Protein AF-A0AAN5YSC1-F1 (afdb_monomer_lite)

InterPro domains:
  IPR004294 Carotenoid oxygenase [PF03055] (20-547)
  IPR011701 Major facilitator superfamily [PF07690] (746-1149)
  IPR036259 MFS transporter superfamily [G3DSA:1.20.1250.20] (690-1189)
  IPR036259 MFS transporter superfamily [SSF103473] (680-1195)
  IPR052599 SLC43A Amino Acid Transporter [PTHR20772] (684-1201)

Foldseek 3Di:
DDDDPPPDQFALNQADVLQQQQPDFFQDKDWFDWDFFAFLLLAFKKKFKAARYQDQPQAPAGFWFRRQHFMKIKMWGWDDDPVRGTTIIIGMDGFAVPLSVVCNVVVDGQAFGADGADPPPCDPVNLVVSLQDDHDPQWDRNHDRFIAEKDFPQFLDDPQLFADDPPVPPDPTRWMWGHAQFQKIWIADPRSRHGRHIDGCCSQPVVLPAGGWARPWDADPPFRKTWIWRWHQDVWIKIFTWIQGPVPSHMDGLAIDTDPLHFAADAHDWADAPFKTKDKAAQFGQPPSVVVSSRRSHNLVRTFHDQVRWIKIWITTDPPSLGTQAMATEGHWDFNDWEAKAWDDPVPQFIKIKTKGKTFRTCVLSVCRTCLCQRSSHPCVVVCQPDNRNFIKIWIWIDPGGGDPDGDDDDPDPVPHHHIDTPDIAGDQQDDDLKYFQPVQHNHDGQKIKHFGCNSSRSHTFWIWIAGRVVRDIDIDGDHSKGKARWYWRASLPDPDRQHTWTWIWIQRSVVQWIKTFIARSPRRHTSMIGTDPHHHHRGNDMDTDHDDDDDDDDDDDDDDDPDDDDDDDDDDDDDDDDDDDDDDDDDDDDDDDDDDDDDDDDDDDDDDDDDDDDDDDPQQQLDRLADFPDDDDDDDDDDDDDDDDDAFDDDDDDDDDDDDDDDDDDDDDDPDDQDFDDADALLVDDPVLLVVLLVLLLVLLLLAQQQLLLLLLQVVQCLVVCPPVVQADPVVVVVPDSDHPRRLLVSLVLSLLLLLLLLQLLQVLLVCCRRFNLLVLLLQLLVLLLQLLVLQLCCVVDPDRSPSVSSNSSSNSNSSSLVRSLLSLQSFVLQSLLSLLSSLLSNQLSSVLSNVQSVCCVVVVNPSHSNNSSVVSNVSSVSSNCCSVPRDDRHGHDHLVRLVVLLVVLVVCLVPQDQDSVNNDDVVSVVVSVVSNVVSVVSNVSSCVRNDPVPPVQPPDPVVVVDDDDDDPDDDDPPPDDDFDDDDDDLAQAFPQAESGRNNVVCPDPLQVLLLLLLLLLLLVLSLCSSCVLLLCVVQEPPVLSVVLSVVLSVLRSVLSVVLSVVLSCCLSHDHLLVLLVCLLVLLLLLLVLSQHGHDSVSSVVSSNSSSNNSSSVVSSSLSSLCRHNNDSCSSVSVSVSSSSSSVSNVCSSVLVCCCVPVVVSHNNVVSVVSSVSSNVSSVVSSVVSVVSSVVRVVVVVVVSVVDDDDDDDPPDDDDPDDDDDDDDDDDDDDDDDDDDDDDDDDDDDDDDDDDDDDDDDDDDDDDDDDDDDDDDDDDDDD

Secondary structure (DSSP, 8-state):
-------PPPGGG---GGGGB----EEEEEEEPEEE--BGGG-EEEEEEEEEESB-TTSS-B-SBGGGSEEEEEEEEEEE-TTSBEEEEEEEEES-HHHHHHHHHHSS--S-BSS----TTS-HHHHHHHHTSPP--TT-GGG----SEEEES-TT--GGGS---S-TTT-S-S-EEEE-SBSEEEEE-TTT--EEEEEEGGGT-TT---SB--S-PEEPTTT--EEEEEEEESSSEEEEEEEE-TTT--EEEEEEEESSS---B-----EE-SSEEEEEE-SEEEGGGGHHHHHHSBSTTTEEE-TTSPEEEEEEESSS--EEEEEEEE---B-S-EEEEEEEE-SSSEEEEEEEEEEBSSTHHHHH-BHHHHSTT-TTHHHHTT-GGG--EEEEEEEEEEESSPPPPPPSSGGGPPBPEEEEEE-STT--EEEE--GGGTTS---EEEEEE--SSSSS--EEEEEETTT--EEEE--TTEEE---EEEE-SS--STT-EEEEEEEEETTTTEEEEEEEETTT--EEEEEE-SS-------EEEEEPP-------S-----S----------------------------------------------------------SPPPTTPPPPP-PPP-------------------------------PPPPPPP-PPPPPBPGGGS-HHHHHHHHHHHHHHIIIIISGGGGHHHHHHHHHHTTTTGGGS-HHHHHTT-SS-HHHHHHHHHHHHHHHHHHHHTHHHHHHHHHHHHHHHHHHHHHHHHHHHHHHHHSTTTSSS--HHHHHHHHHHHHHHHHHHHGGGGGGSGGGHHHHHHHHHHHHHHTTHHHHHHHHHHHHTTT-S-HHHHHHHHTHHHHHHHHHHHHTS-SSPBPPHHHHHHHHHHHHHHHHT----TTS--HHHHHHHHHHHHHHHHHHHHHHHHHH-GGGTTTSTTHHHHTS-----SSS-SSS----------S--SSTTTTTTS-HHHHHTSHHHHHHHHHHHHHHHHHHHHHHHHHHHHHHHS-HHHHHHHHHHHHHHHHHHHHHHHHHHHHHHHHS-HHHHHHHHHHHHHHHHHHTT-TT-HHHHHHHHHHHHHHHHHHHHHHHHHHHHHH-GGGHHHHHHHHHHHHHHHTTHHHHHHHHHHHTSTT--HHHHHHHHHHHHHHHHHHHHHHHHHHHHHHHHHHHHHTT----------SS----------------------------------------------------------------

Organism: Aspergillus lentulus (NCBI:txid293939)

Sequence (1280 aa):
MAADHDHRSPFMDWPNDAGFEATAECREAVELPVTGSIPWQVAGTLYRVGPGTYKVAGSKYQLSHWFDGFTHLHRFQLVAQPTGTCRVRYSSRRQVDRLVEEARKSGTLEGITFGQKRDPCASIFQKVKSFFRPSFNTKDPGLVNAGVTVHANIPGVPPHLKSSDPLAGVRQFHSLTTMTDANILKHVDPETLEPIGVTRQDVLHPELRGPLSCAHAALDPTTGDLFNYNLDLGRYATYRIFRTSAATGQTDILATISGPTVKPAYLHSFFLSADYVILCIWPCIFAAAGVKILWERNMVDAMRFDSNIQTRWYVVDRKHNRGVVAAFLSPAFFSFHTINAWQTDNGDGTVDIMCDIIQYPTDEMIRRGYYESMVSTGSDVEKYFGSEASRPSLVRYRLPSVPKDSRVELPTNDANIPQADVLLKIEGEGVGDLPTINPCFASKKTRYVYNVVNQGKSSFFDGIAKVDLETQKVLIWSHDRHTPGEAVFVPDGANAAEDAGYLLSIVLNGDTGTSYLLCLNARDMTEVGRADCAAAVGFGFHGTHYPLQFFSSESIDMSLNRVSYLESWGQTRPVSHQQPHQGQEDGDSDSVDGRNVDLPEGSIASSFQSTYTYRLNFNPYAGPGWTQPPDEVAPEDLASGPQSPTIKTQPKLPDESDRGGYDPQGSSLKLPDEDYPLETTGAFKVSSTRRICQVITAVIYCFLAAGVVFGFAALKPVLIREGVYRNRCSRDELSRNREVCYGQELRLNLMFTIAAVATNVSALPVGTILDKYGPRVCGIIGSICLTFGALLLSFAASLPFDAYIPGYFFLSLGGPFIFISSFQLSNTFPTRSGLILSMLTGAFDASSALFLVFRLANERSNGSFTTHRFFMVYLIVPAFILAAQLLIMPATSYKTAGELVQQAEAYIVDEANDRVDERISNRSEGERQRNDRRVHRQDVVSKIQDLLGESSINDVPGLDEFSRTTLPPPDEAQDRIVGKTPPRNTTAGGVWGALHGRSALQQIATPWFVLIMLFTVLQMLRINYFVASIRAQYDYLLSPALSKQLNSAFDVLLPLGGLLSVPFIGTILDNLKTQQVLLILASTATLIGILGCIPHSLPAGYANIALFVIYRPFYYTAVSDYAAKVFGFQTFGKVYGLIICLAGLGNFLQAGLDAVTFKLFARDPVPVNLVLTASTGMIGATLVGFVWWQAKRMDVARAQRIAGKSVVVDADADAGRAERTMVQSEQVSRTRPDSNAMDYAGVAARDWEREREREPLLSRGPQRMGAHGEASSYGISSGP

pLDDT: mean 74.35, std 25.03, range [18.5, 98.5]

Radius of gyration: 40.58 Å; chains: 1; bounding box: 103×129×114 Å

Structure (mmCIF, N/CA/C/O backbone):
data_AF-A0AAN5YSC1-F1
#
_entry.id   AF-A0AAN5YSC1-F1
#
loop_
_atom_site.group_PDB
_atom_site.id
_atom_site.type_symbol
_atom_site.label_atom_id
_atom_site.label_alt_id
_atom_site.label_comp_id
_atom_site.label_asym_id
_atom_site.label_entity_id
_atom_site.label_seq_id
_atom_site.pdbx_PDB_ins_code
_atom_site.Cartn_x
_atom_site.Cartn_y
_atom_site.Cartn_z
_atom_site.occupancy
_atom_site.B_iso_or_equiv
_atom_site.auth_seq_id
_atom_site.auth_comp_id
_atom_site.auth_asym_id
_atom_site.auth_atom_id
_atom_site.pdbx_PDB_model_num
ATOM 1 N N . MET A 1 1 ? -12.042 -47.230 2.365 1.00 30.88 1 MET A N 1
ATOM 2 C CA . MET A 1 1 ? -12.453 -45.830 2.129 1.00 30.88 1 MET A CA 1
ATOM 3 C C . MET A 1 1 ? -11.220 -44.990 2.418 1.00 30.88 1 MET A C 1
ATOM 5 O O . MET A 1 1 ? -10.857 -44.857 3.575 1.00 30.88 1 MET A O 1
ATOM 9 N N . ALA A 1 2 ? -10.345 -44.839 1.426 1.00 29.30 2 ALA A N 1
ATOM 10 C CA . ALA A 1 2 ? -10.466 -43.867 0.331 1.00 29.30 2 ALA A CA 1
ATOM 11 C C . ALA A 1 2 ? -10.023 -42.483 0.827 1.00 29.30 2 ALA A C 1
ATOM 13 O O . ALA A 1 2 ? -10.778 -41.783 1.493 1.00 29.30 2 ALA A O 1
ATOM 14 N N . ALA A 1 3 ? -8.758 -42.160 0.556 1.00 32.03 3 ALA A N 1
ATOM 15 C CA . ALA A 1 3 ? -8.222 -40.816 0.675 1.00 32.03 3 ALA A CA 1
ATOM 16 C C . ALA A 1 3 ? -8.215 -40.226 -0.738 1.00 32.03 3 ALA A C 1
ATOM 18 O O . ALA A 1 3 ? -7.365 -40.599 -1.546 1.00 32.03 3 ALA A O 1
ATOM 19 N N . ASP A 1 4 ? -9.187 -39.366 -1.038 1.00 33.59 4 ASP A N 1
ATOM 20 C CA . ASP A 1 4 ? -9.257 -38.673 -2.323 1.00 33.59 4 ASP A CA 1
ATOM 21 C C . ASP A 1 4 ? -8.124 -37.646 -2.421 1.00 33.59 4 ASP A C 1
ATOM 23 O O . ASP A 1 4 ? -8.206 -36.537 -1.890 1.00 33.59 4 ASP A O 1
ATOM 27 N N . HIS A 1 5 ? -7.064 -38.017 -3.137 1.00 36.81 5 HIS A N 1
ATOM 28 C CA . HIS A 1 5 ? -6.296 -37.046 -3.902 1.00 36.81 5 HIS A CA 1
ATOM 29 C C . HIS A 1 5 ? -6.951 -36.939 -5.282 1.00 36.81 5 HIS A C 1
ATOM 31 O O . HIS A 1 5 ? -6.793 -37.823 -6.121 1.00 36.81 5 HIS A O 1
ATOM 37 N N . ASP A 1 6 ? -7.715 -35.860 -5.463 1.00 39.44 6 ASP A N 1
ATOM 38 C CA . ASP A 1 6 ? -8.452 -35.487 -6.677 1.00 39.44 6 ASP A CA 1
ATOM 39 C C . ASP A 1 6 ? -7.475 -35.210 -7.840 1.00 39.44 6 ASP A C 1
ATOM 41 O O . ASP A 1 6 ? -7.135 -34.064 -8.138 1.00 39.44 6 ASP A O 1
ATOM 45 N N . HIS A 1 7 ? -6.955 -36.274 -8.464 1.00 50.09 7 HIS A N 1
ATOM 46 C CA . HIS A 1 7 ? -6.139 -36.206 -9.678 1.00 50.09 7 HIS A CA 1
ATOM 47 C C . HIS A 1 7 ? -7.027 -35.872 -10.880 1.00 50.09 7 HIS A C 1
ATOM 49 O O . HIS A 1 7 ? -7.391 -36.736 -11.676 1.00 50.09 7 HIS A O 1
ATOM 55 N N . ARG A 1 8 ? -7.369 -34.590 -11.006 1.00 65.31 8 ARG A N 1
ATOM 56 C CA . ARG A 1 8 ? -7.991 -34.039 -12.211 1.00 65.31 8 ARG A CA 1
ATOM 57 C C . ARG A 1 8 ? -7.047 -34.215 -13.394 1.00 65.31 8 ARG A C 1
ATOM 59 O O . ARG A 1 8 ? -5.855 -33.929 -13.273 1.00 65.31 8 ARG A O 1
ATOM 66 N N . SER A 1 9 ? -7.581 -34.656 -14.530 1.00 74.94 9 SER A N 1
ATOM 67 C CA . SER A 1 9 ? -6.833 -34.663 -15.787 1.00 74.94 9 SER A CA 1
ATOM 68 C C . SER A 1 9 ? -6.362 -33.241 -16.127 1.00 74.94 9 SER A C 1
ATOM 70 O O . SER A 1 9 ? -7.142 -32.302 -15.942 1.00 74.94 9 SER A O 1
ATOM 72 N N . PRO A 1 10 ? -5.127 -33.059 -16.629 1.00 82.94 10 PRO A N 1
ATOM 73 C CA . PRO A 1 10 ? -4.666 -31.776 -17.148 1.00 82.94 10 PRO A CA 1
ATOM 74 C C . PRO A 1 10 ? -5.621 -31.221 -18.208 1.00 82.94 10 PRO A C 1
ATOM 76 O O . PRO A 1 10 ? -6.073 -31.948 -19.093 1.00 82.94 10 PRO A O 1
ATOM 79 N N . PHE A 1 11 ? -5.919 -29.926 -18.135 1.00 86.69 11 PHE A N 1
ATOM 80 C CA . PHE A 1 11 ? -6.778 -29.253 -19.101 1.00 86.69 11 PHE A CA 1
ATOM 81 C C . PHE A 1 11 ? -6.256 -29.437 -20.538 1.00 86.69 11 PHE A C 1
ATOM 83 O O . PHE A 1 11 ? -5.099 -29.125 -20.822 1.00 86.69 11 PHE A O 1
ATOM 90 N N . MET A 1 12 ? -7.123 -29.939 -21.428 1.00 85.88 12 MET A N 1
ATOM 91 C CA . MET A 1 12 ? -6.814 -30.279 -22.830 1.00 85.88 12 MET A CA 1
ATOM 92 C C . MET A 1 12 ? -5.587 -31.197 -23.004 1.00 85.88 12 MET A C 1
ATOM 94 O O . MET A 1 12 ? -4.866 -31.083 -23.991 1.00 85.88 12 MET A O 1
ATOM 98 N N . ASP A 1 13 ? -5.334 -32.088 -22.037 1.00 90.94 13 ASP A N 1
ATOM 99 C CA . ASP A 1 13 ? -4.153 -32.961 -21.993 1.00 90.94 13 ASP A CA 1
ATOM 100 C C . ASP A 1 13 ? -2.820 -32.190 -22.128 1.00 90.94 13 ASP A C 1
ATOM 102 O O . ASP A 1 13 ? -1.845 -32.722 -22.650 1.00 90.94 13 ASP A O 1
ATOM 106 N N . TRP A 1 14 ? -2.750 -30.940 -21.642 1.00 94.88 14 TRP A N 1
ATOM 107 C CA . TRP A 1 14 ? -1.570 -30.067 -21.735 1.00 94.88 14 TRP A CA 1
ATOM 108 C C . TRP A 1 14 ? -0.991 -29.740 -20.341 1.00 94.88 14 TRP A C 1
ATOM 110 O O . TRP A 1 14 ? -1.311 -28.694 -19.762 1.00 94.88 14 TRP A O 1
ATOM 120 N N . PRO A 1 15 ? -0.133 -30.607 -19.759 1.00 94.88 15 PRO A N 1
ATOM 121 C CA . PRO A 1 15 ? 0.394 -30.408 -18.412 1.00 94.88 15 PRO A CA 1
ATOM 122 C C . PRO A 1 15 ? 1.316 -29.189 -18.338 1.00 94.88 15 PRO A C 1
ATOM 124 O O . PRO A 1 15 ? 2.226 -29.029 -19.154 1.00 94.88 15 PRO A O 1
ATOM 127 N N . ASN A 1 16 ? 1.127 -28.341 -17.326 1.00 95.56 16 ASN A N 1
ATOM 128 C CA . ASN A 1 16 ? 2.004 -27.185 -17.098 1.00 95.56 16 ASN A CA 1
ATOM 129 C C . ASN A 1 16 ? 2.406 -26.961 -15.627 1.00 95.56 16 ASN A C 1
ATOM 131 O O . ASN A 1 16 ? 3.256 -26.120 -15.341 1.00 95.56 16 ASN A O 1
ATOM 135 N N . ASP A 1 17 ? 1.866 -27.755 -14.701 1.00 94.56 17 ASP A N 1
ATOM 136 C CA . ASP A 1 17 ? 2.032 -27.631 -13.250 1.00 94.56 17 ASP A CA 1
ATOM 137 C C . ASP A 1 17 ? 3.508 -27.565 -12.814 1.00 94.56 17 ASP A C 1
ATOM 139 O O . ASP A 1 17 ? 3.863 -26.776 -11.939 1.00 94.56 17 ASP A O 1
ATOM 143 N N . ALA A 1 18 ? 4.390 -28.325 -13.475 1.00 94.88 18 ALA A N 1
ATOM 144 C CA . ALA A 1 18 ? 5.830 -28.330 -13.205 1.00 94.88 18 ALA A CA 1
ATOM 145 C C . ALA A 1 18 ? 6.508 -26.965 -13.453 1.00 94.88 18 ALA A C 1
ATOM 147 O O . ALA A 1 18 ? 7.429 -26.602 -12.724 1.00 94.88 18 ALA A O 1
ATOM 148 N N . GLY A 1 19 ? 6.033 -26.175 -14.423 1.00 94.44 19 GLY A N 1
ATOM 149 C CA . GLY A 1 19 ? 6.537 -24.820 -14.691 1.00 94.44 19 GLY A CA 1
ATOM 150 C C . GLY A 1 19 ? 6.035 -23.768 -13.696 1.00 94.44 19 GLY A C 1
ATOM 151 O O . GLY A 1 19 ? 6.614 -22.689 -13.601 1.00 94.44 19 GLY A O 1
ATOM 152 N N . PHE A 1 20 ? 5.003 -24.081 -12.909 1.00 95.62 20 PHE A N 1
ATOM 153 C CA . PHE A 1 20 ? 4.568 -23.267 -11.770 1.00 95.62 20 PHE A CA 1
ATOM 154 C C . PHE A 1 20 ? 5.120 -23.776 -10.420 1.00 95.62 20 PHE A C 1
ATOM 156 O O . PHE A 1 20 ? 4.875 -23.147 -9.391 1.00 95.62 20 PHE A O 1
ATOM 163 N N . GLU A 1 21 ? 5.872 -24.885 -10.415 1.00 93.69 21 GLU A N 1
ATOM 164 C CA . GLU A 1 21 ? 6.466 -25.533 -9.231 1.00 93.69 21 GLU A CA 1
ATOM 165 C C . GLU A 1 21 ? 7.956 -25.890 -9.417 1.00 93.69 21 GLU A C 1
ATOM 167 O O . GLU A 1 21 ? 8.485 -26.850 -8.845 1.00 93.69 21 GLU A O 1
ATOM 172 N N . ALA A 1 22 ? 8.664 -25.080 -10.201 1.00 92.31 22 ALA A N 1
ATOM 173 C CA . ALA A 1 22 ? 10.094 -25.187 -10.458 1.00 92.31 22 ALA A CA 1
ATOM 174 C C . ALA A 1 22 ? 10.916 -24.778 -9.219 1.00 92.31 22 ALA A C 1
ATOM 176 O O . ALA A 1 22 ? 11.370 -23.645 -9.068 1.00 92.31 22 ALA A O 1
ATOM 177 N N . THR A 1 23 ? 11.106 -25.729 -8.303 1.00 86.69 23 THR A N 1
ATOM 178 C CA . THR A 1 23 ? 11.815 -25.530 -7.023 1.00 86.69 23 THR A CA 1
ATOM 179 C C . THR A 1 23 ? 13.316 -25.848 -7.063 1.00 86.69 23 THR A C 1
ATOM 181 O O . THR A 1 23 ? 14.009 -25.631 -6.067 1.00 86.69 23 THR A O 1
ATOM 184 N N . ALA A 1 24 ? 13.833 -26.355 -8.186 1.00 90.25 24 ALA A N 1
ATOM 185 C CA . ALA A 1 24 ? 15.228 -26.765 -8.330 1.00 90.25 24 ALA A CA 1
ATOM 186 C C . ALA A 1 24 ? 16.180 -25.560 -8.471 1.00 90.25 24 ALA A C 1
ATOM 188 O O . ALA A 1 24 ? 16.053 -24.752 -9.390 1.00 90.25 24 ALA A O 1
ATOM 189 N N . GLU A 1 25 ? 17.176 -25.461 -7.588 1.00 90.56 25 GLU A N 1
ATOM 190 C CA . GLU A 1 25 ? 18.277 -24.495 -7.702 1.00 90.56 25 GLU A CA 1
ATOM 191 C C . GLU A 1 25 ? 19.519 -25.131 -8.336 1.00 90.56 25 GLU A C 1
ATOM 193 O O . GLU A 1 25 ? 19.805 -26.307 -8.121 1.00 90.56 25 GLU A O 1
ATOM 198 N N . CYS A 1 26 ? 20.307 -24.331 -9.058 1.00 92.94 26 CYS A N 1
ATOM 199 C CA . CYS A 1 26 ? 21.577 -24.757 -9.646 1.00 92.94 26 CYS A CA 1
ATOM 200 C C . CYS A 1 26 ? 22.643 -23.697 -9.353 1.00 92.94 26 CYS A C 1
ATOM 202 O O . CYS A 1 26 ? 22.907 -22.822 -10.176 1.00 92.94 26 CYS A O 1
ATOM 204 N N . ARG A 1 27 ? 23.189 -23.718 -8.131 1.00 90.56 27 ARG A N 1
ATOM 205 C CA . ARG A 1 27 ? 24.076 -22.653 -7.625 1.00 90.56 27 ARG A CA 1
ATOM 206 C C . ARG A 1 27 ? 25.442 -22.637 -8.319 1.00 90.56 27 ARG A C 1
ATOM 208 O O . ARG A 1 27 ? 26.000 -21.568 -8.536 1.00 90.56 27 ARG A O 1
ATOM 215 N N . GLU A 1 28 ? 25.941 -23.806 -8.711 1.00 89.62 28 GLU A N 1
ATOM 216 C CA . GLU A 1 28 ? 27.114 -23.947 -9.577 1.00 89.62 28 GLU A CA 1
ATOM 217 C C . GLU A 1 28 ? 26.687 -24.003 -11.051 1.00 89.62 28 GLU A C 1
ATOM 219 O O . GLU A 1 28 ? 25.605 -24.495 -11.377 1.00 89.62 28 GLU A O 1
ATOM 224 N N . ALA A 1 29 ? 27.530 -23.490 -11.950 1.00 90.06 29 ALA A N 1
ATOM 225 C CA . ALA A 1 29 ? 27.233 -23.457 -13.379 1.00 90.06 29 ALA A CA 1
ATOM 226 C C . ALA A 1 29 ? 27.477 -24.828 -14.034 1.00 90.06 29 ALA A C 1
ATOM 228 O O . ALA A 1 29 ? 28.625 -25.217 -14.259 1.00 90.06 29 ALA A O 1
ATOM 229 N N . VAL A 1 30 ? 26.401 -25.534 -14.384 1.00 94.81 30 VAL A N 1
ATOM 230 C CA . VAL A 1 30 ? 26.453 -26.834 -15.077 1.00 94.81 30 VAL A CA 1
ATOM 231 C C . VAL A 1 30 ? 26.417 -26.655 -16.591 1.00 94.81 30 VAL A C 1
ATOM 233 O O . VAL A 1 30 ? 25.820 -25.707 -17.094 1.00 94.81 30 VAL A O 1
ATOM 236 N N . GLU A 1 31 ? 27.045 -27.560 -17.339 1.00 96.75 31 GLU A N 1
ATOM 237 C CA . GLU A 1 31 ? 26.958 -27.580 -18.804 1.00 96.75 31 GLU A CA 1
ATOM 238 C C . GLU A 1 31 ? 25.723 -28.384 -19.238 1.00 96.75 31 GLU A C 1
ATOM 240 O O . GLU A 1 31 ? 25.514 -29.498 -18.759 1.00 96.75 31 GLU A O 1
ATOM 245 N N . LEU A 1 32 ? 24.886 -27.804 -20.102 1.00 97.38 32 LEU A N 1
ATOM 246 C CA . LEU A 1 32 ? 23.658 -28.437 -20.582 1.00 97.38 32 LEU A CA 1
ATOM 247 C C . LEU A 1 32 ? 23.921 -29.249 -21.863 1.00 97.38 32 LEU A C 1
ATOM 249 O O . LEU A 1 32 ? 24.646 -28.767 -22.740 1.00 97.38 32 LEU A O 1
ATOM 253 N N . PRO A 1 33 ? 23.316 -30.442 -22.022 1.00 97.19 33 PRO A N 1
ATOM 254 C CA . PRO A 1 33 ? 23.320 -31.157 -23.294 1.00 97.19 33 PRO A CA 1
ATOM 255 C C . PRO A 1 33 ? 22.606 -30.328 -24.370 1.00 97.19 33 PRO A C 1
ATOM 257 O O . PRO A 1 33 ? 21.529 -29.785 -24.131 1.00 97.19 33 PRO A O 1
ATOM 260 N N . VAL A 1 34 ? 23.215 -30.231 -25.554 1.00 96.94 34 VAL A N 1
ATOM 261 C CA . VAL A 1 34 ? 22.676 -29.483 -26.700 1.00 96.94 34 VAL A CA 1
ATOM 262 C C . VAL A 1 34 ? 22.213 -30.457 -27.781 1.00 96.94 34 VAL A C 1
ATOM 264 O O . VAL A 1 34 ? 22.982 -31.310 -28.224 1.00 96.94 34 VAL A O 1
ATOM 267 N N . THR A 1 35 ? 20.973 -30.283 -28.232 1.00 95.88 35 THR A N 1
ATOM 268 C CA . THR A 1 35 ? 20.380 -30.974 -29.381 1.00 95.88 35 THR A CA 1
ATOM 269 C C . THR A 1 35 ? 20.278 -29.994 -30.553 1.00 95.88 35 THR A C 1
ATOM 271 O O . THR A 1 35 ? 19.864 -28.849 -30.374 1.00 95.88 35 THR A O 1
ATOM 274 N N . GLY A 1 36 ? 20.649 -30.415 -31.765 1.00 94.38 36 GLY A N 1
ATOM 275 C CA . GLY A 1 36 ? 20.741 -29.516 -32.923 1.00 94.38 36 GLY A CA 1
ATOM 276 C C . GLY A 1 36 ? 22.002 -28.643 -32.890 1.00 94.38 36 GLY A C 1
ATOM 277 O O . GLY A 1 36 ? 23.043 -29.066 -32.392 1.00 94.38 36 GLY A O 1
ATOM 278 N N . SER A 1 37 ? 21.926 -27.433 -33.448 1.00 93.50 37 SER A N 1
ATOM 279 C CA . SER A 1 37 ? 23.069 -26.534 -33.635 1.00 93.50 37 SER A CA 1
ATOM 280 C C . SER A 1 37 ? 22.721 -25.101 -33.226 1.00 93.50 37 SER A C 1
ATOM 282 O O . SER A 1 37 ? 22.377 -24.268 -34.064 1.00 93.50 37 SER A O 1
ATOM 284 N N . ILE A 1 38 ? 22.861 -24.790 -31.933 1.00 95.94 38 ILE A N 1
ATOM 285 C CA . ILE A 1 38 ? 22.765 -23.404 -31.448 1.00 95.94 38 ILE A CA 1
ATOM 286 C C . ILE A 1 38 ? 23.933 -22.597 -32.058 1.00 95.94 38 ILE A C 1
ATOM 288 O O . ILE A 1 38 ? 25.085 -22.986 -31.849 1.00 95.94 38 ILE A O 1
ATOM 292 N N . PRO A 1 39 ? 23.677 -21.513 -32.813 1.00 94.12 39 PRO A N 1
ATOM 293 C CA . PRO A 1 39 ? 24.692 -20.795 -33.591 1.00 94.12 39 PRO A CA 1
ATOM 294 C C . PRO A 1 39 ? 25.612 -19.934 -32.715 1.00 94.12 39 PRO A C 1
ATOM 296 O O . PRO A 1 39 ? 25.188 -19.409 -31.688 1.00 94.12 39 PRO A O 1
ATOM 299 N N . TRP A 1 40 ? 26.868 -19.729 -33.124 1.00 91.69 40 TRP A N 1
ATOM 300 C CA . TRP A 1 40 ? 27.816 -18.909 -32.351 1.00 91.69 40 TRP A CA 1
ATOM 301 C C . TRP A 1 40 ? 27.384 -17.441 -32.196 1.00 91.69 40 TRP A C 1
ATOM 303 O O . TRP A 1 40 ? 27.779 -16.796 -31.227 1.00 91.69 40 TRP A O 1
ATOM 313 N N . GLN A 1 41 ? 26.547 -16.919 -33.100 1.00 91.31 41 GLN A N 1
ATOM 314 C CA . GLN A 1 41 ? 26.052 -15.538 -33.059 1.00 91.31 41 GLN A CA 1
ATOM 315 C C . GLN A 1 41 ? 25.188 -15.229 -31.823 1.00 91.31 41 GLN A C 1
ATOM 317 O O . GLN A 1 41 ? 25.100 -14.070 -31.429 1.00 91.31 41 GLN A O 1
ATOM 322 N N . VAL A 1 42 ? 24.601 -16.237 -31.157 1.00 93.75 42 VAL A N 1
ATOM 323 C CA . VAL A 1 42 ? 23.868 -16.025 -29.890 1.00 93.75 42 VAL A CA 1
ATOM 324 C C . VAL A 1 42 ? 24.761 -16.055 -28.639 1.00 93.75 42 VAL A C 1
ATOM 326 O O . VAL A 1 42 ? 24.251 -16.008 -27.516 1.00 93.75 42 VAL A O 1
ATOM 329 N N . ALA A 1 43 ? 26.089 -16.117 -28.799 1.00 93.88 43 ALA A N 1
ATOM 330 C CA . ALA A 1 43 ? 27.033 -16.135 -27.686 1.00 93.88 43 ALA A CA 1
ATOM 331 C C . ALA A 1 43 ? 26.928 -14.882 -26.798 1.00 93.88 43 ALA A C 1
ATOM 333 O O . ALA A 1 43 ? 26.875 -13.743 -27.266 1.00 93.88 43 ALA A O 1
ATOM 334 N N . GLY A 1 44 ? 26.916 -15.100 -25.485 1.00 92.31 44 GLY A N 1
ATOM 335 C CA . GLY A 1 44 ? 26.597 -14.074 -24.499 1.00 92.31 44 GLY A CA 1
ATOM 336 C C . GLY A 1 44 ? 26.011 -14.667 -23.221 1.00 92.31 44 GLY A C 1
ATOM 337 O O . GLY A 1 44 ? 26.157 -15.859 -22.947 1.00 92.31 44 GLY A O 1
ATOM 338 N N . THR A 1 45 ? 25.331 -13.836 -22.434 1.00 94.38 45 THR A N 1
ATOM 339 C CA . THR A 1 45 ? 24.618 -14.265 -21.223 1.00 94.38 45 THR A CA 1
ATOM 340 C C . THR A 1 45 ? 23.165 -13.805 -21.269 1.00 94.38 45 THR A C 1
ATOM 342 O O . THR A 1 45 ? 22.895 -12.611 -21.360 1.00 94.38 45 THR A O 1
ATOM 345 N N . LEU A 1 46 ? 22.233 -14.752 -21.172 1.00 96.12 46 LEU A N 1
ATOM 346 C CA . LEU A 1 46 ? 20.803 -14.516 -20.997 1.00 96.12 46 LEU A CA 1
ATOM 347 C C . LEU A 1 46 ? 20.443 -14.646 -19.513 1.00 96.12 46 LEU A C 1
ATOM 349 O O . LEU A 1 46 ? 20.623 -15.713 -18.921 1.00 96.12 46 LEU A O 1
ATOM 353 N N . TYR A 1 47 ? 19.895 -13.581 -18.931 1.00 96.50 47 TYR A N 1
ATOM 354 C CA . TYR A 1 47 ? 19.250 -13.621 -17.616 1.00 96.50 47 TYR A CA 1
ATOM 355 C C . TYR A 1 47 ? 17.734 -13.685 -17.792 1.00 96.50 47 TYR A C 1
ATOM 357 O O . TYR A 1 47 ? 17.186 -12.956 -18.614 1.00 96.50 47 TYR A O 1
ATOM 365 N N . ARG A 1 48 ? 17.053 -14.529 -17.013 1.00 95.88 48 ARG A N 1
ATOM 366 C CA . ARG A 1 48 ? 15.586 -14.672 -16.981 1.00 95.88 48 ARG A CA 1
ATOM 367 C C . ARG A 1 48 ? 15.111 -14.656 -15.533 1.00 95.88 48 ARG A C 1
ATOM 369 O O . ARG A 1 48 ? 15.715 -15.327 -14.694 1.00 95.88 48 ARG A O 1
ATOM 376 N N . VAL A 1 49 ? 14.054 -13.904 -15.233 1.00 95.56 49 VAL A N 1
ATOM 377 C CA . VAL A 1 49 ? 13.549 -13.720 -13.864 1.00 95.56 49 VAL A CA 1
ATOM 378 C C . VAL A 1 49 ? 12.033 -13.916 -13.780 1.00 95.56 49 VAL A C 1
ATOM 380 O O . VAL A 1 49 ? 11.302 -13.668 -14.738 1.00 95.56 49 VAL A O 1
ATOM 383 N N . GLY A 1 50 ? 11.561 -14.410 -12.638 1.00 93.62 50 GLY A N 1
ATOM 384 C CA . GLY A 1 50 ? 10.139 -14.549 -12.324 1.00 93.62 50 GLY A CA 1
ATOM 385 C C . GLY A 1 50 ? 9.883 -15.625 -11.272 1.00 93.62 50 GLY A C 1
ATOM 386 O O . GLY A 1 50 ? 10.822 -16.055 -10.604 1.00 93.62 50 GLY A O 1
ATOM 387 N N . PRO A 1 51 ? 8.630 -16.045 -11.057 1.00 94.62 51 PRO A N 1
ATOM 388 C CA . PRO A 1 51 ? 8.289 -16.989 -10.003 1.00 94.62 51 PRO A CA 1
ATOM 389 C C . PRO A 1 51 ? 8.751 -18.411 -10.344 1.00 94.62 51 PRO A C 1
ATOM 391 O O . PRO A 1 51 ? 8.432 -18.939 -11.407 1.00 94.62 51 PRO A O 1
ATOM 394 N N . GLY A 1 52 ? 9.463 -19.051 -9.412 1.00 91.94 52 GLY A N 1
ATOM 395 C CA . GLY A 1 52 ? 9.780 -20.483 -9.496 1.00 91.94 52 GLY A CA 1
ATOM 396 C C . GLY A 1 52 ? 8.659 -21.363 -8.935 1.00 91.94 52 GLY A C 1
ATOM 397 O O . GLY A 1 52 ? 8.291 -22.368 -9.530 1.00 91.94 52 GLY A O 1
ATOM 398 N N . THR A 1 53 ? 8.080 -20.965 -7.799 1.00 94.25 53 THR A N 1
ATOM 399 C CA . THR A 1 53 ? 6.995 -21.692 -7.114 1.00 94.25 53 THR A CA 1
ATOM 400 C C . THR A 1 53 ? 6.041 -20.730 -6.407 1.00 94.25 53 THR A C 1
ATOM 402 O O . THR A 1 53 ? 6.426 -19.622 -6.019 1.00 94.25 53 THR A O 1
ATOM 405 N N . TYR A 1 54 ? 4.798 -21.167 -6.204 1.00 94.06 54 TYR A N 1
ATOM 406 C CA . TYR A 1 54 ? 3.805 -20.481 -5.375 1.00 94.06 54 TYR A CA 1
ATOM 407 C C . TYR A 1 54 ? 3.467 -21.212 -4.072 1.00 94.06 54 TYR A C 1
ATOM 409 O O . TYR A 1 54 ? 2.814 -20.630 -3.202 1.00 94.06 54 TYR A O 1
ATOM 417 N N . LYS A 1 55 ? 3.923 -22.456 -3.893 1.00 93.69 55 LYS A N 1
ATOM 418 C CA . LYS A 1 55 ? 3.693 -23.258 -2.685 1.00 93.69 55 LYS A CA 1
ATOM 419 C C . LYS A 1 55 ? 4.910 -23.228 -1.765 1.00 93.69 55 LYS A C 1
ATOM 421 O O . LYS A 1 55 ? 6.059 -23.308 -2.191 1.00 93.69 55 LYS A O 1
ATOM 426 N N . VAL A 1 56 ? 4.668 -23.167 -0.457 1.00 91.94 56 VAL A N 1
ATOM 427 C CA . VAL A 1 56 ? 5.742 -23.259 0.538 1.00 91.94 56 VAL A CA 1
ATOM 428 C C . VAL A 1 56 ? 5.917 -24.710 0.968 1.00 91.94 56 VAL A C 1
ATOM 430 O O . VAL A 1 56 ? 5.152 -25.225 1.782 1.00 91.94 56 VAL A O 1
ATOM 433 N N . ALA A 1 57 ? 6.958 -25.372 0.454 1.00 86.94 57 ALA A N 1
ATOM 434 C CA . ALA A 1 57 ? 7.295 -26.743 0.836 1.00 86.94 57 ALA A CA 1
ATOM 435 C C . ALA A 1 57 ? 7.394 -26.892 2.370 1.00 86.94 57 ALA A C 1
ATOM 437 O O . ALA A 1 57 ? 8.118 -26.137 3.029 1.00 86.94 57 ALA A O 1
ATOM 438 N N . GLY A 1 58 ? 6.662 -27.861 2.930 1.00 84.56 58 GLY A N 1
ATOM 439 C CA . GLY A 1 58 ? 6.539 -28.078 4.378 1.00 84.56 58 GLY A CA 1
ATOM 440 C C . GLY A 1 58 ? 5.449 -27.251 5.080 1.00 84.56 58 GLY A C 1
ATOM 441 O O . GLY A 1 58 ? 5.346 -27.317 6.301 1.00 84.56 58 GLY A O 1
ATOM 442 N N . SER A 1 59 ? 4.631 -26.490 4.347 1.00 87.69 59 SER A N 1
ATOM 443 C CA . SER A 1 59 ? 3.492 -25.725 4.871 1.00 87.69 59 SER A CA 1
ATOM 444 C C . SER A 1 59 ? 2.245 -25.920 3.998 1.00 87.69 59 SER A C 1
ATOM 446 O O . SER A 1 59 ? 2.328 -26.392 2.867 1.00 87.69 59 SER A O 1
ATOM 448 N N . LYS A 1 60 ? 1.072 -25.542 4.522 1.00 86.38 60 LYS A N 1
ATOM 449 C CA . LYS A 1 60 ? -0.169 -25.401 3.735 1.00 86.38 60 LYS A CA 1
ATOM 450 C C . LYS A 1 60 ? -0.304 -24.019 3.083 1.00 86.38 60 LYS A C 1
ATOM 452 O O . LYS A 1 60 ? -1.283 -23.775 2.384 1.00 86.38 60 LYS A O 1
ATOM 457 N N . TYR A 1 61 ? 0.630 -23.103 3.343 1.00 88.62 61 TYR A N 1
ATOM 458 C CA . TYR A 1 61 ? 0.595 -21.771 2.752 1.00 88.62 61 TYR A CA 1
ATOM 459 C C . TYR A 1 61 ? 0.969 -21.810 1.267 1.00 88.62 61 TYR A C 1
ATOM 461 O O . TYR A 1 61 ? 2.011 -22.350 0.883 1.00 88.62 61 TYR A O 1
ATOM 469 N N . GLN A 1 62 ? 0.123 -21.187 0.450 1.00 91.81 62 GLN A N 1
ATOM 470 C CA . GLN A 1 62 ? 0.340 -20.997 -0.976 1.00 91.81 62 GLN A CA 1
ATOM 471 C C . GLN A 1 62 ? -0.077 -19.588 -1.400 1.00 91.81 62 GLN A C 1
ATOM 473 O O . GLN A 1 62 ? -0.964 -18.964 -0.802 1.00 91.81 62 GLN A O 1
ATOM 478 N N . LEU A 1 63 ? 0.572 -19.095 -2.446 1.00 93.00 63 LEU A N 1
ATOM 479 C CA . LEU A 1 63 ? 0.268 -17.815 -3.057 1.00 93.00 63 LEU A CA 1
ATOM 480 C C . LEU A 1 63 ? -0.855 -17.969 -4.090 1.00 93.00 63 LEU A C 1
ATOM 482 O O . LEU A 1 63 ? -1.008 -19.019 -4.703 1.00 93.00 63 LEU A O 1
ATOM 486 N N . SER A 1 64 ? -1.686 -16.940 -4.251 1.00 93.75 64 SER A N 1
ATOM 487 C CA . SER A 1 64 ? -2.887 -17.016 -5.099 1.00 93.75 64 SER A CA 1
ATOM 488 C C . SER A 1 64 ? -2.630 -16.602 -6.547 1.00 93.75 64 SER A C 1
ATOM 490 O O . SER A 1 64 ? -3.280 -17.119 -7.453 1.00 93.75 64 SER A O 1
ATOM 492 N N . HIS A 1 65 ? -1.709 -15.663 -6.767 1.00 94.62 65 HIS A N 1
ATOM 493 C CA . HIS A 1 65 ? -1.541 -14.955 -8.035 1.00 94.62 65 HIS A CA 1
ATOM 494 C C . HIS A 1 65 ? -0.111 -15.076 -8.568 1.00 94.62 65 HIS A C 1
ATOM 496 O O . HIS A 1 65 ? 0.840 -15.016 -7.790 1.00 94.62 65 HIS A O 1
ATOM 502 N N . TRP A 1 66 ? 0.045 -15.187 -9.888 1.00 94.75 66 TRP A N 1
ATOM 503 C CA . TRP A 1 66 ? 1.328 -15.397 -10.570 1.00 94.75 66 TRP A CA 1
ATOM 504 C C . TRP A 1 66 ? 2.397 -14.382 -10.157 1.00 94.75 66 TRP A C 1
ATOM 506 O O . TRP A 1 66 ? 3.500 -14.748 -9.761 1.00 94.75 66 TRP A O 1
ATOM 516 N N . PHE A 1 67 ? 2.024 -13.101 -10.162 1.00 93.00 67 PHE A N 1
ATOM 517 C CA . PHE A 1 67 ? 2.902 -11.974 -9.824 1.00 93.00 67 PHE A CA 1
ATOM 518 C C . PHE A 1 67 ? 3.308 -11.918 -8.338 1.00 93.00 67 PHE A C 1
ATOM 520 O O . PHE A 1 67 ? 4.196 -11.148 -7.985 1.00 93.00 67 PHE A O 1
ATOM 527 N N . ASP A 1 68 ? 2.692 -12.723 -7.463 1.00 92.81 68 ASP A N 1
ATOM 528 C CA . ASP A 1 68 ? 3.140 -12.871 -6.072 1.00 92.81 68 ASP A CA 1
ATOM 529 C C . ASP A 1 68 ? 4.180 -13.983 -5.890 1.00 92.81 68 ASP A C 1
ATOM 531 O O . ASP A 1 68 ? 4.851 -13.998 -4.856 1.00 92.81 68 ASP A O 1
ATOM 535 N N . GLY A 1 69 ? 4.302 -14.915 -6.846 1.00 93.31 69 GLY A N 1
ATOM 536 C CA . GLY A 1 69 ? 5.106 -16.133 -6.723 1.00 93.31 69 GLY A CA 1
ATOM 537 C C . GLY A 1 69 ? 6.571 -15.875 -6.352 1.00 93.31 69 GLY A C 1
ATOM 538 O O . GLY A 1 69 ? 7.142 -14.818 -6.630 1.00 93.31 69 GLY A O 1
ATOM 539 N N . PHE A 1 70 ? 7.200 -16.842 -5.685 1.00 94.88 70 PHE A N 1
ATOM 540 C CA . PHE A 1 70 ? 8.526 -16.657 -5.099 1.00 94.88 70 PHE A CA 1
ATOM 541 C C . PHE A 1 70 ? 9.605 -16.552 -6.186 1.00 94.88 70 PHE A C 1
ATOM 543 O O . PHE A 1 70 ? 9.850 -17.515 -6.916 1.00 94.88 70 PHE A O 1
ATOM 550 N N . THR A 1 71 ? 10.257 -15.386 -6.277 1.00 95.25 71 THR A N 1
ATOM 551 C CA . THR A 1 71 ? 11.213 -15.074 -7.351 1.00 95.25 71 THR A CA 1
ATOM 552 C C . THR A 1 71 ? 12.393 -16.044 -7.386 1.00 95.25 71 THR A C 1
ATOM 554 O O . THR A 1 71 ? 13.098 -16.251 -6.391 1.00 95.25 71 THR A O 1
ATOM 557 N N . HIS A 1 72 ? 12.666 -16.545 -8.584 1.00 95.38 72 HIS A N 1
ATOM 558 C CA . HIS A 1 72 ? 13.833 -17.314 -8.983 1.00 95.38 72 HIS A CA 1
ATOM 559 C C . HIS A 1 72 ? 14.533 -16.579 -10.133 1.00 95.38 72 HIS A C 1
ATOM 561 O O . HIS A 1 72 ? 13.888 -15.977 -10.993 1.00 95.38 72 HIS A O 1
ATOM 567 N N . LEU A 1 73 ? 15.864 -16.583 -10.122 1.00 96.19 73 LEU A N 1
ATOM 568 C CA . LEU A 1 73 ? 16.683 -15.971 -11.165 1.00 96.19 73 LEU A CA 1
ATOM 569 C C . LEU A 1 73 ? 17.481 -17.059 -11.880 1.00 96.19 73 LEU A C 1
ATOM 571 O O . LEU A 1 73 ? 18.087 -17.912 -11.229 1.00 96.19 73 LEU A O 1
ATOM 575 N N . HIS A 1 74 ? 17.483 -17.020 -13.209 1.00 96.56 74 HIS A N 1
ATOM 576 C CA . HIS A 1 74 ? 18.106 -18.008 -14.084 1.00 96.56 74 HIS A CA 1
ATOM 577 C C . HIS A 1 74 ? 19.127 -17.328 -15.000 1.00 96.56 74 HIS A C 1
ATOM 579 O O . HIS A 1 74 ? 18.873 -16.242 -15.522 1.00 96.56 74 HIS A O 1
ATOM 585 N N . ARG A 1 75 ? 20.274 -17.977 -15.213 1.00 96.25 75 ARG A N 1
ATOM 586 C CA . ARG A 1 75 ? 21.391 -17.488 -16.027 1.00 96.25 75 ARG A CA 1
ATOM 587 C C . ARG A 1 75 ? 21.819 -18.573 -17.008 1.00 96.25 75 ARG A C 1
ATOM 589 O O . ARG A 1 75 ? 22.271 -19.638 -16.595 1.00 96.25 75 ARG A O 1
ATOM 596 N N . PHE A 1 76 ? 21.719 -18.276 -18.299 1.00 96.69 76 PHE A N 1
ATOM 597 C CA . PHE A 1 76 ? 22.205 -19.120 -19.387 1.00 96.69 76 PHE A CA 1
ATOM 598 C C . PHE A 1 76 ? 23.385 -18.420 -20.060 1.00 96.69 76 PHE A C 1
ATOM 600 O O . PHE A 1 76 ? 23.230 -17.351 -20.646 1.00 96.69 76 PHE A O 1
ATOM 607 N N . GLN A 1 77 ? 24.573 -19.006 -19.967 1.00 95.38 77 GLN A N 1
ATOM 608 C CA . GLN A 1 77 ? 25.788 -18.505 -20.600 1.00 95.38 77 GLN A CA 1
ATOM 609 C C . GLN A 1 77 ? 26.059 -19.319 -21.868 1.00 95.38 77 GLN A C 1
ATOM 611 O O . GLN A 1 77 ? 26.400 -20.502 -21.797 1.00 95.38 77 GLN A O 1
ATOM 616 N N . LEU A 1 78 ? 25.893 -18.682 -23.024 1.00 95.00 78 LEU A N 1
ATOM 617 C CA . LEU A 1 78 ? 26.111 -19.262 -24.343 1.00 95.00 78 LEU A CA 1
ATOM 618 C C . LEU A 1 78 ? 27.554 -18.966 -24.761 1.00 95.00 78 LEU A C 1
ATOM 620 O O . LEU A 1 78 ? 27.924 -17.814 -24.982 1.00 95.00 78 LEU A O 1
ATOM 624 N N . VAL A 1 79 ? 28.389 -20.001 -24.833 1.00 92.88 79 VAL A N 1
ATOM 625 C CA . VAL A 1 79 ? 29.825 -19.875 -25.122 1.00 92.88 79 VAL A CA 1
ATOM 626 C C . VAL A 1 79 ? 30.094 -20.413 -26.521 1.00 92.88 79 VAL A C 1
ATOM 628 O O . VAL A 1 79 ? 29.911 -21.607 -26.765 1.00 92.88 79 VAL A O 1
ATOM 631 N N . ALA A 1 80 ? 30.526 -19.535 -27.428 1.00 92.25 80 ALA A N 1
ATOM 632 C CA . ALA A 1 80 ? 30.932 -19.904 -28.782 1.00 92.25 80 ALA A CA 1
ATOM 633 C C . ALA A 1 80 ? 32.071 -20.938 -28.775 1.00 92.25 80 ALA A C 1
ATOM 635 O O . ALA A 1 80 ? 32.989 -20.881 -27.953 1.00 92.25 80 ALA A O 1
ATOM 636 N N . GLN A 1 81 ? 32.008 -21.874 -29.716 1.00 90.00 81 GLN A N 1
ATOM 637 C CA . GLN A 1 81 ? 33.010 -22.899 -29.976 1.00 90.00 81 GLN A CA 1
ATOM 638 C C . GLN A 1 81 ? 33.652 -22.676 -31.358 1.00 90.00 81 GLN A C 1
ATOM 640 O O . GLN A 1 81 ? 32.991 -22.146 -32.256 1.00 90.00 81 GLN A O 1
ATOM 645 N N . PRO A 1 82 ? 34.891 -23.156 -31.595 1.00 86.00 82 PRO A N 1
ATOM 646 C CA . PRO A 1 82 ? 35.536 -23.101 -32.915 1.00 86.00 82 PRO A CA 1
ATOM 647 C C . PRO A 1 82 ? 34.755 -23.794 -34.047 1.00 86.00 82 PRO A C 1
ATOM 649 O O . PRO A 1 82 ? 35.024 -23.552 -35.217 1.00 86.00 82 PRO A O 1
ATOM 652 N N . THR A 1 83 ? 33.785 -24.648 -33.709 1.00 85.69 83 THR A N 1
ATOM 653 C CA . THR A 1 83 ? 32.862 -25.328 -34.632 1.00 85.69 83 THR A CA 1
ATOM 654 C C . THR A 1 83 ? 31.775 -24.420 -35.218 1.00 85.69 83 THR A C 1
ATOM 656 O O . THR A 1 83 ? 30.998 -24.884 -36.047 1.00 85.69 83 THR A O 1
ATOM 659 N N . GLY A 1 84 ? 31.672 -23.159 -34.781 1.00 86.56 84 GLY A N 1
ATOM 660 C CA . GLY A 1 84 ? 30.589 -22.249 -35.176 1.00 86.56 84 GLY A CA 1
ATOM 661 C C . GLY A 1 84 ? 29.283 -22.450 -34.397 1.00 86.56 84 GLY A C 1
ATOM 662 O O . GLY A 1 84 ? 28.253 -21.889 -34.767 1.00 86.56 84 GLY A O 1
ATOM 663 N N . THR A 1 85 ? 29.315 -23.220 -33.307 1.00 93.06 85 THR A N 1
ATOM 664 C CA . THR A 1 85 ? 28.160 -23.490 -32.436 1.00 93.06 85 THR A CA 1
ATOM 665 C C . THR A 1 85 ? 28.396 -22.985 -31.011 1.00 93.06 85 THR A C 1
ATOM 667 O O . THR A 1 85 ? 29.527 -22.680 -30.634 1.00 93.06 85 THR A O 1
ATOM 670 N N . CYS A 1 86 ? 27.352 -22.899 -30.188 1.00 94.12 86 CYS A N 1
ATOM 671 C CA . CYS A 1 86 ? 27.466 -22.615 -28.758 1.00 94.12 86 CYS A CA 1
ATOM 672 C C . CYS A 1 86 ? 27.342 -23.883 -27.908 1.00 94.12 86 CYS A C 1
ATOM 674 O O . CYS A 1 86 ? 26.456 -24.706 -28.125 1.00 94.12 86 CYS A O 1
ATOM 676 N N . ARG A 1 87 ? 28.171 -23.994 -26.862 1.00 95.12 87 ARG A N 1
ATOM 677 C CA . ARG A 1 87 ? 27.786 -24.750 -25.655 1.00 95.12 87 ARG A CA 1
ATOM 678 C C . ARG A 1 87 ? 27.007 -23.835 -24.714 1.00 95.12 87 ARG A C 1
ATOM 680 O O . ARG A 1 87 ? 27.236 -22.624 -24.710 1.00 95.12 87 ARG A O 1
ATOM 687 N N . VAL A 1 88 ? 26.133 -24.404 -23.891 1.00 96.81 88 VAL A N 1
ATOM 688 C CA . VAL A 1 88 ? 25.312 -23.644 -22.939 1.00 96.81 88 VAL A CA 1
ATOM 689 C C . VAL A 1 88 ? 25.647 -24.073 -21.518 1.00 96.81 88 VAL A C 1
ATOM 691 O O . VAL A 1 88 ? 25.657 -25.261 -21.207 1.00 96.81 88 VAL A O 1
ATOM 694 N N . ARG A 1 89 ? 25.912 -23.101 -20.645 1.00 96.25 89 ARG A N 1
ATOM 695 C CA . ARG A 1 89 ? 26.041 -23.308 -19.199 1.00 96.25 89 ARG A CA 1
ATOM 696 C C . ARG A 1 89 ? 24.880 -22.660 -18.466 1.00 96.25 89 ARG A C 1
ATOM 698 O O . ARG A 1 89 ? 24.470 -21.562 -18.831 1.00 96.25 89 ARG A O 1
ATOM 705 N N . TYR A 1 90 ? 24.383 -23.314 -17.427 1.00 97.06 90 TYR A N 1
ATOM 706 C CA . TYR A 1 90 ? 23.209 -22.897 -16.671 1.00 97.06 90 TYR A CA 1
ATOM 707 C C . TYR A 1 90 ? 23.517 -22.783 -15.180 1.00 97.06 90 TYR A C 1
ATOM 709 O O . TYR A 1 90 ? 24.098 -23.692 -14.591 1.00 97.06 90 TYR A O 1
ATOM 717 N N . SER A 1 91 ? 23.088 -21.682 -14.568 1.00 96.25 91 SER A N 1
ATOM 718 C CA . SER A 1 91 ? 22.965 -21.546 -13.117 1.00 96.25 91 SER A CA 1
ATOM 719 C C . SER A 1 91 ? 21.644 -20.864 -12.757 1.00 96.25 91 SER A C 1
ATOM 721 O O . SER A 1 91 ? 21.039 -20.154 -13.564 1.00 96.25 91 SER A O 1
ATOM 723 N N . SER A 1 92 ? 21.149 -21.102 -11.545 1.00 96.12 92 SER A N 1
ATOM 724 C CA . SER A 1 92 ? 19.945 -20.450 -11.031 1.00 96.12 92 SER A CA 1
ATOM 725 C C . SER A 1 92 ? 19.921 -20.388 -9.509 1.00 96.12 92 SER A C 1
ATOM 727 O O . SER A 1 92 ? 20.462 -21.268 -8.833 1.00 96.12 92 SER A O 1
ATOM 729 N N . ARG A 1 93 ? 19.264 -19.355 -8.975 1.00 95.62 93 ARG A N 1
ATOM 730 C CA . ARG A 1 93 ? 19.160 -19.113 -7.534 1.00 95.62 93 ARG A CA 1
ATOM 731 C C . ARG A 1 93 ? 17.835 -18.459 -7.159 1.00 95.62 93 ARG A C 1
ATOM 733 O O . ARG A 1 93 ? 17.439 -17.450 -7.755 1.00 95.62 93 ARG A O 1
ATOM 740 N N . ARG A 1 94 ? 17.178 -18.999 -6.133 1.00 95.44 94 ARG A N 1
ATOM 741 C CA . ARG A 1 94 ? 15.978 -18.415 -5.532 1.00 95.44 94 ARG A CA 1
ATOM 742 C C . ARG A 1 94 ? 16.357 -17.141 -4.785 1.00 95.44 94 ARG A C 1
ATOM 744 O O . ARG A 1 94 ? 17.319 -17.098 -4.026 1.00 95.44 94 ARG A O 1
ATOM 751 N N . GLN A 1 95 ? 15.583 -16.085 -4.996 1.00 95.00 95 GLN A N 1
ATOM 752 C CA . GLN A 1 95 ? 15.917 -14.743 -4.518 1.00 95.00 95 GLN A CA 1
ATOM 753 C C . GLN A 1 95 ? 15.321 -14.421 -3.139 1.00 95.00 95 GLN A C 1
ATOM 755 O O . GLN A 1 95 ? 15.620 -13.370 -2.577 1.00 95.00 95 GLN A O 1
ATOM 760 N N . VAL A 1 96 ? 14.457 -15.287 -2.603 1.00 93.12 96 VAL A N 1
ATOM 761 C CA . VAL A 1 96 ? 13.556 -14.986 -1.475 1.00 93.12 96 VAL A CA 1
ATOM 762 C C . VAL A 1 96 ? 13.518 -16.090 -0.406 1.00 93.12 96 VAL A C 1
ATOM 764 O O . VAL A 1 96 ? 12.479 -16.366 0.189 1.00 93.12 96 VAL A O 1
ATOM 767 N N . ASP A 1 97 ? 14.663 -16.734 -0.149 1.00 91.75 97 ASP A N 1
ATOM 768 C CA . ASP A 1 97 ? 14.809 -17.822 0.838 1.00 91.75 97 ASP A CA 1
ATOM 769 C C . ASP A 1 97 ? 14.212 -17.483 2.216 1.00 91.75 97 ASP A C 1
ATOM 771 O O . ASP A 1 97 ? 13.501 -18.299 2.807 1.00 91.75 97 ASP A O 1
ATOM 775 N N . ARG A 1 98 ? 14.462 -16.265 2.721 1.00 90.50 98 ARG A N 1
ATOM 776 C CA . ARG A 1 98 ? 13.971 -15.826 4.037 1.00 90.50 98 ARG A CA 1
ATOM 777 C C . ARG A 1 98 ? 12.463 -15.576 4.033 1.00 90.50 98 ARG A C 1
ATOM 779 O O . ARG A 1 98 ? 11.809 -15.921 5.009 1.00 90.50 98 ARG A O 1
ATOM 786 N N . LEU A 1 99 ? 11.902 -15.060 2.937 1.00 90.31 99 LEU A N 1
ATOM 787 C CA . LEU A 1 99 ? 10.457 -14.840 2.793 1.00 90.31 99 LEU A CA 1
ATOM 788 C C . LEU A 1 99 ? 9.677 -16.165 2.753 1.00 90.31 99 LEU A C 1
ATOM 790 O O . LEU A 1 99 ? 8.614 -16.284 3.360 1.00 90.31 99 LEU A O 1
ATOM 794 N N . VAL A 1 100 ? 10.224 -17.177 2.069 1.00 91.38 100 VAL A N 1
ATOM 795 C CA . VAL A 1 100 ? 9.669 -18.543 2.048 1.00 91.38 100 VAL A CA 1
ATOM 796 C C . VAL A 1 100 ? 9.703 -19.159 3.449 1.00 91.38 100 VAL A C 1
ATOM 798 O O . VAL A 1 100 ? 8.739 -19.797 3.867 1.00 91.38 100 VAL A O 1
ATOM 801 N N . GLU A 1 101 ? 10.788 -18.952 4.195 1.00 90.94 101 GLU A N 1
ATOM 802 C CA . GLU A 1 101 ? 10.927 -19.432 5.573 1.00 90.94 101 GLU A CA 1
ATOM 803 C C . GLU A 1 101 ? 10.016 -18.685 6.567 1.00 90.94 101 GLU A C 1
ATOM 805 O O . GLU A 1 101 ? 9.462 -19.306 7.475 1.00 90.94 101 GLU A O 1
ATOM 810 N N . GLU A 1 102 ? 9.797 -17.380 6.378 1.00 87.25 102 GLU A N 1
ATOM 811 C CA . GLU A 1 102 ? 8.797 -16.612 7.128 1.00 87.25 102 GLU A CA 1
ATOM 812 C C . GLU A 1 102 ? 7.398 -17.187 6.877 1.00 87.25 102 GLU A C 1
ATOM 814 O O . GLU A 1 102 ? 6.741 -17.614 7.825 1.00 87.25 102 GLU A O 1
ATOM 819 N N . ALA A 1 103 ? 6.992 -17.314 5.608 1.00 88.44 103 ALA A N 1
ATOM 820 C CA . ALA A 1 103 ? 5.712 -17.903 5.212 1.00 88.44 103 ALA A CA 1
ATOM 821 C C . ALA A 1 103 ? 5.518 -19.342 5.727 1.00 88.44 103 ALA A C 1
ATOM 823 O O . ALA A 1 103 ? 4.403 -19.733 6.084 1.00 88.44 103 ALA A O 1
ATOM 824 N N . ARG A 1 104 ? 6.599 -20.133 5.792 1.00 90.06 104 ARG A N 1
ATOM 825 C CA . ARG A 1 104 ? 6.599 -21.487 6.366 1.00 90.06 104 ARG A CA 1
ATOM 826 C C . ARG A 1 104 ? 6.261 -21.459 7.854 1.00 90.06 104 ARG A C 1
ATOM 828 O O . ARG A 1 104 ? 5.422 -22.243 8.288 1.00 90.06 104 ARG A O 1
ATOM 835 N N . LYS A 1 105 ? 6.899 -20.564 8.614 1.00 87.50 105 LYS A N 1
ATOM 836 C CA . LYS A 1 105 ? 6.748 -20.432 10.073 1.00 87.50 105 LYS A CA 1
ATOM 837 C C . LYS A 1 105 ? 5.424 -19.796 10.494 1.00 87.50 105 LYS A C 1
ATOM 839 O O . LYS A 1 105 ? 4.824 -20.236 11.469 1.00 87.50 105 LYS A O 1
ATOM 844 N N . SER A 1 106 ? 4.985 -18.753 9.794 1.00 81.31 106 SER A N 1
ATOM 845 C CA . SER A 1 106 ? 3.794 -17.969 10.143 1.00 81.31 106 SER A CA 1
ATOM 846 C C . SER A 1 106 ? 2.495 -18.527 9.554 1.00 81.31 106 SER A C 1
ATOM 848 O O . SER A 1 106 ? 1.416 -18.242 10.072 1.00 81.31 106 SER A O 1
ATOM 850 N N . GLY A 1 107 ? 2.577 -19.259 8.436 1.00 83.00 107 GLY A N 1
ATOM 851 C CA . GLY A 1 107 ? 1.419 -19.618 7.616 1.00 83.00 107 GLY A CA 1
ATOM 852 C C . GLY A 1 107 ? 0.768 -18.431 6.887 1.00 83.00 107 GLY A C 1
ATOM 853 O O . GLY A 1 107 ? -0.355 -18.572 6.410 1.00 83.00 107 GLY A O 1
ATOM 854 N N . THR A 1 108 ? 1.419 -17.260 6.825 1.00 81.88 108 THR A N 1
ATOM 855 C CA . THR A 1 108 ? 0.920 -16.046 6.146 1.00 81.88 108 THR A CA 1
ATOM 856 C C . THR A 1 108 ? 2.036 -15.033 5.870 1.00 81.88 108 THR A C 1
ATOM 858 O O . THR A 1 108 ? 2.893 -14.814 6.719 1.00 81.88 108 THR A O 1
ATOM 861 N N . LEU A 1 109 ? 1.998 -14.319 4.740 1.00 77.56 109 LEU A N 1
ATOM 862 C CA . LEU A 1 109 ? 2.926 -13.202 4.504 1.00 77.56 109 LEU A CA 1
ATOM 863 C C . LEU A 1 109 ? 2.424 -11.867 5.072 1.00 77.56 109 LEU A C 1
ATOM 865 O O . LEU A 1 109 ? 1.260 -11.482 4.910 1.00 77.56 109 LEU A O 1
ATOM 869 N N . GLU A 1 110 ? 3.325 -11.131 5.723 1.00 65.31 110 GLU A N 1
ATOM 870 C CA . GLU A 1 110 ? 3.039 -9.842 6.350 1.00 65.31 110 GLU A CA 1
ATOM 871 C C . GLU A 1 110 ? 3.393 -8.646 5.448 1.00 65.31 110 GLU A C 1
ATOM 873 O O . GLU A 1 110 ? 4.360 -7.931 5.675 1.00 65.31 110 GLU A O 1
ATOM 878 N N . GLY A 1 111 ? 2.549 -8.354 4.453 1.00 69.94 111 GLY A N 1
ATOM 879 C CA . GLY A 1 111 ? 2.705 -7.133 3.649 1.00 69.94 111 GLY A CA 1
ATOM 880 C C . GLY A 1 111 ? 1.528 -6.822 2.730 1.00 69.94 111 GLY A C 1
ATOM 881 O O . GLY A 1 111 ? 0.431 -7.360 2.925 1.00 69.94 111 GLY A O 1
ATOM 882 N N . ILE A 1 112 ? 1.762 -5.941 1.755 1.00 79.50 112 ILE A N 1
ATOM 883 C CA . ILE A 1 112 ? 0.902 -5.744 0.579 1.00 79.50 112 ILE A CA 1
ATOM 884 C C . ILE A 1 112 ? 1.462 -6.630 -0.534 1.00 79.50 112 ILE A C 1
ATOM 886 O O . ILE A 1 112 ? 2.671 -6.676 -0.740 1.00 79.50 112 ILE A O 1
ATOM 890 N N . THR A 1 113 ? 0.576 -7.351 -1.203 1.00 86.06 113 THR A N 1
ATOM 891 C CA . THR A 1 113 ? 0.866 -8.301 -2.289 1.00 86.06 113 THR A CA 1
ATOM 892 C C . THR A 1 113 ? 0.259 -7.794 -3.599 1.00 86.06 113 THR A C 1
ATOM 894 O O . THR A 1 113 ? -0.554 -6.871 -3.580 1.00 86.06 113 THR A O 1
ATOM 897 N N . PHE A 1 114 ? 0.581 -8.395 -4.739 1.00 88.19 114 PHE A N 1
ATOM 898 C CA . PHE A 1 114 ? -0.097 -8.080 -5.990 1.00 88.19 114 PHE A CA 1
ATOM 899 C C . PHE A 1 114 ? -1.541 -8.605 -5.983 1.00 88.19 114 PHE A C 1
ATOM 901 O O . PHE A 1 114 ? -2.474 -7.817 -6.108 1.00 88.19 114 PHE A O 1
ATOM 908 N N . GLY A 1 115 ? -1.757 -9.903 -5.748 1.00 89.44 115 GLY A N 1
ATOM 909 C CA . GLY A 1 115 ? -3.065 -10.553 -5.907 1.00 89.44 115 GLY A CA 1
ATOM 910 C C . GLY A 1 115 ? -3.483 -11.539 -4.810 1.00 89.44 115 GLY A C 1
ATOM 911 O O . GLY A 1 115 ? -4.579 -12.085 -4.914 1.00 89.44 115 GLY A O 1
ATOM 912 N N . GLN A 1 116 ? -2.674 -11.777 -3.767 1.00 90.00 116 GLN A N 1
ATOM 913 C CA . GLN A 1 116 ? -2.986 -12.740 -2.697 1.00 90.00 116 GLN A CA 1
ATOM 914 C C . GLN A 1 116 ? -4.421 -12.605 -2.167 1.00 90.00 116 GLN A C 1
ATOM 916 O O . GLN A 1 116 ? -4.781 -11.581 -1.569 1.00 90.00 116 GLN A O 1
ATOM 921 N N . LYS A 1 117 ? -5.210 -13.678 -2.319 1.00 84.19 117 LYS A N 1
ATOM 922 C CA . LYS A 1 117 ? -6.546 -13.794 -1.733 1.00 84.19 117 LYS A CA 1
ATOM 923 C C . LYS A 1 117 ? -6.409 -13.838 -0.214 1.00 84.19 117 LYS A C 1
ATOM 925 O O . LYS A 1 117 ? -5.563 -14.546 0.335 1.00 84.19 117 LYS A O 1
ATOM 930 N N . ARG A 1 118 ? -7.241 -13.065 0.478 1.00 76.19 118 ARG A N 1
ATOM 931 C CA . ARG A 1 118 ? -7.289 -12.990 1.944 1.00 76.19 118 ARG A CA 1
ATOM 932 C C . ARG A 1 118 ? -8.721 -13.209 2.384 1.00 76.19 118 ARG A C 1
ATOM 934 O O . ARG A 1 118 ? -9.638 -12.833 1.662 1.00 76.19 118 ARG A O 1
ATOM 941 N N . ASP A 1 119 ? -8.901 -13.812 3.555 1.00 54.88 119 ASP A N 1
ATOM 942 C CA . ASP A 1 119 ? -10.228 -14.168 4.054 1.00 54.88 119 ASP A CA 1
ATOM 943 C C . ASP A 1 119 ? -11.156 -12.929 4.087 1.00 54.88 119 ASP A C 1
ATOM 945 O O . ASP A 1 119 ? -10.914 -11.995 4.866 1.00 54.88 119 ASP A O 1
ATOM 949 N N . PRO A 1 120 ? -12.219 -12.877 3.257 1.00 44.28 120 PRO A N 1
ATOM 950 C CA . PRO A 1 120 ? -13.142 -11.752 3.256 1.00 44.28 120 PRO A CA 1
ATOM 951 C C . PRO A 1 120 ? -13.913 -11.659 4.580 1.00 44.28 120 PRO A C 1
ATOM 953 O O . PRO A 1 120 ? -14.267 -10.543 4.972 1.00 44.28 120 PRO A O 1
ATOM 956 N N . CYS A 1 121 ? -14.099 -12.788 5.278 1.00 37.91 121 CYS A N 1
ATOM 957 C CA . CYS A 1 121 ? -14.731 -12.914 6.589 1.00 37.91 121 CYS A CA 1
ATOM 958 C C . CYS A 1 121 ? -13.805 -12.532 7.753 1.00 37.91 121 CYS A C 1
ATOM 960 O O . CYS A 1 121 ? -14.285 -12.424 8.886 1.00 37.91 121 CYS A O 1
ATOM 962 N N . ALA A 1 122 ? -12.520 -12.244 7.497 1.00 42.22 122 ALA A N 1
ATOM 963 C CA . ALA A 1 122 ? -11.659 -11.607 8.483 1.00 42.22 122 ALA A CA 1
ATOM 964 C C . ALA A 1 122 ? -12.336 -10.320 8.973 1.00 42.22 122 ALA A C 1
ATOM 966 O O . ALA A 1 122 ? -12.662 -9.421 8.191 1.00 42.22 122 ALA A O 1
ATOM 967 N N . SER A 1 123 ? -12.569 -10.250 10.283 1.00 37.75 123 SER A N 1
ATOM 968 C CA . SER A 1 123 ? -13.321 -9.163 10.909 1.00 37.75 123 SER A CA 1
ATOM 969 C C . SER A 1 123 ? -12.757 -7.795 10.514 1.00 37.75 123 SER A C 1
ATOM 971 O O . SER A 1 123 ? -11.547 -7.639 10.330 1.00 37.75 123 SER A O 1
ATOM 973 N N . ILE A 1 124 ? -13.613 -6.766 10.466 1.00 41.50 124 ILE A N 1
ATOM 974 C CA . ILE A 1 124 ? -13.181 -5.373 10.235 1.00 41.50 124 ILE A CA 1
ATOM 975 C C . ILE A 1 124 ? -12.014 -5.009 11.172 1.00 41.50 124 ILE A C 1
ATOM 977 O O . ILE A 1 124 ? -11.064 -4.360 10.750 1.00 41.50 124 ILE A O 1
ATOM 981 N N . PHE A 1 125 ? -12.027 -5.517 12.408 1.00 31.56 125 PHE A N 1
ATOM 982 C CA . PHE A 1 125 ? -10.943 -5.370 13.377 1.00 31.56 125 PHE A CA 1
ATOM 983 C C . PHE A 1 125 ? -9.614 -6.020 12.947 1.00 31.56 125 PHE A C 1
ATOM 985 O O . PHE A 1 125 ? -8.565 -5.419 13.154 1.00 31.56 125 PHE A O 1
ATOM 992 N N . GLN A 1 126 ? -9.615 -7.206 12.329 1.00 38.00 126 GLN A N 1
ATOM 993 C CA . GLN A 1 126 ? -8.398 -7.828 11.781 1.00 38.00 126 GLN A CA 1
ATOM 994 C C . GLN A 1 126 ? -7.865 -7.066 10.563 1.00 38.00 126 GLN A C 1
ATOM 996 O O . GLN A 1 126 ? -6.656 -6.838 10.484 1.00 38.00 126 GLN A O 1
ATOM 1001 N N . LYS A 1 127 ? -8.750 -6.614 9.661 1.00 39.22 127 LYS A N 1
ATOM 1002 C CA . LYS A 1 127 ? -8.365 -5.773 8.515 1.00 39.22 127 LYS A CA 1
ATOM 1003 C C . LYS A 1 127 ? -7.727 -4.473 9.014 1.00 39.22 127 LYS A C 1
ATOM 1005 O O . LYS A 1 127 ? -6.556 -4.227 8.732 1.00 39.22 127 LYS A O 1
ATOM 1010 N N . VAL A 1 128 ? -8.408 -3.742 9.899 1.00 38.00 128 VAL A N 1
ATOM 1011 C CA . VAL A 1 128 ? -7.911 -2.523 10.570 1.00 38.00 128 VAL A CA 1
ATOM 1012 C C . VAL A 1 128 ? -6.612 -2.764 11.358 1.00 38.00 128 VAL A C 1
ATOM 1014 O O . VAL A 1 128 ? -5.669 -1.996 11.211 1.00 38.00 128 VAL A O 1
ATOM 1017 N N . LYS A 1 129 ? -6.479 -3.858 12.122 1.00 34.09 129 LYS A N 1
ATOM 1018 C CA . LYS A 1 129 ? -5.221 -4.222 12.812 1.00 34.09 129 LYS A CA 1
ATOM 1019 C C . LYS A 1 129 ? -4.045 -4.369 11.841 1.00 34.09 129 LYS A C 1
ATOM 1021 O O . LYS A 1 129 ? -2.906 -4.110 12.222 1.00 34.09 129 LYS A O 1
ATOM 1026 N N . SER A 1 130 ? -4.311 -4.773 10.599 1.00 34.22 130 SER A N 1
ATOM 1027 C CA . SER A 1 130 ? -3.282 -4.943 9.577 1.00 34.22 130 SER A CA 1
ATOM 1028 C C . SER A 1 130 ? -2.928 -3.685 8.773 1.00 34.22 130 SER A C 1
ATOM 1030 O O . SER A 1 130 ? -1.848 -3.663 8.193 1.00 34.22 130 SER A O 1
ATOM 1032 N N . PHE A 1 131 ? -3.743 -2.622 8.821 1.00 33.66 131 PHE A N 1
ATOM 1033 C CA . PHE A 1 131 ? -3.349 -1.280 8.350 1.00 33.66 131 PHE A CA 1
ATOM 1034 C C . PHE A 1 131 ? -2.201 -0.680 9.173 1.00 33.66 131 PHE A C 1
ATOM 1036 O O . PHE A 1 131 ? -1.417 0.111 8.662 1.00 33.66 131 PHE A O 1
ATOM 1043 N N . PHE A 1 132 ? -2.122 -1.018 10.463 1.00 32.19 132 PHE A N 1
ATOM 1044 C CA . PHE A 1 132 ? -1.181 -0.409 11.411 1.00 32.19 132 PHE A CA 1
ATOM 1045 C C . PHE A 1 132 ? 0.176 -1.124 11.499 1.00 32.19 132 PHE A C 1
ATOM 1047 O O . PHE A 1 132 ? 0.976 -0.820 12.387 1.00 32.19 132 PHE A O 1
ATOM 1054 N N . ARG A 1 133 ? 0.445 -2.083 10.605 1.00 33.34 133 ARG A N 1
ATOM 1055 C CA . ARG A 1 133 ? 1.743 -2.759 10.504 1.00 33.34 133 ARG A CA 1
ATOM 1056 C C . ARG A 1 133 ? 2.576 -2.121 9.385 1.00 33.34 133 ARG A C 1
ATOM 1058 O O . ARG A 1 133 ? 2.009 -1.847 8.328 1.00 33.34 133 ARG A O 1
ATOM 1065 N N . PRO A 1 134 ? 3.886 -1.879 9.589 1.00 31.72 134 PRO A N 1
ATOM 1066 C CA . PRO A 1 134 ? 4.756 -1.384 8.527 1.00 31.72 134 PRO A CA 1
ATOM 1067 C C . PRO A 1 134 ? 4.727 -2.298 7.297 1.00 31.72 134 PRO A C 1
ATOM 1069 O O . PRO A 1 134 ? 4.521 -3.506 7.421 1.00 31.72 134 PRO A O 1
ATOM 1072 N N . SER A 1 135 ? 4.978 -1.723 6.118 1.00 40.06 135 SER A N 1
ATOM 1073 C CA . SER A 1 135 ? 5.323 -2.521 4.936 1.00 40.06 135 SER A CA 1
ATOM 1074 C C . SER A 1 135 ? 6.642 -3.278 5.172 1.00 40.06 135 SER A C 1
ATOM 1076 O O . SER A 1 135 ? 7.384 -2.933 6.095 1.00 40.06 135 SER A O 1
ATOM 1078 N N . PHE A 1 136 ? 6.915 -4.303 4.356 1.00 44.44 136 PHE A N 1
ATOM 1079 C CA . PHE A 1 136 ? 8.047 -5.232 4.501 1.00 44.44 136 PHE A CA 1
ATOM 1080 C C . PHE A 1 136 ? 9.374 -4.556 4.893 1.00 44.44 136 PHE A C 1
ATOM 1082 O O . PHE A 1 136 ? 9.689 -3.459 4.431 1.00 44.44 136 PHE A O 1
ATOM 1089 N N . ASN A 1 137 ? 10.194 -5.249 5.690 1.00 51.41 137 ASN A N 1
ATOM 1090 C CA . ASN A 1 137 ? 11.541 -4.795 6.037 1.00 51.41 137 ASN A CA 1
ATOM 1091 C C . ASN A 1 137 ? 12.442 -4.755 4.787 1.00 51.41 137 ASN A C 1
ATOM 1093 O O . ASN A 1 137 ? 13.065 -5.751 4.425 1.00 51.41 137 ASN A O 1
ATOM 1097 N N . THR A 1 138 ? 12.544 -3.587 4.151 1.00 60.56 138 THR A N 1
ATOM 1098 C CA . THR A 1 138 ? 13.287 -3.391 2.896 1.00 60.56 138 THR A CA 1
ATOM 1099 C C . THR A 1 138 ? 14.810 -3.459 3.042 1.00 60.56 138 THR A C 1
ATOM 1101 O O . THR A 1 138 ? 15.504 -3.269 2.050 1.00 60.56 138 THR A O 1
ATOM 1104 N N . LYS A 1 139 ? 15.354 -3.692 4.247 1.00 69.56 139 LYS A N 1
ATOM 1105 C CA . LYS A 1 139 ? 16.807 -3.822 4.462 1.00 69.56 139 LYS A CA 1
ATOM 1106 C C . LYS A 1 139 ? 17.342 -5.224 4.158 1.00 69.56 139 LYS A C 1
ATOM 1108 O O . LYS A 1 139 ? 18.526 -5.358 3.872 1.00 69.56 139 LYS A O 1
ATOM 1113 N N . ASP A 1 140 ? 16.502 -6.257 4.232 1.00 84.38 140 ASP A N 1
ATOM 1114 C CA . ASP A 1 140 ? 16.907 -7.636 3.948 1.00 84.38 140 ASP A CA 1
ATOM 1115 C C . ASP A 1 140 ? 16.514 -8.016 2.510 1.00 84.38 140 ASP A C 1
ATOM 1117 O O . ASP A 1 140 ? 15.321 -8.169 2.224 1.00 84.38 140 ASP A O 1
ATOM 1121 N N . PRO A 1 141 ? 17.474 -8.212 1.588 1.00 88.56 141 PRO A N 1
ATOM 1122 C CA . PRO A 1 141 ? 17.139 -8.523 0.207 1.00 88.56 141 PRO A CA 1
ATOM 1123 C C . PRO A 1 141 ? 16.480 -9.907 0.069 1.00 88.56 141 PRO A C 1
ATOM 1125 O O . PRO A 1 141 ? 15.716 -10.114 -0.871 1.00 88.56 141 PRO A O 1
ATOM 1128 N N . GLY A 1 142 ? 16.684 -10.832 1.016 1.00 89.69 142 GLY A N 1
ATOM 1129 C CA . GLY A 1 142 ? 16.037 -12.148 1.054 1.00 89.69 142 GLY A CA 1
ATOM 1130 C C . GLY A 1 142 ? 14.565 -12.128 1.493 1.00 89.69 142 GLY A C 1
ATOM 1131 O O . GLY A 1 142 ? 13.890 -13.151 1.361 1.00 89.69 142 GLY A O 1
ATOM 1132 N N . LEU A 1 143 ? 14.063 -10.988 1.989 1.00 88.19 143 LEU A N 1
ATOM 1133 C CA . LEU A 1 143 ? 12.642 -10.750 2.290 1.00 88.19 143 LEU A CA 1
ATOM 1134 C C . LEU A 1 143 ? 11.906 -9.988 1.170 1.00 88.19 143 LEU A C 1
ATOM 1136 O O . LEU A 1 143 ? 10.685 -9.866 1.207 1.00 88.19 143 LEU A O 1
ATOM 1140 N N . VAL A 1 144 ? 12.622 -9.481 0.162 1.00 89.25 144 VAL A N 1
ATOM 1141 C CA . VAL A 1 144 ? 12.051 -8.640 -0.901 1.00 89.25 144 VAL A CA 1
ATOM 1142 C C . VAL A 1 144 ? 11.817 -9.450 -2.177 1.00 89.25 144 VAL A C 1
ATOM 1144 O O . VAL A 1 144 ? 12.763 -9.867 -2.851 1.00 89.25 144 VAL A O 1
ATOM 1147 N N . ASN A 1 145 ? 10.543 -9.643 -2.531 1.00 90.88 145 ASN A N 1
ATOM 1148 C CA . ASN A 1 145 ? 10.127 -10.296 -3.772 1.00 90.88 145 ASN A CA 1
ATOM 1149 C C . ASN A 1 145 ? 10.039 -9.270 -4.918 1.00 90.88 145 ASN A C 1
ATOM 1151 O O . ASN A 1 145 ? 8.989 -8.687 -5.168 1.00 90.88 145 ASN A O 1
ATOM 1155 N N . ALA A 1 146 ? 11.170 -9.024 -5.580 1.00 90.88 146 ALA A N 1
ATOM 1156 C CA . ALA A 1 146 ? 11.263 -8.235 -6.805 1.00 90.88 146 ALA A CA 1
ATOM 1157 C C . ALA A 1 146 ? 11.895 -9.119 -7.885 1.00 90.88 146 ALA A C 1
ATOM 1159 O O . ALA A 1 146 ? 12.987 -9.649 -7.676 1.00 90.88 146 ALA A O 1
ATOM 1160 N N . GLY A 1 147 ? 11.184 -9.320 -8.993 1.00 89.06 147 GLY A N 1
ATOM 1161 C CA . GLY A 1 147 ? 11.522 -10.365 -9.957 1.00 89.06 147 GLY A CA 1
ATOM 1162 C C . GLY A 1 147 ? 10.723 -10.319 -11.249 1.00 89.06 147 GLY A C 1
ATOM 1163 O O . GLY A 1 147 ? 10.444 -11.370 -11.811 1.00 89.06 147 GLY A O 1
ATOM 1164 N N . VAL A 1 148 ? 10.315 -9.132 -11.696 1.00 94.69 148 VAL A N 1
ATOM 1165 C CA . VAL A 1 148 ? 9.568 -8.962 -12.949 1.00 94.69 148 VAL A CA 1
ATOM 1166 C C . VAL A 1 148 ? 10.539 -8.771 -14.113 1.00 94.69 148 VAL A C 1
ATOM 1168 O O . VAL A 1 148 ? 10.568 -9.583 -15.032 1.00 94.69 148 VAL A O 1
ATOM 1171 N N . THR A 1 149 ? 11.405 -7.761 -14.028 1.00 95.31 149 THR A N 1
ATOM 1172 C CA . THR A 1 149 ? 12.447 -7.458 -15.024 1.00 95.31 149 THR A CA 1
ATOM 1173 C C . THR A 1 149 ? 13.847 -7.556 -14.421 1.00 95.31 149 THR A C 1
ATOM 1175 O O . THR A 1 149 ? 14.022 -7.516 -13.198 1.00 95.31 149 THR A O 1
ATOM 1178 N N . VAL A 1 150 ? 14.862 -7.702 -15.282 1.00 94.25 150 VAL A N 1
ATOM 1179 C CA . VAL A 1 150 ? 16.274 -7.801 -14.890 1.00 94.25 150 VAL A CA 1
ATOM 1180 C C . VAL A 1 150 ? 17.180 -7.027 -15.852 1.00 94.25 150 VAL A C 1
ATOM 1182 O O . VAL A 1 150 ? 17.153 -7.238 -17.065 1.00 94.25 150 VAL A O 1
ATOM 1185 N N . HIS A 1 151 ? 18.012 -6.147 -15.292 1.00 91.69 151 HIS A N 1
ATOM 1186 C CA . HIS A 1 151 ? 18.902 -5.255 -16.033 1.00 91.69 151 HIS A CA 1
ATOM 1187 C C . HIS A 1 151 ? 20.311 -5.251 -15.420 1.00 91.69 151 HIS A C 1
ATOM 1189 O O . HIS A 1 151 ? 20.482 -5.011 -14.222 1.00 91.69 151 HIS A O 1
ATOM 1195 N N . ALA A 1 152 ? 21.334 -5.495 -16.236 1.00 88.69 152 ALA A N 1
ATOM 1196 C CA . ALA A 1 152 ? 22.734 -5.331 -15.861 1.00 88.69 152 ALA A CA 1
ATOM 1197 C C . ALA A 1 152 ? 23.167 -3.859 -15.943 1.00 88.69 152 ALA A C 1
ATOM 1199 O O . ALA A 1 152 ? 22.715 -3.123 -16.818 1.00 88.69 152 ALA A O 1
ATOM 1200 N N . ASN A 1 153 ? 24.081 -3.456 -15.055 1.00 84.50 153 ASN A N 1
ATOM 1201 C CA . ASN A 1 153 ? 24.774 -2.162 -15.068 1.00 84.50 153 ASN A CA 1
ATOM 1202 C C . ASN A 1 153 ? 23.858 -0.919 -15.167 1.00 84.50 153 ASN A C 1
ATOM 1204 O O . ASN A 1 153 ? 24.234 0.063 -15.806 1.00 84.50 153 ASN A O 1
ATOM 1208 N N . ILE A 1 154 ? 22.680 -0.928 -14.525 1.00 87.31 154 ILE A N 1
ATOM 1209 C CA . ILE A 1 154 ? 21.822 0.268 -14.497 1.00 87.31 154 ILE A CA 1
ATOM 1210 C C . ILE A 1 154 ? 22.556 1.454 -13.834 1.00 87.31 154 ILE A C 1
ATOM 1212 O O . ILE A 1 154 ? 23.348 1.253 -12.904 1.00 87.31 154 ILE A O 1
ATOM 1216 N N . PRO A 1 155 ? 22.303 2.695 -14.273 1.00 87.50 155 PRO A N 1
ATOM 1217 C CA . PRO A 1 155 ? 22.919 3.869 -13.673 1.00 87.50 155 PRO A CA 1
ATOM 1218 C C . PRO A 1 155 ? 22.325 4.197 -12.293 1.00 87.50 155 PRO A C 1
ATOM 1220 O O . PRO A 1 155 ? 21.263 3.708 -11.916 1.00 87.50 155 PRO A O 1
ATOM 1223 N N . GLY A 1 156 ? 23.041 5.010 -11.510 1.00 83.12 156 GLY A N 1
ATOM 1224 C CA . GLY A 1 156 ? 22.621 5.430 -10.164 1.00 83.12 156 GLY A CA 1
ATOM 1225 C C . GLY A 1 156 ? 22.822 4.403 -9.034 1.00 83.12 156 GLY A C 1
ATOM 1226 O O . GLY A 1 156 ? 22.573 4.729 -7.877 1.00 83.12 156 GLY A O 1
ATOM 1227 N N . VAL A 1 157 ? 23.310 3.184 -9.314 1.00 80.62 157 VAL A N 1
ATOM 1228 C CA . VAL A 1 157 ? 23.559 2.160 -8.273 1.00 80.62 157 VAL A CA 1
ATOM 1229 C C . VAL A 1 157 ? 24.664 2.611 -7.297 1.00 80.62 157 VAL A C 1
ATOM 1231 O O . VAL A 1 157 ? 25.782 2.897 -7.750 1.00 80.62 157 VAL A O 1
ATOM 1234 N N . PRO A 1 158 ? 24.411 2.615 -5.968 1.00 80.25 158 PRO A N 1
ATOM 1235 C CA . PRO A 1 158 ? 25.412 2.956 -4.958 1.00 80.25 158 PRO A CA 1
ATOM 1236 C C . PRO A 1 158 ? 26.686 2.096 -5.057 1.00 80.25 158 PRO A C 1
ATOM 1238 O O . PRO A 1 158 ? 26.579 0.885 -5.248 1.00 80.25 158 PRO A O 1
ATOM 1241 N N . PRO A 1 159 ? 27.899 2.660 -4.868 1.00 78.00 159 PRO A N 1
ATOM 1242 C CA . PRO A 1 159 ? 29.152 1.920 -5.063 1.00 78.00 159 PRO A CA 1
ATOM 1243 C C . PRO A 1 159 ? 29.287 0.635 -4.235 1.00 78.00 159 PRO A C 1
ATOM 1245 O O . PRO A 1 159 ? 29.822 -0.347 -4.733 1.00 78.00 159 PRO A O 1
ATOM 1248 N N . HIS A 1 160 ? 28.759 0.617 -3.007 1.00 77.25 160 HIS A N 1
ATOM 1249 C CA . HIS A 1 160 ? 28.808 -0.539 -2.101 1.00 77.25 160 HIS A CA 1
ATOM 1250 C C . HIS A 1 160 ? 27.843 -1.683 -2.476 1.00 77.25 160 HIS A C 1
ATOM 1252 O O . HIS A 1 160 ? 27.883 -2.735 -1.849 1.00 77.25 160 HIS A O 1
ATOM 1258 N N . LEU A 1 161 ? 26.968 -1.476 -3.469 1.00 78.31 161 LEU A N 1
ATOM 1259 C CA . LEU A 1 161 ? 26.043 -2.485 -4.010 1.00 78.31 161 LEU A CA 1
ATOM 1260 C C . LEU A 1 161 ? 26.476 -2.980 -5.400 1.00 78.31 161 LEU A C 1
ATOM 1262 O O . LEU A 1 161 ? 25.754 -3.737 -6.048 1.00 78.31 161 LEU A O 1
ATOM 1266 N N . LYS A 1 162 ? 27.658 -2.553 -5.857 1.00 75.50 162 LYS A N 1
ATOM 1267 C CA . LYS A 1 162 ? 28.363 -3.130 -7.004 1.00 75.50 162 LYS A CA 1
ATOM 1268 C C . LYS A 1 162 ? 29.234 -4.283 -6.501 1.00 75.50 162 LYS A C 1
ATOM 1270 O O . LYS A 1 162 ? 29.752 -4.223 -5.389 1.00 75.50 162 LYS A O 1
ATOM 1275 N N . SER A 1 163 ? 29.384 -5.328 -7.310 1.00 63.78 163 SER A N 1
ATOM 1276 C CA . SER A 1 163 ? 30.140 -6.527 -6.932 1.00 63.78 163 SER A CA 1
ATOM 1277 C C . SER A 1 163 ? 31.613 -6.181 -6.669 1.00 63.78 163 SER A C 1
ATOM 1279 O O . SER A 1 163 ? 32.271 -5.539 -7.491 1.00 63.78 163 SER A O 1
ATOM 1281 N N . SER A 1 164 ? 32.111 -6.563 -5.492 1.00 52.97 164 SER A N 1
ATOM 1282 C CA . SER A 1 164 ? 33.380 -6.100 -4.925 1.00 52.97 164 SER A CA 1
ATOM 1283 C C . SER A 1 164 ? 34.516 -7.107 -5.141 1.00 52.97 164 SER A C 1
ATOM 1285 O O . SER A 1 164 ? 34.945 -7.776 -4.200 1.00 52.97 164 SER A O 1
ATOM 1287 N N . ASP A 1 165 ? 35.011 -7.211 -6.375 1.00 49.44 165 ASP A N 1
ATOM 1288 C CA . ASP A 1 165 ? 36.170 -8.047 -6.721 1.00 49.44 165 ASP A CA 1
ATOM 1289 C C . ASP A 1 165 ? 37.318 -7.193 -7.307 1.00 49.44 165 ASP A C 1
ATOM 1291 O O . ASP A 1 165 ? 37.116 -6.539 -8.336 1.00 49.44 165 ASP A O 1
ATOM 1295 N N . PRO A 1 166 ? 38.518 -7.168 -6.687 1.00 40.28 166 PRO A N 1
ATOM 1296 C CA . PRO A 1 166 ? 39.669 -6.404 -7.177 1.00 40.28 166 PRO A CA 1
ATOM 1297 C C . PRO A 1 166 ? 40.230 -6.846 -8.538 1.00 40.28 166 PRO A C 1
ATOM 1299 O O . PRO A 1 166 ? 41.014 -6.104 -9.131 1.00 40.28 166 PRO A O 1
ATOM 1302 N N . LEU A 1 167 ? 39.857 -8.021 -9.063 1.00 45.50 167 LEU A N 1
ATOM 1303 C CA . LEU A 1 167 ? 40.271 -8.500 -10.392 1.00 45.50 167 LEU A CA 1
ATOM 1304 C C . LEU A 1 167 ? 39.456 -7.838 -11.523 1.00 45.50 167 LEU A C 1
ATOM 1306 O O . LEU A 1 167 ? 38.797 -8.490 -12.336 1.00 45.50 167 LEU A O 1
ATOM 1310 N N . ALA A 1 168 ? 39.551 -6.508 -11.601 1.00 39.62 168 ALA A N 1
ATOM 1311 C CA . ALA A 1 168 ? 38.778 -5.616 -12.472 1.00 39.62 168 ALA A CA 1
ATOM 1312 C C . ALA A 1 168 ? 39.031 -5.755 -13.997 1.00 39.62 168 ALA A C 1
ATOM 1314 O O . ALA A 1 168 ? 38.668 -4.865 -14.760 1.00 39.62 168 ALA A O 1
ATOM 1315 N N . GLY A 1 169 ? 39.652 -6.849 -14.453 1.00 40.03 169 GLY A N 1
ATOM 1316 C CA . GLY A 1 169 ? 39.952 -7.120 -15.865 1.00 40.03 169 GLY A CA 1
ATOM 1317 C C . GLY A 1 169 ? 39.168 -8.271 -16.509 1.00 40.03 169 GLY A C 1
ATOM 1318 O O . GLY A 1 169 ? 39.350 -8.503 -17.698 1.00 40.03 169 GLY A O 1
ATOM 1319 N N . VAL A 1 170 ? 38.344 -9.021 -15.756 1.00 44.84 170 VAL A N 1
ATOM 1320 C CA . VAL A 1 170 ? 37.738 -10.286 -16.248 1.00 44.84 170 VAL A CA 1
ATOM 1321 C C . VAL A 1 170 ? 36.199 -10.314 -16.204 1.00 44.84 170 VAL A C 1
ATOM 1323 O O . VAL A 1 170 ? 35.580 -11.024 -16.996 1.00 44.84 170 VAL A O 1
ATOM 1326 N N . ARG A 1 171 ? 35.549 -9.545 -15.319 1.00 55.25 171 ARG A N 1
ATOM 1327 C CA . ARG A 1 171 ? 34.080 -9.569 -15.163 1.00 55.25 171 ARG A CA 1
ATOM 1328 C C . ARG A 1 171 ? 33.375 -8.683 -16.199 1.00 55.25 171 ARG A C 1
ATOM 1330 O O . ARG A 1 171 ? 33.660 -7.495 -16.289 1.00 55.25 171 ARG A O 1
ATOM 1337 N N . GLN A 1 172 ? 32.396 -9.240 -16.922 1.00 62.19 172 GLN A N 1
ATOM 1338 C CA . GLN A 1 172 ? 31.610 -8.520 -17.944 1.00 62.19 172 GLN A CA 1
ATOM 1339 C C . GLN A 1 172 ? 30.590 -7.522 -17.346 1.00 62.19 172 GLN A C 1
ATOM 1341 O O . GLN A 1 172 ? 30.218 -6.545 -17.995 1.00 62.19 172 GLN A O 1
ATOM 1346 N N . PHE A 1 173 ? 30.126 -7.752 -16.112 1.00 76.75 173 PHE A N 1
ATOM 1347 C CA . PHE A 1 173 ? 29.129 -6.913 -15.436 1.00 76.75 173 PHE A CA 1
ATOM 1348 C C . PHE A 1 173 ? 29.528 -6.666 -13.978 1.00 76.75 173 PHE A C 1
ATOM 1350 O O . PHE A 1 173 ? 30.035 -7.567 -13.312 1.00 76.75 173 PHE A O 1
ATOM 1357 N N . HIS A 1 174 ? 29.248 -5.465 -13.464 1.00 73.75 174 HIS A N 1
ATOM 1358 C CA . HIS A 1 174 ? 29.553 -5.088 -12.076 1.00 73.75 174 HIS A CA 1
ATOM 1359 C C . HIS A 1 174 ? 28.307 -5.009 -11.185 1.00 73.75 174 HIS A C 1
ATOM 1361 O O . HIS A 1 174 ? 28.426 -4.933 -9.965 1.00 73.75 174 HIS A O 1
ATOM 1367 N N . SER A 1 175 ? 27.108 -5.015 -11.770 1.00 82.38 175 SER A N 1
ATOM 1368 C CA . SER A 1 175 ? 25.847 -5.074 -11.025 1.00 82.38 175 SER A CA 1
ATOM 1369 C C . SER A 1 175 ? 24.737 -5.680 -11.878 1.00 82.38 175 SER A C 1
ATOM 1371 O O . SER A 1 175 ? 24.690 -5.458 -13.089 1.00 82.38 175 SER A O 1
ATOM 1373 N N . LEU A 1 176 ? 23.826 -6.406 -11.237 1.00 91.19 176 LEU A N 1
ATOM 1374 C CA . LEU A 1 176 ? 22.558 -6.847 -11.807 1.00 91.19 176 LEU A CA 1
ATOM 1375 C C . LEU A 1 176 ? 21.441 -6.295 -10.916 1.00 91.19 176 LEU A C 1
ATOM 1377 O O . LEU A 1 176 ? 21.551 -6.349 -9.694 1.00 91.19 176 LEU A O 1
ATOM 1381 N N . THR A 1 177 ? 20.385 -5.726 -11.492 1.00 93.44 177 THR A N 1
ATOM 1382 C CA . THR A 1 177 ? 19.244 -5.205 -10.725 1.00 93.44 177 THR A CA 1
ATOM 1383 C C . THR A 1 177 ? 17.944 -5.800 -11.239 1.00 93.44 177 THR A C 1
ATOM 1385 O O . THR A 1 177 ? 17.697 -5.840 -12.442 1.00 93.44 177 THR A O 1
ATOM 1388 N N . THR A 1 178 ? 17.117 -6.254 -10.304 1.00 94.62 178 THR A N 1
ATOM 1389 C CA . THR A 1 178 ? 15.768 -6.776 -10.530 1.00 94.62 178 THR A CA 1
ATOM 1390 C C . THR A 1 178 ? 14.735 -5.757 -10.055 1.00 94.62 178 THR A C 1
ATOM 1392 O O . THR A 1 17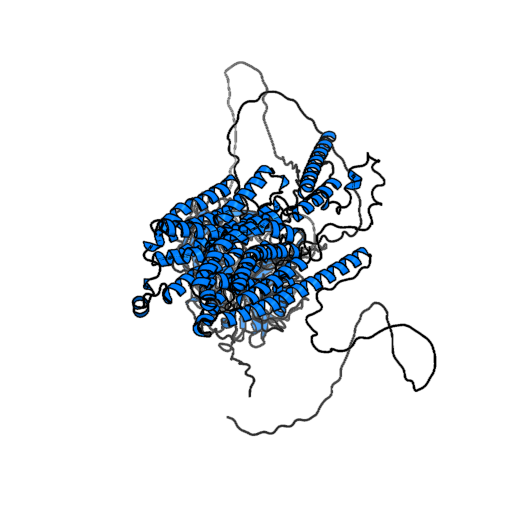8 ? 14.945 -5.085 -9.039 1.00 94.62 178 THR A O 1
ATOM 1395 N N . MET A 1 179 ? 13.643 -5.610 -10.808 1.00 93.44 179 MET A N 1
ATOM 1396 C CA . MET A 1 179 ? 12.587 -4.623 -10.542 1.00 93.44 179 MET A CA 1
ATOM 1397 C C . MET A 1 179 ? 11.189 -5.265 -10.535 1.00 93.44 179 MET A C 1
ATOM 1399 O O . MET A 1 179 ? 11.015 -6.454 -10.813 1.00 93.44 179 MET A O 1
ATOM 1403 N N . THR A 1 180 ? 10.194 -4.469 -10.152 1.00 93.31 180 THR A N 1
ATOM 1404 C CA . THR A 1 180 ? 8.757 -4.786 -10.111 1.00 93.31 180 THR A CA 1
ATOM 1405 C C . THR A 1 180 ? 7.969 -3.468 -10.218 1.00 93.31 180 THR A C 1
ATOM 1407 O O . THR A 1 180 ? 8.585 -2.404 -10.249 1.00 93.31 180 THR A O 1
ATOM 1410 N N . ASP A 1 181 ? 6.635 -3.487 -10.220 1.00 92.62 181 ASP A N 1
ATOM 1411 C CA . ASP A 1 181 ? 5.778 -2.282 -10.328 1.00 92.62 181 ASP A CA 1
ATOM 1412 C C . ASP A 1 181 ? 5.717 -1.427 -9.033 1.00 92.62 181 ASP A C 1
ATOM 1414 O O . ASP A 1 181 ? 4.770 -0.686 -8.760 1.00 92.62 181 ASP A O 1
ATOM 1418 N N . ALA A 1 182 ? 6.757 -1.519 -8.205 1.00 91.12 182 ALA A N 1
ATOM 1419 C CA . ALA A 1 182 ? 6.967 -0.732 -6.996 1.00 91.12 182 ALA A CA 1
ATOM 1420 C C . ALA A 1 182 ? 8.276 0.055 -7.119 1.00 91.12 182 ALA A C 1
ATOM 1422 O O . ALA A 1 182 ? 9.165 -0.318 -7.879 1.00 91.12 182 ALA A O 1
ATOM 1423 N N . ASN A 1 183 ? 8.455 1.108 -6.320 1.00 91.31 183 ASN A N 1
ATOM 1424 C CA . ASN A 1 183 ? 9.674 1.929 -6.355 1.00 91.31 183 ASN A CA 1
ATOM 1425 C C . ASN A 1 183 ? 10.930 1.250 -5.745 1.00 91.31 183 ASN A C 1
ATOM 1427 O O . ASN A 1 183 ? 11.804 1.939 -5.219 1.00 91.31 183 ASN A O 1
ATOM 1431 N N . ILE A 1 184 ? 11.003 -0.084 -5.771 1.00 90.56 184 ILE A N 1
ATOM 1432 C CA . ILE A 1 184 ? 12.015 -0.933 -5.130 1.00 90.56 184 ILE A CA 1
ATOM 1433 C C . ILE A 1 184 ? 12.988 -1.463 -6.188 1.00 90.56 184 ILE A C 1
ATOM 1435 O O . ILE A 1 184 ? 12.570 -2.011 -7.205 1.00 90.56 184 ILE A O 1
ATOM 1439 N N . LEU A 1 185 ? 14.285 -1.357 -5.906 1.00 91.31 185 LEU A N 1
ATOM 1440 C CA . LEU A 1 185 ? 15.370 -1.854 -6.749 1.00 91.31 185 LEU A CA 1
ATOM 1441 C C . LEU A 1 185 ? 16.155 -2.907 -5.964 1.00 91.31 185 LEU A C 1
ATOM 1443 O O . LEU A 1 185 ? 16.695 -2.610 -4.898 1.00 91.31 185 LEU A O 1
ATOM 1447 N N . LYS A 1 186 ? 16.215 -4.145 -6.461 1.00 93.00 186 LYS A N 1
ATOM 1448 C CA . LYS A 1 186 ? 16.919 -5.246 -5.790 1.00 93.00 186 LYS A CA 1
ATOM 1449 C C . LYS A 1 186 ? 18.182 -5.621 -6.552 1.00 93.00 186 LYS A C 1
ATOM 1451 O O . LYS A 1 186 ? 18.110 -6.086 -7.688 1.00 93.00 186 LYS A O 1
ATOM 1456 N N . HIS A 1 187 ? 19.329 -5.435 -5.912 1.00 92.69 187 HIS A N 1
ATOM 1457 C CA . HIS A 1 187 ? 20.649 -5.657 -6.489 1.00 92.69 187 HIS A CA 1
ATOM 1458 C C . HIS A 1 187 ? 21.134 -7.081 -6.211 1.00 92.69 187 HIS A C 1
ATOM 1460 O O . HIS A 1 187 ? 20.970 -7.613 -5.110 1.00 92.69 187 HIS A O 1
ATOM 1466 N N . VAL A 1 188 ? 21.723 -7.690 -7.233 1.00 92.62 188 VAL A N 1
ATOM 1467 C CA . VAL A 1 188 ? 22.104 -9.100 -7.299 1.00 92.62 188 VAL A CA 1
ATOM 1468 C C . VAL A 1 188 ? 23.503 -9.202 -7.917 1.00 92.62 188 VAL A C 1
ATOM 1470 O O . VAL A 1 188 ? 23.863 -8.407 -8.791 1.00 92.62 188 VAL A O 1
ATOM 1473 N N . ASP A 1 189 ? 24.305 -10.166 -7.475 1.00 91.00 189 ASP A N 1
ATOM 1474 C CA . ASP A 1 189 ? 25.596 -10.460 -8.096 1.00 91.00 189 ASP A CA 1
ATOM 1475 C C . ASP A 1 189 ? 25.393 -11.156 -9.461 1.00 91.00 189 ASP A C 1
ATOM 1477 O O . ASP A 1 189 ? 24.672 -12.155 -9.535 1.00 91.00 189 ASP A O 1
ATOM 1481 N N . PRO A 1 190 ? 26.002 -10.665 -10.557 1.00 89.88 190 PRO A N 1
ATOM 1482 C CA . PRO A 1 190 ? 25.742 -11.178 -11.905 1.00 89.88 190 PRO A CA 1
ATOM 1483 C C . PRO A 1 190 ? 26.267 -12.602 -12.164 1.00 89.88 190 PRO A C 1
ATOM 1485 O O . PRO A 1 190 ? 25.839 -13.236 -13.129 1.00 89.88 190 PRO A O 1
ATOM 1488 N N . GLU A 1 191 ? 27.176 -13.132 -11.340 1.00 87.56 191 GLU A N 1
ATOM 1489 C CA . GLU A 1 191 ? 27.758 -14.467 -11.550 1.00 87.56 191 GLU A CA 1
ATOM 1490 C C . GLU A 1 191 ? 27.149 -15.515 -10.613 1.00 87.56 191 GLU A C 1
ATOM 1492 O O . GLU A 1 191 ? 26.680 -16.559 -11.069 1.00 87.56 191 GLU A O 1
ATOM 1497 N N . THR A 1 192 ? 27.110 -15.216 -9.314 1.00 90.12 192 THR A N 1
ATOM 1498 C CA . THR A 1 192 ? 26.617 -16.111 -8.249 1.00 90.12 192 THR A CA 1
ATOM 1499 C C . THR A 1 192 ? 25.105 -16.017 -8.018 1.00 90.12 192 THR A C 1
ATOM 1501 O O . THR A 1 192 ? 24.536 -16.820 -7.270 1.00 90.12 192 THR A O 1
ATOM 1504 N N . LEU A 1 193 ? 24.452 -15.019 -8.630 1.00 93.38 193 LEU A N 1
ATOM 1505 C CA . LEU A 1 193 ? 23.032 -14.692 -8.466 1.00 93.38 193 LEU A CA 1
ATOM 1506 C C . LEU A 1 193 ? 22.637 -14.408 -6.998 1.00 93.38 193 LEU A C 1
ATOM 1508 O O . LEU A 1 193 ? 21.465 -14.521 -6.629 1.00 93.38 193 LEU A O 1
ATOM 1512 N N . GLU A 1 194 ? 23.617 -14.062 -6.155 1.00 91.94 194 GLU A N 1
ATOM 1513 C CA . GLU A 1 194 ? 23.461 -13.707 -4.740 1.00 91.94 194 GLU A CA 1
ATOM 1514 C C . GLU A 1 194 ? 22.687 -12.386 -4.597 1.00 91.94 194 GLU A C 1
ATOM 1516 O O . GLU A 1 194 ? 23.102 -11.385 -5.183 1.00 91.94 194 GLU A O 1
ATOM 1521 N N . PRO A 1 195 ? 21.597 -12.323 -3.814 1.00 92.00 195 PRO A N 1
ATOM 1522 C CA . PRO A 1 195 ? 20.945 -11.057 -3.492 1.00 92.00 195 PRO A CA 1
ATOM 1523 C C . PRO A 1 195 ? 21.852 -10.191 -2.591 1.00 92.00 195 PRO A C 1
ATOM 1525 O O . PRO A 1 195 ? 21.989 -10.468 -1.402 1.00 92.00 195 PRO A O 1
ATOM 1528 N N . ILE A 1 196 ? 22.444 -9.128 -3.150 1.00 89.94 196 ILE A N 1
ATOM 1529 C CA . ILE A 1 196 ? 23.409 -8.239 -2.469 1.00 89.94 196 ILE A CA 1
ATOM 1530 C C . ILE A 1 196 ? 22.694 -7.248 -1.539 1.00 89.94 196 ILE A C 1
ATOM 1532 O O . ILE A 1 196 ? 23.115 -7.032 -0.406 1.00 89.94 196 ILE A O 1
ATOM 1536 N N . GLY A 1 197 ? 21.615 -6.617 -2.009 1.00 89.75 197 GLY A N 1
ATOM 1537 C CA . GLY A 1 197 ? 20.951 -5.549 -1.262 1.00 89.75 197 GLY A CA 1
ATOM 1538 C C . GLY A 1 197 ? 19.736 -4.967 -1.975 1.00 89.75 197 GLY A C 1
ATOM 1539 O O . GLY A 1 197 ? 19.410 -5.349 -3.098 1.00 89.75 197 GLY A O 1
ATOM 1540 N N . VAL A 1 198 ? 19.047 -4.039 -1.313 1.00 90.06 198 VAL A N 1
ATOM 1541 C CA . VAL A 1 198 ? 17.839 -3.380 -1.829 1.00 90.06 198 VAL A CA 1
ATOM 1542 C C . VAL A 1 198 ? 17.936 -1.875 -1.605 1.00 90.06 198 VAL A C 1
ATOM 1544 O O . VAL A 1 198 ? 18.304 -1.420 -0.524 1.00 90.06 198 VAL A O 1
ATOM 1547 N N . THR A 1 199 ? 17.568 -1.109 -2.627 1.00 90.38 199 THR A N 1
ATOM 1548 C CA . THR A 1 199 ? 17.366 0.341 -2.564 1.00 90.38 199 THR A CA 1
ATOM 1549 C C . THR A 1 199 ? 15.959 0.701 -3.045 1.00 90.38 199 THR A C 1
ATOM 1551 O O . THR A 1 199 ? 15.150 -0.165 -3.398 1.00 90.38 199 THR A O 1
ATOM 1554 N N . ARG A 1 200 ? 15.634 1.993 -3.018 1.00 90.12 200 ARG A N 1
ATOM 1555 C CA . ARG A 1 200 ? 14.385 2.547 -3.540 1.00 90.12 200 ARG A CA 1
ATOM 1556 C C . ARG A 1 200 ? 14.690 3.778 -4.391 1.00 90.12 200 ARG A C 1
ATOM 1558 O O . ARG A 1 200 ? 15.786 4.328 -4.324 1.00 90.12 200 ARG A O 1
ATOM 1565 N N . GLN A 1 201 ? 13.732 4.198 -5.213 1.00 91.38 201 GLN A N 1
ATOM 1566 C CA . GLN A 1 201 ? 13.922 5.315 -6.150 1.00 91.38 201 GLN A CA 1
ATOM 1567 C C . GLN A 1 201 ? 14.182 6.668 -5.461 1.00 91.38 201 GLN A C 1
ATOM 1569 O O . GLN A 1 201 ? 14.778 7.548 -6.073 1.00 91.38 201 GLN A O 1
ATOM 1574 N N . ASP A 1 202 ? 13.820 6.832 -4.188 1.00 87.50 202 ASP A N 1
ATOM 1575 C CA . ASP A 1 202 ? 14.165 8.013 -3.383 1.00 87.50 202 ASP A CA 1
ATOM 1576 C C . ASP A 1 202 ? 15.683 8.182 -3.160 1.00 87.50 202 ASP A C 1
ATOM 1578 O O . ASP A 1 202 ? 16.148 9.306 -2.973 1.00 87.50 202 ASP A O 1
ATOM 1582 N N . VAL A 1 203 ? 16.464 7.098 -3.270 1.00 87.25 203 VAL A N 1
ATOM 1583 C CA . VAL A 1 203 ? 17.940 7.122 -3.313 1.00 87.25 203 VAL A CA 1
ATOM 1584 C C . VAL A 1 203 ? 18.465 7.692 -4.637 1.00 87.25 203 VAL A C 1
ATOM 1586 O O . VAL A 1 203 ? 19.542 8.283 -4.656 1.00 87.25 203 VAL A O 1
ATOM 1589 N N . LEU A 1 204 ? 17.716 7.543 -5.738 1.00 89.69 204 LEU A N 1
ATOM 1590 C CA . LEU A 1 204 ? 18.068 8.128 -7.038 1.00 89.69 204 LEU A CA 1
ATOM 1591 C C . LEU A 1 204 ? 17.773 9.634 -7.065 1.00 89.69 204 LEU A C 1
ATOM 1593 O O . LEU A 1 204 ? 18.600 10.408 -7.539 1.00 89.69 204 LEU A O 1
ATOM 1597 N N . HIS A 1 205 ? 16.608 10.047 -6.553 1.00 93.81 205 HIS A N 1
ATOM 1598 C CA . HIS A 1 205 ? 16.231 11.454 -6.400 1.00 93.81 205 HIS A CA 1
ATOM 1599 C C . HIS A 1 205 ? 15.189 11.626 -5.276 1.00 93.81 205 HIS A C 1
ATOM 1601 O O . HIS A 1 205 ? 14.182 10.910 -5.275 1.00 93.81 205 HIS A O 1
ATOM 1607 N N . PRO A 1 206 ? 15.337 12.608 -4.361 1.00 91.75 206 PRO A N 1
ATOM 1608 C CA . PRO A 1 206 ? 14.534 12.700 -3.136 1.00 91.75 206 PRO A CA 1
ATOM 1609 C C . PRO A 1 206 ? 13.032 12.941 -3.351 1.00 91.75 206 PRO A C 1
ATOM 1611 O O . PRO A 1 206 ? 12.267 12.780 -2.403 1.00 91.75 206 PRO A O 1
ATOM 1614 N N . GLU A 1 207 ? 12.584 13.315 -4.553 1.00 92.00 207 GLU A N 1
ATOM 1615 C CA . GLU A 1 207 ? 11.152 13.434 -4.884 1.00 92.00 207 GLU A CA 1
ATOM 1616 C C . GLU A 1 207 ? 10.475 12.110 -5.288 1.00 92.00 207 GLU A C 1
ATOM 1618 O O . GLU A 1 207 ? 9.245 12.043 -5.323 1.00 92.00 207 GLU A O 1
ATOM 1623 N N . LEU A 1 208 ? 11.229 11.041 -5.573 1.00 92.25 208 LEU A N 1
ATOM 1624 C CA . LEU A 1 208 ? 10.704 9.753 -6.063 1.00 92.25 208 LEU A CA 1
ATOM 1625 C C . LEU A 1 208 ? 10.167 8.860 -4.918 1.00 92.25 208 LEU A C 1
ATOM 1627 O O . LEU A 1 208 ? 10.437 7.659 -4.827 1.00 92.25 208 LEU A O 1
ATOM 1631 N N . ARG A 1 209 ? 9.398 9.477 -4.012 1.00 85.62 209 ARG A N 1
ATOM 1632 C CA . ARG A 1 209 ? 8.865 8.874 -2.774 1.00 85.62 209 ARG A CA 1
ATOM 1633 C C . ARG A 1 209 ? 7.597 8.044 -2.983 1.00 85.62 209 ARG A C 1
ATOM 1635 O O . ARG A 1 209 ? 7.192 7.318 -2.075 1.00 85.62 209 ARG A O 1
ATOM 1642 N N . GLY A 1 210 ? 6.961 8.153 -4.150 1.00 87.56 210 GLY A N 1
ATOM 1643 C CA . GLY A 1 210 ? 5.741 7.426 -4.483 1.00 87.56 210 GLY A CA 1
ATOM 1644 C C . GLY A 1 210 ? 5.962 5.908 -4.429 1.00 87.56 210 GLY A C 1
ATOM 1645 O O . GLY A 1 210 ? 7.029 5.438 -4.830 1.00 87.56 210 GLY A O 1
ATOM 1646 N N . PRO A 1 211 ? 5.003 5.119 -3.911 1.00 88.44 211 PRO A N 1
ATOM 1647 C CA . PRO A 1 211 ? 5.205 3.688 -3.678 1.00 88.44 211 PRO A CA 1
ATOM 1648 C C . PRO A 1 211 ? 5.255 2.851 -4.964 1.00 88.44 211 PRO A C 1
ATOM 1650 O O . PRO A 1 211 ? 5.803 1.749 -4.936 1.00 88.44 211 PRO A O 1
ATOM 1653 N N . LEU A 1 212 ? 4.688 3.351 -6.066 1.00 91.44 212 LEU A N 1
ATOM 1654 C CA . LEU A 1 212 ? 4.521 2.619 -7.321 1.00 91.44 212 LEU A CA 1
ATOM 1655 C C . LEU A 1 212 ? 5.431 3.169 -8.427 1.00 91.44 212 LEU A C 1
ATOM 1657 O O . LEU A 1 212 ? 5.769 4.351 -8.455 1.00 91.44 212 LEU A O 1
ATOM 1661 N N . SER A 1 213 ? 5.807 2.292 -9.348 1.00 93.94 213 SER A N 1
ATOM 1662 C CA . SER A 1 213 ? 6.589 2.573 -10.559 1.00 93.94 213 SER A CA 1
ATOM 1663 C C . SER A 1 213 ? 6.195 1.528 -11.614 1.00 93.94 213 SER A C 1
ATOM 1665 O O . SER A 1 213 ? 5.214 0.820 -11.392 1.00 93.94 213 SER A O 1
ATOM 1667 N N . CYS A 1 214 ? 6.907 1.405 -12.734 1.00 92.44 214 CYS A N 1
ATOM 1668 C CA . CYS A 1 214 ? 6.763 0.244 -13.615 1.00 92.44 214 CYS A CA 1
ATOM 1669 C C . CYS A 1 214 ? 8.027 -0.617 -13.633 1.00 92.44 214 CYS A C 1
ATOM 1671 O O . CYS A 1 214 ? 9.147 -0.096 -13.582 1.00 92.44 214 CYS A O 1
ATOM 1673 N N . ALA A 1 215 ? 7.842 -1.929 -13.778 1.00 91.56 215 ALA A N 1
ATOM 1674 C CA . ALA A 1 215 ? 8.931 -2.882 -13.949 1.00 91.56 215 ALA A CA 1
ATOM 1675 C C . ALA A 1 215 ? 9.718 -2.654 -15.253 1.00 91.56 215 ALA A C 1
ATOM 1677 O O . ALA A 1 215 ? 10.939 -2.826 -15.270 1.00 91.56 215 ALA A O 1
ATOM 1678 N N . HIS A 1 216 ? 9.051 -2.228 -16.332 1.00 93.94 216 HIS A N 1
ATOM 1679 C CA . HIS A 1 216 ? 9.678 -1.930 -17.624 1.00 93.94 216 HIS A CA 1
ATOM 1680 C C . HIS A 1 216 ? 10.367 -0.560 -17.641 1.00 93.94 216 HIS A C 1
ATOM 1682 O O . HIS A 1 216 ? 9.959 0.362 -18.348 1.00 93.94 216 HIS A O 1
ATOM 1688 N N . ALA A 1 217 ? 11.438 -0.424 -16.860 1.00 92.94 217 ALA A N 1
ATOM 1689 C CA . ALA A 1 217 ? 12.345 0.710 -16.971 1.00 92.94 217 ALA A CA 1
ATOM 1690 C C . ALA A 1 217 ? 13.086 0.655 -18.321 1.00 92.94 217 ALA A C 1
ATOM 1692 O O . ALA A 1 217 ? 13.710 -0.353 -18.658 1.00 92.94 217 ALA A O 1
ATOM 1693 N N . ALA A 1 218 ? 13.025 1.735 -19.100 1.00 91.94 218 ALA A N 1
ATOM 1694 C CA . ALA A 1 218 ? 13.613 1.776 -20.435 1.00 91.94 218 ALA A CA 1
ATOM 1695 C C . ALA A 1 218 ? 15.060 2.286 -20.376 1.00 91.94 218 ALA A C 1
ATOM 1697 O O . ALA A 1 218 ? 15.326 3.333 -19.788 1.00 91.94 218 ALA A O 1
ATOM 1698 N N . LEU A 1 219 ? 15.989 1.570 -21.009 1.00 89.56 219 LEU A N 1
ATOM 1699 C CA . LEU A 1 219 ? 17.368 2.020 -21.224 1.00 89.56 219 LEU A CA 1
ATOM 1700 C C . LEU A 1 219 ? 17.497 2.577 -22.645 1.00 89.56 219 LEU A C 1
ATOM 1702 O O . LEU A 1 219 ? 17.057 1.932 -23.597 1.00 89.56 219 LEU A O 1
ATOM 1706 N N . ASP A 1 220 ? 18.109 3.750 -22.806 1.00 89.12 220 ASP A N 1
ATOM 1707 C CA . ASP A 1 220 ? 18.423 4.273 -24.138 1.00 89.12 220 ASP A CA 1
ATOM 1708 C C . ASP A 1 220 ? 19.553 3.439 -24.780 1.00 89.12 220 ASP A C 1
ATOM 1710 O O . ASP A 1 220 ? 20.636 3.348 -24.195 1.00 89.12 220 ASP A O 1
ATOM 1714 N N . PRO A 1 221 ? 19.364 2.859 -25.981 1.00 81.88 221 PRO A N 1
ATOM 1715 C CA . PRO A 1 221 ? 20.393 2.050 -26.641 1.00 81.88 221 PRO A CA 1
ATOM 1716 C C . PRO A 1 221 ? 21.620 2.857 -27.110 1.00 81.88 221 PRO A C 1
ATOM 1718 O O . PRO A 1 221 ? 22.634 2.268 -27.474 1.00 81.88 221 PRO A O 1
ATOM 1721 N N . THR A 1 222 ? 21.531 4.188 -27.126 1.00 84.62 222 THR A N 1
ATOM 1722 C CA . THR A 1 222 ? 22.571 5.127 -27.574 1.00 84.62 222 THR A CA 1
ATOM 1723 C C . THR A 1 222 ? 23.351 5.712 -26.401 1.00 84.62 222 THR A C 1
ATOM 1725 O O . THR A 1 222 ? 24.577 5.758 -26.454 1.00 84.62 222 THR A O 1
ATOM 1728 N N . THR A 1 223 ? 22.662 6.185 -25.355 1.00 87.88 223 THR A N 1
ATOM 1729 C CA . THR A 1 223 ? 23.311 6.851 -24.205 1.00 87.88 223 THR A CA 1
ATOM 1730 C C . THR A 1 223 ? 23.484 5.948 -22.987 1.00 87.88 223 THR A C 1
ATOM 1732 O O . THR A 1 223 ? 24.291 6.260 -22.115 1.00 87.88 223 THR A O 1
ATOM 1735 N N . GLY A 1 224 ? 22.738 4.842 -22.900 1.00 88.06 224 GLY A N 1
ATOM 1736 C CA . GLY A 1 224 ? 22.655 3.992 -21.710 1.00 88.06 224 GLY A CA 1
ATOM 1737 C C . GLY A 1 224 ? 21.828 4.587 -20.562 1.00 88.06 224 GLY A C 1
ATOM 1738 O O . GLY A 1 224 ? 21.683 3.938 -19.527 1.00 88.06 224 GLY A O 1
ATOM 1739 N N . ASP A 1 225 ? 21.288 5.803 -20.715 1.00 93.25 225 ASP A N 1
ATOM 1740 C CA . ASP A 1 225 ? 20.490 6.462 -19.678 1.00 93.25 225 ASP A CA 1
ATOM 1741 C C . ASP A 1 225 ? 19.199 5.670 -19.387 1.00 93.25 225 ASP A C 1
ATOM 1743 O O . ASP A 1 225 ? 18.541 5.160 -20.298 1.00 93.25 225 ASP A O 1
ATOM 1747 N N . LEU A 1 226 ? 18.811 5.611 -18.113 1.00 94.88 226 LEU A N 1
ATOM 1748 C CA . LEU A 1 226 ? 17.610 4.928 -17.630 1.00 94.88 226 LEU A CA 1
ATOM 1749 C C . LEU A 1 226 ? 16.431 5.901 -17.544 1.00 94.88 226 LEU A C 1
ATOM 1751 O O . LEU A 1 226 ? 16.571 6.989 -16.991 1.00 94.88 226 LEU A O 1
ATOM 1755 N N . PHE A 1 227 ? 15.257 5.482 -18.009 1.00 96.88 227 PHE A N 1
ATOM 1756 C CA . PHE A 1 227 ? 13.998 6.220 -17.922 1.00 96.88 227 PHE A CA 1
ATOM 1757 C C . PHE A 1 227 ? 12.949 5.371 -17.206 1.00 96.88 227 PHE A C 1
ATOM 1759 O O . PHE A 1 227 ? 12.836 4.167 -17.447 1.00 96.88 227 PHE A O 1
ATOM 1766 N N . ASN A 1 228 ? 12.172 5.997 -16.326 1.00 97.44 228 ASN A N 1
ATOM 1767 C CA . ASN A 1 228 ? 11.019 5.391 -15.656 1.00 97.44 228 ASN A CA 1
ATOM 1768 C C . ASN A 1 228 ? 10.099 6.518 -15.125 1.00 97.44 228 ASN A C 1
ATOM 1770 O O . ASN A 1 228 ? 10.403 7.708 -15.269 1.00 97.44 228 ASN A O 1
ATOM 1774 N N . TYR A 1 229 ? 8.977 6.165 -14.503 1.00 97.44 229 TYR A N 1
ATOM 1775 C CA . TYR A 1 229 ? 8.153 7.072 -13.713 1.00 97.44 229 TYR A CA 1
ATOM 1776 C C . TYR A 1 229 ? 8.042 6.612 -12.255 1.00 97.44 229 TYR A C 1
ATOM 1778 O O . TYR A 1 229 ? 8.171 5.433 -11.930 1.00 97.44 229 TYR A O 1
ATOM 1786 N N . ASN A 1 230 ? 7.722 7.548 -11.368 1.00 97.38 230 ASN A N 1
ATOM 1787 C CA . ASN A 1 230 ? 7.319 7.278 -9.993 1.00 97.38 230 ASN A CA 1
ATOM 1788 C C . ASN A 1 230 ? 5.893 7.804 -9.761 1.00 97.38 230 ASN A C 1
ATOM 1790 O O . ASN A 1 230 ? 5.609 8.960 -10.081 1.00 97.38 230 ASN A O 1
ATOM 1794 N N . LEU A 1 231 ? 4.995 6.960 -9.243 1.00 95.50 231 LEU A N 1
ATOM 1795 C CA . LEU A 1 231 ? 3.596 7.290 -8.958 1.00 95.50 231 LEU A CA 1
ATOM 1796 C C . LEU A 1 231 ? 3.377 7.434 -7.449 1.00 95.50 231 LEU A C 1
ATOM 1798 O O . LEU A 1 231 ? 3.520 6.488 -6.671 1.00 95.50 231 LEU A O 1
ATOM 1802 N N . ASP A 1 232 ? 2.963 8.635 -7.068 1.00 92.81 232 ASP A N 1
ATOM 1803 C CA . ASP A 1 232 ? 2.662 9.052 -5.706 1.00 92.81 232 ASP A CA 1
ATOM 1804 C C . ASP A 1 232 ? 1.142 9.176 -5.485 1.00 92.81 232 ASP A C 1
ATOM 1806 O O . ASP A 1 232 ? 0.409 9.753 -6.300 1.00 92.81 232 ASP A O 1
ATOM 1810 N N . LEU A 1 233 ? 0.666 8.590 -4.383 1.00 85.94 233 LEU A N 1
ATOM 1811 C CA . LEU A 1 233 ? -0.751 8.380 -4.064 1.00 85.94 233 LEU A CA 1
ATOM 1812 C C . LEU A 1 233 ? -1.230 9.424 -3.044 1.00 85.94 233 LEU A C 1
ATOM 1814 O O . LEU A 1 233 ? -1.540 9.114 -1.894 1.00 85.94 233 LEU A O 1
ATOM 1818 N N . GLY A 1 234 ? -1.250 10.686 -3.477 1.00 77.94 234 GLY A N 1
ATOM 1819 C CA . GLY A 1 234 ? -1.710 11.824 -2.680 1.00 77.94 234 GLY A CA 1
ATOM 1820 C C . GLY A 1 234 ? -3.178 12.203 -2.917 1.00 77.94 234 GLY A C 1
ATOM 1821 O O . GLY A 1 234 ? -3.960 11.467 -3.518 1.00 77.94 234 GLY A O 1
ATOM 1822 N N . ARG A 1 235 ? -3.548 13.425 -2.497 1.00 78.81 235 ARG A N 1
ATOM 1823 C CA . ARG A 1 235 ? -4.861 14.049 -2.793 1.00 78.81 235 ARG A CA 1
ATOM 1824 C C . ARG A 1 235 ? -5.191 14.032 -4.292 1.00 78.81 235 ARG A C 1
ATOM 1826 O O . ARG A 1 235 ? -6.354 13.888 -4.662 1.00 78.81 235 ARG A O 1
ATOM 1833 N N . TYR A 1 236 ? -4.166 14.198 -5.121 1.00 87.38 236 TYR A N 1
ATOM 1834 C CA . TYR A 1 236 ? -4.184 13.932 -6.551 1.00 87.38 236 TYR A CA 1
ATOM 1835 C C . TYR A 1 236 ? -3.046 12.959 -6.857 1.00 87.38 236 TYR A C 1
ATOM 1837 O O . TYR A 1 236 ? -1.984 13.031 -6.229 1.00 87.38 236 TYR A O 1
ATOM 1845 N N . ALA A 1 237 ? -3.265 12.062 -7.817 1.00 91.06 237 ALA A N 1
ATOM 1846 C CA . ALA A 1 237 ? -2.207 11.189 -8.302 1.00 91.06 237 ALA A CA 1
ATOM 1847 C C . ALA A 1 237 ? -1.119 12.034 -8.965 1.00 91.06 237 ALA A C 1
ATOM 1849 O O . ALA A 1 237 ? -1.431 12.930 -9.751 1.00 91.06 237 ALA A O 1
ATOM 1850 N N . THR A 1 238 ? 0.139 11.758 -8.631 1.00 95.19 238 THR A N 1
ATOM 1851 C CA . THR A 1 238 ? 1.282 12.516 -9.146 1.00 95.19 238 THR A CA 1
ATOM 1852 C C . THR A 1 238 ? 2.277 11.555 -9.779 1.00 95.19 238 THR A C 1
ATOM 1854 O O . THR A 1 238 ? 2.888 10.753 -9.077 1.00 95.19 238 THR A O 1
ATOM 1857 N N . TYR A 1 239 ? 2.423 11.636 -11.101 1.00 97.12 239 TYR A N 1
ATOM 1858 C CA . TYR A 1 239 ? 3.406 10.878 -11.872 1.00 97.12 239 TYR A CA 1
ATOM 1859 C C . TYR A 1 239 ? 4.628 11.765 -12.113 1.00 97.12 239 TYR A C 1
ATOM 1861 O O . TYR A 1 239 ? 4.508 12.830 -12.718 1.00 97.12 239 TYR A O 1
ATOM 1869 N N . ARG A 1 240 ? 5.800 11.333 -11.649 1.00 97.62 240 ARG A N 1
ATOM 1870 C CA . ARG A 1 240 ? 7.089 11.994 -11.895 1.00 97.62 240 ARG A CA 1
ATOM 1871 C C . ARG A 1 240 ? 7.864 11.174 -12.920 1.00 97.62 240 ARG A C 1
ATOM 1873 O O . ARG A 1 240 ? 8.306 10.078 -12.591 1.00 97.62 240 ARG A O 1
ATOM 1880 N N . ILE A 1 241 ? 7.994 11.672 -14.147 1.00 97.94 241 ILE A N 1
ATOM 1881 C CA . ILE A 1 241 ? 8.849 11.076 -15.185 1.00 97.94 241 ILE A CA 1
ATOM 1882 C C . ILE A 1 241 ? 10.290 11.478 -14.890 1.00 97.94 241 ILE A C 1
ATOM 1884 O O . ILE A 1 241 ? 10.555 12.668 -14.714 1.00 97.94 241 ILE A O 1
ATOM 1888 N N . PHE A 1 242 ? 11.215 10.521 -14.859 1.00 97.38 242 PHE A N 1
ATOM 1889 C CA . PHE A 1 242 ? 12.615 10.790 -14.543 1.00 97.38 242 PHE A CA 1
ATOM 1890 C C . PHE A 1 242 ? 13.593 10.101 -15.497 1.00 97.38 242 PHE A C 1
ATOM 1892 O O . PHE A 1 242 ? 13.267 9.106 -16.149 1.00 97.38 242 PHE A O 1
ATOM 1899 N N . ARG A 1 243 ? 14.806 10.656 -15.553 1.00 96.81 243 ARG A N 1
ATOM 1900 C CA . ARG A 1 243 ? 15.976 10.112 -16.245 1.00 96.81 243 ARG A CA 1
ATOM 1901 C C . ARG A 1 243 ? 17.110 9.954 -15.241 1.00 96.81 243 ARG A C 1
ATOM 1903 O O . ARG A 1 243 ? 17.470 10.944 -14.620 1.00 96.81 243 ARG A O 1
ATOM 1910 N N . THR A 1 244 ? 17.733 8.785 -15.154 1.00 96.00 244 THR A N 1
ATOM 1911 C CA . THR A 1 244 ? 19.027 8.605 -14.475 1.00 96.00 244 THR A CA 1
ATOM 1912 C C . THR A 1 244 ? 20.117 8.435 -15.527 1.00 96.00 244 THR A C 1
ATOM 1914 O O . THR A 1 244 ? 20.063 7.497 -16.322 1.00 96.00 244 THR A O 1
ATOM 1917 N N . SER A 1 245 ? 21.095 9.341 -15.566 1.00 94.06 245 SER A N 1
ATOM 1918 C CA . SER A 1 245 ? 22.102 9.337 -16.627 1.00 94.06 245 SER A CA 1
ATOM 1919 C C . SER A 1 245 ? 23.197 8.294 -16.409 1.00 94.06 245 SER A C 1
ATOM 1921 O O . SER A 1 245 ? 23.739 8.174 -15.310 1.00 94.06 245 SER A O 1
ATOM 1923 N N . ALA A 1 246 ? 23.586 7.586 -17.470 1.00 89.06 246 ALA A N 1
ATOM 1924 C CA . ALA A 1 246 ? 24.704 6.645 -17.444 1.00 89.06 246 ALA A CA 1
ATOM 1925 C C . ALA A 1 246 ? 26.075 7.323 -17.381 1.00 89.06 246 ALA A C 1
ATOM 1927 O O . ALA A 1 246 ? 26.986 6.789 -16.750 1.00 89.06 246 ALA A O 1
ATOM 1928 N N . ALA A 1 247 ? 26.215 8.516 -17.964 1.00 88.19 247 ALA A N 1
ATOM 1929 C CA . ALA A 1 247 ? 27.478 9.250 -17.961 1.00 88.19 247 ALA A CA 1
ATOM 1930 C C . ALA A 1 247 ? 27.824 9.845 -16.583 1.00 88.19 247 ALA A C 1
ATOM 1932 O O . ALA A 1 247 ? 28.995 9.892 -16.211 1.00 88.19 247 ALA A O 1
ATOM 1933 N N . THR A 1 248 ? 26.823 10.306 -15.822 1.00 88.25 248 THR A N 1
ATOM 1934 C CA . THR A 1 248 ? 27.037 11.034 -14.552 1.00 88.25 248 THR A CA 1
ATOM 1935 C C . THR A 1 248 ? 26.498 10.319 -13.313 1.00 88.25 248 THR A C 1
ATOM 1937 O O . THR A 1 248 ? 26.865 10.681 -12.196 1.00 88.25 248 THR A O 1
ATOM 1940 N N . GLY A 1 249 ? 25.600 9.343 -13.478 1.00 88.00 249 GLY A N 1
ATOM 1941 C CA . GLY A 1 249 ? 24.849 8.716 -12.386 1.00 88.00 249 GLY A CA 1
ATOM 1942 C C . GLY A 1 249 ? 23.769 9.602 -11.749 1.00 88.00 249 GLY A C 1
ATOM 1943 O O . GLY A 1 249 ? 23.094 9.138 -10.834 1.00 88.00 249 GLY A O 1
ATOM 1944 N N . GLN A 1 250 ? 23.602 10.851 -12.202 1.00 92.12 250 GLN A N 1
ATOM 1945 C CA . GLN A 1 250 ? 22.618 11.798 -11.661 1.00 92.12 250 GLN A CA 1
ATOM 1946 C C . GLN A 1 250 ? 21.207 11.509 -12.175 1.00 92.12 250 GLN A C 1
ATOM 1948 O O . GLN A 1 250 ? 21.047 10.991 -13.281 1.00 92.12 250 GLN A O 1
ATOM 1953 N N . THR A 1 251 ? 20.192 11.867 -11.384 1.00 95.94 251 THR A N 1
ATOM 1954 C CA . THR A 1 251 ? 18.779 11.674 -11.738 1.00 95.94 251 THR A CA 1
ATOM 1955 C C . THR A 1 251 ? 18.033 12.999 -11.825 1.00 95.94 251 THR A C 1
ATOM 1957 O O . THR A 1 251 ? 17.962 13.733 -10.843 1.00 95.94 251 THR A O 1
ATOM 1960 N N . ASP A 1 252 ? 17.422 13.253 -12.980 1.00 95.06 252 ASP A N 1
ATOM 1961 C CA . ASP A 1 252 ? 16.640 14.451 -13.281 1.00 95.06 252 ASP A CA 1
ATOM 1962 C C . ASP A 1 252 ? 15.144 14.116 -13.369 1.00 95.06 252 ASP A C 1
ATOM 1964 O O . ASP A 1 252 ? 14.759 13.110 -13.976 1.00 95.06 252 ASP A O 1
ATOM 1968 N N . ILE A 1 253 ? 14.283 14.987 -12.835 1.00 97.06 253 ILE A N 1
ATOM 1969 C CA . ILE A 1 253 ? 12.832 14.923 -13.060 1.00 97.06 253 ILE A CA 1
ATOM 1970 C C . ILE A 1 253 ? 12.502 15.669 -14.357 1.00 97.06 253 ILE A C 1
ATOM 1972 O O . ILE A 1 253 ? 12.606 16.890 -14.418 1.00 97.06 253 ILE A O 1
ATOM 1976 N N . LEU A 1 254 ? 12.081 14.934 -15.388 1.00 96.00 254 LEU A N 1
ATOM 1977 C CA . LEU A 1 254 ? 11.733 15.486 -16.701 1.00 96.00 254 LEU A CA 1
ATOM 1978 C C . LEU A 1 254 ? 10.351 16.150 -16.697 1.00 96.00 254 LEU A C 1
ATOM 1980 O O . LEU A 1 254 ? 10.146 17.172 -17.346 1.00 96.00 254 LEU A O 1
ATOM 1984 N N . ALA A 1 255 ? 9.380 15.567 -15.989 1.00 95.38 255 ALA A N 1
ATOM 1985 C CA . ALA A 1 255 ? 8.033 16.121 -15.873 1.00 95.38 255 ALA A CA 1
ATOM 1986 C C . ALA A 1 255 ? 7.305 15.615 -14.624 1.00 95.38 255 ALA A C 1
ATOM 1988 O O . ALA A 1 255 ? 7.384 14.435 -14.287 1.00 95.38 255 ALA A O 1
ATOM 1989 N N . THR A 1 256 ? 6.504 16.491 -14.014 1.00 95.56 256 THR A N 1
ATOM 1990 C CA . THR A 1 256 ? 5.582 16.151 -12.922 1.00 95.56 256 THR A CA 1
ATOM 1991 C C . THR A 1 256 ? 4.147 16.378 -13.388 1.00 95.56 256 THR A C 1
ATOM 1993 O O . THR A 1 256 ? 3.735 17.509 -13.638 1.00 95.56 256 THR A O 1
ATOM 1996 N N . ILE A 1 257 ? 3.383 15.293 -13.518 1.00 93.88 257 ILE A N 1
ATOM 1997 C CA . ILE A 1 257 ? 2.000 15.271 -14.007 1.00 93.88 257 ILE A CA 1
ATOM 1998 C C . ILE A 1 257 ? 1.076 15.020 -12.811 1.00 93.88 257 ILE A C 1
ATOM 2000 O O . ILE A 1 257 ? 1.101 13.941 -12.220 1.00 93.88 257 ILE A O 1
ATOM 2004 N N . SER A 1 258 ? 0.264 16.012 -12.442 1.00 92.69 258 SER A N 1
ATOM 2005 C CA . SER A 1 258 ? -0.663 15.944 -11.303 1.00 92.69 258 SER A CA 1
ATOM 2006 C C . SER A 1 258 ? -1.904 16.805 -11.544 1.00 92.69 258 SER A C 1
ATOM 2008 O O . SER A 1 258 ? -1.835 17.810 -12.250 1.00 92.69 258 SER A O 1
ATOM 2010 N N . GLY A 1 259 ? -3.043 16.430 -10.959 1.00 86.56 259 GLY A N 1
ATOM 2011 C CA . GLY A 1 259 ? -4.280 17.213 -11.039 1.00 86.56 259 GLY A CA 1
ATOM 2012 C C . GLY A 1 259 ? -5.559 16.405 -10.787 1.00 86.56 259 GLY A C 1
ATOM 2013 O O . GLY A 1 259 ? -5.509 15.185 -10.647 1.00 86.56 259 GLY A O 1
ATOM 2014 N N . PRO A 1 260 ? -6.737 17.055 -10.751 1.00 83.31 260 PRO A N 1
ATOM 2015 C CA . PRO A 1 260 ? -8.015 16.390 -10.468 1.00 83.31 260 PRO A CA 1
ATOM 2016 C C . PRO A 1 260 ? -8.475 15.421 -11.576 1.00 83.31 260 PRO A C 1
ATOM 2018 O O . PRO A 1 260 ? -9.200 14.460 -11.296 1.00 83.31 260 PRO A O 1
ATOM 2021 N N . THR A 1 261 ? -8.056 15.653 -12.824 1.00 81.31 261 THR A N 1
ATOM 2022 C CA . THR A 1 261 ? -8.291 14.771 -13.982 1.00 81.31 261 THR A CA 1
ATOM 2023 C C . THR A 1 261 ? -7.316 13.590 -14.029 1.00 81.31 261 THR A C 1
ATOM 2025 O O . THR A 1 261 ? -7.661 12.540 -14.567 1.00 81.31 261 THR A O 1
ATOM 2028 N N . VAL A 1 262 ? -6.142 13.714 -13.401 1.00 88.00 262 VAL A N 1
ATOM 2029 C CA . VAL A 1 262 ? -5.109 12.673 -13.332 1.00 88.00 262 VAL A CA 1
ATOM 2030 C C . VAL A 1 262 ? -5.514 11.624 -12.291 1.00 88.00 262 VAL A C 1
ATOM 2032 O O . VAL A 1 262 ? -5.621 11.912 -11.097 1.00 88.00 262 VAL A O 1
ATOM 2035 N N . LYS A 1 263 ? -5.782 10.393 -12.739 1.00 89.56 263 LYS A N 1
ATOM 2036 C CA . LYS A 1 263 ? -6.186 9.279 -11.865 1.00 89.56 263 LYS A CA 1
ATOM 2037 C C . LYS A 1 263 ? -4.989 8.375 -11.537 1.00 89.56 263 LYS A C 1
ATOM 2039 O O . LYS A 1 263 ? -4.129 8.194 -12.400 1.00 89.56 263 LYS A O 1
ATOM 2044 N N . PRO A 1 264 ? -4.916 7.800 -10.321 1.00 93.06 264 PRO A N 1
ATOM 2045 C CA . PRO A 1 264 ? -3.899 6.810 -9.987 1.00 93.06 264 PRO A CA 1
ATOM 2046 C C . PRO A 1 264 ? -4.280 5.491 -10.658 1.00 93.06 264 PRO A C 1
ATOM 2048 O O . PRO A 1 264 ? -5.279 4.880 -10.279 1.00 93.06 264 PRO A O 1
ATOM 2051 N N . ALA A 1 265 ? -3.515 5.074 -11.658 1.00 94.69 265 ALA A N 1
ATOM 2052 C CA . ALA A 1 265 ? -3.767 3.877 -12.445 1.00 94.69 265 ALA A CA 1
ATOM 2053 C C . ALA A 1 265 ? -2.611 2.883 -12.315 1.00 94.69 265 ALA A C 1
ATOM 2055 O O . ALA A 1 265 ? -1.471 3.271 -12.055 1.00 94.69 265 ALA A O 1
ATOM 2056 N N . TYR A 1 266 ? -2.917 1.601 -12.491 1.00 95.44 266 TYR A N 1
ATOM 2057 C CA . TYR A 1 266 ? -1.910 0.561 -12.636 1.00 95.44 266 TYR A CA 1
ATOM 2058 C C . TYR A 1 266 ? -1.369 0.580 -14.068 1.00 95.44 266 TYR A C 1
ATOM 2060 O O . TYR A 1 266 ? -2.075 0.195 -15.001 1.00 95.44 266 TYR A O 1
ATOM 2068 N N . LEU A 1 267 ? -0.128 1.044 -14.223 1.00 95.62 267 LEU A N 1
ATOM 2069 C CA . LEU A 1 267 ? 0.628 1.019 -15.472 1.00 95.62 267 LEU A CA 1
ATOM 2070 C C . LEU A 1 267 ? 1.833 0.088 -15.273 1.00 95.62 267 LEU A C 1
ATOM 2072 O O . LEU A 1 267 ? 2.392 0.035 -14.180 1.00 95.62 267 LEU A O 1
ATOM 2076 N N . HIS A 1 268 ? 2.208 -0.650 -16.314 1.00 95.88 268 HIS A N 1
ATOM 2077 C CA . HIS A 1 268 ? 3.263 -1.672 -16.261 1.00 95.88 268 HIS A CA 1
ATOM 2078 C C . HIS A 1 268 ? 4.425 -1.377 -17.226 1.00 95.88 268 HIS A C 1
ATOM 2080 O O . HIS A 1 268 ? 5.536 -1.877 -17.062 1.00 95.88 268 HIS A O 1
ATOM 2086 N N . SER A 1 269 ? 4.197 -0.499 -18.204 1.00 96.62 269 SER A N 1
ATOM 2087 C CA . SER A 1 269 ? 5.199 -0.026 -19.157 1.00 96.62 269 SER A CA 1
ATOM 2088 C C . SER A 1 269 ? 4.814 1.352 -19.711 1.00 96.62 269 SER A C 1
ATOM 2090 O O . SER A 1 269 ? 3.726 1.872 -19.452 1.00 96.62 269 SER A O 1
ATOM 2092 N N . PHE A 1 270 ? 5.731 1.968 -20.452 1.00 97.88 270 PHE A N 1
ATOM 2093 C CA . PHE A 1 270 ? 5.561 3.252 -21.137 1.00 97.88 270 PHE A CA 1
ATOM 2094 C C . PHE A 1 270 ? 6.376 3.233 -22.443 1.00 97.88 270 PHE A C 1
ATOM 2096 O O . PHE A 1 270 ? 7.053 2.245 -22.730 1.00 97.88 270 PHE A O 1
ATOM 2103 N N . PHE A 1 271 ? 6.317 4.284 -23.264 1.00 97.81 271 PHE A N 1
ATOM 2104 C CA . PHE A 1 271 ? 7.051 4.313 -24.537 1.00 97.81 271 PHE A CA 1
ATOM 2105 C C . PHE A 1 271 ? 8.277 5.222 -24.495 1.00 97.81 271 PHE A C 1
ATOM 2107 O O . PHE A 1 271 ? 8.244 6.312 -23.915 1.00 97.81 271 PHE A O 1
ATOM 2114 N N . LEU A 1 272 ? 9.317 4.813 -25.223 1.00 96.31 272 LEU A N 1
ATOM 2115 C CA . LEU A 1 272 ? 10.516 5.601 -25.471 1.00 96.31 272 LEU A CA 1
ATOM 2116 C C . LEU A 1 272 ? 10.714 5.787 -26.980 1.00 96.31 272 LEU A C 1
ATOM 2118 O O . LEU A 1 272 ? 10.861 4.818 -27.724 1.00 96.31 272 LEU A O 1
ATOM 2122 N N . SER A 1 273 ? 10.742 7.041 -27.421 1.00 95.19 273 SER A N 1
ATOM 2123 C CA . SER A 1 273 ? 11.141 7.437 -28.774 1.00 95.19 273 SER A CA 1
ATOM 2124 C C . SER A 1 273 ? 12.478 8.190 -28.739 1.00 95.19 273 SER A C 1
ATOM 2126 O O . SER A 1 273 ? 13.016 8.487 -27.665 1.00 95.19 273 SER A O 1
ATOM 2128 N N . ALA A 1 274 ? 13.018 8.536 -29.912 1.00 92.31 274 ALA A N 1
ATOM 2129 C CA . ALA A 1 274 ? 14.301 9.232 -30.007 1.00 92.31 274 ALA A CA 1
ATOM 2130 C C . ALA A 1 274 ? 14.340 10.579 -29.248 1.00 92.31 274 ALA A C 1
ATOM 2132 O O . ALA A 1 274 ? 15.395 10.925 -28.721 1.00 92.31 274 ALA A O 1
ATOM 2133 N N . ASP A 1 275 ? 13.217 11.303 -29.135 1.00 93.69 275 ASP A N 1
ATOM 2134 C CA . ASP A 1 275 ? 13.150 12.651 -28.532 1.00 93.69 275 ASP A CA 1
ATOM 2135 C C . ASP A 1 275 ? 12.113 12.789 -27.402 1.00 93.69 275 ASP A C 1
ATOM 2137 O O . ASP A 1 275 ? 12.149 13.763 -26.642 1.00 93.69 275 ASP A O 1
ATOM 2141 N N . TYR A 1 276 ? 11.240 11.789 -27.220 1.00 96.25 276 TYR A N 1
ATOM 2142 C CA . TYR A 1 276 ? 10.144 11.838 -26.247 1.00 96.25 276 TYR A CA 1
ATOM 2143 C C . TYR A 1 276 ? 9.968 10.550 -25.439 1.00 96.25 276 TYR A C 1
ATOM 2145 O O . TYR A 1 276 ? 10.076 9.443 -25.971 1.00 96.25 276 TYR A O 1
ATOM 2153 N N . VAL A 1 277 ? 9.617 10.718 -24.164 1.00 97.75 277 VAL A N 1
ATOM 2154 C CA . VAL A 1 277 ? 8.973 9.702 -23.319 1.00 97.75 277 VAL A CA 1
ATOM 2155 C C . VAL A 1 277 ? 7.460 9.878 -23.461 1.00 97.75 277 VAL A C 1
ATOM 2157 O O . VAL A 1 277 ? 6.973 11.003 -23.356 1.00 97.75 277 VAL A O 1
ATOM 2160 N N . ILE A 1 278 ? 6.704 8.799 -23.677 1.00 98.12 278 ILE A N 1
ATOM 2161 C CA . ILE A 1 278 ? 5.237 8.863 -23.749 1.00 98.12 278 ILE A CA 1
ATOM 2162 C C . ILE A 1 278 ? 4.634 8.021 -22.625 1.00 98.12 278 ILE A C 1
ATOM 2164 O O . ILE A 1 278 ? 4.758 6.794 -22.617 1.00 98.12 278 ILE A O 1
ATOM 2168 N N . LEU A 1 279 ? 3.966 8.689 -21.681 1.00 97.75 279 LEU A N 1
ATOM 2169 C CA . LEU A 1 279 ? 3.208 8.049 -20.607 1.00 97.75 279 LEU A CA 1
ATOM 2170 C C . LEU A 1 279 ? 1.754 7.879 -21.058 1.00 97.75 279 LEU A C 1
ATOM 2172 O O . LEU A 1 279 ? 1.043 8.866 -21.253 1.00 97.75 279 LEU A O 1
ATOM 2176 N N . CYS A 1 280 ? 1.309 6.634 -21.198 1.00 96.75 280 CYS A N 1
ATOM 2177 C CA . CYS A 1 280 ? -0.080 6.299 -21.489 1.00 96.75 280 CYS A CA 1
ATOM 2178 C C . CYS A 1 280 ? -0.779 5.865 -20.193 1.00 96.75 280 CYS A C 1
ATOM 2180 O O . CYS A 1 280 ? -0.374 4.892 -19.568 1.00 96.75 280 CYS A O 1
ATOM 2182 N N . ILE A 1 281 ? -1.798 6.611 -19.767 1.00 96.44 281 ILE A N 1
ATOM 2183 C CA . ILE A 1 281 ? -2.593 6.343 -18.567 1.00 96.44 281 ILE A CA 1
ATOM 2184 C C . ILE A 1 281 ? -3.926 5.728 -18.995 1.00 96.44 281 ILE A C 1
ATOM 2186 O O . ILE A 1 281 ? -4.881 6.443 -19.313 1.00 96.44 281 ILE A O 1
ATOM 2190 N N . TRP A 1 282 ? -3.985 4.398 -19.003 1.00 96.06 282 TRP A N 1
ATOM 2191 C CA . TRP A 1 282 ? -5.218 3.639 -19.211 1.00 96.06 282 TRP A CA 1
ATOM 2192 C C . TRP A 1 282 ? -6.070 3.547 -17.927 1.00 96.06 282 TRP A C 1
ATOM 2194 O O . TRP A 1 282 ? -5.531 3.585 -16.817 1.00 96.06 282 TRP A O 1
ATOM 2204 N N . PRO A 1 283 ? -7.408 3.412 -18.025 1.00 94.62 283 PRO A N 1
ATOM 2205 C CA . PRO A 1 283 ? -8.333 3.568 -16.897 1.00 94.62 283 PRO A CA 1
ATOM 2206 C C . PRO A 1 283 ? -8.451 2.330 -15.980 1.00 94.62 283 PRO A C 1
ATOM 2208 O O . PRO A 1 283 ? -9.542 2.003 -15.513 1.00 94.62 283 PRO A O 1
ATOM 2211 N N . CYS A 1 284 ? -7.341 1.654 -15.664 1.00 94.88 284 CYS A N 1
ATOM 2212 C CA . CYS A 1 284 ? -7.288 0.644 -14.599 1.00 94.88 284 CYS A CA 1
ATOM 2213 C C . CYS A 1 284 ? -6.924 1.319 -13.265 1.00 94.88 284 CYS A C 1
ATOM 2215 O O . CYS A 1 284 ? -5.759 1.400 -12.881 1.00 94.88 284 CYS A O 1
ATOM 2217 N N . ILE A 1 285 ? -7.922 1.905 -12.600 1.00 94.19 285 ILE A N 1
ATOM 2218 C CA . ILE A 1 285 ? -7.740 2.902 -11.535 1.00 94.19 285 ILE A CA 1
ATOM 2219 C C . ILE A 1 285 ? -7.736 2.251 -10.148 1.00 94.19 285 ILE A C 1
ATOM 2221 O O . ILE A 1 285 ? -8.596 1.429 -9.828 1.00 94.19 285 ILE A O 1
ATOM 2225 N N . PHE A 1 286 ? -6.831 2.693 -9.273 1.00 91.19 286 PHE A N 1
ATOM 2226 C CA . PHE A 1 286 ? -6.852 2.343 -7.854 1.00 91.19 286 PHE A CA 1
ATOM 2227 C C . PHE A 1 286 ? -8.015 3.038 -7.134 1.00 91.19 286 PHE A C 1
ATOM 2229 O O . PHE A 1 286 ? -8.053 4.265 -6.980 1.00 91.19 286 PHE A O 1
ATOM 2236 N N . ALA A 1 287 ? -8.975 2.243 -6.664 1.00 86.19 287 ALA A N 1
ATOM 2237 C CA . ALA A 1 287 ? -10.188 2.742 -6.034 1.00 86.19 287 ALA A CA 1
ATOM 2238 C C . ALA A 1 287 ? -9.893 3.525 -4.740 1.00 86.19 287 ALA A C 1
ATOM 2240 O O . ALA A 1 287 ? -8.919 3.268 -4.026 1.00 86.19 287 ALA A O 1
ATOM 2241 N N . ALA A 1 288 ? -10.761 4.498 -4.439 1.00 82.44 288 ALA A N 1
ATOM 2242 C CA . ALA A 1 288 ? -10.604 5.424 -3.313 1.00 82.44 288 ALA A CA 1
ATOM 2243 C C . ALA A 1 288 ? -9.214 6.105 -3.270 1.00 82.44 288 ALA A C 1
ATOM 2245 O O . ALA A 1 288 ? -8.619 6.240 -2.204 1.00 82.44 288 ALA A O 1
ATOM 2246 N N . ALA A 1 289 ? -8.688 6.499 -4.439 1.00 77.88 289 ALA A N 1
ATOM 2247 C CA . ALA A 1 289 ? -7.381 7.147 -4.604 1.00 77.88 289 ALA A CA 1
ATOM 2248 C C . ALA A 1 289 ? -6.202 6.360 -3.987 1.00 77.88 289 ALA A C 1
ATOM 2250 O O . ALA A 1 289 ? -5.270 6.943 -3.444 1.00 77.88 289 ALA A O 1
ATOM 2251 N N . GLY A 1 290 ? -6.250 5.025 -4.049 1.00 77.81 290 GLY A N 1
ATOM 2252 C CA . GLY A 1 290 ? -5.214 4.148 -3.492 1.00 77.81 290 GLY A CA 1
ATOM 2253 C C . GLY A 1 290 ? -5.464 3.680 -2.055 1.00 77.81 290 GLY A C 1
ATOM 2254 O O . GLY A 1 290 ? -4.866 2.691 -1.638 1.00 77.81 290 GLY A O 1
ATOM 2255 N N . VAL A 1 291 ? -6.410 4.276 -1.315 1.00 77.12 291 VAL A N 1
ATOM 2256 C CA . VAL A 1 291 ? -6.763 3.821 0.049 1.00 77.12 291 VAL A CA 1
ATOM 2257 C C . VAL A 1 291 ? -7.230 2.359 0.053 1.00 77.12 291 VAL A C 1
ATOM 2259 O O . VAL A 1 291 ? -6.968 1.630 1.011 1.00 77.12 291 VAL A O 1
ATOM 2262 N N . LYS A 1 292 ? -7.857 1.886 -1.037 1.00 79.75 292 LYS A N 1
ATOM 2263 C CA . LYS A 1 292 ? -8.295 0.488 -1.153 1.00 79.75 292 LYS A CA 1
ATOM 2264 C C . LYS A 1 292 ? -7.125 -0.515 -1.168 1.00 79.75 292 LYS A C 1
ATOM 2266 O O . LYS A 1 292 ? -7.302 -1.627 -0.681 1.00 79.75 292 LYS A O 1
ATOM 2271 N N . ILE A 1 293 ? -5.922 -0.117 -1.604 1.00 80.19 293 ILE A N 1
ATOM 2272 C CA . ILE A 1 293 ? -4.712 -0.970 -1.578 1.00 80.19 293 ILE A CA 1
ATOM 2273 C C . ILE A 1 293 ? -4.358 -1.346 -0.133 1.00 80.19 293 ILE A C 1
ATOM 2275 O O . ILE A 1 293 ? -4.045 -2.497 0.164 1.00 80.19 293 ILE A O 1
ATOM 2279 N N . LEU A 1 294 ? -4.472 -0.386 0.788 1.00 76.75 294 LEU A N 1
ATOM 2280 C CA . LEU A 1 294 ? -4.252 -0.619 2.216 1.00 76.75 294 LEU A CA 1
ATOM 2281 C C . LEU A 1 294 ? -5.375 -1.470 2.843 1.00 76.75 294 LEU A C 1
ATOM 2283 O O . LEU A 1 294 ? -5.114 -2.207 3.792 1.00 76.75 294 LEU A O 1
ATOM 2287 N N . TRP A 1 295 ? -6.601 -1.393 2.304 1.00 74.25 295 TRP A N 1
ATOM 2288 C CA . TRP A 1 295 ? -7.772 -2.126 2.805 1.00 74.25 295 TRP A CA 1
ATOM 2289 C C . TRP A 1 295 ? -7.769 -3.609 2.440 1.00 74.25 295 TRP A C 1
ATOM 2291 O O . TRP A 1 295 ? -7.885 -4.453 3.329 1.00 74.25 295 TRP A O 1
ATOM 2301 N N . GLU A 1 296 ? -7.603 -3.933 1.157 1.00 79.19 296 GLU A N 1
ATOM 2302 C CA . GLU A 1 296 ? -7.571 -5.331 0.702 1.00 79.19 296 GLU A CA 1
ATOM 2303 C C . GLU A 1 296 ? -6.194 -5.974 0.949 1.00 79.19 296 GLU A C 1
ATOM 2305 O O . GLU A 1 296 ? -6.068 -7.196 1.023 1.00 79.19 296 GLU A O 1
ATOM 2310 N N . ARG A 1 297 ? -5.142 -5.150 1.100 1.00 77.69 297 ARG A N 1
ATOM 2311 C CA . ARG A 1 297 ? -3.724 -5.555 1.160 1.00 77.69 297 ARG A CA 1
ATOM 2312 C C . ARG A 1 297 ? -3.272 -6.379 -0.053 1.00 77.69 297 ARG A C 1
ATOM 2314 O O . ARG A 1 297 ? -2.240 -7.048 0.006 1.00 77.69 297 ARG A O 1
ATOM 2321 N N . ASN A 1 298 ? -4.003 -6.284 -1.159 1.00 85.88 298 ASN A N 1
ATOM 2322 C CA . ASN A 1 298 ? -3.559 -6.679 -2.486 1.00 85.88 298 ASN A CA 1
ATOM 2323 C C . ASN A 1 298 ? -3.904 -5.574 -3.509 1.00 85.88 298 ASN A C 1
ATOM 2325 O O . ASN A 1 298 ? -4.728 -4.699 -3.228 1.00 85.88 298 ASN A O 1
ATOM 2329 N N . MET A 1 299 ? -3.239 -5.573 -4.663 1.00 87.62 299 MET A N 1
ATOM 2330 C CA . MET A 1 299 ? -3.437 -4.585 -5.728 1.00 87.62 299 MET A CA 1
ATOM 2331 C C . MET A 1 299 ? -4.621 -4.932 -6.646 1.00 87.62 299 MET A C 1
ATOM 2333 O O . MET A 1 299 ? -5.367 -4.025 -7.011 1.00 87.62 299 MET A O 1
ATOM 2337 N N . VAL A 1 300 ? -4.825 -6.211 -6.989 1.00 91.19 300 VAL A N 1
ATOM 2338 C CA . VAL A 1 300 ? -5.853 -6.677 -7.952 1.00 91.19 300 VAL A CA 1
ATOM 2339 C C . VAL A 1 300 ? -7.289 -6.386 -7.497 1.00 91.19 300 VAL A C 1
ATOM 2341 O O . VAL A 1 300 ? -8.126 -5.966 -8.300 1.00 91.19 300 VAL A O 1
ATOM 2344 N N . ASP A 1 301 ? -7.587 -6.549 -6.208 1.00 89.19 301 ASP A N 1
ATOM 2345 C CA . ASP A 1 301 ? -8.894 -6.201 -5.639 1.00 89.19 301 ASP A CA 1
ATOM 2346 C C . ASP A 1 301 ? -9.010 -4.695 -5.364 1.00 89.19 301 ASP A C 1
ATOM 2348 O O . ASP A 1 301 ? -10.117 -4.158 -5.282 1.00 89.19 301 ASP A O 1
ATOM 2352 N N . ALA A 1 302 ? -7.886 -3.985 -5.232 1.00 88.88 302 ALA A N 1
ATOM 2353 C CA . ALA A 1 302 ? -7.861 -2.541 -5.027 1.00 88.88 302 ALA A CA 1
ATOM 2354 C C . ALA A 1 302 ? -8.058 -1.728 -6.318 1.00 88.88 302 ALA A C 1
ATOM 2356 O O . ALA A 1 302 ? -8.537 -0.591 -6.249 1.00 88.88 302 ALA A O 1
ATOM 2357 N N . MET A 1 303 ? -7.710 -2.293 -7.475 1.00 91.69 303 MET A N 1
ATOM 2358 C CA . MET A 1 303 ? -7.921 -1.690 -8.792 1.00 91.69 303 MET A CA 1
ATOM 2359 C C . MET A 1 303 ? -9.285 -2.052 -9.401 1.00 91.69 303 MET A C 1
ATOM 2361 O O . MET A 1 303 ? -9.909 -3.057 -9.055 1.00 91.69 303 MET A O 1
ATOM 2365 N N . ARG A 1 304 ? -9.753 -1.206 -10.320 1.00 92.19 304 ARG A N 1
ATOM 2366 C CA . ARG A 1 304 ? -10.939 -1.427 -11.154 1.00 92.19 304 ARG A CA 1
ATOM 2367 C C . ARG A 1 304 ? -10.722 -0.778 -12.519 1.00 92.19 304 ARG A C 1
ATOM 2369 O O . ARG A 1 304 ? -10.369 0.399 -12.582 1.00 92.19 304 ARG A O 1
ATOM 2376 N N . PHE A 1 305 ? -11.030 -1.506 -13.586 1.00 94.69 305 PHE A N 1
ATOM 2377 C CA . PHE A 1 305 ? -11.190 -0.925 -14.915 1.00 94.69 305 PHE A CA 1
ATOM 2378 C C . PHE A 1 305 ? -12.471 -0.078 -15.012 1.00 94.69 305 PHE A C 1
ATOM 2380 O O . PHE A 1 305 ? -13.523 -0.466 -14.495 1.00 94.69 305 PHE A O 1
ATOM 2387 N N . ASP A 1 306 ? -12.402 1.081 -15.668 1.00 93.19 306 ASP A N 1
ATOM 2388 C CA . ASP A 1 306 ? -13.574 1.913 -15.958 1.00 93.19 306 ASP A CA 1
ATOM 2389 C C . ASP A 1 306 ? -13.637 2.292 -17.441 1.00 93.19 306 ASP A C 1
ATOM 2391 O O . ASP A 1 306 ? -12.936 3.188 -17.908 1.00 93.19 306 ASP A O 1
ATOM 2395 N N . SER A 1 307 ? -14.521 1.623 -18.181 1.00 93.62 307 SER A N 1
ATOM 2396 C CA . SER A 1 307 ? -14.702 1.821 -19.622 1.00 93.62 307 SER A CA 1
ATOM 2397 C C . SER A 1 307 ? -15.265 3.197 -20.002 1.00 93.62 307 SER A C 1
ATOM 2399 O O . SER A 1 307 ? -15.277 3.538 -21.181 1.00 93.62 307 SER A O 1
ATOM 2401 N N . ASN A 1 308 ? -15.752 3.986 -19.035 1.00 92.31 308 ASN A N 1
ATOM 2402 C CA . ASN A 1 308 ? -16.298 5.325 -19.281 1.00 92.31 308 ASN A CA 1
ATOM 2403 C C . ASN A 1 308 ? -15.218 6.418 -19.261 1.00 92.31 308 ASN A C 1
ATOM 2405 O O . ASN A 1 308 ? -15.510 7.573 -19.568 1.00 92.31 308 ASN A O 1
ATOM 2409 N N . ILE A 1 309 ? -13.988 6.084 -18.861 1.00 91.56 309 ILE A N 1
ATOM 2410 C CA . ILE A 1 309 ? -12.873 7.027 -18.764 1.00 91.56 309 ILE A CA 1
ATOM 2411 C C . ILE A 1 309 ? -11.948 6.798 -19.957 1.00 91.56 309 ILE A C 1
ATOM 2413 O O . ILE A 1 309 ? -11.434 5.703 -20.150 1.00 91.56 309 ILE A O 1
ATOM 2417 N N . GLN A 1 310 ? -11.721 7.835 -20.762 1.00 93.25 310 GLN A N 1
ATOM 2418 C CA . GLN A 1 310 ? -10.789 7.756 -21.887 1.00 93.25 310 GLN A CA 1
ATOM 2419 C C . GLN A 1 310 ? -9.345 7.562 -21.407 1.00 93.25 310 GLN A C 1
ATOM 2421 O O . GLN A 1 310 ? -8.911 8.192 -20.438 1.00 93.25 310 GLN A O 1
ATOM 2426 N N . THR A 1 311 ? -8.592 6.725 -22.122 1.00 95.56 311 THR A N 1
ATOM 2427 C CA . THR A 1 311 ? -7.143 6.590 -21.941 1.00 95.56 311 THR A CA 1
ATOM 2428 C C . THR A 1 311 ? -6.463 7.901 -22.333 1.00 95.56 311 THR A C 1
ATOM 2430 O O . THR A 1 311 ? -6.842 8.525 -23.327 1.00 95.56 311 THR A O 1
ATOM 2433 N N . ARG A 1 312 ? -5.458 8.333 -21.563 1.00 95.06 312 ARG A N 1
ATOM 2434 C CA . ARG A 1 312 ? -4.770 9.617 -21.767 1.00 95.06 312 ARG A CA 1
ATOM 2435 C C . ARG A 1 312 ? -3.287 9.438 -22.033 1.00 95.06 312 ARG A C 1
ATOM 2437 O O . ARG A 1 312 ? -2.594 8.783 -21.267 1.00 95.06 312 ARG A O 1
ATOM 2444 N N . TRP A 1 313 ? -2.793 10.101 -23.064 1.00 96.50 313 TRP A N 1
ATOM 2445 C CA . TRP A 1 313 ? -1.405 10.051 -23.500 1.00 96.50 313 TRP A CA 1
ATOM 2446 C C . TRP A 1 313 ? -0.735 11.379 -23.165 1.00 96.50 313 TRP A C 1
ATOM 2448 O O . TRP A 1 313 ? -1.265 12.430 -23.519 1.00 96.50 313 TRP A O 1
ATOM 2458 N N . TYR A 1 314 ? 0.420 11.346 -22.506 1.00 96.06 314 TYR A N 1
ATOM 2459 C CA . TYR A 1 314 ? 1.258 12.514 -22.240 1.00 96.06 314 TYR A CA 1
ATOM 2460 C C . TYR A 1 314 ? 2.601 12.351 -22.939 1.00 96.06 314 TYR A C 1
ATOM 2462 O O . TYR A 1 314 ? 3.307 11.375 -22.691 1.00 96.06 314 TYR A O 1
ATOM 2470 N N . VAL A 1 315 ? 2.968 13.321 -23.773 1.00 96.75 315 VAL A N 1
ATOM 2471 C CA . VAL A 1 315 ? 4.259 13.358 -24.467 1.00 96.75 315 VAL A CA 1
ATOM 2472 C C . VAL A 1 315 ? 5.201 14.281 -23.700 1.00 96.75 315 VAL A C 1
ATOM 2474 O O . VAL A 1 315 ? 4.898 15.461 -23.512 1.00 96.75 315 VAL A O 1
ATOM 2477 N N . VAL A 1 316 ? 6.334 13.746 -23.250 1.00 96.25 316 VAL A N 1
ATOM 2478 C CA . VAL A 1 316 ? 7.341 14.435 -22.433 1.00 96.25 316 VAL A CA 1
ATOM 2479 C C . VAL A 1 316 ? 8.655 14.522 -23.199 1.00 96.25 316 VAL A C 1
ATOM 2481 O O . VAL A 1 316 ? 9.203 13.510 -23.627 1.00 96.25 316 VAL A O 1
ATOM 2484 N N . ASP A 1 317 ? 9.166 15.738 -23.362 1.00 95.06 317 ASP A N 1
ATOM 2485 C CA . ASP A 1 317 ? 10.459 16.015 -23.990 1.00 95.06 317 ASP A CA 1
ATOM 2486 C C . ASP A 1 317 ? 11.609 15.498 -23.111 1.00 95.06 317 ASP A C 1
ATOM 2488 O O . ASP A 1 317 ? 11.726 15.868 -21.942 1.00 95.06 317 ASP A O 1
ATOM 2492 N N . ARG A 1 318 ? 12.452 14.617 -23.671 1.00 93.06 318 ARG A N 1
ATOM 2493 C CA . ARG A 1 318 ? 13.521 13.925 -22.917 1.00 93.06 318 ARG A CA 1
ATOM 2494 C C . ARG A 1 318 ? 14.930 14.479 -23.155 1.00 93.06 318 ARG A C 1
ATOM 2496 O O . ARG A 1 318 ? 15.876 14.006 -22.525 1.00 93.06 318 ARG A O 1
ATOM 2503 N N . LYS A 1 319 ? 15.073 15.450 -24.068 1.00 88.75 319 LYS A N 1
ATOM 2504 C CA . LYS A 1 319 ? 16.360 16.046 -24.477 1.00 88.75 319 LYS A CA 1
ATOM 2505 C C . LYS A 1 319 ? 16.536 17.507 -24.063 1.00 88.75 319 LYS A C 1
ATOM 2507 O O . LYS A 1 319 ? 17.619 17.865 -23.615 1.00 88.75 319 LYS A O 1
ATOM 2512 N N . HIS A 1 320 ? 15.499 18.333 -24.187 1.00 87.38 320 HIS A N 1
ATOM 2513 C CA . HIS A 1 320 ? 15.579 19.796 -24.061 1.00 87.38 320 HIS A CA 1
ATOM 2514 C C . HIS A 1 320 ? 14.959 20.326 -22.756 1.00 87.38 320 HIS A C 1
ATOM 2516 O O . HIS A 1 320 ? 14.881 21.535 -22.549 1.00 87.38 320 HIS A O 1
ATOM 2522 N N . ASN A 1 321 ? 14.523 19.424 -21.870 1.00 86.56 321 ASN A N 1
ATOM 2523 C CA . ASN A 1 321 ? 13.911 19.714 -20.574 1.00 86.56 321 ASN A CA 1
ATOM 2524 C C . ASN A 1 321 ? 12.647 20.603 -20.654 1.00 86.56 321 ASN A C 1
ATOM 2526 O O . ASN A 1 321 ? 12.374 21.404 -19.759 1.00 86.56 321 ASN A O 1
ATOM 2530 N N . ARG A 1 322 ? 11.849 20.475 -21.729 1.00 90.75 322 ARG A N 1
ATOM 2531 C CA . ARG A 1 322 ? 10.595 21.249 -21.890 1.00 90.75 322 ARG A CA 1
ATOM 2532 C C . ARG A 1 322 ? 9.437 20.744 -21.019 1.00 90.75 322 ARG A C 1
ATOM 2534 O O . ARG A 1 322 ? 8.431 21.443 -20.880 1.00 90.75 322 ARG A O 1
ATOM 2541 N N . GLY A 1 323 ? 9.564 19.553 -20.434 1.00 92.69 323 GLY A N 1
ATOM 2542 C CA . GLY A 1 323 ? 8.495 18.874 -19.706 1.00 92.69 323 GLY A CA 1
ATOM 2543 C C . GLY A 1 323 ? 7.454 18.265 -20.642 1.00 92.69 323 GLY A C 1
ATOM 2544 O O . GLY A 1 323 ? 7.794 17.729 -21.697 1.00 92.69 323 GLY A O 1
ATOM 2545 N N . VAL A 1 324 ? 6.176 18.323 -20.258 1.00 93.44 324 VAL A N 1
ATOM 2546 C CA . VAL A 1 324 ? 5.075 17.866 -21.121 1.00 93.44 324 VAL A CA 1
ATOM 2547 C C . VAL A 1 324 ? 4.905 18.838 -22.294 1.00 93.44 324 VAL A C 1
ATOM 2549 O O . VAL A 1 324 ? 4.748 20.039 -22.078 1.00 93.44 324 VAL A O 1
ATOM 2552 N N . VAL A 1 325 ? 4.913 18.315 -23.522 1.00 93.94 325 VAL A N 1
ATOM 2553 C CA . VAL A 1 325 ? 4.801 19.100 -24.767 1.00 93.94 325 VAL A CA 1
ATOM 2554 C C . VAL A 1 325 ? 3.496 18.875 -25.527 1.00 93.94 325 VAL A C 1
ATOM 2556 O O . VAL A 1 325 ? 3.102 19.735 -26.307 1.00 93.94 325 VAL A O 1
ATOM 2559 N N . ALA A 1 326 ? 2.817 17.748 -25.303 1.00 93.19 326 ALA A N 1
ATOM 2560 C CA . ALA A 1 326 ? 1.514 17.445 -25.889 1.00 93.19 326 ALA A CA 1
ATOM 2561 C C . ALA A 1 326 ? 0.740 16.443 -25.018 1.00 93.19 326 ALA A C 1
ATOM 2563 O O . ALA A 1 326 ? 1.329 15.706 -24.220 1.00 93.19 326 ALA A O 1
ATOM 2564 N N . ALA A 1 327 ? -0.580 16.395 -25.196 1.00 93.69 327 ALA A N 1
ATOM 2565 C CA . ALA A 1 327 ? -1.430 15.358 -24.627 1.00 93.69 327 ALA A CA 1
ATOM 2566 C C . ALA A 1 327 ? -2.534 14.953 -25.609 1.00 93.69 327 ALA A C 1
ATOM 2568 O O . ALA A 1 327 ? -3.013 15.791 -26.371 1.00 93.69 327 ALA A O 1
ATOM 2569 N N . PHE A 1 328 ? -2.944 13.685 -25.555 1.00 95.25 328 PHE A N 1
ATOM 2570 C CA . PHE A 1 328 ? -3.983 13.106 -26.412 1.00 95.25 328 PHE A CA 1
ATOM 2571 C C . PHE A 1 328 ? -4.927 12.212 -25.599 1.00 95.25 328 PHE A C 1
ATOM 2573 O O . PHE A 1 328 ? -4.594 11.774 -24.494 1.00 95.25 328 PHE A O 1
ATOM 2580 N N . LEU A 1 329 ? -6.095 11.908 -26.158 1.00 95.44 329 LEU A N 1
ATOM 2581 C CA . LEU A 1 329 ? -7.067 10.955 -25.616 1.00 95.44 329 LEU A CA 1
ATOM 2582 C C . LEU A 1 329 ? -7.314 9.804 -26.599 1.00 95.44 329 LEU A C 1
ATOM 2584 O O . LEU A 1 329 ? -7.176 9.965 -27.807 1.00 95.44 329 LEU A O 1
ATOM 2588 N N . SER A 1 330 ? -7.706 8.639 -26.095 1.00 96.31 330 SER A N 1
ATOM 2589 C CA . SER A 1 330 ? -8.183 7.518 -26.914 1.00 96.31 330 SER A CA 1
ATOM 2590 C C . SER A 1 330 ? -9.300 6.753 -26.191 1.00 96.31 330 SER A C 1
ATOM 2592 O O . SER A 1 330 ? -9.540 6.991 -25.002 1.00 96.31 330 SER A O 1
ATOM 2594 N N . PRO A 1 331 ? -10.003 5.820 -26.861 1.00 95.88 331 PRO A N 1
ATOM 2595 C CA . PRO A 1 331 ? -10.912 4.898 -26.185 1.00 95.88 331 PRO A CA 1
ATOM 2596 C C . PRO A 1 331 ? -10.235 4.145 -25.030 1.00 95.88 331 PRO A C 1
ATOM 2598 O O . PRO A 1 331 ? -9.014 3.966 -25.025 1.00 95.88 331 PRO A O 1
ATOM 2601 N N . ALA A 1 332 ? -11.041 3.714 -24.059 1.00 96.19 332 ALA A N 1
ATOM 2602 C CA . ALA A 1 332 ? -10.593 2.905 -22.932 1.00 96.19 332 ALA A CA 1
ATOM 2603 C C . ALA A 1 332 ? -10.090 1.529 -23.403 1.00 96.19 332 ALA A C 1
ATOM 2605 O O . ALA A 1 332 ? -10.765 0.846 -24.172 1.00 96.19 332 ALA A O 1
ATOM 2606 N N . PHE A 1 333 ? -8.934 1.115 -22.894 1.00 96.69 333 PHE A N 1
ATOM 2607 C CA . PHE A 1 333 ? -8.367 -0.229 -23.030 1.00 96.69 333 PHE A CA 1
ATOM 2608 C C . PHE A 1 333 ? -7.499 -0.519 -21.802 1.00 96.69 333 PHE A C 1
ATOM 2610 O O . PHE A 1 333 ? -7.167 0.406 -21.064 1.00 96.69 333 PHE A O 1
ATOM 2617 N N . PHE A 1 334 ? -7.111 -1.769 -21.572 1.00 96.75 334 PHE A N 1
ATOM 2618 C CA . PHE A 1 334 ? -6.095 -2.144 -20.583 1.00 96.75 334 PHE A CA 1
ATOM 2619 C C . PHE A 1 334 ? -4.817 -2.626 -21.296 1.00 96.75 334 PHE A C 1
ATOM 2621 O O . PHE A 1 334 ? -4.895 -3.114 -22.418 1.00 96.75 334 PHE A O 1
ATOM 2628 N N . SER A 1 335 ? -3.636 -2.487 -20.693 1.00 96.62 335 SER A N 1
ATOM 2629 C CA . SER A 1 335 ? -2.378 -2.980 -21.269 1.00 96.62 335 SER A CA 1
ATOM 2630 C C . SER A 1 335 ? -1.375 -3.356 -20.178 1.00 96.62 335 SER A C 1
ATOM 2632 O O . SER A 1 335 ? -1.360 -2.755 -19.103 1.00 96.62 335 SER A O 1
ATOM 2634 N N . PHE A 1 336 ? -0.523 -4.333 -20.487 1.00 94.69 336 PHE A N 1
ATOM 2635 C CA . PHE A 1 336 ? 0.735 -4.559 -19.779 1.00 94.69 336 PHE A CA 1
ATOM 2636 C C . PHE A 1 336 ? 1.912 -3.965 -20.563 1.00 94.69 336 PHE A C 1
ATOM 2638 O O . PHE A 1 336 ? 2.669 -3.167 -20.009 1.00 94.69 336 PHE A O 1
ATOM 2645 N N . HIS A 1 337 ? 2.053 -4.322 -21.845 1.00 97.31 337 HIS A N 1
ATOM 2646 C CA . HIS A 1 337 ? 3.269 -4.087 -22.625 1.00 97.31 337 HIS A CA 1
ATOM 2647 C C . HIS A 1 337 ? 3.072 -3.131 -23.809 1.00 97.31 337 HIS A C 1
ATOM 2649 O O . HIS A 1 337 ? 2.348 -3.406 -24.773 1.00 97.31 337 HIS A O 1
ATOM 2655 N N . THR A 1 338 ? 3.813 -2.028 -23.762 1.00 97.44 338 THR A N 1
ATOM 2656 C CA . THR A 1 338 ? 4.220 -1.252 -24.932 1.00 97.44 338 THR A CA 1
ATOM 2657 C C . THR A 1 338 ? 5.242 -2.044 -25.755 1.00 97.44 338 THR A C 1
ATOM 2659 O O . THR A 1 338 ? 6.015 -2.830 -25.213 1.00 97.44 338 THR A O 1
ATOM 2662 N N . ILE A 1 339 ? 5.238 -1.861 -27.077 1.00 97.25 339 ILE A N 1
ATOM 2663 C CA . ILE A 1 339 ? 6.130 -2.574 -28.006 1.00 97.25 339 ILE A CA 1
ATOM 2664 C C . ILE A 1 339 ? 7.255 -1.642 -28.465 1.00 97.25 339 ILE A C 1
ATOM 2666 O O . ILE A 1 339 ? 8.432 -1.936 -28.277 1.00 97.25 339 ILE A O 1
ATOM 2670 N N . ASN A 1 340 ? 6.905 -0.511 -29.089 1.00 97.06 340 ASN A N 1
ATOM 2671 C CA . ASN A 1 340 ? 7.873 0.446 -29.633 1.00 97.06 340 ASN A CA 1
ATOM 2672 C C . ASN A 1 340 ? 7.219 1.816 -29.890 1.00 97.06 340 ASN A C 1
ATOM 2674 O O . ASN A 1 340 ? 5.996 1.903 -30.018 1.00 97.06 340 ASN A O 1
ATOM 2678 N N . ALA A 1 341 ? 8.023 2.876 -30.021 1.00 97.56 341 ALA A N 1
ATOM 2679 C CA . ALA A 1 341 ? 7.554 4.170 -30.517 1.00 97.56 341 ALA A CA 1
ATOM 2680 C C . ALA A 1 341 ? 8.619 4.940 -31.309 1.00 97.56 341 ALA A C 1
ATOM 2682 O O . ALA A 1 341 ? 9.747 5.107 -30.854 1.00 97.56 341 ALA A O 1
ATOM 2683 N N . TRP A 1 342 ? 8.252 5.487 -32.466 1.00 96.62 342 TRP A N 1
ATOM 2684 C CA . TRP A 1 342 ? 9.134 6.310 -33.304 1.00 96.62 342 TRP A CA 1
ATOM 2685 C C . TRP A 1 342 ? 8.404 7.547 -33.821 1.00 96.62 342 TRP A C 1
ATOM 2687 O O . TRP A 1 342 ? 7.197 7.699 -33.655 1.00 96.62 342 TRP A O 1
ATOM 2697 N N . GLN A 1 343 ? 9.156 8.445 -34.446 1.00 95.12 343 GLN A N 1
ATOM 2698 C CA . GLN A 1 343 ? 8.662 9.728 -34.934 1.00 95.12 343 GLN A CA 1
ATOM 2699 C C . GLN A 1 343 ? 8.689 9.774 -36.461 1.00 95.12 343 GLN A C 1
ATOM 2701 O O . GLN A 1 343 ? 9.554 9.163 -37.090 1.00 95.12 343 GLN A O 1
ATOM 2706 N N . THR A 1 344 ? 7.761 10.528 -37.042 1.00 95.38 344 THR A N 1
ATOM 2707 C CA . THR A 1 344 ? 7.732 10.883 -38.465 1.00 95.38 344 THR A CA 1
ATOM 2708 C C . THR A 1 344 ? 7.695 12.403 -38.572 1.00 95.38 344 THR A C 1
ATOM 2710 O O . THR A 1 344 ? 6.890 13.042 -37.902 1.00 95.38 344 THR A O 1
ATOM 2713 N N . ASP A 1 345 ? 8.589 12.987 -39.366 1.00 93.12 345 ASP A N 1
ATOM 2714 C CA . ASP A 1 345 ? 8.672 14.438 -39.550 1.00 93.12 345 ASP A CA 1
ATOM 2715 C C . ASP A 1 345 ? 7.618 14.920 -40.557 1.00 93.12 345 ASP A C 1
ATOM 2717 O O . ASP A 1 345 ? 7.551 14.397 -41.670 1.00 93.12 345 ASP A O 1
ATOM 2721 N N . ASN A 1 346 ? 6.821 15.921 -40.178 1.00 93.25 346 ASN A N 1
ATOM 2722 C CA . ASN A 1 346 ? 5.779 16.493 -41.033 1.00 93.25 346 ASN A CA 1
ATOM 2723 C C . ASN A 1 346 ? 6.298 17.631 -41.937 1.00 93.25 346 ASN A C 1
ATOM 2725 O O . ASN A 1 346 ? 5.591 18.075 -42.839 1.00 93.25 346 ASN A O 1
ATOM 2729 N N . GLY A 1 347 ? 7.526 18.117 -41.716 1.00 90.44 347 GLY A N 1
ATOM 2730 C CA . GLY A 1 347 ? 8.141 19.204 -42.491 1.00 90.44 347 GLY A CA 1
ATOM 2731 C C . GLY A 1 347 ? 7.645 20.619 -42.151 1.00 90.44 347 GLY A C 1
ATOM 2732 O O . GLY A 1 347 ? 8.169 21.589 -42.692 1.00 90.44 347 GLY A O 1
ATOM 2733 N N . ASP A 1 348 ? 6.686 20.752 -41.233 1.00 90.25 348 ASP A N 1
ATOM 2734 C CA . ASP A 1 348 ? 6.055 22.010 -40.798 1.00 90.25 348 ASP A CA 1
ATOM 2735 C C . ASP A 1 348 ? 6.511 22.488 -39.400 1.00 90.25 348 ASP A C 1
ATOM 2737 O O . ASP A 1 348 ? 5.973 23.450 -38.856 1.00 90.25 348 ASP A O 1
ATOM 2741 N N . GLY A 1 349 ? 7.502 21.812 -38.807 1.00 88.50 349 GLY A N 1
ATOM 2742 C CA . GLY A 1 349 ? 7.940 22.027 -37.421 1.00 88.50 349 GLY A CA 1
ATOM 2743 C C . GLY A 1 349 ? 7.277 21.096 -36.395 1.00 88.50 349 GLY A C 1
ATOM 2744 O O . GLY A 1 349 ? 7.624 21.143 -35.212 1.00 88.50 349 GLY A O 1
ATOM 2745 N N . THR A 1 350 ? 6.380 20.208 -36.832 1.00 93.56 350 THR A N 1
ATOM 2746 C CA . THR A 1 350 ? 5.771 19.161 -36.001 1.00 93.56 350 THR A CA 1
ATOM 2747 C C . THR A 1 350 ? 6.272 17.757 -36.361 1.00 93.56 350 THR A C 1
ATOM 2749 O O . THR A 1 350 ? 6.930 17.547 -37.385 1.00 93.56 350 THR A O 1
ATOM 2752 N N . VAL A 1 351 ? 5.993 16.787 -35.487 1.00 95.94 351 VAL A N 1
ATOM 2753 C CA . VAL A 1 351 ? 6.198 15.353 -35.721 1.00 95.94 351 VAL A CA 1
ATOM 2754 C C . VAL A 1 351 ? 4.949 14.559 -35.354 1.00 95.94 351 VAL A C 1
ATOM 2756 O O . VAL A 1 351 ? 4.269 14.864 -34.375 1.00 95.94 351 VAL A O 1
ATOM 2759 N N . ASP A 1 352 ? 4.696 13.487 -36.093 1.00 97.00 352 ASP A N 1
ATOM 2760 C CA . ASP A 1 352 ? 3.732 12.459 -35.714 1.00 97.00 352 ASP A CA 1
ATOM 2761 C C . ASP A 1 352 ? 4.464 11.344 -34.953 1.00 97.00 352 ASP A C 1
ATOM 2763 O O . ASP A 1 352 ? 5.413 10.749 -35.476 1.00 97.00 352 ASP A O 1
ATOM 2767 N N . ILE A 1 353 ? 4.032 11.035 -33.726 1.00 98.19 353 ILE A N 1
ATOM 2768 C CA . ILE A 1 353 ? 4.596 9.927 -32.937 1.00 98.19 353 ILE A CA 1
ATOM 2769 C C . ILE A 1 353 ? 3.736 8.683 -33.140 1.00 98.19 353 ILE A C 1
ATOM 2771 O O . ILE A 1 353 ? 2.530 8.710 -32.903 1.00 98.19 353 ILE A O 1
ATOM 2775 N N . MET A 1 354 ? 4.358 7.587 -33.557 1.00 98.12 354 MET A N 1
ATOM 2776 C CA . MET A 1 354 ? 3.721 6.282 -33.707 1.00 98.12 354 MET A CA 1
ATOM 2777 C C . MET A 1 354 ? 4.018 5.436 -32.470 1.00 98.12 354 MET A C 1
ATOM 2779 O O . MET A 1 354 ? 5.165 5.405 -32.029 1.00 98.12 354 MET A O 1
ATOM 2783 N N . CYS A 1 355 ? 3.015 4.741 -31.937 1.00 98.38 355 CYS A N 1
ATOM 2784 C CA . CYS A 1 355 ? 3.103 3.939 -30.715 1.00 98.38 355 CYS A CA 1
ATOM 2785 C C . CYS A 1 355 ? 2.451 2.563 -30.930 1.00 98.38 355 CYS A C 1
ATOM 2787 O O . CYS A 1 355 ? 1.235 2.490 -31.110 1.00 98.38 355 CYS A O 1
ATOM 2789 N N . ASP A 1 356 ? 3.238 1.487 -30.874 1.00 98.31 356 ASP A N 1
ATOM 2790 C CA . ASP A 1 356 ? 2.763 0.100 -31.003 1.00 98.31 356 ASP A CA 1
ATOM 2791 C C . ASP A 1 356 ? 2.560 -0.537 -29.618 1.00 98.31 356 ASP A C 1
ATOM 2793 O O . ASP A 1 356 ? 3.471 -0.509 -28.788 1.00 98.31 356 ASP A O 1
ATOM 2797 N N . ILE A 1 357 ? 1.383 -1.109 -29.347 1.00 97.81 357 ILE A N 1
ATOM 2798 C CA . ILE A 1 357 ? 0.992 -1.622 -28.021 1.00 97.81 357 ILE A CA 1
ATOM 2799 C C . ILE A 1 357 ? 0.198 -2.932 -28.109 1.00 97.81 357 ILE A C 1
ATOM 2801 O O . ILE A 1 357 ? -0.588 -3.123 -29.040 1.00 97.81 357 ILE A O 1
ATOM 2805 N N . ILE A 1 358 ? 0.359 -3.809 -27.113 1.00 97.56 358 ILE A N 1
ATOM 2806 C CA . ILE A 1 358 ? -0.578 -4.908 -26.847 1.00 97.56 358 ILE A CA 1
ATOM 2807 C C . ILE A 1 358 ? -1.665 -4.390 -25.904 1.00 97.56 358 ILE A C 1
ATOM 2809 O O . ILE A 1 358 ? -1.375 -3.992 -24.774 1.00 97.56 358 ILE A O 1
ATOM 2813 N N . GLN A 1 359 ? -2.918 -4.387 -26.355 1.00 96.00 359 GLN A N 1
ATOM 2814 C CA . GLN A 1 359 ? -4.059 -3.933 -25.560 1.00 96.00 359 GLN A CA 1
ATOM 2815 C C . GLN A 1 359 ? -5.146 -5.003 -25.410 1.00 96.00 359 GLN A C 1
ATOM 2817 O O . GLN A 1 359 ? -5.443 -5.761 -26.335 1.00 96.00 359 GLN A O 1
ATOM 2822 N N . TYR A 1 360 ? -5.794 -4.980 -24.252 1.00 96.19 360 TYR A N 1
ATOM 2823 C CA . TYR A 1 360 ? -6.915 -5.818 -23.847 1.00 96.19 360 TYR A CA 1
ATOM 2824 C C . TYR A 1 360 ? -8.195 -4.981 -23.716 1.00 96.19 360 TYR A C 1
ATOM 2826 O O . TYR A 1 360 ? -8.119 -3.800 -23.355 1.00 96.19 360 TYR A O 1
ATOM 2834 N N . PRO A 1 361 ? -9.386 -5.572 -23.922 1.00 94.00 361 PRO A N 1
ATOM 2835 C CA . PRO A 1 361 ? -10.655 -4.885 -23.687 1.00 94.00 361 PRO A CA 1
ATOM 2836 C C . PRO A 1 361 ? -10.878 -4.450 -22.229 1.00 94.00 361 PRO A C 1
ATOM 2838 O O . PRO A 1 361 ? -11.520 -3.428 -21.995 1.00 94.00 361 PRO A O 1
ATOM 2841 N N . THR A 1 362 ? -10.385 -5.222 -21.251 1.00 93.94 362 THR A N 1
ATOM 2842 C CA . THR A 1 362 ? -10.638 -5.025 -19.808 1.00 93.94 362 THR A CA 1
ATOM 2843 C C . THR A 1 362 ? -9.458 -5.489 -18.939 1.00 93.94 362 THR A C 1
ATOM 2845 O O . THR A 1 362 ? -8.487 -6.050 -19.445 1.00 93.94 362 THR A O 1
ATOM 2848 N N . ASP A 1 363 ? -9.555 -5.321 -17.614 1.00 92.94 363 ASP A N 1
ATOM 2849 C CA . ASP A 1 363 ? -8.624 -5.887 -16.624 1.00 92.94 363 ASP A CA 1
ATOM 2850 C C . ASP A 1 363 ? -8.770 -7.411 -16.413 1.00 92.94 363 ASP A C 1
ATOM 2852 O O . ASP A 1 363 ? -8.116 -7.977 -15.535 1.00 92.94 363 ASP A O 1
ATOM 2856 N N . GLU A 1 364 ? -9.595 -8.113 -17.199 1.00 92.56 364 GLU A N 1
ATOM 2857 C CA . GLU A 1 364 ? -9.820 -9.554 -17.028 1.00 92.56 364 GLU A CA 1
ATOM 2858 C C . GLU A 1 364 ? -8.544 -10.390 -17.204 1.00 92.56 364 GLU A C 1
ATOM 2860 O O . GLU A 1 364 ? -8.374 -11.382 -16.499 1.00 92.56 364 GLU A O 1
ATOM 2865 N N . MET A 1 365 ? -7.591 -9.960 -18.041 1.00 90.75 365 MET A N 1
ATOM 2866 C CA . MET A 1 365 ? -6.300 -10.651 -18.171 1.00 90.75 365 MET A CA 1
ATOM 2867 C C . MET A 1 365 ? -5.486 -10.633 -16.862 1.00 90.75 365 MET A C 1
ATOM 2869 O O . MET A 1 365 ? -4.880 -11.643 -16.512 1.00 90.75 365 MET A O 1
ATOM 2873 N N . ILE A 1 366 ? -5.546 -9.550 -16.070 1.00 92.00 366 ILE A N 1
ATOM 2874 C CA . ILE A 1 366 ? -4.989 -9.550 -14.703 1.00 92.00 366 ILE A CA 1
ATOM 2875 C C . ILE A 1 366 ? -5.727 -10.593 -13.850 1.00 92.00 366 ILE A C 1
ATOM 2877 O O . ILE A 1 366 ? -5.109 -11.380 -13.141 1.00 92.00 366 ILE A O 1
ATOM 2881 N N . ARG A 1 367 ? -7.061 -10.647 -13.940 1.00 90.81 367 ARG A N 1
ATOM 2882 C CA . ARG A 1 367 ? -7.904 -11.571 -13.154 1.00 90.81 367 ARG A CA 1
ATOM 2883 C C . ARG A 1 367 ? -7.801 -13.036 -13.594 1.00 90.81 367 ARG A C 1
ATOM 2885 O O . ARG A 1 367 ? -8.212 -13.911 -12.832 1.00 90.81 367 ARG A O 1
ATOM 2892 N N . ARG A 1 368 ? -7.223 -13.307 -14.767 1.00 91.69 368 ARG A N 1
ATOM 2893 C CA . ARG A 1 368 ? -6.812 -14.639 -15.233 1.00 91.69 368 ARG A CA 1
ATOM 2894 C C . ARG A 1 368 ? -5.463 -15.077 -14.640 1.00 91.69 368 ARG A C 1
ATOM 2896 O O . ARG A 1 368 ? -5.214 -16.273 -14.557 1.00 91.69 368 ARG A O 1
ATOM 2903 N N . GLY A 1 369 ? -4.640 -14.150 -14.138 1.00 92.81 369 GLY A N 1
ATOM 2904 C CA . GLY A 1 369 ? -3.324 -14.405 -13.526 1.00 92.81 369 GLY A CA 1
ATOM 2905 C C . GLY A 1 369 ? -3.326 -15.157 -12.182 1.00 92.81 369 GLY A C 1
ATOM 2906 O O . GLY A 1 369 ? -2.279 -15.291 -11.545 1.00 92.81 369 GLY A O 1
ATOM 2907 N N . TYR A 1 370 ? -4.477 -15.652 -11.717 1.00 95.19 370 TYR A N 1
ATOM 2908 C CA . TYR A 1 370 ? -4.563 -16.535 -10.552 1.00 95.19 370 TYR A CA 1
ATOM 2909 C C . TYR A 1 370 ? -4.153 -17.967 -10.916 1.00 95.19 370 TYR A C 1
ATOM 2911 O O . TYR A 1 370 ? -4.558 -18.492 -11.950 1.00 95.19 370 TYR A O 1
ATOM 2919 N N . TYR A 1 371 ? -3.402 -18.643 -10.039 1.00 95.00 371 TYR A N 1
ATOM 2920 C CA . TYR A 1 371 ? -2.927 -20.011 -10.302 1.00 95.00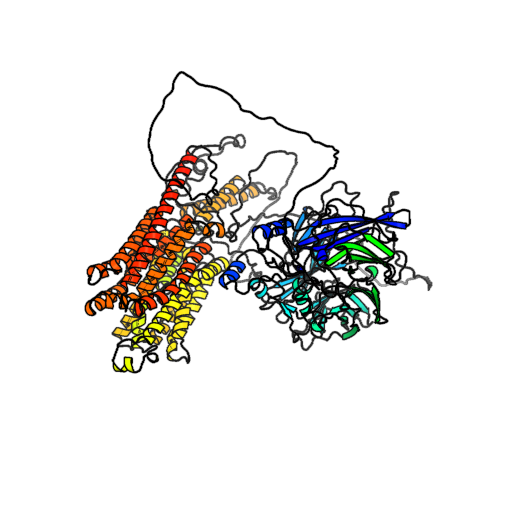 371 TYR A CA 1
ATOM 2921 C C . TYR A 1 371 ? -4.073 -21.002 -10.558 1.00 95.00 371 TYR A C 1
ATOM 2923 O O . TYR A 1 371 ? -3.948 -21.869 -11.416 1.00 95.00 371 TYR A O 1
ATOM 2931 N N . GLU A 1 372 ? -5.217 -20.818 -9.894 1.00 93.31 372 GLU A N 1
ATOM 2932 C CA . GLU A 1 372 ? -6.451 -21.598 -10.098 1.00 93.31 372 GLU A CA 1
ATOM 2933 C C . GLU A 1 372 ? -6.991 -21.544 -11.543 1.00 93.31 372 GLU A C 1
ATOM 2935 O O . GLU A 1 372 ? -7.757 -22.423 -11.927 1.00 93.31 372 GLU A O 1
ATOM 2940 N N . SER A 1 373 ? -6.588 -20.547 -12.339 1.00 93.00 373 SER A N 1
ATOM 2941 C CA . SER A 1 373 ? -7.025 -20.321 -13.725 1.00 93.00 373 SER A CA 1
ATOM 2942 C C . SER A 1 373 ? -5.948 -20.588 -14.780 1.00 93.00 373 SER A C 1
ATOM 2944 O O . SER A 1 373 ? -6.269 -20.660 -15.965 1.00 93.00 373 SER A O 1
ATOM 2946 N N . MET A 1 374 ? -4.681 -20.720 -14.376 1.00 93.31 374 MET A N 1
ATOM 2947 C CA . MET A 1 374 ? -3.547 -20.933 -15.288 1.00 93.31 374 MET A CA 1
ATOM 2948 C C . MET A 1 374 ? -2.935 -22.330 -15.184 1.00 93.31 374 MET A C 1
ATOM 2950 O O . MET A 1 374 ? -2.482 -22.875 -16.192 1.00 93.31 374 MET A O 1
ATOM 2954 N N . VAL A 1 375 ? -2.886 -22.907 -13.980 1.00 95.00 375 VAL A N 1
ATOM 2955 C CA . VAL A 1 375 ? -2.377 -24.266 -13.760 1.00 95.00 375 VAL A CA 1
ATOM 2956 C C . VAL A 1 375 ? -3.331 -25.250 -14.433 1.00 95.00 375 VAL A C 1
ATOM 2958 O O . VAL A 1 375 ? -4.544 -25.111 -14.294 1.00 95.00 375 VAL A O 1
ATOM 2961 N N . SER A 1 376 ? -2.805 -26.232 -15.165 1.00 93.56 376 SER A N 1
ATOM 2962 C CA . SER A 1 376 ? -3.609 -27.127 -16.011 1.00 93.56 376 SER A CA 1
ATOM 2963 C C . SER A 1 376 ? -4.629 -27.961 -15.223 1.00 93.56 376 SER A C 1
ATOM 2965 O O . SER A 1 376 ? -5.659 -28.342 -15.766 1.00 93.56 376 SER A O 1
ATOM 2967 N N . THR A 1 377 ? -4.382 -28.193 -13.932 1.00 92.31 377 THR A N 1
ATOM 2968 C CA . THR A 1 377 ? -5.282 -28.889 -12.992 1.00 92.31 377 THR A CA 1
ATOM 2969 C C . THR A 1 377 ? -6.182 -27.944 -12.168 1.00 92.31 377 THR A C 1
ATOM 2971 O O . THR A 1 377 ? -6.912 -28.389 -11.277 1.00 92.31 377 THR A O 1
ATOM 2974 N N . GLY A 1 378 ? -6.133 -26.633 -12.434 1.00 90.88 378 GLY A N 1
ATOM 2975 C CA . GLY A 1 378 ? -6.840 -25.587 -11.689 1.00 90.88 378 GLY A CA 1
ATOM 2976 C C . GLY A 1 378 ? -8.370 -25.642 -11.805 1.00 90.88 378 GLY A C 1
ATOM 2977 O O . GLY A 1 378 ? -8.927 -26.118 -12.791 1.00 90.88 378 GLY A O 1
ATOM 2978 N N . SER A 1 379 ? -9.077 -25.141 -10.785 1.00 89.12 379 SER A N 1
ATOM 2979 C CA . SER A 1 379 ? -10.550 -25.154 -10.732 1.00 89.12 379 SER A CA 1
ATOM 2980 C C . SER A 1 379 ? -11.233 -24.149 -11.658 1.00 89.12 379 SER A C 1
ATOM 2982 O O . SER A 1 379 ? -12.388 -24.351 -12.022 1.00 89.12 379 SER A O 1
ATOM 2984 N N . ASP A 1 380 ? -10.540 -23.070 -12.015 1.00 90.56 380 ASP A N 1
ATOM 2985 C CA . ASP A 1 380 ? -11.100 -21.878 -12.654 1.00 90.56 380 ASP A CA 1
ATOM 2986 C C . ASP A 1 380 ? -10.550 -21.698 -14.083 1.00 90.56 380 ASP A C 1
ATOM 2988 O O . ASP A 1 380 ? -10.622 -20.601 -14.640 1.00 90.56 380 ASP A O 1
ATOM 2992 N N . VAL A 1 381 ? -9.981 -22.749 -14.687 1.00 89.69 381 VAL A N 1
ATOM 2993 C CA . VAL A 1 381 ? -9.453 -22.715 -16.065 1.00 89.69 381 VAL A CA 1
ATOM 2994 C C . VAL A 1 381 ? -10.586 -22.488 -17.072 1.00 89.69 381 VAL A C 1
ATOM 2996 O O . VAL A 1 381 ? -10.538 -21.541 -17.857 1.00 89.69 381 VAL A O 1
ATOM 2999 N N . GLU A 1 382 ? -11.653 -23.291 -16.996 1.00 88.50 382 GLU A N 1
ATOM 3000 C CA . GLU A 1 382 ? -12.824 -23.202 -17.889 1.00 88.50 382 GLU A CA 1
ATOM 3001 C C . GLU A 1 382 ? -13.528 -21.838 -17.837 1.00 88.50 382 GLU A C 1
ATOM 3003 O O . GLU A 1 382 ? -14.170 -21.430 -18.799 1.00 88.50 382 GLU A O 1
ATOM 3008 N N . LYS A 1 383 ? -13.391 -21.107 -16.724 1.00 88.06 383 LYS A N 1
ATOM 3009 C CA . LYS A 1 383 ? -14.030 -19.803 -16.508 1.00 88.06 383 LYS A CA 1
ATOM 3010 C C . LYS A 1 383 ? -13.493 -18.708 -17.435 1.00 88.06 383 LYS A C 1
ATOM 3012 O O . LYS A 1 383 ? -14.247 -17.811 -17.799 1.00 88.06 383 LYS A O 1
ATOM 3017 N N . TYR A 1 384 ? -12.201 -18.754 -17.764 1.00 84.12 384 TYR A N 1
ATOM 3018 C CA . TYR A 1 384 ? -11.524 -17.735 -18.581 1.00 84.12 384 TYR A CA 1
ATOM 3019 C C . TYR A 1 384 ? -11.037 -18.273 -19.932 1.00 84.12 384 TYR A C 1
ATOM 3021 O O . TYR A 1 384 ? -10.614 -17.497 -20.793 1.00 84.12 384 TYR A O 1
ATOM 3029 N N . PHE A 1 385 ? -11.081 -19.590 -20.135 1.00 84.56 385 PHE A N 1
ATOM 3030 C CA . PHE A 1 385 ? -10.745 -20.208 -21.408 1.00 84.56 385 PHE A CA 1
ATOM 3031 C C . PHE A 1 385 ? -11.652 -19.677 -22.532 1.00 84.56 385 PHE A C 1
ATOM 3033 O O . PHE A 1 385 ? -12.874 -19.683 -22.419 1.00 84.56 385 PHE A O 1
ATOM 3040 N N . GLY A 1 386 ? -11.045 -19.182 -23.615 1.00 81.12 386 GLY A N 1
ATOM 3041 C CA . GLY A 1 386 ? -11.774 -18.582 -24.738 1.00 81.12 386 GLY A CA 1
ATOM 3042 C C . GLY A 1 386 ? -12.444 -17.228 -24.451 1.00 81.12 386 GLY A C 1
ATOM 3043 O O . GLY A 1 386 ? -13.203 -16.758 -25.294 1.00 81.12 386 GLY A O 1
ATOM 3044 N N . SER A 1 387 ? -12.189 -16.576 -23.307 1.00 86.56 387 SER A N 1
ATOM 3045 C CA . SER A 1 387 ? -12.823 -15.287 -22.989 1.00 86.56 387 SER A CA 1
ATOM 3046 C C . SER A 1 387 ? -12.314 -14.145 -23.876 1.00 86.56 387 SER A C 1
ATOM 3048 O O . SER A 1 387 ? -11.177 -13.686 -23.729 1.00 86.56 387 SER A O 1
ATOM 3050 N N . GLU A 1 388 ? -13.198 -13.622 -24.732 1.00 87.19 388 GLU A N 1
ATOM 3051 C CA . GLU A 1 388 ? -12.981 -12.432 -25.571 1.00 87.19 388 GLU A CA 1
ATOM 3052 C C . GLU A 1 388 ? -12.544 -11.195 -24.768 1.00 87.19 388 GLU A C 1
ATOM 3054 O O . GLU A 1 388 ? -11.728 -10.407 -25.239 1.00 87.19 388 GLU A O 1
ATOM 3059 N N . ALA A 1 389 ? -13.014 -11.037 -23.524 1.00 88.38 389 ALA A N 1
ATOM 3060 C CA . ALA A 1 389 ? -12.636 -9.913 -22.662 1.00 88.38 389 ALA A CA 1
ATOM 3061 C C . ALA A 1 389 ? -11.160 -9.955 -22.215 1.00 88.38 389 ALA A C 1
ATOM 3063 O O . ALA A 1 389 ? -10.618 -8.929 -21.789 1.00 88.38 389 ALA A O 1
ATOM 3064 N N . SER A 1 390 ? -10.517 -11.123 -22.351 1.00 87.25 390 SER A N 1
ATOM 3065 C CA . SER A 1 390 ? -9.094 -11.370 -22.094 1.00 87.25 390 SER A CA 1
ATOM 3066 C C . SER A 1 390 ? -8.253 -11.564 -23.366 1.00 87.25 390 SER A C 1
ATOM 3068 O O . SER A 1 390 ? -7.053 -11.811 -23.255 1.00 87.25 390 SER A O 1
ATOM 3070 N N . ARG A 1 391 ? -8.831 -11.453 -24.574 1.00 90.94 391 ARG A N 1
ATOM 3071 C CA . ARG A 1 391 ? -8.067 -11.585 -25.828 1.00 90.94 391 ARG A CA 1
ATOM 3072 C C . ARG A 1 391 ? -7.279 -10.297 -26.125 1.00 90.94 391 ARG A C 1
ATOM 3074 O O . ARG A 1 391 ? -7.873 -9.216 -26.113 1.00 90.94 391 ARG A O 1
ATOM 3081 N N . PRO A 1 392 ? -5.963 -10.379 -26.390 1.00 95.12 392 PRO A N 1
ATOM 3082 C CA . PRO A 1 392 ? -5.162 -9.220 -26.763 1.00 95.12 392 PRO A CA 1
ATOM 3083 C C . PRO A 1 392 ? -5.382 -8.815 -28.224 1.00 95.12 392 PRO A C 1
ATOM 3085 O O . PRO A 1 392 ? -5.722 -9.623 -29.087 1.00 95.12 392 PRO A O 1
ATOM 3088 N N . SER A 1 393 ? -5.108 -7.545 -28.506 1.00 96.44 393 SER A N 1
ATOM 3089 C CA . SER A 1 393 ? -5.014 -6.980 -29.852 1.00 96.44 393 SER A CA 1
ATOM 3090 C C . SER A 1 393 ? -3.754 -6.121 -29.960 1.00 96.44 393 SER A C 1
ATOM 3092 O O . SER A 1 393 ? -3.401 -5.416 -29.013 1.00 96.44 393 SER A O 1
ATOM 3094 N N . LEU A 1 394 ? -3.070 -6.181 -31.103 1.00 97.62 394 LEU A N 1
ATOM 3095 C CA . LEU A 1 394 ? -1.881 -5.376 -31.379 1.00 97.62 394 LEU A CA 1
ATOM 3096 C C . LEU A 1 394 ? -2.329 -4.120 -32.117 1.00 97.62 394 LEU A C 1
ATOM 3098 O O . LEU A 1 394 ? -2.928 -4.214 -33.191 1.00 97.62 394 LEU A O 1
ATOM 3102 N N . VAL A 1 395 ? -2.065 -2.949 -31.540 1.00 97.75 395 VAL A N 1
ATOM 3103 C CA . VAL A 1 395 ? -2.584 -1.669 -32.039 1.00 97.75 395 VAL A CA 1
ATOM 3104 C C . VAL A 1 395 ? -1.467 -0.655 -32.243 1.00 97.75 395 VAL A C 1
ATOM 3106 O O . VAL A 1 395 ? -0.607 -0.487 -31.383 1.00 97.75 395 VAL A O 1
ATOM 3109 N N . ARG A 1 396 ? -1.518 0.048 -33.379 1.00 98.00 396 ARG A N 1
ATOM 3110 C CA . ARG A 1 396 ? -0.662 1.194 -33.703 1.00 98.00 396 ARG A CA 1
ATOM 3111 C C . ARG A 1 396 ? -1.458 2.479 -33.549 1.00 98.00 396 ARG A C 1
ATOM 3113 O O . ARG A 1 396 ? -2.342 2.760 -34.364 1.00 98.00 396 ARG A O 1
ATOM 3120 N N . TYR A 1 397 ? -1.119 3.262 -32.536 1.00 98.38 397 TYR A N 1
ATOM 3121 C CA . TYR A 1 397 ? -1.625 4.617 -32.356 1.00 98.38 397 TYR A CA 1
ATOM 3122 C C . TYR A 1 397 ? -0.713 5.641 -33.039 1.00 98.38 397 TYR A C 1
ATOM 3124 O O . TYR A 1 397 ? 0.505 5.467 -33.076 1.00 98.38 397 TYR A O 1
ATOM 3132 N N . ARG A 1 398 ? -1.302 6.731 -33.533 1.00 98.19 398 ARG A N 1
ATOM 3133 C CA . ARG A 1 398 ? -0.616 7.948 -33.973 1.00 98.19 398 ARG A CA 1
ATOM 3134 C C . ARG A 1 398 ? -1.008 9.107 -33.068 1.00 98.19 398 ARG A C 1
ATOM 3136 O O . ARG A 1 398 ? -2.192 9.352 -32.846 1.00 98.19 398 ARG A O 1
ATOM 3143 N N . LEU A 1 399 ? -0.008 9.831 -32.587 1.00 97.88 399 LEU A N 1
ATOM 3144 C CA . LEU A 1 399 ? -0.136 11.082 -31.850 1.00 97.88 399 LEU A CA 1
ATOM 3145 C C . LEU A 1 399 ? 0.274 12.216 -32.809 1.00 97.88 399 LEU A C 1
ATOM 3147 O O . LEU A 1 399 ? 1.477 12.432 -32.989 1.00 97.88 399 LEU A O 1
ATOM 3151 N N . PRO A 1 400 ? -0.681 12.855 -33.511 1.00 95.75 400 PRO A N 1
ATOM 3152 C CA . PRO A 1 400 ? -0.364 13.769 -34.603 1.00 95.75 400 PRO A CA 1
ATOM 3153 C C . PRO A 1 400 ? 0.157 15.133 -34.133 1.00 95.75 400 PRO A C 1
ATOM 3155 O O . PRO A 1 400 ? -0.240 15.638 -33.082 1.00 95.75 400 PRO A O 1
ATOM 3158 N N . SER A 1 401 ? 0.981 15.762 -34.972 1.00 93.12 401 SER A N 1
ATOM 3159 C CA . SER A 1 401 ? 1.351 17.184 -34.888 1.00 93.12 401 SER A CA 1
ATOM 3160 C C . SER A 1 401 ? 1.967 17.640 -33.549 1.00 93.12 401 SER A C 1
ATOM 3162 O O . SER A 1 401 ? 1.702 18.744 -33.070 1.00 93.12 401 SER A O 1
ATOM 3164 N N . VAL A 1 402 ? 2.827 16.819 -32.938 1.00 93.25 402 VAL A N 1
ATOM 3165 C CA . VAL A 1 402 ? 3.587 17.186 -31.730 1.00 93.25 402 VAL A CA 1
ATOM 3166 C C . VAL A 1 402 ? 4.660 18.233 -32.079 1.00 93.25 402 VAL A C 1
ATOM 3168 O O . VAL A 1 402 ? 5.448 18.002 -32.996 1.00 93.25 402 VAL A O 1
ATOM 3171 N N . PRO A 1 403 ? 4.756 19.375 -31.373 1.00 90.81 403 PRO A N 1
ATOM 3172 C CA . PRO A 1 403 ? 5.706 20.431 -31.723 1.00 90.81 403 PRO A CA 1
ATOM 3173 C C . PRO A 1 403 ? 7.153 20.128 -31.298 1.00 90.81 403 PRO A C 1
ATOM 3175 O O . PRO A 1 403 ? 7.433 19.790 -30.137 1.00 90.81 403 PRO A O 1
ATOM 3178 N N . LYS A 1 404 ? 8.100 20.346 -32.221 1.00 87.31 404 LYS A N 1
ATOM 3179 C CA . LYS A 1 404 ? 9.534 20.099 -31.990 1.00 87.31 404 LYS A CA 1
ATOM 3180 C C . LYS A 1 404 ? 10.168 21.049 -30.983 1.00 87.31 404 LYS A C 1
ATOM 3182 O O . LYS A 1 404 ? 10.852 20.562 -30.091 1.00 87.31 404 LYS A O 1
ATOM 3187 N N . ASP A 1 405 ? 9.889 22.350 -31.076 1.00 82.19 405 ASP A N 1
ATOM 3188 C CA . ASP A 1 405 ? 10.645 23.380 -30.339 1.00 82.19 405 ASP A CA 1
ATOM 3189 C C . ASP A 1 405 ? 9.820 24.127 -29.277 1.00 82.19 405 ASP A C 1
ATOM 3191 O O . ASP A 1 405 ? 10.340 24.518 -28.232 1.00 82.19 405 ASP A O 1
ATOM 3195 N N . SER A 1 406 ? 8.512 24.306 -29.488 1.00 76.12 406 SER A N 1
ATOM 3196 C CA . SER A 1 406 ? 7.649 25.034 -28.548 1.00 76.12 406 SER A CA 1
ATOM 3197 C C . SER A 1 406 ? 7.175 24.166 -27.378 1.00 76.12 406 SER A C 1
ATOM 3199 O O . SER A 1 406 ? 7.040 22.947 -27.493 1.00 76.12 406 SER A O 1
ATOM 3201 N N . ARG A 1 407 ? 6.865 24.802 -26.245 1.00 68.69 407 ARG A N 1
ATOM 3202 C CA . ARG A 1 407 ? 6.138 24.190 -25.123 1.00 68.69 407 ARG A CA 1
ATOM 3203 C C . ARG A 1 407 ? 4.661 24.574 -25.221 1.00 68.69 407 ARG A C 1
ATOM 3205 O O . ARG A 1 407 ? 4.358 25.742 -25.441 1.00 68.69 407 ARG A O 1
ATOM 3212 N N . VAL A 1 408 ? 3.762 23.609 -25.046 1.00 65.44 408 VAL A N 1
ATOM 3213 C CA . VAL A 1 408 ? 2.307 23.833 -25.079 1.00 65.44 408 VAL A CA 1
ATOM 3214 C C . VAL A 1 408 ? 1.772 23.883 -23.650 1.00 65.44 408 VAL A C 1
ATOM 3216 O O . VAL A 1 408 ? 2.076 23.004 -22.841 1.00 65.44 408 VAL A O 1
ATOM 3219 N N . GLU A 1 409 ? 0.961 24.890 -23.327 1.00 64.44 409 GLU A N 1
ATOM 3220 C CA . GLU A 1 409 ? 0.151 24.853 -22.108 1.00 64.44 409 GLU A CA 1
ATOM 3221 C C . GLU A 1 409 ? -0.972 23.826 -22.281 1.00 64.44 409 GLU A C 1
ATOM 3223 O O . GLU A 1 409 ? -1.801 23.931 -23.185 1.00 64.44 409 GLU A O 1
ATOM 3228 N N . LEU A 1 410 ? -0.988 22.803 -21.424 1.00 67.56 410 LEU A N 1
ATOM 3229 C CA . LEU A 1 410 ? -2.007 21.758 -21.478 1.00 67.56 410 LEU A CA 1
ATOM 3230 C C . LEU A 1 410 ? -3.398 22.355 -21.200 1.00 67.56 410 LEU A C 1
ATOM 3232 O O . LEU A 1 410 ? -3.548 23.087 -20.216 1.00 67.56 410 LEU A O 1
ATOM 3236 N N . PRO A 1 411 ? -4.432 22.012 -21.993 1.00 62.06 411 PRO A N 1
ATOM 3237 C CA . PRO A 1 411 ? -5.786 22.477 -21.737 1.00 62.06 411 PRO A CA 1
ATOM 3238 C C . PRO A 1 411 ? -6.265 22.116 -20.327 1.00 62.06 411 PRO A C 1
ATOM 3240 O O . PRO A 1 411 ? -6.152 20.974 -19.884 1.00 62.06 411 PRO A O 1
ATOM 3243 N N . THR A 1 412 ? -6.872 23.081 -19.635 1.00 59.59 412 THR A N 1
ATOM 3244 C CA . THR A 1 412 ? -7.472 22.880 -18.302 1.00 59.59 412 THR A CA 1
ATOM 3245 C C . THR A 1 412 ? -8.776 22.074 -18.335 1.00 59.59 412 THR A C 1
ATOM 3247 O O . THR A 1 412 ? -9.281 21.685 -17.282 1.00 59.59 412 THR A O 1
ATOM 3250 N N . ASN A 1 413 ? -9.319 21.815 -19.528 1.00 66.31 413 ASN A N 1
ATOM 3251 C CA . ASN A 1 413 ? -10.527 21.034 -19.769 1.00 66.31 413 ASN A CA 1
ATOM 3252 C C . ASN A 1 413 ? -10.268 19.978 -20.856 1.00 66.31 413 ASN A C 1
ATOM 3254 O O . ASN A 1 413 ? -9.717 20.289 -21.913 1.00 66.31 413 ASN A O 1
ATOM 3258 N N . ASP A 1 414 ? -10.733 18.755 -20.610 1.00 71.50 414 ASP A N 1
ATOM 3259 C CA . ASP A 1 414 ? -10.538 17.592 -21.481 1.00 71.50 414 ASP A CA 1
ATOM 3260 C C . ASP A 1 414 ? -11.197 17.744 -22.860 1.00 71.50 414 ASP A C 1
ATOM 3262 O O . ASP A 1 414 ? -10.730 17.151 -23.828 1.00 71.50 414 ASP A O 1
ATOM 3266 N N . ALA A 1 415 ? -12.223 18.596 -22.977 1.00 72.38 415 ALA A N 1
ATOM 3267 C CA . ALA A 1 415 ? -12.926 18.869 -24.234 1.00 72.38 415 ALA A CA 1
ATOM 3268 C C . ALA A 1 415 ? -12.032 19.425 -25.366 1.00 72.38 415 ALA A C 1
ATOM 3270 O O . ALA A 1 415 ? -12.410 19.336 -26.531 1.00 72.38 415 ALA A O 1
ATOM 3271 N N . ASN A 1 416 ? -10.864 19.987 -25.034 1.00 80.62 416 ASN A N 1
ATOM 3272 C CA . ASN A 1 416 ? -9.934 20.589 -25.996 1.00 80.62 416 ASN A CA 1
ATOM 3273 C C . ASN A 1 416 ? -8.704 19.704 -26.284 1.00 80.62 416 ASN A C 1
ATOM 3275 O O . ASN A 1 416 ? -7.754 20.173 -26.910 1.00 80.62 416 ASN A O 1
ATOM 3279 N N . ILE A 1 417 ? -8.676 18.458 -25.800 1.00 87.75 417 ILE A N 1
ATOM 3280 C CA . ILE A 1 417 ? -7.538 17.550 -25.991 1.00 87.75 417 ILE A CA 1
ATOM 3281 C C . ILE A 1 417 ? -7.756 16.713 -27.268 1.00 87.75 417 ILE A C 1
ATOM 3283 O O . ILE A 1 417 ? -8.805 16.074 -27.397 1.00 87.75 417 ILE A O 1
ATOM 3287 N N . PRO A 1 418 ? -6.798 16.695 -28.219 1.00 92.88 418 PRO A N 1
ATOM 3288 C CA . PRO A 1 418 ? -6.926 15.931 -29.460 1.00 92.88 418 PRO A CA 1
ATOM 3289 C C . PRO A 1 418 ? -7.015 14.419 -29.207 1.00 92.88 418 PRO A C 1
ATOM 3291 O O . PRO A 1 418 ? -6.543 13.907 -28.191 1.00 92.88 418 PRO A O 1
ATOM 3294 N N . GLN A 1 419 ? -7.613 13.686 -30.147 1.00 94.81 419 GLN A N 1
ATOM 3295 C CA . GLN A 1 419 ? -7.620 12.222 -30.102 1.00 94.81 419 GLN A CA 1
ATOM 3296 C C . GLN A 1 419 ? -6.333 11.650 -30.720 1.00 94.81 419 GLN A C 1
ATOM 3298 O O . GLN A 1 419 ? -5.732 12.268 -31.596 1.00 94.81 419 GLN A O 1
ATOM 3303 N N . ALA A 1 420 ? -5.929 10.467 -30.265 1.00 96.94 420 ALA A N 1
ATOM 3304 C CA . ALA A 1 420 ? -4.931 9.630 -30.919 1.00 96.94 420 ALA A CA 1
ATOM 3305 C C . ALA A 1 420 ? -5.606 8.775 -32.005 1.00 96.94 420 ALA A C 1
ATOM 3307 O O . ALA A 1 420 ? -6.609 8.109 -31.731 1.00 96.94 420 ALA A O 1
ATOM 3308 N N . ASP A 1 421 ? -5.051 8.757 -33.217 1.00 96.94 421 ASP A N 1
ATOM 3309 C CA . ASP A 1 421 ? -5.612 7.975 -34.323 1.00 96.94 421 ASP A CA 1
ATOM 3310 C C . ASP A 1 421 ? -5.178 6.509 -34.224 1.00 96.94 421 ASP A C 1
ATOM 3312 O O . ASP A 1 421 ? -4.020 6.221 -33.927 1.00 96.94 421 ASP A O 1
ATOM 3316 N N . VAL A 1 422 ? -6.070 5.569 -34.540 1.00 97.44 422 VAL A N 1
ATOM 3317 C CA . VAL A 1 422 ? -5.708 4.153 -34.721 1.00 97.44 422 VAL A CA 1
ATOM 3318 C C . VAL A 1 422 ? -5.357 3.922 -36.190 1.00 97.44 422 VAL A C 1
ATOM 3320 O O . VAL A 1 422 ? -6.222 4.049 -37.054 1.00 97.44 422 VAL A O 1
ATOM 3323 N N . LEU A 1 423 ? -4.101 3.571 -36.478 1.00 96.62 423 LEU A N 1
ATOM 3324 C CA . LEU A 1 423 ? -3.622 3.302 -37.843 1.00 96.62 423 LEU A CA 1
ATOM 3325 C C . LEU A 1 423 ? -3.667 1.818 -38.225 1.00 96.62 423 LEU A C 1
ATOM 3327 O O . LEU A 1 423 ? -3.818 1.482 -39.396 1.00 96.62 423 LEU A O 1
ATOM 3331 N N . LEU A 1 424 ? -3.487 0.932 -37.246 1.00 96.31 424 LEU A N 1
ATOM 3332 C CA . LEU A 1 424 ? -3.463 -0.517 -37.429 1.00 96.31 424 LEU A CA 1
ATOM 3333 C C . LEU A 1 424 ? -4.043 -1.177 -36.180 1.00 96.31 424 LEU A C 1
ATOM 3335 O O . LEU A 1 424 ? -3.720 -0.773 -35.064 1.00 96.31 424 LEU A O 1
ATOM 3339 N N . LYS A 1 425 ? -4.862 -2.207 -36.381 1.00 96.44 425 LYS A N 1
ATOM 3340 C CA . LYS A 1 425 ? -5.322 -3.130 -35.344 1.00 96.44 425 LYS A CA 1
ATOM 3341 C C . LYS A 1 425 ? -5.238 -4.542 -35.915 1.00 96.44 425 LYS A C 1
ATOM 3343 O O . LYS A 1 425 ? -5.858 -4.808 -36.940 1.00 96.44 425 LYS A O 1
ATOM 3348 N N . ILE A 1 426 ? -4.461 -5.409 -35.275 1.00 95.38 426 ILE A N 1
ATOM 3349 C CA . ILE A 1 426 ? -4.360 -6.835 -35.602 1.00 95.38 426 ILE A CA 1
ATOM 3350 C C . ILE A 1 426 ? -4.978 -7.624 -34.446 1.00 95.38 426 ILE A C 1
ATOM 3352 O O . ILE A 1 426 ? -4.689 -7.368 -33.275 1.00 95.38 426 ILE A O 1
ATOM 3356 N N . GLU A 1 427 ? -5.836 -8.579 -34.791 1.00 91.12 427 GLU A N 1
ATOM 3357 C CA . GLU A 1 427 ? -6.555 -9.473 -33.881 1.00 91.12 427 GLU A CA 1
ATOM 3358 C C . GLU A 1 427 ? -6.442 -10.914 -34.400 1.00 91.12 427 GLU A C 1
ATOM 3360 O O . GLU A 1 427 ? -6.230 -11.132 -35.595 1.00 91.12 427 GLU A O 1
ATOM 3365 N N . GLY A 1 428 ? -6.602 -11.899 -33.514 1.00 84.56 428 GLY A N 1
ATOM 3366 C CA . GLY A 1 428 ? -6.581 -13.325 -33.856 1.00 84.56 428 GLY A CA 1
ATOM 3367 C C . GLY A 1 428 ? -5.469 -14.109 -33.156 1.00 84.56 428 GLY A C 1
ATOM 3368 O O . GLY A 1 428 ? -4.724 -13.575 -32.343 1.00 84.56 428 GLY A O 1
ATOM 3369 N N . GLU A 1 429 ? -5.359 -15.396 -33.481 1.00 81.38 429 GLU A N 1
ATOM 3370 C CA . GLU A 1 429 ? -4.538 -16.392 -32.759 1.00 81.38 429 GLU A CA 1
ATOM 3371 C C . GLU A 1 429 ? -3.018 -16.150 -32.818 1.00 81.38 429 GLU A C 1
ATOM 3373 O O . GLU A 1 429 ? -2.267 -16.729 -32.038 1.00 81.38 429 GLU A O 1
ATOM 3378 N N . GLY A 1 430 ? -2.557 -15.280 -33.721 1.00 87.31 430 GLY A N 1
ATOM 3379 C CA . GLY A 1 430 ? -1.165 -14.825 -33.780 1.00 87.31 430 GLY A CA 1
ATOM 3380 C C . GLY A 1 430 ? -0.810 -13.713 -32.795 1.00 87.31 430 GLY A C 1
ATOM 3381 O O . GLY A 1 430 ? 0.370 -13.433 -32.594 1.00 87.31 430 GLY A O 1
ATOM 3382 N N . VAL A 1 431 ? -1.807 -13.063 -32.193 1.00 94.00 431 VAL A N 1
ATOM 3383 C CA . VAL A 1 431 ? -1.603 -11.967 -31.247 1.00 94.00 431 VAL A CA 1
ATOM 3384 C C . VAL A 1 431 ? -1.725 -12.497 -29.825 1.00 94.00 431 VAL A C 1
ATOM 3386 O O . VAL A 1 431 ? -2.640 -13.243 -29.483 1.00 94.00 431 VAL A O 1
ATOM 3389 N N . GLY A 1 432 ? -0.769 -12.105 -28.996 1.00 94.06 432 GLY A N 1
ATOM 3390 C CA . GLY A 1 432 ? -0.629 -12.550 -27.621 1.00 94.06 432 GLY A CA 1
ATOM 3391 C C . GLY A 1 432 ? 0.070 -11.480 -26.794 1.00 94.06 432 GLY A C 1
ATOM 3392 O O . GLY A 1 432 ? -0.196 -10.297 -26.993 1.00 94.06 432 GLY A O 1
ATOM 3393 N N . ASP A 1 433 ? 0.964 -11.881 -25.894 1.00 94.69 433 ASP A N 1
ATOM 3394 C CA . ASP A 1 433 ? 1.639 -10.955 -24.976 1.00 94.69 433 ASP A CA 1
ATOM 3395 C C . ASP A 1 433 ? 3.136 -11.277 -24.809 1.00 94.69 433 ASP A C 1
ATOM 3397 O O . ASP A 1 433 ? 3.675 -12.122 -25.527 1.00 94.69 433 ASP A O 1
ATOM 3401 N N . LEU A 1 434 ? 3.814 -10.579 -23.890 1.00 95.88 434 LEU A N 1
ATOM 3402 C CA . LEU A 1 434 ? 5.278 -10.556 -23.740 1.00 95.88 434 LEU A CA 1
ATOM 3403 C C . LEU A 1 434 ? 5.969 -10.238 -25.088 1.00 95.88 434 LEU A C 1
ATOM 3405 O O . LEU A 1 434 ? 6.746 -11.055 -25.594 1.00 95.88 434 LEU A O 1
ATOM 3409 N N . PRO A 1 435 ? 5.631 -9.094 -25.721 1.00 96.88 435 PRO A N 1
ATOM 3410 C CA . PRO A 1 435 ? 6.121 -8.754 -27.046 1.00 96.88 435 PRO A CA 1
ATOM 3411 C C . PRO A 1 435 ? 7.611 -8.394 -27.025 1.00 96.88 435 PRO A C 1
ATOM 3413 O O . PRO A 1 435 ? 8.076 -7.633 -26.178 1.00 96.88 435 PRO A O 1
ATOM 3416 N N . THR A 1 436 ? 8.349 -8.871 -28.021 1.00 96.00 436 THR A N 1
ATOM 3417 C CA . THR A 1 436 ? 9.739 -8.500 -28.284 1.00 96.00 436 THR A CA 1
ATOM 3418 C C . THR A 1 436 ? 9.918 -8.086 -29.745 1.00 96.00 436 THR A C 1
ATOM 3420 O O . THR A 1 436 ? 9.139 -8.441 -30.633 1.00 96.00 436 THR A O 1
ATOM 3423 N N . ILE A 1 437 ? 10.958 -7.294 -29.996 1.00 96.25 437 ILE A N 1
ATOM 3424 C CA . ILE A 1 437 ? 11.375 -6.829 -31.323 1.00 96.25 437 ILE A CA 1
ATOM 3425 C C . ILE A 1 437 ? 12.891 -6.978 -31.448 1.00 96.25 437 ILE A C 1
ATOM 3427 O O . ILE A 1 437 ? 13.586 -7.214 -30.458 1.00 96.25 437 ILE A O 1
ATOM 3431 N N . ASN A 1 438 ? 13.431 -6.764 -32.647 1.00 95.12 438 ASN A N 1
ATOM 3432 C CA . ASN A 1 438 ? 14.870 -6.594 -32.804 1.00 95.12 438 ASN A CA 1
ATOM 3433 C C . ASN A 1 438 ? 15.333 -5.318 -32.056 1.00 95.12 438 ASN A C 1
ATOM 3435 O O . ASN A 1 438 ? 14.893 -4.220 -32.413 1.00 95.12 438 ASN A O 1
ATOM 3439 N N . PRO A 1 439 ? 16.235 -5.408 -31.056 1.00 91.25 439 PRO A N 1
ATOM 3440 C CA . PRO A 1 439 ? 16.635 -4.257 -30.243 1.00 91.25 439 PRO A CA 1
ATOM 3441 C C . PRO A 1 439 ? 17.334 -3.150 -31.050 1.00 91.25 439 PRO A C 1
ATOM 3443 O O . PRO A 1 439 ? 17.295 -1.988 -30.653 1.00 91.25 439 PRO A O 1
ATOM 3446 N N . CYS A 1 440 ? 17.899 -3.449 -32.227 1.00 89.88 440 CYS A N 1
ATOM 3447 C CA . CYS A 1 440 ? 18.467 -2.438 -33.131 1.00 89.88 440 CYS A CA 1
ATOM 3448 C C . CYS A 1 440 ? 17.413 -1.479 -33.736 1.00 89.88 440 CYS A C 1
ATOM 3450 O O . CYS A 1 440 ? 17.776 -0.432 -34.295 1.00 89.88 440 CYS A O 1
ATOM 3452 N N . PHE A 1 441 ? 16.127 -1.836 -33.617 1.00 92.50 441 PHE A N 1
ATOM 3453 C CA . PHE A 1 441 ? 14.953 -1.093 -34.084 1.00 92.50 441 PHE A CA 1
ATOM 3454 C C . PHE A 1 441 ? 14.163 -0.431 -32.938 1.00 92.50 441 PHE A C 1
ATOM 3456 O O . PHE A 1 441 ? 13.136 0.204 -33.190 1.00 92.50 441 PHE A O 1
ATOM 3463 N N . ALA A 1 442 ? 14.656 -0.496 -31.695 1.00 91.12 442 ALA A N 1
ATOM 3464 C CA . ALA A 1 442 ? 14.128 0.311 -30.598 1.00 91.12 442 ALA A CA 1
ATOM 3465 C C . ALA A 1 442 ? 14.153 1.810 -30.961 1.00 91.12 442 ALA A C 1
ATOM 3467 O O . ALA A 1 442 ? 15.128 2.320 -31.519 1.00 91.12 442 ALA A O 1
ATOM 3468 N N . SER A 1 443 ? 13.045 2.500 -30.690 1.00 93.00 443 SER A N 1
ATOM 3469 C CA . SER A 1 443 ? 12.782 3.891 -31.085 1.00 93.00 443 SER A CA 1
ATOM 3470 C C . SER A 1 443 ? 12.817 4.194 -32.600 1.00 93.00 443 SER A C 1
ATOM 3472 O O . SER A 1 443 ? 12.857 5.363 -32.995 1.00 93.00 443 SER A O 1
ATOM 3474 N N . LYS A 1 444 ? 12.773 3.169 -33.465 1.00 93.44 444 LYS A N 1
ATOM 3475 C CA . LYS A 1 444 ? 12.683 3.269 -34.937 1.00 93.44 444 LYS A CA 1
ATOM 3476 C C . LYS A 1 444 ? 11.427 2.548 -35.444 1.00 93.44 444 LYS A C 1
ATOM 3478 O O . LYS A 1 444 ? 10.825 1.766 -34.715 1.00 93.44 444 LYS A O 1
ATOM 3483 N N . LYS A 1 445 ? 11.034 2.776 -36.705 1.00 95.12 445 LYS A N 1
ATOM 3484 C CA . LYS A 1 445 ? 9.940 2.014 -37.332 1.00 95.12 445 LYS A CA 1
ATOM 3485 C C . LYS A 1 445 ? 10.300 0.525 -37.352 1.00 95.12 445 LYS A C 1
ATOM 3487 O O . LYS A 1 445 ? 11.309 0.158 -37.945 1.00 95.12 445 LYS A O 1
ATOM 3492 N N . THR A 1 446 ? 9.448 -0.299 -36.748 1.00 94.19 446 THR A N 1
ATOM 3493 C CA . THR A 1 446 ? 9.549 -1.765 -36.737 1.00 94.19 446 THR A CA 1
ATOM 3494 C C . THR A 1 446 ? 8.461 -2.390 -37.614 1.00 94.19 446 THR A C 1
ATOM 3496 O O . THR A 1 446 ? 7.347 -1.857 -37.745 1.00 94.19 446 THR A O 1
ATOM 3499 N N . ARG A 1 447 ? 8.808 -3.508 -38.251 1.00 96.25 447 ARG A N 1
ATOM 3500 C CA . ARG A 1 447 ? 7.932 -4.363 -39.049 1.00 96.25 447 ARG A CA 1
ATOM 3501 C C . ARG A 1 447 ? 7.620 -5.693 -38.368 1.00 96.25 447 ARG A C 1
ATOM 3503 O O . ARG A 1 447 ? 6.537 -6.212 -38.618 1.00 96.25 447 ARG A O 1
ATOM 3510 N N . TYR A 1 448 ? 8.516 -6.258 -37.559 1.00 97.88 448 TYR A N 1
ATOM 3511 C CA . TYR A 1 448 ? 8.325 -7.598 -36.993 1.00 97.88 448 TYR A CA 1
ATOM 3512 C C . TYR A 1 448 ? 8.247 -7.579 -35.468 1.00 97.88 448 TYR A C 1
ATOM 3514 O O . TYR A 1 448 ? 9.186 -7.157 -34.795 1.00 97.88 448 TYR A O 1
ATOM 3522 N N . VAL A 1 449 ? 7.146 -8.113 -34.942 1.00 98.00 449 VAL A N 1
ATOM 3523 C CA . VAL A 1 449 ? 6.931 -8.338 -33.506 1.00 98.00 449 VAL A CA 1
ATOM 3524 C C . VAL A 1 449 ? 6.889 -9.836 -33.244 1.00 98.00 449 VAL A C 1
ATOM 3526 O O . VAL A 1 449 ? 6.320 -10.585 -34.039 1.00 98.00 449 VAL A O 1
ATOM 3529 N N . TYR A 1 450 ? 7.483 -10.265 -32.136 1.00 98.31 450 TYR A N 1
ATOM 3530 C CA . TYR A 1 450 ? 7.436 -11.639 -31.648 1.00 98.31 450 TYR A CA 1
ATOM 3531 C C . TYR A 1 450 ? 6.727 -11.659 -30.297 1.00 98.31 450 TYR A C 1
ATOM 3533 O O . TYR A 1 450 ? 6.945 -10.764 -29.490 1.00 98.31 450 TYR A O 1
ATOM 3541 N N . ASN A 1 451 ? 5.872 -12.641 -30.032 1.00 97.44 451 ASN A N 1
ATOM 3542 C CA . ASN A 1 451 ? 5.072 -12.694 -28.803 1.00 97.44 451 ASN A CA 1
ATOM 3543 C C . ASN A 1 451 ? 4.692 -14.140 -28.459 1.00 97.44 451 ASN A C 1
ATOM 3545 O O . ASN A 1 451 ? 4.583 -14.981 -29.352 1.00 97.44 451 ASN A O 1
ATOM 3549 N N . VAL A 1 452 ? 4.452 -14.443 -27.180 1.00 96.50 452 VAL A N 1
ATOM 3550 C CA . VAL A 1 452 ? 3.849 -15.735 -26.801 1.00 96.50 452 VAL A CA 1
ATOM 3551 C C . VAL A 1 452 ? 2.347 -15.692 -27.052 1.00 96.50 452 VAL A C 1
ATOM 3553 O O . VAL A 1 452 ? 1.724 -14.646 -26.885 1.00 96.50 452 VAL A O 1
ATOM 3556 N N . VAL A 1 453 ? 1.760 -16.813 -27.470 1.00 95.31 453 VAL A N 1
ATOM 3557 C CA . VAL A 1 453 ? 0.332 -16.920 -27.813 1.00 95.31 453 VAL A CA 1
ATOM 3558 C C . VAL A 1 453 ? -0.373 -18.029 -27.036 1.00 95.31 453 VAL A C 1
ATOM 3560 O O . VAL A 1 453 ? 0.250 -18.964 -26.527 1.00 95.31 453 VAL A O 1
ATOM 3563 N N . ASN A 1 454 ? -1.699 -17.910 -26.967 1.00 91.12 454 ASN A N 1
ATOM 3564 C CA . ASN A 1 454 ? -2.615 -18.972 -26.572 1.00 91.12 454 ASN A CA 1
ATOM 3565 C C . ASN A 1 454 ? -3.639 -19.152 -27.707 1.00 91.12 454 ASN A C 1
ATOM 3567 O O . ASN A 1 454 ? -4.540 -18.332 -27.880 1.00 91.12 454 ASN A O 1
ATOM 3571 N N . GLN A 1 455 ? -3.467 -20.218 -28.485 1.00 89.81 455 GLN A N 1
ATOM 3572 C CA . GLN A 1 455 ? -4.340 -20.671 -29.574 1.00 89.81 455 GLN A CA 1
ATOM 3573 C C . GLN A 1 455 ? -5.542 -21.491 -29.059 1.00 89.81 455 GLN A C 1
ATOM 3575 O O . GLN A 1 455 ? -6.245 -22.122 -29.843 1.00 89.81 455 GLN A O 1
ATOM 3580 N N . GLY A 1 456 ? -5.764 -21.545 -27.744 1.00 87.94 456 GLY A N 1
ATOM 3581 C CA . GLY A 1 456 ? -6.779 -22.379 -27.105 1.00 87.94 456 GLY A CA 1
ATOM 3582 C C . GLY A 1 456 ? -6.354 -23.835 -26.889 1.00 87.94 456 GLY A C 1
ATOM 3583 O O . GLY A 1 456 ? -7.215 -24.671 -26.632 1.00 87.94 456 GLY A O 1
ATOM 3584 N N . LYS A 1 457 ? -5.059 -24.168 -26.984 1.00 89.44 457 LYS A N 1
ATOM 3585 C CA . LYS A 1 457 ? -4.560 -25.545 -26.778 1.00 89.44 457 LYS A CA 1
ATOM 3586 C C . LYS A 1 457 ? -4.129 -25.809 -25.334 1.00 89.44 457 LYS A C 1
ATOM 3588 O O . LYS A 1 457 ? -4.062 -26.961 -24.924 1.00 89.44 457 LYS A O 1
ATOM 3593 N N . SER A 1 458 ? -3.867 -24.758 -24.554 1.00 91.81 458 SER A N 1
ATOM 3594 C CA . SER A 1 458 ? -3.511 -24.858 -23.135 1.00 91.81 458 SER A CA 1
ATOM 3595 C C . SER A 1 458 ? -4.231 -23.818 -22.272 1.00 91.81 458 SER A C 1
ATOM 3597 O O . SER A 1 458 ? -4.764 -22.814 -22.756 1.00 91.81 458 SER A O 1
ATOM 3599 N N . SER A 1 459 ? -4.198 -24.019 -20.954 1.00 91.69 459 SER A N 1
ATOM 3600 C CA . SER A 1 459 ? -4.699 -23.048 -19.974 1.00 91.69 459 SER A CA 1
ATOM 3601 C C . SER A 1 459 ? -3.864 -21.755 -19.898 1.00 91.69 459 SER A C 1
ATOM 3603 O O . SER A 1 459 ? -4.358 -20.744 -19.391 1.00 91.69 459 SER A O 1
ATOM 3605 N N . PHE A 1 460 ? -2.628 -21.748 -20.423 1.00 93.25 460 PHE A N 1
ATOM 3606 C CA . PHE A 1 460 ? -1.656 -20.658 -20.260 1.00 93.25 460 PHE A CA 1
ATOM 3607 C C . PHE A 1 460 ? -1.098 -20.141 -21.600 1.00 93.25 460 PHE A C 1
ATOM 3609 O O . PHE A 1 460 ? -1.738 -19.279 -22.197 1.00 93.25 460 PHE A O 1
ATOM 3616 N N . PHE A 1 461 ? 0.028 -20.665 -22.096 1.00 94.31 461 PHE A N 1
ATOM 3617 C CA . PHE A 1 461 ? 0.570 -20.388 -23.438 1.00 94.31 461 PHE A CA 1
ATOM 3618 C C . PHE A 1 461 ? 0.800 -21.700 -24.204 1.00 94.31 461 PHE A C 1
ATOM 3620 O O . PHE A 1 461 ? 0.975 -22.754 -23.591 1.00 94.31 461 PHE A O 1
ATOM 3627 N N . ASP A 1 462 ? 0.779 -21.658 -25.535 1.00 94.75 462 ASP A N 1
ATOM 3628 C CA . ASP A 1 462 ? 0.931 -22.848 -26.394 1.00 94.75 462 ASP A CA 1
ATOM 3629 C C . ASP A 1 462 ? 1.762 -22.615 -27.672 1.00 94.75 462 ASP A C 1
ATOM 3631 O O . ASP A 1 462 ? 1.954 -23.534 -28.471 1.00 94.75 462 ASP A O 1
ATOM 3635 N N . GLY A 1 463 ? 2.303 -21.410 -27.866 1.00 96.88 463 GLY A N 1
ATOM 3636 C CA . GLY A 1 463 ? 3.167 -21.107 -29.004 1.00 96.88 463 GLY A CA 1
ATOM 3637 C C . GLY A 1 463 ? 3.886 -19.766 -28.901 1.00 96.88 463 GLY A C 1
ATOM 3638 O O . GLY A 1 463 ? 3.648 -18.971 -27.990 1.00 96.88 463 GLY A O 1
ATOM 3639 N N . ILE A 1 464 ? 4.765 -19.522 -29.870 1.00 98.31 464 ILE A N 1
ATOM 3640 C CA . ILE A 1 464 ? 5.457 -18.251 -30.100 1.00 98.31 464 ILE A CA 1
ATOM 3641 C C . ILE A 1 464 ? 5.098 -17.805 -31.516 1.00 98.31 464 ILE A C 1
ATOM 3643 O O . ILE A 1 464 ? 5.337 -18.539 -32.475 1.00 98.31 464 ILE A O 1
ATOM 3647 N N . ALA A 1 465 ? 4.537 -16.611 -31.658 1.00 98.00 465 ALA A N 1
ATOM 3648 C CA . ALA A 1 465 ? 4.199 -16.023 -32.943 1.00 98.00 465 ALA A CA 1
ATOM 3649 C C . ALA A 1 465 ? 5.230 -14.972 -33.372 1.00 98.00 465 ALA A C 1
ATOM 3651 O O . ALA A 1 465 ? 5.822 -14.287 -32.541 1.00 98.00 465 ALA A O 1
ATOM 3652 N N . LYS A 1 466 ? 5.393 -14.831 -34.688 1.00 98.12 466 LYS A N 1
ATOM 3653 C CA . LYS A 1 466 ? 5.960 -13.674 -35.382 1.00 98.12 466 LYS A CA 1
ATOM 3654 C C . LYS A 1 466 ? 4.843 -13.014 -36.178 1.00 98.12 466 LYS A C 1
ATOM 3656 O O . LYS A 1 466 ? 4.212 -13.686 -36.994 1.00 98.12 466 LYS A O 1
ATOM 3661 N N . VAL A 1 467 ? 4.655 -11.712 -36.001 1.00 97.75 467 VAL A N 1
ATOM 3662 C CA . VAL A 1 467 ? 3.668 -10.894 -36.714 1.00 97.75 467 VAL A CA 1
ATOM 3663 C C . VAL A 1 467 ? 4.393 -9.891 -37.614 1.00 97.75 467 VAL A C 1
ATOM 3665 O O . VAL A 1 467 ? 5.210 -9.101 -37.145 1.00 97.75 467 VAL A O 1
ATOM 3668 N N . ASP A 1 468 ? 4.092 -9.914 -38.913 1.00 96.75 468 ASP A N 1
ATOM 3669 C CA . ASP A 1 468 ? 4.515 -8.892 -39.878 1.00 96.75 468 ASP A CA 1
ATOM 3670 C C . ASP A 1 468 ? 3.495 -7.743 -39.885 1.00 96.75 468 ASP A C 1
ATOM 3672 O O . ASP A 1 468 ? 2.388 -7.888 -40.399 1.00 96.75 468 ASP A O 1
ATOM 3676 N N . LEU A 1 469 ? 3.866 -6.589 -39.333 1.00 95.50 469 LEU A N 1
ATOM 3677 C CA . LEU A 1 469 ? 3.001 -5.413 -39.197 1.00 95.50 469 LEU A CA 1
ATOM 3678 C C . LEU A 1 469 ? 2.685 -4.709 -40.527 1.00 95.50 469 LEU A C 1
ATOM 3680 O O . LEU A 1 469 ? 1.813 -3.842 -40.556 1.00 95.50 469 LEU A O 1
ATOM 3684 N N . GLU A 1 470 ? 3.375 -5.043 -41.623 1.00 94.38 470 GLU A N 1
ATOM 3685 C CA . GLU A 1 470 ? 3.076 -4.504 -42.957 1.00 94.38 470 GLU A CA 1
ATOM 3686 C C . GLU A 1 470 ? 2.165 -5.436 -43.764 1.00 94.38 470 GLU A C 1
ATOM 3688 O O . GLU A 1 470 ? 1.259 -4.960 -44.444 1.00 94.38 470 GLU A O 1
ATOM 3693 N N . THR A 1 471 ? 2.374 -6.757 -43.690 1.00 95.00 471 THR A N 1
ATOM 3694 C CA . THR A 1 471 ? 1.562 -7.733 -44.451 1.00 95.00 471 THR A CA 1
ATOM 3695 C C . THR A 1 471 ? 0.460 -8.416 -43.641 1.00 95.00 471 THR A C 1
ATOM 3697 O O . THR A 1 471 ? -0.338 -9.152 -44.218 1.00 95.00 471 THR A O 1
ATOM 3700 N N . GLN A 1 472 ? 0.421 -8.191 -42.323 1.00 93.81 472 GLN A N 1
ATOM 3701 C CA . GLN A 1 472 ? -0.455 -8.845 -41.336 1.00 93.81 472 GLN A CA 1
ATOM 3702 C C . GLN A 1 472 ? -0.343 -10.381 -41.316 1.00 93.81 472 GLN A C 1
ATOM 3704 O O . GLN A 1 472 ? -1.196 -11.076 -40.765 1.00 93.81 472 GLN A O 1
ATOM 3709 N N . LYS A 1 473 ? 0.725 -10.934 -41.904 1.00 94.81 473 LYS A N 1
ATOM 3710 C CA . LYS A 1 473 ? 1.009 -12.370 -41.873 1.00 94.81 473 LYS A CA 1
ATOM 3711 C C . LYS A 1 473 ? 1.580 -12.773 -40.522 1.00 94.81 473 LYS A C 1
ATOM 3713 O O . LYS A 1 473 ? 2.389 -12.054 -39.937 1.00 94.81 473 LYS A O 1
ATOM 3718 N N . VAL A 1 474 ? 1.199 -13.968 -40.088 1.00 95.88 474 VAL A N 1
ATOM 3719 C CA . VAL A 1 474 ? 1.662 -14.587 -38.848 1.00 95.88 474 VAL A CA 1
ATOM 3720 C C . VAL A 1 474 ? 2.389 -15.889 -39.177 1.00 95.88 474 VAL A C 1
ATOM 3722 O O . VAL A 1 474 ? 1.902 -16.679 -39.986 1.00 95.88 474 VAL A O 1
ATOM 3725 N N . LEU A 1 475 ? 3.531 -16.125 -38.532 1.00 97.06 475 LEU A N 1
ATOM 3726 C CA . LEU A 1 475 ? 4.167 -17.442 -38.432 1.00 97.06 475 LEU A CA 1
ATOM 3727 C C . LEU A 1 475 ? 4.151 -17.869 -36.964 1.00 97.06 475 LEU A C 1
ATOM 3729 O O . LEU A 1 475 ? 4.521 -17.072 -36.108 1.00 97.06 475 LEU A O 1
ATOM 3733 N N . ILE A 1 476 ? 3.733 -19.100 -36.662 1.00 97.12 476 ILE A N 1
ATOM 3734 C CA . ILE A 1 476 ? 3.647 -19.609 -35.285 1.00 97.12 476 ILE A CA 1
ATOM 3735 C C . ILE A 1 476 ? 4.541 -20.839 -35.147 1.00 97.12 476 ILE A C 1
ATOM 3737 O O . ILE A 1 476 ? 4.357 -21.826 -35.858 1.00 97.12 476 ILE A O 1
ATOM 3741 N N . TRP A 1 477 ? 5.473 -20.795 -34.196 1.00 97.75 477 TRP A N 1
ATOM 3742 C CA . TRP A 1 477 ? 6.108 -21.989 -33.653 1.00 97.75 477 TRP A CA 1
ATOM 3743 C C . TRP A 1 477 ? 5.250 -22.528 -32.506 1.00 97.75 477 TRP A C 1
ATOM 3745 O O . TRP A 1 477 ? 4.875 -21.787 -31.598 1.00 97.75 477 TRP A O 1
ATOM 3755 N N . SER A 1 478 ? 4.943 -23.820 -32.534 1.00 95.56 478 SER A N 1
ATOM 3756 C CA . SER A 1 478 ? 4.344 -24.537 -31.406 1.00 95.56 478 SER A CA 1
ATOM 3757 C C . SER A 1 478 ? 4.771 -25.998 -31.460 1.00 95.56 478 SER A C 1
ATOM 3759 O O . SER A 1 478 ? 4.984 -26.544 -32.544 1.00 95.56 478 SER A O 1
ATOM 3761 N N . HIS A 1 479 ? 4.884 -26.627 -30.295 1.00 95.38 479 HIS A N 1
ATOM 3762 C CA . HIS A 1 479 ? 5.072 -28.064 -30.163 1.00 95.38 479 HIS A CA 1
ATOM 3763 C C . HIS A 1 479 ? 4.004 -28.586 -29.204 1.00 95.38 479 HIS A C 1
ATOM 3765 O O . HIS A 1 479 ? 3.664 -27.926 -28.223 1.00 95.38 479 HIS A O 1
ATOM 3771 N N . ASP A 1 480 ? 3.450 -29.753 -29.513 1.00 95.19 480 ASP A N 1
ATOM 3772 C CA . ASP A 1 480 ? 2.381 -30.365 -28.731 1.00 95.19 480 ASP A CA 1
ATOM 3773 C C . ASP A 1 480 ? 2.819 -30.578 -27.268 1.00 95.19 480 ASP A C 1
ATOM 3775 O O . ASP A 1 480 ? 3.957 -30.987 -27.026 1.00 95.19 480 ASP A O 1
ATOM 3779 N N . ARG A 1 481 ? 1.944 -30.233 -26.312 1.00 96.00 481 ARG A N 1
ATOM 3780 C CA . ARG A 1 481 ? 2.167 -30.257 -24.848 1.00 96.00 481 ARG A CA 1
ATOM 3781 C C . ARG A 1 481 ? 3.406 -29.496 -24.339 1.00 96.00 481 ARG A C 1
ATOM 3783 O O . ARG A 1 481 ? 3.888 -29.760 -23.237 1.00 96.00 481 ARG A O 1
ATOM 3790 N N . HIS A 1 482 ? 3.942 -28.544 -25.107 1.00 97.00 482 HIS A N 1
ATOM 3791 C CA . HIS A 1 482 ? 5.146 -27.783 -24.748 1.00 97.00 482 HIS A CA 1
ATOM 3792 C C . HIS A 1 482 ? 4.845 -26.285 -24.563 1.00 97.00 482 HIS A C 1
ATOM 3794 O O . HIS A 1 482 ? 4.518 -25.582 -25.516 1.00 97.00 482 HIS A O 1
ATOM 3800 N N . THR A 1 483 ? 5.003 -25.769 -23.343 1.00 98.00 483 THR A N 1
ATOM 3801 C CA . THR A 1 483 ? 4.622 -24.391 -22.976 1.00 98.00 483 THR A CA 1
ATOM 3802 C C . THR A 1 483 ? 5.828 -23.437 -23.035 1.00 98.00 483 THR A C 1
ATOM 3804 O O . THR A 1 483 ? 6.740 -23.596 -22.216 1.00 98.00 483 THR A O 1
ATOM 3807 N N . PRO A 1 484 ? 5.874 -22.447 -23.951 1.00 97.38 484 PRO A N 1
ATOM 3808 C CA . PRO A 1 484 ? 6.972 -21.481 -24.045 1.00 97.38 484 PRO A CA 1
ATOM 3809 C C . PRO A 1 484 ? 6.809 -20.277 -23.102 1.00 97.38 484 PRO A C 1
ATOM 3811 O O . PRO A 1 484 ? 5.696 -19.863 -22.780 1.00 97.38 484 PRO A O 1
ATOM 3814 N N . GLY A 1 485 ? 7.934 -19.674 -22.712 1.00 96.25 485 GLY A N 1
ATOM 3815 C CA . GLY A 1 485 ? 8.008 -18.319 -22.154 1.00 96.25 485 GLY A CA 1
ATOM 3816 C C . GLY A 1 485 ? 8.399 -17.266 -23.202 1.00 96.25 485 GLY A C 1
ATOM 3817 O O . GLY A 1 485 ? 8.584 -17.588 -24.378 1.00 96.25 485 GLY A O 1
ATOM 3818 N N . GLU A 1 486 ? 8.561 -16.011 -22.765 1.00 97.25 486 GLU A N 1
ATOM 3819 C CA . GLU A 1 486 ? 9.019 -14.880 -23.598 1.00 97.25 486 GLU A CA 1
ATOM 3820 C C . GLU A 1 486 ? 10.200 -15.258 -24.511 1.00 97.25 486 GLU A C 1
ATOM 3822 O O . GLU A 1 486 ? 11.158 -15.913 -24.089 1.00 97.25 486 GLU A O 1
ATOM 3827 N N . ALA A 1 487 ? 10.119 -14.819 -25.767 1.00 96.69 487 ALA A N 1
ATOM 3828 C CA . ALA A 1 487 ? 11.096 -15.090 -26.808 1.00 96.69 487 ALA A CA 1
ATOM 3829 C C . ALA A 1 487 ? 12.034 -13.885 -26.989 1.00 96.69 487 ALA A C 1
ATOM 3831 O O . ALA A 1 487 ? 11.695 -12.916 -27.665 1.00 96.69 487 ALA A O 1
ATOM 3832 N N . VAL A 1 488 ? 13.221 -13.930 -26.383 1.00 97.44 488 VAL A N 1
ATOM 3833 C CA . VAL A 1 488 ? 14.203 -12.834 -26.425 1.00 97.44 488 VAL A CA 1
ATOM 3834 C C . VAL A 1 488 ? 14.925 -12.832 -27.775 1.00 97.44 488 VAL A C 1
ATOM 3836 O O . VAL A 1 488 ? 15.596 -13.807 -28.116 1.00 97.44 488 VAL A O 1
ATOM 3839 N N . PHE A 1 489 ? 14.810 -11.743 -28.539 1.00 97.25 489 PHE A N 1
ATOM 3840 C CA . PHE A 1 489 ? 15.475 -11.596 -29.838 1.00 97.25 489 PHE A CA 1
ATOM 3841 C C . PHE A 1 489 ? 16.969 -11.275 -29.683 1.00 97.25 489 PHE A C 1
ATOM 3843 O O . PHE A 1 489 ? 17.348 -10.341 -28.976 1.00 97.25 489 PHE A O 1
ATOM 3850 N N . VAL A 1 490 ? 17.811 -12.000 -30.419 1.00 95.69 490 VAL A N 1
ATOM 3851 C CA . VAL A 1 490 ? 19.262 -11.803 -30.506 1.00 95.69 490 VAL A CA 1
ATOM 3852 C C . VAL A 1 490 ? 19.648 -11.578 -31.977 1.00 95.69 490 VAL A C 1
ATOM 3854 O O . VAL A 1 490 ? 19.475 -12.494 -32.785 1.00 95.69 490 VAL A O 1
ATOM 3857 N N . PRO A 1 491 ? 20.153 -10.388 -32.362 1.00 92.69 491 PRO A N 1
ATOM 3858 C CA . PRO A 1 491 ? 20.569 -10.113 -33.739 1.00 92.69 491 PRO A CA 1
ATOM 3859 C C . PRO A 1 491 ? 21.720 -11.011 -34.210 1.00 92.69 491 PRO A C 1
ATOM 3861 O O . PRO A 1 491 ? 22.642 -11.293 -33.452 1.00 92.69 491 PRO A O 1
ATOM 3864 N N . ASP A 1 492 ? 21.714 -11.383 -35.492 1.00 86.50 492 ASP A N 1
ATOM 3865 C CA . ASP A 1 492 ? 22.790 -12.161 -36.137 1.00 86.50 492 ASP A CA 1
ATOM 3866 C C . ASP A 1 492 ? 24.110 -11.366 -36.280 1.00 86.50 492 ASP A C 1
ATOM 3868 O O . ASP A 1 492 ? 25.178 -11.931 -36.501 1.00 86.50 492 ASP A O 1
ATOM 3872 N N . GLY A 1 493 ? 24.051 -10.034 -36.171 1.00 78.56 493 GLY A N 1
ATOM 3873 C CA . GLY A 1 493 ? 25.206 -9.128 -36.212 1.00 78.56 493 GLY A CA 1
ATOM 3874 C C . GLY A 1 493 ? 25.806 -8.892 -37.605 1.00 78.56 493 GLY A C 1
ATOM 3875 O O . GLY A 1 493 ? 26.343 -7.814 -37.849 1.00 78.56 493 GLY A O 1
ATOM 3876 N N . ALA A 1 494 ? 25.677 -9.847 -38.532 1.00 79.19 494 ALA A N 1
ATOM 3877 C CA . ALA A 1 494 ? 26.177 -9.734 -39.904 1.00 79.19 494 ALA A CA 1
ATOM 3878 C C . ALA A 1 494 ? 25.126 -9.215 -40.905 1.00 79.19 494 ALA A C 1
ATOM 3880 O O . ALA A 1 494 ? 25.457 -8.475 -41.832 1.00 79.19 494 ALA A O 1
ATOM 3881 N N . ASN A 1 495 ? 23.860 -9.603 -40.741 1.00 82.62 495 ASN A N 1
ATOM 3882 C CA . ASN A 1 495 ? 22.782 -9.273 -41.672 1.00 82.62 495 ASN A CA 1
ATOM 3883 C C . ASN A 1 495 ? 21.902 -8.128 -41.135 1.00 82.62 495 ASN A C 1
ATOM 3885 O O . ASN A 1 495 ? 21.382 -8.197 -40.027 1.00 82.62 495 ASN A O 1
ATOM 3889 N N . ALA A 1 496 ? 21.725 -7.076 -41.941 1.00 83.31 496 ALA A N 1
ATOM 3890 C CA . ALA A 1 496 ? 21.013 -5.852 -41.561 1.00 83.31 496 ALA A CA 1
ATOM 3891 C C . ALA A 1 496 ? 19.473 -5.937 -41.653 1.00 83.31 496 ALA A C 1
ATOM 3893 O O . ALA A 1 496 ? 18.788 -4.967 -41.327 1.00 83.31 496 ALA A O 1
ATOM 3894 N N . ALA A 1 497 ? 18.909 -7.055 -42.124 1.00 92.44 497 ALA A N 1
ATOM 3895 C CA . ALA A 1 497 ? 17.460 -7.241 -42.154 1.00 92.44 497 ALA A CA 1
ATOM 3896 C C . ALA A 1 497 ? 16.880 -7.338 -40.730 1.00 92.44 497 ALA A C 1
ATOM 3898 O O . ALA A 1 497 ? 17.452 -7.985 -39.860 1.00 92.44 497 ALA A O 1
ATOM 3899 N N . GLU A 1 498 ? 15.710 -6.736 -40.503 1.00 94.69 498 GLU A N 1
ATOM 3900 C CA . GLU A 1 498 ? 15.102 -6.633 -39.167 1.00 94.69 498 GLU A CA 1
ATOM 3901 C C . GLU A 1 498 ? 14.856 -7.994 -38.492 1.00 94.69 498 GLU A C 1
ATOM 3903 O O . GLU A 1 498 ? 15.017 -8.116 -37.281 1.00 94.69 498 GLU A O 1
ATOM 3908 N N . ASP A 1 499 ? 14.533 -9.032 -39.265 1.00 95.81 499 ASP A N 1
ATOM 3909 C CA . ASP A 1 499 ? 14.330 -10.399 -38.774 1.00 95.81 499 ASP A CA 1
ATOM 3910 C C . ASP A 1 499 ? 15.568 -11.306 -38.862 1.00 95.81 499 ASP A C 1
ATOM 3912 O O . ASP A 1 499 ? 15.453 -12.517 -38.673 1.00 95.81 499 ASP A O 1
ATOM 3916 N N . ALA A 1 500 ? 16.748 -10.754 -39.158 1.00 94.44 500 ALA A N 1
ATOM 3917 C CA . ALA A 1 500 ? 17.985 -11.523 -39.174 1.00 94.44 500 ALA A CA 1
ATOM 3918 C C . ALA A 1 500 ? 18.554 -11.683 -37.759 1.00 94.44 500 ALA A C 1
ATOM 3920 O O . ALA A 1 500 ? 19.260 -10.826 -37.221 1.00 94.44 500 ALA A O 1
ATOM 3921 N N . GLY A 1 501 ? 18.226 -12.814 -37.154 1.00 95.50 501 GLY A N 1
ATOM 3922 C CA . GLY A 1 501 ? 18.629 -13.156 -35.805 1.00 95.50 501 GLY A CA 1
ATOM 3923 C C . GLY A 1 501 ? 17.925 -14.412 -35.329 1.00 95.50 501 GLY A C 1
ATOM 3924 O O . GLY A 1 501 ? 17.327 -15.158 -36.109 1.00 95.50 501 GLY A O 1
ATOM 3925 N N . TYR A 1 502 ? 17.984 -14.617 -34.023 1.00 97.56 502 TYR A N 1
ATOM 3926 C CA . TYR A 1 502 ? 17.457 -15.796 -33.362 1.00 97.56 502 TYR A CA 1
ATOM 3927 C C . TYR A 1 502 ? 16.591 -15.393 -32.174 1.00 97.56 502 TYR A C 1
ATOM 3929 O O . TYR A 1 502 ? 16.798 -14.340 -31.573 1.00 97.56 502 TYR A O 1
ATOM 3937 N N . LEU A 1 503 ? 15.631 -16.238 -31.816 1.00 98.38 503 LEU A N 1
ATOM 3938 C CA . LEU A 1 503 ? 14.848 -16.097 -30.593 1.00 98.38 503 LEU A CA 1
ATOM 3939 C C . LEU A 1 503 ? 15.338 -17.115 -29.568 1.00 98.38 503 LEU A C 1
ATOM 3941 O O . LEU A 1 503 ? 15.464 -18.297 -29.890 1.00 98.38 503 LEU A O 1
ATOM 3945 N N . LEU A 1 504 ? 15.568 -16.667 -28.337 1.00 98.31 504 LEU A N 1
ATOM 3946 C CA . LEU A 1 504 ? 15.845 -17.522 -27.188 1.00 98.31 504 LEU A CA 1
ATOM 3947 C C . LEU A 1 504 ? 14.617 -17.550 -26.273 1.00 98.31 504 LEU A C 1
ATOM 3949 O O . LEU A 1 504 ? 14.226 -16.517 -25.735 1.00 98.31 504 LEU A O 1
ATOM 3953 N N . SER A 1 505 ? 14.019 -18.726 -26.082 1.00 98.12 505 SER A N 1
ATOM 3954 C CA . SER A 1 505 ? 12.873 -18.931 -25.183 1.00 98.12 505 SER A CA 1
ATOM 3955 C C . SER A 1 505 ? 13.117 -20.138 -24.282 1.00 98.12 505 SER A C 1
ATOM 3957 O O . SER A 1 505 ? 13.771 -21.100 -24.679 1.00 98.12 505 SER A O 1
ATOM 3959 N N . ILE A 1 506 ? 12.602 -20.099 -23.056 1.00 97.75 506 ILE A N 1
ATOM 3960 C CA . ILE A 1 506 ? 12.590 -21.263 -22.166 1.00 97.75 506 ILE A CA 1
ATOM 3961 C C . ILE A 1 506 ? 11.247 -21.958 -22.343 1.00 97.75 506 ILE A C 1
ATOM 3963 O O . ILE A 1 506 ? 10.204 -21.329 -22.173 1.00 97.75 506 ILE A O 1
ATOM 3967 N N . VAL A 1 507 ? 11.276 -23.249 -22.654 1.00 98.31 507 VAL A N 1
ATOM 3968 C CA . VAL A 1 507 ? 10.078 -24.058 -22.890 1.00 98.31 507 VAL A CA 1
ATOM 3969 C C . VAL A 1 507 ? 9.993 -25.156 -21.840 1.00 98.31 507 VAL A C 1
ATOM 3971 O O . VAL A 1 507 ? 10.986 -25.828 -21.570 1.00 98.31 507 VAL A O 1
ATOM 3974 N N . LEU A 1 508 ? 8.816 -25.350 -21.244 1.00 98.31 508 LEU A N 1
ATOM 3975 C CA . LEU A 1 508 ? 8.494 -26.530 -20.444 1.00 98.31 508 LEU A CA 1
ATOM 3976 C C . LEU A 1 508 ? 7.968 -27.637 -21.364 1.00 98.31 508 LEU A C 1
ATOM 3978 O O . LEU A 1 508 ? 6.978 -27.429 -22.062 1.00 98.31 508 LEU A O 1
ATOM 3982 N N . ASN A 1 509 ? 8.576 -28.817 -21.305 1.00 97.38 509 ASN A N 1
ATOM 3983 C CA . ASN A 1 509 ? 8.005 -30.046 -21.838 1.00 97.38 509 ASN A CA 1
ATOM 3984 C C . ASN A 1 509 ? 7.019 -30.622 -20.801 1.00 97.38 509 ASN A C 1
ATOM 3986 O O . ASN A 1 509 ? 7.429 -31.041 -19.715 1.00 97.38 509 ASN A O 1
ATOM 3990 N N . GLY A 1 510 ? 5.722 -30.616 -21.123 1.00 95.12 510 GLY A N 1
ATOM 3991 C CA . GLY A 1 510 ? 4.663 -31.123 -20.247 1.00 95.12 510 GLY A CA 1
ATOM 3992 C C . GLY A 1 510 ? 4.683 -32.644 -20.055 1.00 95.12 510 GLY A C 1
ATOM 3993 O O . GLY A 1 510 ? 4.262 -33.114 -19.001 1.00 95.12 510 GLY A O 1
ATOM 3994 N N . ASP A 1 511 ? 5.230 -33.404 -21.011 1.00 94.62 511 ASP A N 1
ATOM 3995 C CA . ASP A 1 511 ? 5.324 -34.870 -20.942 1.00 94.62 511 ASP A CA 1
ATOM 3996 C C . ASP A 1 511 ? 6.417 -35.339 -19.971 1.00 94.62 511 ASP A C 1
ATOM 3998 O O . ASP A 1 511 ? 6.257 -36.349 -19.285 1.00 94.62 511 ASP A O 1
ATOM 4002 N N . THR A 1 512 ? 7.541 -34.616 -19.896 1.00 95.31 512 THR A N 1
ATOM 4003 C CA . THR A 1 512 ? 8.672 -34.966 -19.014 1.00 95.31 512 THR A CA 1
ATOM 4004 C C . THR A 1 512 ? 8.708 -34.175 -17.710 1.00 95.31 512 THR A C 1
ATOM 4006 O O . THR A 1 512 ? 9.418 -34.569 -16.784 1.00 95.31 512 THR A O 1
ATOM 4009 N N . GLY A 1 513 ? 8.004 -33.042 -17.628 1.00 95.31 513 GLY A N 1
ATOM 4010 C CA . GLY A 1 513 ? 8.113 -32.107 -16.505 1.00 95.31 513 GLY A CA 1
ATOM 4011 C C . GLY A 1 513 ? 9.485 -31.424 -16.406 1.00 95.31 513 GLY A C 1
ATOM 4012 O O . GLY A 1 513 ? 9.860 -30.955 -15.332 1.00 95.31 513 GLY A O 1
ATOM 4013 N N . THR A 1 514 ? 10.250 -31.377 -17.500 1.00 96.94 514 THR A N 1
ATOM 4014 C CA . THR A 1 514 ? 11.552 -30.693 -17.589 1.00 96.94 514 THR A CA 1
ATOM 4015 C C . THR A 1 514 ? 11.499 -29.547 -18.594 1.00 96.94 514 THR A C 1
ATOM 4017 O O . THR A 1 514 ? 10.601 -29.484 -19.431 1.00 96.94 514 THR A O 1
ATOM 4020 N N . SER A 1 515 ? 12.449 -28.615 -18.520 1.00 98.06 515 SER A N 1
ATOM 4021 C CA . SER A 1 515 ? 12.521 -27.487 -19.459 1.00 98.06 515 SER A CA 1
ATOM 4022 C C . SER A 1 515 ? 13.728 -27.567 -20.387 1.00 98.06 515 SER A C 1
ATOM 4024 O O . SER A 1 515 ? 14.662 -28.324 -20.144 1.00 98.06 515 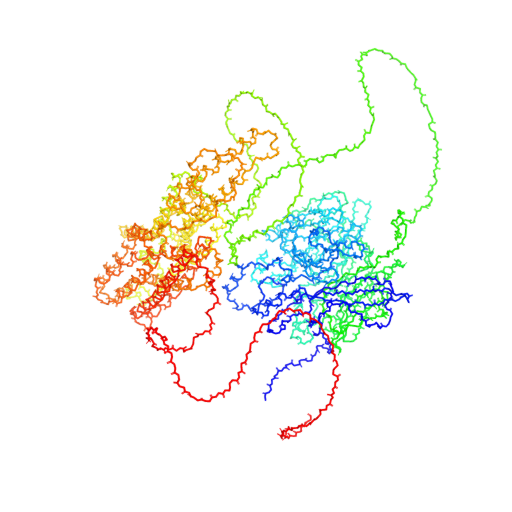SER A O 1
ATOM 4026 N N . TYR A 1 516 ? 13.737 -26.749 -21.435 1.00 98.12 516 TYR A N 1
ATOM 4027 C CA . TYR A 1 516 ? 14.891 -26.540 -22.306 1.00 98.12 516 TYR A CA 1
ATOM 4028 C C . TYR A 1 516 ? 14.977 -25.082 -22.771 1.00 98.12 516 TYR A C 1
ATOM 4030 O O . TYR A 1 516 ? 13.964 -24.386 -22.867 1.00 98.12 516 TYR A O 1
ATOM 4038 N N . LEU A 1 517 ? 16.192 -24.613 -23.064 1.00 98.44 517 LEU A N 1
ATOM 4039 C CA . LEU A 1 517 ? 16.418 -23.351 -23.769 1.00 98.44 517 LEU A CA 1
ATOM 4040 C C . LEU A 1 517 ? 16.301 -23.614 -25.273 1.00 98.44 517 LEU A C 1
ATOM 4042 O O . LEU A 1 517 ? 17.188 -24.230 -25.858 1.00 98.44 517 LEU A O 1
ATOM 4046 N N . LEU A 1 518 ? 15.214 -23.154 -25.881 1.00 98.50 518 LEU A N 1
ATOM 4047 C CA . LEU A 1 518 ? 14.951 -23.197 -27.315 1.00 98.50 518 LEU A CA 1
ATOM 4048 C C . LEU A 1 518 ? 15.687 -22.062 -28.035 1.00 98.50 518 LEU A C 1
ATOM 4050 O O . LEU A 1 518 ? 15.654 -20.917 -27.581 1.00 98.50 518 LEU A O 1
ATOM 4054 N N . CYS A 1 519 ? 16.276 -22.366 -29.192 1.00 98.38 519 CYS A N 1
ATOM 4055 C CA . CYS A 1 519 ? 16.756 -21.385 -30.156 1.00 98.38 519 CYS A CA 1
ATOM 4056 C C . CYS A 1 519 ? 15.972 -21.529 -31.473 1.00 98.38 519 CYS A C 1
ATOM 4058 O O . CYS A 1 519 ? 16.029 -22.576 -32.127 1.00 98.38 519 CYS A O 1
ATOM 4060 N N . LEU A 1 520 ? 15.239 -20.480 -31.857 1.00 98.31 520 LEU A N 1
ATOM 4061 C CA . LEU A 1 520 ? 14.544 -20.386 -33.148 1.00 98.31 520 LEU A CA 1
ATOM 4062 C C . LEU A 1 520 ? 15.268 -19.428 -34.089 1.00 98.31 520 LEU A C 1
ATOM 4064 O O . LEU A 1 520 ? 15.794 -18.411 -33.647 1.00 98.31 520 LEU A O 1
ATOM 4068 N N . ASN A 1 521 ? 15.213 -19.688 -35.391 1.00 97.50 521 ASN A N 1
ATOM 4069 C CA . ASN A 1 521 ? 15.504 -18.689 -36.415 1.00 97.50 521 ASN A CA 1
ATOM 4070 C C . ASN A 1 521 ? 14.351 -17.670 -36.470 1.00 97.50 521 ASN A C 1
ATOM 4072 O O . ASN A 1 521 ? 13.202 -18.032 -36.729 1.00 97.50 521 ASN A O 1
ATOM 4076 N N . ALA A 1 522 ? 14.641 -16.387 -36.242 1.00 97.56 522 ALA A N 1
ATOM 4077 C CA . ALA A 1 522 ? 13.614 -15.347 -36.183 1.00 97.56 522 ALA A CA 1
ATOM 4078 C C . ALA A 1 522 ? 12.993 -15.022 -37.559 1.00 97.56 522 ALA A C 1
ATOM 4080 O O . ALA A 1 522 ? 11.932 -14.397 -37.638 1.00 97.56 522 ALA A O 1
ATOM 4081 N N . ARG A 1 523 ? 13.600 -15.459 -38.672 1.00 96.00 523 ARG A N 1
ATOM 4082 C CA . ARG A 1 523 ? 13.031 -15.263 -40.011 1.00 96.00 523 ARG A CA 1
ATOM 4083 C C . ARG A 1 523 ? 11.823 -16.159 -40.274 1.00 96.00 523 ARG A C 1
ATOM 4085 O O . ARG A 1 523 ? 10.776 -15.653 -40.679 1.00 96.00 523 ARG A O 1
ATOM 4092 N N . ASP A 1 524 ? 11.985 -17.458 -40.064 1.00 96.44 524 ASP A N 1
ATOM 4093 C CA . ASP A 1 524 ? 11.049 -18.508 -40.490 1.00 96.44 524 ASP A CA 1
ATOM 4094 C C . ASP A 1 524 ? 10.432 -19.307 -39.328 1.00 96.44 524 ASP A C 1
ATOM 4096 O O . ASP A 1 524 ? 9.585 -20.164 -39.569 1.00 96.44 524 ASP A O 1
ATOM 4100 N N . MET A 1 525 ? 10.800 -18.988 -38.081 1.00 97.56 525 MET A N 1
ATOM 4101 C CA . MET A 1 525 ? 10.342 -19.647 -36.850 1.00 97.56 525 MET A CA 1
ATOM 4102 C C . MET A 1 525 ? 10.746 -21.131 -36.734 1.00 97.56 525 MET A C 1
ATOM 4104 O O . MET A 1 525 ? 10.142 -21.881 -35.966 1.00 97.56 525 MET A O 1
ATOM 4108 N N . THR A 1 526 ? 11.782 -21.569 -37.459 1.00 97.56 526 THR A N 1
ATOM 4109 C CA . THR A 1 526 ? 12.310 -22.942 -37.363 1.00 97.56 526 THR A CA 1
ATOM 4110 C C . THR A 1 526 ? 13.230 -23.140 -36.150 1.00 97.56 526 THR A C 1
ATOM 4112 O O . THR A 1 526 ? 13.989 -22.245 -35.779 1.00 97.56 526 THR A O 1
ATOM 4115 N N . GLU A 1 527 ? 13.180 -24.321 -35.521 1.00 97.81 527 GLU A N 1
ATOM 4116 C CA . GLU A 1 527 ? 14.091 -24.702 -34.427 1.00 97.81 527 GLU A CA 1
ATOM 4117 C C . GLU A 1 527 ? 15.482 -25.028 -34.987 1.00 97.81 527 GLU A C 1
ATOM 4119 O O . GLU A 1 527 ? 15.638 -25.967 -35.766 1.00 97.81 527 GLU A O 1
ATOM 4124 N N . VAL A 1 528 ? 16.497 -24.254 -34.583 1.00 96.38 528 VAL A N 1
ATOM 4125 C CA . VAL A 1 528 ? 17.900 -24.485 -34.987 1.00 96.38 528 VAL A CA 1
ATOM 4126 C C . VAL A 1 528 ? 18.649 -25.359 -33.980 1.00 96.38 528 VAL A C 1
ATOM 4128 O O . VAL A 1 528 ? 19.577 -26.087 -34.337 1.00 96.38 528 VAL A O 1
ATOM 4131 N N . GLY A 1 529 ? 18.224 -25.332 -32.718 1.00 97.06 529 GLY A N 1
ATOM 4132 C CA . GLY A 1 529 ? 18.727 -26.195 -31.659 1.00 97.06 529 GLY A CA 1
ATOM 4133 C C . GLY A 1 529 ? 18.173 -25.811 -30.292 1.00 97.06 529 GLY A C 1
ATOM 4134 O O . GLY A 1 529 ? 17.530 -24.773 -30.132 1.00 97.06 529 GLY A O 1
ATOM 4135 N N . ARG A 1 530 ? 18.452 -26.641 -29.291 1.00 97.69 530 ARG A N 1
ATOM 4136 C CA . ARG A 1 530 ? 18.049 -26.417 -27.902 1.00 97.69 530 ARG A CA 1
ATOM 4137 C C . ARG A 1 530 ? 19.050 -26.986 -26.905 1.00 97.69 530 ARG A C 1
ATOM 4139 O O . ARG A 1 530 ? 19.823 -27.873 -27.252 1.00 97.69 530 ARG A O 1
ATOM 4146 N N . ALA A 1 531 ? 19.021 -26.485 -25.675 1.00 98.19 531 ALA A N 1
ATOM 4147 C CA . ALA A 1 531 ? 19.805 -27.008 -24.559 1.00 98.19 531 ALA A CA 1
ATOM 4148 C C . ALA A 1 531 ? 18.876 -27.512 -23.446 1.00 98.19 531 ALA A C 1
ATOM 4150 O O . ALA A 1 531 ? 18.118 -26.722 -22.879 1.00 98.19 531 ALA A O 1
ATOM 4151 N N . ASP A 1 532 ? 18.910 -28.811 -23.152 1.00 97.75 532 ASP A N 1
ATOM 4152 C CA . ASP A 1 532 ? 17.936 -29.460 -22.268 1.00 97.75 532 ASP A CA 1
ATOM 4153 C C . ASP A 1 532 ? 18.335 -29.315 -20.782 1.00 97.75 532 ASP A C 1
ATOM 4155 O O . ASP A 1 532 ? 19.464 -29.614 -20.388 1.00 97.75 532 ASP A O 1
ATOM 4159 N N . CYS A 1 533 ? 17.412 -28.857 -19.931 1.00 96.19 533 CYS A N 1
ATOM 4160 C CA . CYS A 1 533 ? 17.618 -28.718 -18.487 1.00 96.19 533 CYS A CA 1
ATOM 4161 C C . CYS A 1 533 ? 17.239 -30.012 -17.747 1.00 96.19 533 CYS A C 1
ATOM 4163 O O . CYS A 1 533 ? 16.248 -30.667 -18.063 1.00 96.19 533 CYS A O 1
ATOM 4165 N N . ALA A 1 534 ? 17.968 -30.336 -16.675 1.00 92.81 534 ALA A N 1
ATOM 4166 C CA . ALA A 1 534 ? 17.700 -31.520 -15.846 1.00 92.81 534 ALA A CA 1
ATOM 4167 C C . ALA A 1 534 ? 16.420 -31.430 -14.978 1.00 92.81 534 ALA A C 1
ATOM 4169 O O . ALA A 1 534 ? 16.067 -32.394 -14.304 1.00 92.81 534 ALA A O 1
ATOM 4170 N N . ALA A 1 535 ? 15.747 -30.277 -14.958 1.00 94.69 535 ALA A N 1
ATOM 4171 C CA . ALA A 1 535 ? 14.539 -30.005 -14.182 1.00 94.69 535 ALA A CA 1
ATOM 4172 C C . ALA A 1 535 ? 13.662 -28.964 -14.900 1.00 94.69 535 ALA A C 1
ATOM 4174 O O . ALA A 1 535 ? 14.102 -28.333 -15.868 1.00 94.69 535 ALA A O 1
ATOM 4175 N N . ALA A 1 536 ? 12.433 -28.765 -14.417 1.00 96.19 536 ALA A N 1
ATOM 4176 C CA . ALA A 1 536 ? 11.612 -27.626 -14.812 1.00 96.19 536 ALA A CA 1
ATOM 4177 C C . ALA A 1 536 ? 12.299 -26.297 -14.457 1.00 96.19 536 ALA A C 1
ATOM 4179 O O . ALA A 1 536 ? 12.928 -26.155 -13.405 1.00 96.19 536 ALA A O 1
ATOM 4180 N N . VAL A 1 537 ? 12.127 -25.314 -15.333 1.00 96.00 537 VAL A N 1
ATOM 4181 C CA . VAL A 1 537 ? 12.435 -23.904 -15.102 1.00 96.00 537 VAL A CA 1
ATOM 4182 C C . VAL A 1 537 ? 11.108 -23.156 -15.009 1.00 96.00 537 VAL A C 1
ATOM 4184 O O . VAL A 1 537 ? 10.183 -23.447 -15.767 1.00 96.00 537 VAL A O 1
ATOM 4187 N N . GLY A 1 538 ? 10.999 -22.228 -14.057 1.00 93.44 538 GLY A N 1
ATOM 4188 C CA . GLY A 1 538 ? 9.736 -21.554 -13.763 1.00 93.44 538 GLY A CA 1
ATOM 4189 C C . GLY A 1 538 ? 9.229 -20.712 -14.933 1.00 93.44 538 GLY A C 1
ATOM 4190 O O . GLY A 1 538 ? 10.024 -20.143 -15.688 1.00 93.44 538 GLY A O 1
ATOM 4191 N N . PHE A 1 539 ? 7.906 -20.581 -15.053 1.00 94.38 539 PHE A N 1
ATOM 4192 C CA . PHE A 1 539 ? 7.269 -19.613 -15.948 1.00 94.38 539 PHE A CA 1
ATOM 4193 C C . PHE A 1 539 ? 7.508 -18.186 -15.439 1.00 94.38 539 PHE A C 1
ATOM 4195 O O . PHE A 1 539 ? 6.657 -17.569 -14.793 1.00 94.38 539 PHE A O 1
ATOM 4202 N N . GLY A 1 540 ? 8.715 -17.690 -15.708 1.00 87.50 540 GLY A N 1
ATOM 4203 C CA . GLY A 1 540 ? 9.131 -16.328 -15.415 1.00 87.50 540 GLY A CA 1
ATOM 4204 C C . GLY A 1 540 ? 8.611 -15.305 -16.424 1.00 87.50 540 GLY A C 1
ATOM 4205 O O . GLY A 1 540 ? 8.149 -15.663 -17.508 1.00 87.50 540 GLY A O 1
ATOM 4206 N N . PHE A 1 541 ? 8.734 -14.027 -16.073 1.00 91.94 541 PHE A N 1
ATOM 4207 C CA . PHE A 1 541 ? 8.229 -12.908 -16.865 1.00 91.94 541 PHE A CA 1
ATOM 4208 C C . PHE A 1 541 ? 9.232 -12.526 -17.953 1.00 91.94 541 PHE A C 1
ATOM 4210 O O . PHE A 1 541 ? 9.130 -13.031 -19.073 1.00 91.94 541 PHE A O 1
ATOM 4217 N N . HIS A 1 542 ? 10.253 -11.736 -17.604 1.00 95.25 542 HIS A N 1
ATOM 4218 C CA . HIS A 1 542 ? 11.153 -11.090 -18.561 1.00 95.25 542 HIS A CA 1
ATOM 4219 C C . HIS A 1 542 ? 12.610 -11.541 -18.442 1.00 95.25 542 HIS A C 1
ATOM 4221 O O . HIS A 1 542 ? 13.061 -12.101 -17.434 1.00 95.25 542 HIS A O 1
ATOM 4227 N N . GLY A 1 543 ? 13.368 -11.284 -19.503 1.00 90.12 543 GLY A N 1
ATOM 4228 C CA . GLY A 1 543 ? 14.806 -11.473 -19.519 1.00 90.12 543 GLY A CA 1
ATOM 4229 C C . GLY A 1 543 ? 15.532 -10.580 -20.501 1.00 90.12 543 GLY A C 1
ATOM 4230 O O . GLY A 1 543 ? 14.954 -10.039 -21.436 1.00 90.12 543 GLY A O 1
ATOM 4231 N N . THR A 1 544 ? 16.840 -10.489 -20.293 1.00 90.81 544 THR A N 1
ATOM 4232 C CA . THR A 1 544 ? 17.730 -9.699 -21.138 1.00 90.81 544 THR A CA 1
ATOM 4233 C C . THR A 1 544 ? 18.917 -10.560 -21.549 1.00 90.81 544 THR A C 1
ATOM 4235 O O . THR A 1 544 ? 19.585 -11.161 -20.700 1.00 90.81 544 THR A O 1
ATOM 4238 N N . HIS A 1 545 ? 19.172 -10.633 -22.858 1.00 93.62 545 HIS A N 1
ATOM 4239 C CA . HIS A 1 545 ? 20.405 -11.187 -23.417 1.00 93.62 545 HIS A CA 1
ATOM 4240 C C . HIS A 1 545 ? 21.446 -10.079 -23.555 1.00 93.62 545 HIS A C 1
ATOM 4242 O O . HIS A 1 545 ? 21.143 -8.979 -24.013 1.00 93.62 545 HIS A O 1
ATOM 4248 N N . TYR A 1 546 ? 22.675 -10.388 -23.157 1.00 90.56 546 TYR A N 1
ATOM 4249 C CA . TYR A 1 546 ? 23.834 -9.527 -23.331 1.00 90.56 546 TYR A CA 1
ATOM 4250 C C . TYR A 1 546 ? 24.882 -10.262 -24.176 1.00 90.56 546 TYR A C 1
ATOM 4252 O O . TYR A 1 546 ? 25.420 -11.271 -23.702 1.00 90.56 546 TYR A O 1
ATOM 4260 N N . PRO A 1 547 ? 25.198 -9.793 -25.399 1.00 85.94 547 PRO A N 1
ATOM 4261 C CA . PRO A 1 547 ? 26.160 -10.455 -26.274 1.00 85.94 547 PRO A CA 1
ATOM 4262 C C . PRO A 1 547 ? 27.584 -10.401 -25.707 1.00 85.94 547 PRO A C 1
ATOM 4264 O O . PRO A 1 547 ? 27.926 -9.541 -24.890 1.00 85.94 547 PRO A O 1
ATOM 4267 N N . LEU A 1 548 ? 28.432 -11.333 -26.142 1.00 73.00 548 LEU A N 1
ATOM 4268 C CA . LEU A 1 548 ? 29.842 -11.359 -25.760 1.00 73.00 548 LEU A CA 1
ATOM 4269 C C . LEU A 1 548 ? 30.608 -10.208 -26.444 1.00 73.00 548 LEU A C 1
ATOM 4271 O O . LEU A 1 548 ? 30.615 -10.109 -27.669 1.00 73.00 548 LEU A O 1
ATOM 4275 N N . GLN A 1 549 ? 31.295 -9.361 -25.673 1.00 54.34 549 GLN A N 1
ATOM 4276 C CA . GLN A 1 549 ? 32.255 -8.405 -26.240 1.00 54.34 549 GLN A CA 1
ATOM 4277 C C . GLN A 1 549 ? 33.574 -9.134 -26.537 1.00 54.34 549 GLN A C 1
ATOM 4279 O O . GLN A 1 549 ? 34.180 -9.719 -25.638 1.00 54.34 549 GLN A O 1
ATOM 4284 N N . PHE A 1 550 ? 34.017 -9.120 -27.797 1.00 33.00 550 PHE A N 1
ATOM 4285 C CA . PHE A 1 550 ? 35.296 -9.712 -28.195 1.00 33.00 550 PHE A CA 1
ATOM 4286 C C . PHE A 1 550 ? 36.467 -8.871 -27.667 1.00 33.00 550 PHE A C 1
ATOM 4288 O O . PHE A 1 550 ? 36.783 -7.818 -28.216 1.00 33.00 550 PHE A O 1
ATOM 4295 N N . PHE A 1 551 ? 37.151 -9.364 -26.634 1.00 24.73 551 PHE A N 1
ATOM 4296 C CA . PHE A 1 551 ? 38.457 -8.848 -26.230 1.00 24.73 551 PHE A CA 1
ATOM 4297 C C . PHE A 1 551 ? 39.547 -9.400 -27.161 1.00 24.73 551 PHE A C 1
ATOM 4299 O O . PHE A 1 551 ? 39.933 -10.563 -27.043 1.00 24.73 551 PHE A O 1
ATOM 4306 N N . SER A 1 552 ? 40.076 -8.569 -28.060 1.00 24.05 552 SER A N 1
ATOM 4307 C CA . SER A 1 552 ? 41.337 -8.846 -28.759 1.00 24.05 552 SER A CA 1
ATOM 4308 C C . SER A 1 552 ? 42.499 -8.214 -27.993 1.00 24.05 552 SER A C 1
ATOM 4310 O O . SER A 1 552 ? 42.675 -6.996 -28.006 1.00 24.05 552 SER A O 1
ATOM 4312 N N . SER A 1 553 ? 43.297 -9.035 -27.318 1.00 24.23 553 SER A N 1
ATOM 4313 C CA . SER A 1 553 ? 44.503 -8.589 -26.624 1.00 24.23 553 SER A CA 1
ATOM 4314 C C . SER A 1 553 ? 45.673 -8.418 -27.599 1.00 24.23 553 SER A C 1
ATOM 4316 O O . SER A 1 553 ? 46.375 -9.392 -27.846 1.00 24.23 553 SER A O 1
ATOM 4318 N N . GLU A 1 554 ? 45.892 -7.206 -28.123 1.00 25.91 554 GLU A N 1
ATOM 4319 C CA . GLU A 1 554 ? 47.233 -6.639 -28.378 1.00 25.91 554 GLU A CA 1
ATOM 4320 C C . GLU A 1 554 ? 47.179 -5.184 -28.893 1.00 25.91 554 GLU A C 1
ATOM 4322 O O . GLU A 1 554 ? 46.314 -4.816 -29.684 1.00 25.91 554 GLU A O 1
ATOM 4327 N N . SER A 1 555 ? 48.180 -4.391 -28.488 1.00 24.59 555 SER A N 1
ATOM 4328 C CA . SER A 1 555 ? 48.447 -2.980 -28.845 1.00 24.59 555 SER A CA 1
ATOM 4329 C C . SER A 1 555 ? 47.518 -1.890 -28.272 1.00 24.59 555 SER A C 1
ATOM 4331 O O . SER A 1 555 ? 46.346 -2.099 -27.975 1.00 24.59 555 SER A O 1
ATOM 4333 N N . ILE A 1 556 ? 48.120 -0.718 -28.042 1.00 29.12 556 ILE A N 1
ATOM 4334 C CA . ILE A 1 556 ? 47.552 0.436 -27.336 1.00 29.12 556 ILE A CA 1
ATOM 4335 C C . ILE A 1 556 ? 47.238 1.560 -28.339 1.00 29.12 556 ILE A C 1
ATOM 4337 O O . ILE A 1 556 ? 48.086 1.913 -29.154 1.00 29.12 556 ILE A O 1
ATOM 4341 N N . ASP A 1 557 ? 46.062 2.158 -28.137 1.00 21.53 557 ASP A N 1
ATOM 4342 C CA . ASP A 1 557 ? 45.538 3.433 -28.656 1.00 21.53 557 ASP A CA 1
ATOM 4343 C C . ASP A 1 557 ? 44.741 3.465 -29.989 1.00 21.53 557 ASP A C 1
ATOM 4345 O O . ASP A 1 557 ? 45.093 2.875 -31.004 1.00 21.53 557 ASP A O 1
ATOM 4349 N N . MET A 1 558 ? 43.630 4.214 -29.929 1.00 25.08 558 MET A N 1
ATOM 4350 C CA . MET A 1 558 ? 42.673 4.621 -30.976 1.00 25.08 558 MET A CA 1
ATOM 4351 C C . MET A 1 558 ? 42.112 3.574 -31.971 1.00 25.08 558 MET A C 1
ATOM 4353 O O . MET A 1 558 ? 42.515 3.501 -33.130 1.00 25.08 558 MET A O 1
ATOM 4357 N N . SER A 1 559 ? 40.973 2.955 -31.629 1.00 23.77 559 SER A N 1
ATOM 4358 C CA . SER A 1 559 ? 39.656 3.366 -32.187 1.00 23.77 559 SER A CA 1
ATOM 4359 C C . SER A 1 559 ? 38.504 2.409 -31.827 1.00 23.77 559 SER A C 1
ATOM 4361 O O . SER A 1 559 ? 38.578 1.198 -32.020 1.00 23.77 559 SER A O 1
ATOM 4363 N N . LEU A 1 560 ? 37.379 2.973 -31.370 1.00 31.62 560 LEU A N 1
ATOM 4364 C CA . LEU A 1 560 ? 36.090 2.275 -31.279 1.00 31.62 560 LEU A CA 1
ATOM 4365 C C . LEU A 1 560 ? 35.530 2.044 -32.696 1.00 31.62 560 LEU A C 1
ATOM 4367 O O . LEU A 1 560 ? 34.794 2.881 -33.221 1.00 31.62 560 LEU A O 1
ATOM 4371 N N . ASN A 1 561 ? 35.878 0.919 -33.324 1.00 26.50 561 ASN A N 1
ATOM 4372 C CA . ASN A 1 561 ? 35.264 0.493 -34.586 1.00 26.50 561 ASN A CA 1
ATOM 4373 C C . ASN A 1 561 ? 33.915 -0.188 -34.301 1.00 26.50 561 ASN A C 1
ATOM 4375 O O . ASN A 1 561 ? 33.852 -1.255 -33.703 1.00 26.50 561 ASN A O 1
ATOM 4379 N N . ARG A 1 562 ? 32.803 0.513 -34.548 1.00 28.48 562 ARG A N 1
ATOM 4380 C CA . ARG A 1 562 ? 32.103 0.601 -35.848 1.00 28.48 562 ARG A CA 1
ATOM 4381 C C . ARG A 1 562 ? 31.417 -0.709 -36.254 1.00 28.48 562 ARG A C 1
ATOM 4383 O O . ARG A 1 562 ? 31.923 -1.460 -37.080 1.00 28.48 562 ARG A O 1
ATOM 4390 N N . VAL A 1 563 ? 30.171 -0.863 -35.805 1.00 26.97 563 VAL A N 1
ATOM 4391 C CA . VAL A 1 563 ? 29.102 -1.298 -36.719 1.00 26.97 563 VAL A CA 1
ATOM 4392 C C . VAL A 1 563 ? 28.629 -0.040 -37.463 1.00 26.97 563 VAL A C 1
ATOM 4394 O O . VAL A 1 563 ? 28.551 1.034 -36.867 1.00 26.97 563 VAL A O 1
ATOM 4397 N N . SER A 1 564 ? 28.439 -0.142 -38.780 1.00 22.86 564 SER A N 1
ATOM 4398 C CA . SER A 1 564 ? 28.491 1.008 -39.697 1.00 22.86 564 SER A CA 1
ATOM 4399 C C . SER A 1 564 ? 27.448 2.110 -39.441 1.00 22.86 564 SER A C 1
ATOM 4401 O O . SER A 1 564 ? 26.244 1.874 -39.509 1.00 22.86 564 SER A O 1
ATOM 4403 N N . TYR A 1 565 ? 27.939 3.342 -39.284 1.00 29.95 565 TYR A N 1
ATOM 4404 C CA . TYR A 1 565 ? 27.250 4.566 -39.694 1.00 29.95 565 TYR A CA 1
ATOM 4405 C C . TYR A 1 565 ? 28.135 5.297 -40.720 1.00 29.95 565 TYR A C 1
ATOM 4407 O O . TYR A 1 565 ? 29.356 5.347 -40.555 1.00 29.95 565 TYR A O 1
ATOM 4415 N N . LEU A 1 566 ? 27.485 5.920 -41.714 1.00 24.08 566 LEU A N 1
ATOM 4416 C CA . LEU A 1 566 ? 28.037 6.754 -42.799 1.00 24.08 566 LEU A CA 1
ATOM 4417 C C . LEU A 1 566 ? 28.768 6.032 -43.952 1.00 24.08 566 LEU A C 1
ATOM 4419 O O . LEU A 1 566 ? 29.994 6.009 -44.012 1.00 24.08 566 LEU A O 1
ATOM 4423 N N . GLU A 1 567 ? 27.994 5.664 -44.979 1.00 23.31 567 GLU A N 1
ATOM 4424 C CA . GLU A 1 567 ? 28.368 5.931 -46.376 1.00 23.31 567 GLU A CA 1
ATOM 4425 C C . GLU A 1 567 ? 27.287 6.798 -47.039 1.00 23.31 567 GLU A C 1
ATOM 4427 O O . GLU A 1 567 ? 26.160 6.354 -47.233 1.00 23.31 567 GLU A O 1
ATOM 4432 N N . SER A 1 568 ? 27.632 8.048 -47.363 1.00 24.02 568 SER A N 1
ATOM 4433 C CA . SER A 1 568 ? 27.000 8.859 -48.418 1.00 24.02 568 SER A CA 1
ATOM 4434 C C . SER A 1 568 ? 27.753 10.188 -48.554 1.00 24.02 568 SER A C 1
ATOM 4436 O O . SER A 1 568 ? 27.331 11.215 -48.022 1.00 24.02 568 SER A O 1
ATOM 4438 N N . TRP A 1 569 ? 28.865 10.179 -49.290 1.00 25.47 569 TRP A N 1
ATOM 4439 C CA . TRP A 1 569 ? 29.455 11.396 -49.853 1.00 25.47 569 TRP A CA 1
ATOM 4440 C C . TRP A 1 569 ? 29.679 11.194 -51.349 1.00 25.47 569 TRP A C 1
ATOM 4442 O O . TRP A 1 569 ? 30.453 10.334 -51.761 1.00 25.47 569 TRP A O 1
ATOM 4452 N N . GLY A 1 570 ? 29.009 12.006 -52.165 1.00 23.56 570 GLY A N 1
ATOM 4453 C CA . GLY A 1 570 ? 29.154 11.988 -53.615 1.00 23.56 570 GLY A CA 1
ATOM 4454 C C . GLY A 1 570 ? 28.275 13.044 -54.279 1.00 23.56 570 GLY A C 1
ATOM 4455 O O . GLY A 1 570 ? 27.058 12.952 -54.194 1.00 23.56 570 GLY A O 1
ATOM 4456 N N . GLN A 1 571 ? 28.914 13.980 -54.996 1.00 25.28 571 GLN A N 1
ATOM 4457 C CA . GLN A 1 571 ? 28.336 15.173 -55.654 1.00 25.28 571 GLN A CA 1
ATOM 4458 C C . GLN A 1 571 ? 28.006 16.317 -54.654 1.00 25.28 571 GLN A C 1
ATOM 4460 O O . GLN A 1 571 ? 27.309 16.101 -53.675 1.00 25.28 571 GLN A O 1
ATOM 4465 N N . THR A 1 572 ? 28.513 17.556 -54.784 1.00 24.84 572 THR A N 1
ATOM 4466 C CA . THR A 1 572 ? 29.162 18.225 -55.939 1.00 24.84 572 THR A CA 1
ATOM 4467 C C . THR A 1 572 ? 30.291 19.202 -55.524 1.00 24.84 572 THR A C 1
ATOM 4469 O O . THR A 1 572 ? 30.508 19.447 -54.344 1.00 24.84 572 THR A O 1
ATOM 4472 N N . ARG A 1 573 ? 31.064 19.698 -56.507 1.00 23.81 573 ARG A N 1
ATOM 4473 C CA . ARG A 1 573 ? 32.389 20.359 -56.374 1.00 23.81 573 ARG A CA 1
ATOM 4474 C C . ARG A 1 573 ? 32.399 21.779 -55.757 1.00 23.81 573 ARG A C 1
ATOM 4476 O O . ARG A 1 573 ? 31.409 22.492 -55.890 1.00 23.81 573 ARG A O 1
ATOM 4483 N N . PRO A 1 574 ? 33.556 22.239 -55.226 1.00 27.36 574 PRO A N 1
ATOM 4484 C CA . PRO A 1 574 ? 33.798 23.637 -54.855 1.00 27.36 574 PRO A CA 1
ATOM 4485 C C . PRO A 1 574 ? 34.293 24.495 -56.037 1.00 27.36 574 PRO A C 1
ATOM 4487 O O . PRO A 1 574 ? 34.905 23.981 -56.975 1.00 27.36 574 PRO A O 1
ATOM 4490 N N . VAL A 1 575 ? 34.122 25.818 -55.932 1.00 23.77 575 VAL A N 1
ATOM 4491 C CA . VAL A 1 575 ? 34.869 26.827 -56.707 1.00 23.77 575 VAL A CA 1
ATOM 4492 C C . VAL A 1 575 ? 35.328 27.932 -55.755 1.00 23.77 575 VAL A C 1
ATOM 4494 O O . VAL A 1 575 ? 34.521 28.559 -55.077 1.00 23.77 575 VAL A O 1
ATOM 4497 N N . SER A 1 576 ? 36.636 28.161 -55.708 1.00 24.38 576 SER A N 1
ATOM 4498 C CA . SER A 1 576 ? 37.290 29.271 -55.010 1.00 24.38 576 SER A CA 1
ATOM 4499 C C . SER A 1 576 ? 37.480 30.468 -55.943 1.00 24.38 576 SER A C 1
ATOM 4501 O O . SER A 1 576 ? 37.845 30.228 -57.090 1.00 24.38 576 SER A O 1
ATOM 4503 N N . HIS A 1 577 ? 37.379 31.713 -55.450 1.00 26.17 577 HIS A N 1
ATOM 4504 C CA . HIS A 1 577 ? 38.402 32.761 -55.670 1.00 26.17 577 HIS A CA 1
ATOM 4505 C C . HIS A 1 577 ? 38.102 34.114 -54.975 1.00 26.17 577 HIS A C 1
ATOM 4507 O O . HIS A 1 577 ? 36.977 34.594 -54.984 1.00 26.17 577 HIS A O 1
ATOM 4513 N N . GLN A 1 578 ? 39.185 34.736 -54.481 1.00 24.06 578 GLN A N 1
ATOM 4514 C CA . GLN A 1 578 ? 39.505 36.183 -54.506 1.00 24.06 578 GLN A CA 1
ATOM 4515 C C . GLN A 1 578 ? 38.695 37.226 -53.692 1.00 24.06 578 GLN A C 1
ATOM 4517 O O . GLN A 1 578 ? 37.662 37.733 -54.109 1.00 24.06 578 GLN A O 1
ATOM 4522 N N . GLN A 1 579 ? 39.346 37.712 -52.623 1.00 26.09 579 GLN A N 1
ATOM 4523 C CA . GLN A 1 579 ? 39.588 39.155 -52.377 1.00 26.09 579 GLN A CA 1
ATOM 4524 C C . GLN A 1 579 ? 40.289 39.806 -53.601 1.00 26.09 579 GLN A C 1
ATOM 4526 O O . GLN A 1 579 ? 41.014 39.063 -54.277 1.00 26.09 579 GLN A O 1
ATOM 4531 N N . PRO A 1 580 ? 40.180 41.136 -53.886 1.00 33.22 580 PRO A N 1
ATOM 4532 C CA . PRO A 1 580 ? 40.769 42.172 -52.999 1.00 33.22 580 PRO A CA 1
ATOM 4533 C C . PRO A 1 580 ? 40.230 43.640 -53.064 1.00 33.22 580 PRO A C 1
ATOM 4535 O O . PRO A 1 580 ? 39.369 43.972 -53.868 1.00 33.22 580 PRO A O 1
ATOM 4538 N N . HIS A 1 581 ? 40.865 44.504 -52.244 1.00 25.44 581 HIS A N 1
ATOM 4539 C CA . HIS A 1 581 ? 40.919 45.992 -52.206 1.00 25.44 581 HIS A CA 1
ATOM 4540 C C . HIS A 1 581 ? 39.627 46.796 -51.912 1.00 25.44 581 HIS A C 1
ATOM 4542 O O . HIS A 1 581 ? 38.555 46.435 -52.372 1.00 25.44 581 HIS A O 1
ATOM 4548 N N . GLN A 1 582 ? 39.583 47.832 -51.051 1.00 25.03 582 GLN A N 1
ATOM 4549 C CA . GLN A 1 582 ? 40.456 48.978 -50.656 1.00 25.03 582 GLN A CA 1
ATOM 4550 C C . GLN A 1 582 ? 40.383 50.252 -51.528 1.00 25.03 582 GLN A C 1
ATOM 4552 O O . GLN A 1 582 ? 40.695 50.230 -52.713 1.00 25.03 582 GLN A O 1
ATOM 4557 N N . GLY A 1 583 ? 40.061 51.358 -50.840 1.00 25.53 583 GLY A N 1
ATOM 4558 C CA . GLY A 1 583 ? 40.145 52.785 -51.197 1.00 25.53 583 GLY A CA 1
ATOM 4559 C C . GLY A 1 583 ? 39.423 53.572 -50.073 1.00 25.53 583 GLY A C 1
ATOM 4560 O O . GLY A 1 583 ? 38.269 53.240 -49.820 1.00 25.53 583 GLY A O 1
ATOM 4561 N N . GLN A 1 584 ? 40.012 54.418 -49.208 1.00 26.42 584 GLN A N 1
ATOM 4562 C CA . GLN A 1 584 ? 40.988 55.523 -49.375 1.00 26.42 584 GLN A CA 1
ATOM 4563 C C . GLN A 1 584 ? 40.292 56.785 -49.957 1.00 26.42 584 GLN A C 1
ATOM 4565 O O . GLN A 1 584 ? 39.670 56.654 -51.006 1.00 26.42 584 GLN A O 1
ATOM 4570 N N . GLU A 1 585 ? 40.300 57.997 -49.366 1.00 27.53 585 GLU A N 1
ATOM 4571 C CA . GLU A 1 585 ? 40.860 58.534 -48.093 1.00 27.53 585 GLU A CA 1
ATOM 4572 C C . GLU A 1 585 ? 40.187 59.890 -47.701 1.00 27.53 585 GLU A C 1
ATOM 4574 O O . GLU A 1 585 ? 39.242 60.312 -48.365 1.00 27.53 585 GLU A O 1
ATOM 4579 N N . ASP A 1 586 ? 40.747 60.556 -46.675 1.00 27.55 586 ASP A N 1
ATOM 4580 C CA . ASP A 1 586 ? 40.735 62.007 -46.354 1.00 27.55 586 ASP A CA 1
ATOM 4581 C C . ASP A 1 586 ? 39.603 62.670 -45.529 1.00 27.55 586 ASP A C 1
ATOM 4583 O O . ASP A 1 586 ? 38.425 62.649 -45.889 1.00 27.55 586 ASP A O 1
ATOM 4587 N N . GLY A 1 587 ? 40.020 63.401 -44.471 1.00 26.89 587 GLY A N 1
ATOM 4588 C CA . GLY A 1 587 ? 39.275 64.555 -43.935 1.00 26.89 587 GLY A CA 1
ATOM 4589 C C . GLY A 1 587 ? 39.168 64.762 -42.408 1.00 26.89 587 GLY A C 1
ATOM 4590 O O . GLY A 1 587 ? 38.043 64.845 -41.936 1.00 26.89 587 GLY A O 1
ATOM 4591 N N . ASP A 1 588 ? 40.292 64.864 -41.677 1.00 27.92 588 ASP A N 1
ATOM 4592 C CA . ASP A 1 588 ? 40.609 65.844 -40.592 1.00 27.92 588 ASP A CA 1
ATOM 4593 C C . ASP A 1 588 ? 39.539 66.356 -39.573 1.00 27.92 588 ASP A C 1
ATOM 4595 O O . ASP A 1 588 ? 38.404 66.666 -39.919 1.00 27.92 588 ASP A O 1
ATOM 4599 N N . SER A 1 589 ? 39.848 66.641 -38.295 1.00 28.58 589 SER A N 1
ATOM 4600 C CA . SER A 1 589 ? 41.070 66.457 -37.483 1.00 28.58 589 SER A CA 1
ATOM 4601 C C . SER A 1 589 ? 40.770 66.592 -35.967 1.00 28.58 589 SER A C 1
ATOM 4603 O O . SER A 1 589 ? 39.769 67.189 -35.579 1.00 28.58 589 SER A O 1
ATOM 4605 N N . ASP A 1 590 ? 41.699 66.090 -35.138 1.00 28.58 590 ASP A N 1
ATOM 4606 C CA . ASP A 1 590 ? 42.010 66.476 -33.740 1.00 28.58 590 ASP A CA 1
ATOM 4607 C C . ASP A 1 590 ? 40.982 66.282 -32.589 1.00 28.58 590 ASP A C 1
ATOM 4609 O O . ASP A 1 590 ? 39.819 66.655 -32.673 1.00 28.58 590 ASP A O 1
ATOM 4613 N N . SER A 1 591 ? 41.363 65.815 -31.386 1.00 29.12 591 SER A N 1
ATOM 4614 C CA . SER A 1 591 ? 42.608 65.162 -30.911 1.00 29.12 591 SER A CA 1
ATOM 4615 C C . SER A 1 591 ? 42.338 64.473 -29.536 1.00 29.12 591 SER A C 1
ATOM 4617 O O . SER A 1 591 ? 41.536 64.986 -28.762 1.00 29.12 591 SER A O 1
ATOM 4619 N N . VAL A 1 592 ? 42.766 63.209 -29.316 1.00 31.45 592 VAL A N 1
ATOM 4620 C CA . VAL A 1 592 ? 43.928 62.763 -28.476 1.00 31.45 592 VAL A CA 1
ATOM 4621 C C . VAL A 1 592 ? 43.720 62.957 -26.952 1.00 31.45 592 VAL A C 1
ATOM 4623 O O . VAL A 1 592 ? 43.352 64.042 -26.528 1.00 31.45 592 VAL A O 1
ATOM 4626 N N . ASP A 1 593 ? 43.960 62.019 -26.020 1.00 29.97 593 ASP A N 1
ATOM 4627 C CA . ASP A 1 593 ? 44.412 60.603 -25.991 1.00 29.97 593 ASP A CA 1
ATOM 4628 C C . ASP A 1 593 ? 43.850 59.969 -24.678 1.00 29.97 593 ASP A C 1
ATOM 4630 O O . ASP A 1 593 ? 43.521 60.699 -23.745 1.00 29.97 593 ASP A O 1
ATOM 4634 N N . GLY A 1 594 ? 43.755 58.651 -24.466 1.00 27.88 594 GLY A N 1
ATOM 4635 C CA . GLY A 1 594 ? 44.136 57.541 -25.336 1.00 27.88 594 GLY A CA 1
ATOM 4636 C C . GLY A 1 594 ? 44.058 56.161 -24.661 1.00 27.88 594 GLY A C 1
ATOM 4637 O O . GLY A 1 594 ? 43.947 56.050 -23.441 1.00 27.88 594 GLY A O 1
ATOM 4638 N N . ARG A 1 595 ? 44.249 55.126 -25.494 1.00 25.78 595 ARG A N 1
ATOM 4639 C CA . ARG A 1 595 ? 44.531 53.702 -25.177 1.00 25.78 595 ARG A CA 1
ATOM 4640 C C . ARG A 1 595 ? 43.364 52.787 -24.773 1.00 25.78 595 ARG A C 1
ATOM 4642 O O . ARG A 1 595 ? 43.223 52.361 -23.630 1.00 25.78 595 ARG A O 1
ATOM 4649 N N . ASN A 1 596 ? 42.669 52.346 -25.822 1.00 24.56 596 ASN A N 1
ATOM 4650 C CA . ASN A 1 596 ? 42.180 50.968 -25.984 1.00 24.56 596 ASN A CA 1
ATOM 4651 C C . ASN A 1 596 ? 43.312 49.925 -25.806 1.00 24.56 596 ASN A C 1
ATOM 4653 O O . ASN A 1 596 ? 44.490 50.276 -25.908 1.00 24.56 596 ASN A O 1
ATOM 4657 N N . VAL A 1 597 ? 42.954 48.638 -25.701 1.00 27.06 597 VAL A N 1
ATOM 4658 C CA . VAL A 1 597 ? 43.189 47.619 -26.759 1.00 27.06 597 VAL A CA 1
ATOM 4659 C C . VAL A 1 597 ? 42.474 46.309 -26.380 1.00 27.06 597 VAL A C 1
ATOM 4661 O O . VAL A 1 597 ? 42.556 45.861 -25.239 1.00 27.06 597 VAL A O 1
ATOM 4664 N N . ASP A 1 598 ? 41.773 45.720 -27.352 1.00 25.11 598 ASP A N 1
ATOM 4665 C CA . ASP A 1 598 ? 40.987 44.481 -27.244 1.00 25.11 598 ASP A CA 1
ATOM 4666 C C . ASP A 1 598 ? 41.755 43.210 -27.679 1.00 25.11 598 ASP A C 1
ATOM 4668 O O . ASP A 1 598 ? 42.782 43.296 -28.353 1.00 25.11 598 ASP A O 1
ATOM 4672 N N . LEU A 1 599 ? 41.110 42.054 -27.430 1.00 21.48 599 LEU A N 1
ATOM 4673 C CA . LEU A 1 599 ? 41.299 40.721 -28.045 1.00 21.48 599 LEU A CA 1
ATOM 4674 C C . LEU A 1 599 ? 42.496 39.854 -27.578 1.00 21.48 599 LEU A C 1
ATOM 4676 O O . LEU A 1 599 ? 43.557 40.382 -27.255 1.00 21.48 599 LEU A O 1
ATOM 4680 N N . PRO A 1 600 ? 42.407 38.509 -27.720 1.00 40.34 600 PRO A N 1
ATOM 4681 C CA . PRO A 1 600 ? 41.229 37.624 -27.622 1.00 40.34 600 PRO A CA 1
ATOM 4682 C C . PRO A 1 600 ? 41.513 36.358 -26.765 1.00 40.34 600 PRO A C 1
ATOM 4684 O O . PRO A 1 600 ? 42.563 36.251 -26.145 1.00 40.34 600 PRO A O 1
ATOM 4687 N N . GLU A 1 601 ? 40.596 35.375 -26.804 1.00 21.44 601 GLU A N 1
ATOM 4688 C CA . GLU A 1 601 ? 40.684 34.063 -26.120 1.00 21.44 601 GLU A CA 1
ATOM 4689 C C . GLU A 1 601 ? 40.621 34.160 -24.572 1.00 21.44 601 GLU A C 1
ATOM 4691 O O . GLU A 1 601 ? 40.910 35.184 -23.970 1.00 21.44 601 GLU A O 1
ATOM 4696 N N . GLY A 1 602 ? 40.176 33.158 -23.816 1.00 21.53 602 GLY A N 1
ATOM 4697 C CA . GLY A 1 602 ? 39.601 31.872 -24.189 1.00 21.53 602 GLY A CA 1
ATOM 4698 C C . GLY A 1 602 ? 39.687 30.892 -23.015 1.00 21.53 602 GLY A C 1
ATOM 4699 O O . GLY A 1 602 ? 40.777 30.510 -22.614 1.00 21.53 602 GLY A O 1
ATOM 4700 N N . SER A 1 603 ? 38.531 30.404 -22.551 1.00 21.39 603 SER A N 1
ATOM 4701 C CA . SER A 1 603 ? 38.392 29.214 -21.691 1.00 21.39 603 SER A CA 1
ATOM 4702 C C . SER A 1 603 ? 38.784 29.304 -20.191 1.00 21.39 603 SER A C 1
ATOM 4704 O O . SER A 1 603 ? 39.606 30.099 -19.758 1.00 21.39 603 SER A O 1
ATOM 4706 N N . ILE A 1 604 ? 38.174 28.388 -19.425 1.00 25.50 604 ILE A N 1
ATOM 4707 C CA . ILE A 1 604 ? 38.506 27.891 -18.069 1.00 25.50 604 ILE A CA 1
ATOM 4708 C C . ILE A 1 604 ? 38.432 28.848 -16.852 1.00 25.50 604 ILE A C 1
ATOM 4710 O O . ILE A 1 604 ? 39.425 29.411 -16.403 1.00 25.50 604 ILE A O 1
ATOM 4714 N N . ALA A 1 605 ? 37.289 28.793 -16.159 1.00 20.12 605 ALA A N 1
ATOM 4715 C CA . ALA A 1 605 ? 37.203 28.642 -14.695 1.00 20.12 605 ALA A CA 1
ATOM 4716 C C . ALA A 1 605 ? 35.840 27.984 -14.375 1.00 20.12 605 ALA A C 1
ATOM 4718 O O . ALA A 1 605 ? 34.808 28.523 -14.751 1.00 20.12 605 ALA A O 1
ATOM 4719 N N . SER A 1 606 ? 35.701 26.802 -13.765 1.00 25.28 606 SER A N 1
ATOM 4720 C CA . SER A 1 606 ? 36.656 25.906 -13.097 1.00 25.28 606 SER A CA 1
ATOM 4721 C C . SER A 1 606 ? 37.428 26.510 -11.923 1.00 25.28 606 SER A C 1
ATOM 4723 O O . SER A 1 606 ? 38.654 26.600 -11.945 1.00 25.28 606 SER A O 1
ATOM 4725 N N . SER A 1 607 ? 36.712 26.775 -10.835 1.00 19.84 607 SER A N 1
ATOM 4726 C CA . SER A 1 607 ? 37.259 26.562 -9.494 1.00 19.84 607 SER A CA 1
ATOM 4727 C C . SER A 1 607 ? 36.167 26.076 -8.539 1.00 19.84 607 SER A C 1
ATOM 4729 O O . SER A 1 607 ? 35.241 26.794 -8.172 1.00 19.84 607 SER A O 1
ATOM 4731 N N . PHE A 1 608 ? 36.289 24.815 -8.121 1.00 24.03 608 PHE A N 1
ATOM 4732 C CA . PHE A 1 608 ? 35.646 24.341 -6.900 1.00 24.03 608 PHE A CA 1
ATOM 4733 C C . PHE A 1 608 ? 36.127 25.193 -5.722 1.00 24.03 608 PHE A C 1
ATOM 4735 O O . PHE A 1 608 ? 37.334 25.345 -5.535 1.00 24.03 608 PHE A O 1
ATOM 4742 N N . GLN A 1 609 ? 35.217 25.573 -4.828 1.00 18.50 609 GLN A N 1
ATOM 4743 C CA . GLN A 1 609 ? 35.552 25.572 -3.409 1.00 18.50 609 GLN A CA 1
ATOM 4744 C C . GLN A 1 609 ? 34.371 25.070 -2.578 1.00 18.50 609 GLN A C 1
ATOM 4746 O O . GLN A 1 609 ? 33.432 25.785 -2.243 1.00 18.50 609 GLN A O 1
ATOM 4751 N N . SER A 1 610 ? 34.446 23.778 -2.253 1.00 28.61 610 SER A N 1
ATOM 4752 C CA . SER A 1 610 ? 33.705 23.189 -1.143 1.00 28.61 610 SER A CA 1
ATOM 4753 C C . SER A 1 610 ? 33.983 23.980 0.133 1.00 28.61 610 SER A C 1
ATOM 4755 O O . SER A 1 610 ? 35.144 24.288 0.410 1.00 28.61 610 SER A O 1
ATOM 4757 N N . THR A 1 611 ? 32.956 24.163 0.966 1.00 21.62 611 THR A N 1
ATOM 4758 C CA . THR A 1 611 ? 32.878 23.624 2.344 1.00 21.62 611 THR A CA 1
ATOM 4759 C C . THR A 1 611 ? 31.933 24.488 3.175 1.00 21.62 611 THR A C 1
ATOM 4761 O O . THR A 1 611 ? 32.190 25.670 3.303 1.00 21.62 611 THR A O 1
ATOM 4764 N N . TYR A 1 612 ? 30.908 23.897 3.799 1.00 20.77 612 TYR A N 1
ATOM 4765 C CA . TYR A 1 612 ? 30.582 24.099 5.225 1.00 20.77 612 TYR A CA 1
ATOM 4766 C C . TYR A 1 612 ? 29.487 23.114 5.651 1.00 20.77 612 TYR A C 1
ATOM 4768 O O . TYR A 1 612 ? 28.295 23.400 5.686 1.00 20.77 612 TYR A O 1
ATOM 4776 N N . THR A 1 613 ? 29.931 21.907 5.996 1.00 24.27 613 THR A N 1
ATOM 4777 C CA . THR A 1 613 ? 29.137 20.932 6.748 1.00 24.27 613 THR A CA 1
ATOM 4778 C C . THR A 1 613 ? 28.652 21.569 8.049 1.00 24.27 613 THR A C 1
ATOM 4780 O O . THR A 1 613 ? 29.489 21.881 8.896 1.00 24.27 613 THR A O 1
ATOM 4783 N N . TYR A 1 614 ? 27.338 21.656 8.247 1.00 20.81 614 TYR A N 1
ATOM 4784 C CA . TYR A 1 614 ? 26.760 21.526 9.581 1.00 20.81 614 TYR A CA 1
ATOM 4785 C C . TYR A 1 614 ? 26.295 20.082 9.751 1.00 20.81 614 TYR A C 1
ATOM 4787 O O . TYR A 1 614 ? 25.347 19.641 9.105 1.00 20.81 614 TYR A O 1
ATOM 4795 N N . ARG A 1 615 ? 26.963 19.341 10.643 1.00 26.08 615 ARG A N 1
ATOM 4796 C CA . ARG A 1 615 ? 26.299 18.227 11.322 1.00 26.08 615 ARG A CA 1
ATOM 4797 C C . ARG A 1 615 ? 25.189 18.855 12.160 1.00 26.08 615 ARG A C 1
ATOM 4799 O O . ARG A 1 615 ? 25.496 19.632 13.061 1.00 26.08 615 ARG A O 1
ATOM 4806 N N . LEU A 1 616 ? 23.935 18.524 11.883 1.00 22.53 616 LEU A N 1
ATOM 4807 C CA . LEU A 1 616 ? 22.853 18.736 12.836 1.00 22.53 616 LEU A CA 1
ATOM 4808 C C . LEU A 1 616 ? 22.233 17.383 13.156 1.00 22.53 616 LEU A C 1
ATOM 4810 O O . LEU A 1 616 ? 21.916 16.597 12.265 1.00 22.53 616 LEU A O 1
ATOM 4814 N N . ASN A 1 617 ? 22.215 17.094 14.454 1.00 21.39 617 ASN A N 1
ATOM 4815 C CA . ASN A 1 617 ? 22.021 15.760 14.993 1.00 21.39 617 ASN A CA 1
ATOM 4816 C C . ASN A 1 617 ? 20.640 15.196 14.659 1.00 21.39 617 ASN A C 1
ATOM 4818 O O . ASN A 1 617 ? 19.645 15.918 14.593 1.00 21.39 617 ASN A O 1
ATOM 4822 N N . PHE A 1 618 ? 20.600 13.868 14.549 1.00 21.84 618 PHE A N 1
ATOM 4823 C CA . PHE A 1 618 ? 19.373 13.090 14.614 1.00 21.84 618 PHE A CA 1
ATOM 4824 C C . PHE A 1 618 ? 18.495 13.568 15.776 1.00 21.84 618 PHE A C 1
ATOM 4826 O O . PHE A 1 618 ? 18.968 13.724 16.903 1.00 21.84 618 PHE A O 1
ATOM 4833 N N . ASN A 1 619 ? 17.203 13.732 15.507 1.00 23.69 619 ASN A N 1
ATOM 4834 C CA . ASN A 1 619 ? 16.173 13.774 16.535 1.00 23.69 619 ASN A CA 1
ATOM 4835 C C . ASN A 1 619 ? 15.536 12.371 16.610 1.00 23.69 619 ASN A C 1
ATOM 4837 O O . ASN A 1 619 ? 14.643 12.082 15.813 1.00 23.69 619 ASN A O 1
ATOM 4841 N N . PRO A 1 620 ? 15.986 11.474 17.509 1.00 29.95 620 PRO A N 1
ATOM 4842 C CA . PRO A 1 620 ? 15.534 10.079 17.545 1.00 29.95 620 PRO A CA 1
ATOM 4843 C C . PRO A 1 620 ? 14.158 9.892 18.214 1.00 29.95 620 PRO A C 1
ATOM 4845 O O . PRO A 1 620 ? 13.745 8.765 18.469 1.00 29.95 620 PRO A O 1
ATOM 4848 N N . TYR A 1 621 ? 13.438 10.973 18.537 1.00 36.81 621 TYR A N 1
ATOM 4849 C CA . TYR A 1 621 ? 12.314 10.941 19.483 1.00 36.81 621 TYR A CA 1
ATOM 4850 C C . TYR A 1 621 ? 10.915 10.857 18.854 1.00 36.81 621 TYR A C 1
ATOM 4852 O O . TYR A 1 621 ? 9.911 11.122 19.515 1.00 36.81 621 TYR A O 1
ATOM 4860 N N . ALA A 1 622 ? 10.818 10.384 17.611 1.00 32.53 622 ALA A N 1
ATOM 4861 C CA . ALA A 1 622 ? 9.589 9.747 17.151 1.00 32.53 622 ALA A CA 1
ATOM 4862 C C . ALA A 1 622 ? 9.484 8.369 17.823 1.00 32.53 622 ALA A C 1
ATOM 4864 O O . ALA A 1 622 ? 10.188 7.437 17.440 1.00 32.53 622 ALA A O 1
ATOM 4865 N N . GLY A 1 623 ? 8.630 8.243 18.846 1.00 33.19 623 GLY A N 1
ATOM 4866 C CA . GLY A 1 623 ? 8.481 6.992 19.596 1.00 33.19 623 GLY A CA 1
ATOM 4867 C C . GLY A 1 623 ? 8.223 5.804 18.652 1.00 33.19 623 GLY A C 1
ATOM 4868 O O . GLY A 1 623 ? 7.321 5.913 17.810 1.00 33.19 623 GLY A O 1
ATOM 4869 N N . PRO A 1 624 ? 8.977 4.692 18.775 1.00 39.25 624 PRO A N 1
ATOM 4870 C CA . PRO A 1 624 ? 9.170 3.719 17.702 1.00 39.25 624 PRO A CA 1
ATOM 4871 C C . PRO A 1 624 ? 7.880 3.194 17.058 1.00 39.25 624 PRO A C 1
ATOM 4873 O O . PRO A 1 624 ? 6.793 3.173 17.663 1.00 39.25 624 PRO A O 1
ATOM 4876 N N . GLY A 1 625 ? 8.009 2.702 15.819 1.00 38.00 625 GLY A N 1
ATOM 4877 C CA . GLY A 1 625 ? 6.958 1.908 15.184 1.00 38.00 625 GLY A CA 1
ATOM 4878 C C . GLY A 1 625 ? 6.501 0.777 16.114 1.00 38.00 625 GLY A C 1
ATOM 4879 O O . GLY A 1 625 ? 7.256 0.342 16.982 1.00 38.00 625 GLY A O 1
ATOM 4880 N N . TRP A 1 626 ? 5.264 0.287 15.960 1.00 42.53 626 TRP A N 1
ATOM 4881 C CA . TRP A 1 626 ? 4.663 -0.689 16.891 1.00 42.53 626 TRP A CA 1
ATOM 4882 C C . TRP A 1 626 ? 5.560 -1.900 17.219 1.00 42.53 626 TRP A C 1
ATOM 4884 O O . TRP A 1 626 ? 5.401 -2.484 18.287 1.00 42.53 626 TRP A O 1
ATOM 4894 N N . THR A 1 627 ? 6.488 -2.250 16.325 1.00 37.34 627 THR A N 1
ATOM 4895 C CA . THR A 1 627 ? 7.417 -3.385 16.381 1.00 37.34 627 THR A CA 1
ATOM 4896 C C . THR A 1 627 ? 8.892 -3.034 16.644 1.00 37.34 627 THR A C 1
ATOM 4898 O O . THR A 1 627 ? 9.690 -3.955 16.784 1.00 37.34 627 THR A O 1
ATOM 4901 N N . GLN A 1 628 ? 9.288 -1.757 16.706 1.00 36.50 628 GLN A N 1
ATOM 4902 C CA . GLN A 1 628 ? 10.700 -1.362 16.852 1.00 36.50 628 GLN A CA 1
ATOM 4903 C C . GLN A 1 628 ? 11.116 -1.217 18.333 1.00 36.50 628 GLN A C 1
ATOM 4905 O O . GLN A 1 628 ? 10.413 -0.539 19.089 1.00 36.50 628 GLN A O 1
ATOM 4910 N N . PRO A 1 629 ? 12.236 -1.819 18.774 1.00 35.66 629 PRO A N 1
ATOM 4911 C CA . PRO A 1 629 ? 12.927 -1.402 19.994 1.00 35.66 629 PRO A CA 1
ATOM 4912 C C . PRO A 1 629 ? 13.706 -0.086 19.749 1.00 35.66 629 PRO A C 1
ATOM 4914 O O . PRO A 1 629 ? 13.922 0.274 18.591 1.00 35.66 629 PRO A O 1
ATOM 4917 N N . PRO A 1 630 ? 14.130 0.640 20.800 1.00 36.56 630 PRO A N 1
ATOM 4918 C CA . PRO A 1 630 ? 15.149 1.684 20.690 1.00 36.56 630 PRO A CA 1
ATOM 4919 C C . PRO A 1 630 ? 16.474 1.080 20.214 1.00 36.56 630 PRO A C 1
ATOM 4921 O O . PRO A 1 630 ? 16.804 -0.042 20.599 1.00 36.56 630 PRO A O 1
ATOM 4924 N N . ASP A 1 631 ? 17.232 1.828 19.414 1.00 34.41 631 ASP A N 1
ATOM 4925 C CA . ASP A 1 631 ? 18.538 1.389 18.919 1.00 34.41 631 ASP A CA 1
ATOM 4926 C C . ASP A 1 631 ? 19.534 1.201 20.083 1.00 34.41 631 ASP A C 1
ATOM 4928 O O . ASP A 1 631 ? 19.810 2.138 20.837 1.00 34.41 631 ASP A O 1
ATOM 4932 N N . GLU A 1 632 ? 20.085 -0.008 20.235 1.00 27.77 632 GLU A N 1
ATOM 4933 C CA . GLU A 1 632 ? 21.203 -0.259 21.150 1.00 27.77 632 GLU A CA 1
ATOM 4934 C C . GLU A 1 632 ? 22.514 0.241 20.528 1.00 27.77 632 GLU A C 1
ATOM 4936 O O . GLU A 1 632 ? 22.866 -0.106 19.399 1.00 27.77 632 GLU A O 1
ATOM 4941 N N . VAL A 1 633 ? 23.262 1.042 21.291 1.00 29.84 633 VAL A N 1
ATOM 4942 C CA . VAL A 1 633 ? 24.620 1.462 20.928 1.00 29.84 633 VAL A CA 1
ATOM 4943 C C . VAL A 1 633 ? 25.542 0.245 21.035 1.00 29.84 633 VAL A C 1
ATOM 4945 O O . VAL A 1 633 ? 25.798 -0.249 22.133 1.00 29.84 633 VAL A O 1
ATOM 4948 N N . ALA A 1 634 ? 26.029 -0.245 19.894 1.00 24.28 634 ALA A N 1
ATOM 4949 C CA . ALA A 1 634 ? 26.991 -1.342 19.852 1.00 24.28 634 ALA A CA 1
ATOM 4950 C C . ALA A 1 634 ? 28.353 -0.911 20.449 1.00 24.28 634 ALA A C 1
ATOM 4952 O O . ALA A 1 634 ? 28.755 0.237 20.239 1.00 24.28 634 ALA A O 1
ATOM 4953 N N . PRO A 1 635 ? 29.080 -1.793 21.166 1.00 27.55 635 PRO A N 1
ATOM 4954 C CA . PRO A 1 635 ? 30.395 -1.464 21.716 1.00 27.55 635 PRO A CA 1
ATOM 4955 C C . PRO A 1 635 ? 31.450 -1.241 20.624 1.00 27.55 635 PRO A C 1
ATOM 4957 O O . PRO A 1 635 ? 31.468 -1.949 19.618 1.00 27.55 635 PRO A O 1
ATOM 4960 N N . GLU A 1 636 ? 32.355 -0.289 20.853 1.00 28.69 636 GLU A N 1
ATOM 4961 C CA . GLU A 1 636 ? 33.544 -0.082 20.021 1.00 28.69 636 GLU A CA 1
ATOM 4962 C C . GLU A 1 636 ? 34.586 -1.182 20.280 1.00 28.69 636 GLU A C 1
ATOM 4964 O O . GLU A 1 636 ? 34.951 -1.422 21.432 1.00 28.69 636 GLU A O 1
ATOM 4969 N N . ASP A 1 637 ? 35.118 -1.787 19.213 1.00 25.33 637 ASP A N 1
ATOM 4970 C CA . ASP A 1 637 ? 36.344 -2.593 19.261 1.00 25.33 637 ASP A CA 1
ATOM 4971 C C . ASP A 1 637 ? 37.523 -1.827 18.635 1.00 25.33 637 ASP A C 1
ATOM 4973 O O . ASP A 1 637 ? 37.370 -1.007 17.724 1.00 25.33 637 ASP A O 1
ATOM 4977 N N . LEU A 1 638 ? 38.712 -2.056 19.189 1.00 25.86 638 LEU A N 1
ATOM 4978 C CA . LEU A 1 638 ? 39.832 -1.112 19.164 1.00 25.86 638 LEU A CA 1
ATOM 4979 C C . LEU A 1 638 ? 40.824 -1.271 17.994 1.00 25.86 638 LEU A C 1
ATOM 4981 O O . LEU A 1 638 ? 41.189 -2.370 17.593 1.00 25.86 638 LEU A O 1
ATOM 4985 N N . ALA A 1 639 ? 41.398 -0.119 17.624 1.00 24.33 639 ALA A N 1
ATOM 4986 C CA . ALA A 1 639 ? 42.769 0.091 17.135 1.00 24.33 639 ALA A CA 1
ATOM 4987 C C . ALA A 1 639 ? 43.219 -0.475 15.764 1.00 24.33 639 ALA A C 1
ATOM 4989 O O . ALA A 1 639 ? 43.667 -1.610 15.656 1.00 24.33 639 ALA A O 1
ATOM 4990 N N . SER A 1 640 ? 43.399 0.438 14.795 1.00 24.30 640 SER A N 1
ATOM 4991 C CA . SER A 1 640 ? 44.755 0.797 14.315 1.00 24.30 640 SER A CA 1
ATOM 4992 C C . SER A 1 640 ? 44.756 2.067 13.442 1.00 24.30 640 SER A C 1
ATOM 4994 O O . SER A 1 640 ? 44.188 2.074 12.353 1.00 24.30 640 SER A O 1
ATOM 4996 N N . GLY A 1 641 ? 45.441 3.127 13.886 1.00 21.41 641 GLY A N 1
ATOM 4997 C CA . GLY A 1 641 ? 45.989 4.175 13.003 1.00 21.41 641 GLY A CA 1
ATOM 4998 C C . GLY A 1 641 ? 47.512 3.998 12.852 1.00 21.41 641 GLY A C 1
ATOM 4999 O O . GLY A 1 641 ? 48.013 2.959 13.289 1.00 21.41 641 GLY A O 1
ATOM 5000 N N . PRO A 1 642 ? 48.284 4.994 12.358 1.00 37.72 642 PRO A N 1
ATOM 5001 C CA . PRO A 1 642 ? 47.875 6.340 11.917 1.00 37.72 642 PRO A CA 1
ATOM 5002 C C . PRO A 1 642 ? 48.511 6.803 10.574 1.00 37.72 642 PRO A C 1
ATOM 5004 O O . PRO A 1 642 ? 49.403 6.144 10.053 1.00 37.72 642 PRO A O 1
ATOM 5007 N N . GLN A 1 643 ? 48.131 7.990 10.067 1.00 21.97 643 GLN A N 1
ATOM 5008 C CA . GLN A 1 643 ? 49.039 9.150 9.851 1.00 21.97 643 GLN A CA 1
ATOM 5009 C C . GLN A 1 643 ? 48.343 10.333 9.132 1.00 21.97 643 GLN A C 1
ATOM 5011 O O . GLN A 1 643 ? 47.636 10.146 8.147 1.00 21.97 643 GLN A O 1
ATOM 5016 N N . SER A 1 644 ? 48.612 11.556 9.611 1.00 23.03 644 SER A N 1
ATOM 5017 C CA . SER A 1 644 ? 48.218 12.854 9.020 1.00 23.03 644 SER A CA 1
ATOM 5018 C C . SER A 1 644 ? 49.420 13.811 9.012 1.00 23.03 644 SER A C 1
ATOM 5020 O O . SER A 1 644 ? 50.308 13.658 9.854 1.00 23.03 644 SER A O 1
ATOM 5022 N N . PRO A 1 645 ? 49.448 14.815 8.114 1.00 28.50 645 PRO A N 1
ATOM 5023 C CA . PRO A 1 645 ? 49.583 16.231 8.543 1.00 28.50 645 PRO A CA 1
ATOM 5024 C C . PRO A 1 645 ? 48.656 17.202 7.743 1.00 28.50 645 PRO A C 1
ATOM 5026 O O . PRO A 1 645 ? 48.455 16.988 6.554 1.00 28.50 645 PRO A O 1
ATOM 5029 N N . THR A 1 646 ? 47.877 18.144 8.322 1.00 21.94 646 THR A N 1
ATOM 5030 C CA . THR A 1 646 ? 48.189 19.536 8.808 1.00 21.94 646 THR A CA 1
ATOM 5031 C C . THR A 1 646 ? 48.711 20.533 7.725 1.00 21.94 646 THR A C 1
ATOM 5033 O O . THR A 1 646 ? 49.461 20.110 6.862 1.00 21.94 646 THR A O 1
ATOM 5036 N N . ILE A 1 647 ? 48.399 21.859 7.651 1.00 24.84 647 ILE A N 1
ATOM 5037 C CA . ILE A 1 647 ? 47.867 22.868 8.620 1.00 24.84 647 ILE A CA 1
ATOM 5038 C C . ILE A 1 647 ? 47.259 24.173 7.954 1.00 24.84 647 ILE A C 1
ATOM 5040 O O . ILE A 1 647 ? 47.780 24.640 6.950 1.00 24.84 647 ILE A O 1
ATOM 5044 N N . LYS A 1 648 ? 46.199 24.758 8.570 1.00 22.69 648 LYS A N 1
ATOM 5045 C CA . LYS A 1 648 ? 45.709 26.180 8.786 1.00 22.69 648 LYS A CA 1
ATOM 5046 C C . LYS A 1 648 ? 46.087 27.413 7.901 1.00 22.69 648 LYS A C 1
ATOM 5048 O O . LYS A 1 648 ? 47.237 27.553 7.512 1.00 22.69 648 LYS A O 1
ATOM 5053 N N . THR A 1 649 ? 45.206 28.449 7.845 1.00 22.12 649 THR A N 1
ATOM 5054 C CA . THR A 1 649 ? 45.392 29.835 8.432 1.00 22.12 649 THR A CA 1
ATOM 5055 C C . THR A 1 649 ? 44.233 30.855 8.160 1.00 22.12 649 THR A C 1
ATOM 5057 O O . THR A 1 649 ? 43.143 30.410 7.820 1.00 22.12 649 THR A O 1
ATOM 5060 N N . GLN A 1 650 ? 44.421 32.173 8.453 1.00 22.05 650 GLN A N 1
ATOM 5061 C CA . GLN A 1 650 ? 43.606 33.045 9.358 1.00 22.05 650 GLN A CA 1
ATOM 5062 C C . GLN A 1 650 ? 43.130 34.427 8.761 1.00 22.05 650 GLN A C 1
ATOM 5064 O O . GLN A 1 650 ? 43.724 34.865 7.777 1.00 22.05 650 GLN A O 1
ATOM 5069 N N . PRO A 1 651 ? 42.101 35.136 9.320 1.00 45.59 651 PRO A N 1
ATOM 5070 C CA . PRO A 1 651 ? 41.322 36.218 8.663 1.00 45.59 651 PRO A CA 1
ATOM 5071 C C . PRO A 1 651 ? 41.334 37.595 9.403 1.00 45.59 651 PRO A C 1
ATOM 5073 O O . PRO A 1 651 ? 42.225 37.849 10.214 1.00 45.59 651 PRO A O 1
ATOM 5076 N N . LYS A 1 652 ? 40.329 38.475 9.162 1.00 22.38 652 LYS A N 1
ATOM 5077 C CA . LYS A 1 652 ? 40.093 39.772 9.857 1.00 22.38 652 LYS A CA 1
ATOM 5078 C C . LYS A 1 652 ? 38.605 40.180 10.044 1.00 22.38 652 LYS A C 1
ATOM 5080 O O . LYS A 1 652 ? 37.740 39.741 9.295 1.00 22.38 652 LYS A O 1
ATOM 5085 N N . LEU A 1 653 ? 38.388 41.081 11.015 1.00 21.03 653 LEU A N 1
ATOM 5086 C CA . LEU A 1 653 ? 37.193 41.864 11.434 1.00 21.03 653 LEU A CA 1
ATOM 5087 C C . LEU A 1 653 ? 37.649 43.354 11.648 1.00 21.03 653 LEU A C 1
ATOM 5089 O O . LEU A 1 653 ? 38.851 43.592 11.488 1.00 21.03 653 LEU A O 1
ATOM 5093 N N . PRO A 1 654 ? 36.833 44.316 12.152 1.00 60.97 654 PRO A N 1
ATOM 5094 C CA . PRO A 1 654 ? 35.645 44.979 11.567 1.00 60.97 654 PRO A CA 1
ATOM 5095 C C . PRO A 1 654 ? 35.717 46.544 11.684 1.00 60.97 654 PRO A C 1
ATOM 5097 O O . PRO A 1 654 ? 36.775 47.059 12.022 1.00 60.97 654 PRO A O 1
ATOM 5100 N N . ASP A 1 655 ? 34.619 47.279 11.406 1.00 22.91 655 ASP A N 1
ATOM 5101 C CA . ASP A 1 655 ? 34.143 48.536 12.078 1.00 22.91 655 ASP A CA 1
ATOM 5102 C C . ASP A 1 655 ? 32.871 49.053 11.346 1.00 22.91 655 ASP A C 1
ATOM 5104 O O . ASP A 1 655 ? 32.822 49.040 10.118 1.00 22.91 655 ASP A O 1
ATOM 5108 N N . GLU A 1 656 ? 31.700 49.217 11.981 1.00 25.42 656 GLU A N 1
ATOM 5109 C CA . GLU A 1 656 ? 31.199 50.300 12.871 1.00 25.42 656 GLU A CA 1
ATOM 5110 C C . GLU A 1 656 ? 30.755 51.615 12.176 1.00 25.42 656 GLU A C 1
ATOM 5112 O O . GLU A 1 656 ? 31.574 52.442 11.786 1.00 25.42 656 GLU A O 1
ATOM 5117 N N . SER A 1 657 ? 29.433 51.877 12.111 1.00 24.03 657 SER A N 1
ATOM 5118 C CA . SER A 1 657 ? 28.764 52.904 12.956 1.00 24.03 657 SER A CA 1
ATOM 5119 C C . SER A 1 657 ? 27.317 53.296 12.536 1.00 24.03 657 SER A C 1
ATOM 5121 O O . SER A 1 657 ? 27.012 53.544 11.377 1.00 24.03 657 SER A O 1
ATOM 5123 N N . ASP A 1 658 ? 26.453 53.394 13.558 1.00 25.27 658 ASP A N 1
ATOM 5124 C CA . ASP A 1 658 ? 25.382 54.394 13.788 1.00 25.27 658 ASP A CA 1
ATOM 5125 C C . ASP A 1 658 ? 24.130 54.530 12.863 1.00 25.27 658 ASP A C 1
ATOM 5127 O O . ASP A 1 658 ? 24.133 55.253 11.868 1.00 25.27 658 ASP A O 1
ATOM 5131 N N . ARG A 1 659 ? 22.978 53.986 13.321 1.00 25.91 659 ARG A N 1
ATOM 5132 C CA . ARG A 1 659 ? 21.737 54.703 13.773 1.00 25.91 659 ARG A CA 1
ATOM 5133 C C . ARG A 1 659 ? 20.463 53.852 13.643 1.00 25.91 659 ARG A C 1
ATOM 5135 O O . ARG A 1 659 ? 20.282 53.129 12.673 1.00 25.91 659 ARG A O 1
ATOM 5142 N N . GLY A 1 660 ? 19.555 53.954 14.621 1.00 23.59 660 GLY A N 1
ATOM 5143 C CA . GLY A 1 660 ? 18.321 53.150 14.685 1.00 23.59 660 GLY A CA 1
ATOM 5144 C C . GLY A 1 660 ? 17.019 53.919 14.417 1.00 23.59 660 GLY A C 1
ATOM 5145 O O . GLY A 1 660 ? 16.975 55.141 14.555 1.00 23.59 660 GLY A O 1
ATOM 5146 N N . GLY A 1 661 ? 15.938 53.186 14.111 1.00 20.92 661 GLY A N 1
ATOM 5147 C CA . GLY A 1 661 ? 14.571 53.727 14.075 1.00 20.92 661 GLY A CA 1
ATOM 5148 C C . GLY A 1 661 ? 13.525 52.885 13.320 1.00 20.92 661 GLY A C 1
ATOM 5149 O O . GLY A 1 661 ? 13.468 52.948 12.102 1.00 20.92 661 GLY A O 1
ATOM 5150 N N . TYR A 1 662 ? 12.630 52.235 14.079 1.00 21.53 662 TYR A N 1
ATOM 5151 C CA . TYR A 1 662 ? 11.294 51.712 13.703 1.00 21.53 662 TYR A CA 1
ATOM 5152 C C . TYR A 1 662 ? 11.123 50.471 12.777 1.00 21.53 662 TYR A C 1
ATOM 5154 O O . TYR A 1 662 ? 11.696 50.347 11.702 1.00 21.53 662 TYR A O 1
ATOM 5162 N N . ASP A 1 663 ? 10.238 49.584 13.251 1.00 32.69 663 ASP A N 1
ATOM 5163 C CA . ASP A 1 663 ? 9.603 48.369 12.675 1.00 32.69 663 ASP A CA 1
ATOM 5164 C C . ASP A 1 663 ? 8.240 48.793 12.016 1.00 32.69 663 ASP A C 1
ATOM 5166 O O . ASP A 1 663 ? 7.838 49.929 12.295 1.00 32.69 663 ASP A O 1
ATOM 5170 N N . PRO A 1 664 ? 7.444 48.008 11.226 1.00 43.53 664 PRO A N 1
ATOM 5171 C CA . PRO A 1 664 ? 7.527 46.571 10.916 1.00 43.53 664 PRO A CA 1
ATOM 5172 C C . PRO A 1 664 ? 7.180 46.101 9.465 1.00 43.53 664 PRO A C 1
ATOM 5174 O O . PRO A 1 664 ? 6.736 46.866 8.614 1.00 43.53 664 PRO A O 1
ATOM 5177 N N . GLN A 1 665 ? 7.220 44.767 9.283 1.00 28.66 665 GLN A N 1
ATOM 5178 C CA . GLN A 1 665 ? 6.656 43.917 8.199 1.00 28.66 665 GLN A CA 1
ATOM 5179 C C . GLN A 1 665 ? 7.441 43.751 6.877 1.00 28.66 665 GLN A C 1
ATOM 5181 O O . GLN A 1 665 ? 7.742 44.701 6.167 1.00 28.66 665 GLN A O 1
ATOM 5186 N N . GLY A 1 666 ? 7.663 42.480 6.495 1.00 22.55 666 GLY A N 1
ATOM 5187 C CA . GLY A 1 666 ? 8.313 42.082 5.236 1.00 22.55 666 GLY A CA 1
ATOM 5188 C C . GLY A 1 666 ? 8.525 40.565 5.089 1.00 22.55 666 GLY A C 1
ATOM 5189 O O . GLY A 1 666 ? 9.658 40.108 5.051 1.00 22.55 666 GLY A O 1
ATOM 5190 N N . SER A 1 667 ? 7.431 39.793 5.076 1.00 25.95 667 SER A N 1
ATOM 5191 C CA . SER A 1 667 ? 7.313 38.362 4.697 1.00 25.95 667 SER A CA 1
ATOM 5192 C C . SER A 1 667 ? 8.593 37.539 4.418 1.00 25.95 667 SER A C 1
ATOM 5194 O O . SER A 1 667 ? 9.170 37.631 3.333 1.00 25.95 667 SER A O 1
ATOM 5196 N N . SER A 1 668 ? 8.921 36.580 5.292 1.00 26.27 668 SER A N 1
ATOM 5197 C CA . SER A 1 668 ? 9.716 35.413 4.885 1.00 26.27 668 SER A CA 1
ATOM 5198 C C . SER A 1 668 ? 8.835 34.405 4.135 1.00 26.27 668 SER A C 1
ATOM 5200 O O . SER A 1 668 ? 7.744 34.053 4.594 1.00 26.27 668 SER A O 1
ATOM 5202 N N . LEU A 1 669 ? 9.298 33.934 2.970 1.00 26.06 669 LEU A N 1
ATOM 5203 C CA . LEU A 1 669 ? 8.642 32.841 2.249 1.00 26.06 669 LEU A CA 1
ATOM 5204 C C . LEU A 1 669 ? 8.653 31.580 3.120 1.00 26.06 669 LEU A C 1
ATOM 5206 O O . LEU A 1 669 ? 9.717 31.070 3.469 1.00 26.06 669 LEU A O 1
ATOM 5210 N N . LYS A 1 670 ? 7.470 31.040 3.415 1.00 24.27 670 LYS A N 1
ATOM 5211 C CA . LYS A 1 670 ? 7.351 29.668 3.905 1.00 24.27 670 LYS A CA 1
ATOM 5212 C C . LYS A 1 670 ? 7.392 28.708 2.724 1.00 24.27 670 LYS A C 1
ATOM 5214 O O . LYS A 1 670 ? 6.486 28.714 1.892 1.00 24.27 670 LYS A O 1
ATOM 5219 N N . LEU A 1 671 ? 8.423 27.870 2.692 1.00 26.34 671 LEU A N 1
ATOM 5220 C CA . LEU A 1 671 ? 8.389 26.611 1.954 1.00 26.34 671 LEU A CA 1
ATOM 5221 C C . LEU A 1 671 ? 7.292 25.704 2.558 1.00 26.34 671 LEU A C 1
ATOM 5223 O O . LEU A 1 671 ? 6.964 25.869 3.737 1.00 26.34 671 LEU A O 1
ATOM 5227 N N . PRO A 1 672 ? 6.699 24.768 1.796 1.00 28.84 672 PRO A N 1
ATOM 5228 C CA . PRO A 1 672 ? 5.757 23.804 2.356 1.00 28.84 672 PRO A CA 1
ATOM 5229 C C . PRO A 1 672 ? 6.497 22.842 3.295 1.00 28.84 672 PRO A C 1
ATOM 5231 O O . PRO A 1 672 ? 7.412 22.149 2.856 1.00 28.84 672 PRO A O 1
ATOM 5234 N N . ASP A 1 673 ? 6.106 22.806 4.571 1.00 27.88 673 ASP A N 1
ATOM 5235 C CA . ASP A 1 673 ? 6.696 21.902 5.564 1.00 27.88 673 ASP A CA 1
ATOM 5236 C C . ASP A 1 673 ? 6.485 20.426 5.159 1.00 27.88 673 ASP A C 1
ATOM 5238 O O . ASP A 1 673 ? 5.363 20.004 4.863 1.00 27.88 673 ASP A O 1
ATOM 5242 N N . GLU A 1 674 ? 7.563 19.632 5.157 1.00 32.28 674 GLU A N 1
ATOM 5243 C CA . GLU A 1 674 ? 7.479 18.174 5.004 1.00 32.28 674 GLU A CA 1
ATOM 5244 C C . GLU A 1 674 ? 6.823 17.530 6.242 1.00 32.28 674 GLU A C 1
ATOM 5246 O O . GLU A 1 674 ? 6.890 18.062 7.351 1.00 32.28 674 GLU A O 1
ATOM 5251 N N . ASP A 1 675 ? 6.225 16.348 6.066 1.00 31.98 675 ASP A N 1
ATOM 5252 C CA . ASP A 1 675 ? 5.445 15.614 7.079 1.00 31.98 675 ASP A CA 1
ATOM 5253 C C . ASP A 1 675 ? 6.356 14.935 8.144 1.00 31.98 675 ASP A C 1
ATOM 5255 O O . ASP A 1 675 ? 6.343 13.715 8.325 1.00 31.98 675 ASP A O 1
ATOM 5259 N N . TYR A 1 676 ? 7.191 15.725 8.834 1.00 30.73 676 TYR A N 1
ATOM 5260 C CA . TYR A 1 676 ? 8.003 15.300 9.982 1.00 30.73 676 TYR A CA 1
ATOM 5261 C C . TYR A 1 676 ? 7.144 15.132 11.253 1.00 30.73 676 TYR A C 1
ATOM 5263 O O . TYR A 1 676 ? 6.174 15.867 11.454 1.00 30.73 676 TYR A O 1
ATOM 5271 N N . PRO A 1 677 ? 7.519 14.225 12.177 1.00 42.34 677 PRO A N 1
ATOM 5272 C CA . PRO A 1 677 ? 6.928 14.184 13.512 1.00 42.34 677 PRO A CA 1
ATOM 5273 C C . PRO A 1 677 ? 7.193 15.506 14.251 1.00 42.34 677 PRO A C 1
ATOM 5275 O O . PRO A 1 677 ? 8.334 15.958 14.347 1.00 42.34 677 PRO A O 1
ATOM 5278 N N . LEU A 1 678 ? 6.130 16.125 14.776 1.00 45.91 678 LEU A N 1
ATOM 5279 C CA . LEU A 1 678 ? 6.177 17.443 15.418 1.00 45.91 678 LEU A CA 1
ATOM 5280 C C . LEU A 1 678 ? 7.183 17.488 16.580 1.00 45.91 678 LEU A C 1
ATOM 5282 O O . LEU A 1 678 ? 7.034 16.766 17.566 1.00 45.91 678 LEU A O 1
ATOM 5286 N N . GLU A 1 679 ? 8.167 18.390 16.506 1.00 60.88 679 GLU A N 1
ATOM 5287 C CA . GLU A 1 679 ? 9.188 18.522 17.550 1.00 60.88 679 GLU A CA 1
ATOM 5288 C C . GLU A 1 679 ? 8.559 18.924 18.901 1.00 60.88 679 GLU A C 1
ATOM 5290 O O . GLU A 1 679 ? 7.923 19.975 19.058 1.00 60.88 679 GLU A O 1
ATOM 5295 N N . THR A 1 680 ? 8.742 18.068 19.906 1.00 72.12 680 THR A N 1
ATOM 5296 C CA . THR A 1 680 ? 8.250 18.280 21.274 1.00 72.12 680 THR A CA 1
ATOM 5297 C C . THR A 1 680 ? 8.974 19.441 21.957 1.00 72.12 680 THR A C 1
ATOM 5299 O O . THR A 1 680 ? 10.207 19.508 21.979 1.00 72.12 680 THR A O 1
ATOM 5302 N N . THR A 1 681 ? 8.216 20.342 22.580 1.00 78.44 681 THR A N 1
ATOM 5303 C CA . THR A 1 681 ? 8.759 21.548 23.214 1.00 78.44 681 THR A CA 1
ATOM 5304 C C . THR A 1 681 ? 9.311 21.236 24.607 1.00 78.44 681 THR A C 1
ATOM 5306 O O . THR A 1 681 ? 8.578 20.812 25.498 1.00 78.44 681 THR A O 1
ATOM 5309 N N . GLY A 1 682 ? 10.600 21.501 24.845 1.00 77.00 682 GLY A N 1
ATOM 5310 C CA . GLY A 1 682 ? 11.174 21.457 26.196 1.00 77.00 682 GLY A CA 1
ATOM 5311 C C . GLY A 1 682 ? 10.510 22.494 27.107 1.00 77.00 682 GLY A C 1
ATOM 5312 O O . GLY A 1 682 ? 10.449 23.669 26.748 1.00 77.00 682 GLY A O 1
ATOM 5313 N N . ALA A 1 683 ? 10.017 22.090 28.284 1.00 78.81 683 ALA A N 1
ATOM 5314 C CA . ALA A 1 683 ? 9.234 22.974 29.159 1.00 78.81 683 ALA A CA 1
ATOM 5315 C C . ALA A 1 683 ? 9.999 24.236 29.617 1.00 78.81 683 ALA A C 1
ATOM 5317 O O . ALA A 1 683 ? 9.374 25.265 29.873 1.00 78.81 683 ALA A O 1
ATOM 5318 N N . PHE A 1 684 ? 11.338 24.194 29.632 1.00 77.94 684 PHE A N 1
ATOM 5319 C CA . PHE A 1 684 ? 12.213 25.336 29.924 1.00 77.94 684 PHE A CA 1
ATOM 5320 C C . PHE A 1 684 ? 12.153 26.447 28.865 1.00 77.94 684 PHE A C 1
ATOM 5322 O O . PHE A 1 684 ? 12.406 27.606 29.182 1.00 77.94 684 PHE A O 1
ATOM 5329 N N . LYS A 1 685 ? 11.770 26.126 27.619 1.00 79.81 685 LYS A N 1
ATOM 5330 C CA . LYS A 1 685 ? 11.600 27.109 26.536 1.00 79.81 685 LYS A CA 1
ATOM 5331 C C . LYS A 1 685 ? 10.342 27.979 26.713 1.00 79.81 685 LYS A C 1
ATOM 5333 O O . LYS A 1 685 ? 10.125 28.896 25.926 1.00 79.81 685 LYS A O 1
ATOM 5338 N N . VAL A 1 686 ? 9.486 27.703 27.710 1.00 83.75 686 VAL A N 1
ATOM 5339 C CA . VAL A 1 686 ? 8.211 28.410 27.926 1.00 83.75 686 VAL A CA 1
ATOM 5340 C C . VAL A 1 686 ? 8.099 28.947 29.354 1.00 83.75 686 VAL A C 1
ATOM 5342 O O . VAL A 1 686 ? 8.255 28.215 30.334 1.00 83.75 686 VAL A O 1
ATOM 5345 N N . SER A 1 687 ? 7.753 30.233 29.481 1.00 85.94 687 SER A N 1
ATOM 5346 C CA . SER A 1 687 ? 7.632 30.906 30.778 1.00 85.94 687 SER A CA 1
ATOM 5347 C C . SER A 1 687 ? 6.651 30.199 31.722 1.00 85.94 687 SER A C 1
ATOM 5349 O O . SER A 1 687 ? 5.583 29.726 31.318 1.00 85.94 687 SER A O 1
ATOM 5351 N N . SER A 1 688 ? 7.009 30.140 33.007 1.00 81.31 688 SER A N 1
ATOM 5352 C CA . SER A 1 688 ? 6.223 29.449 34.038 1.00 81.31 688 SER A CA 1
ATOM 5353 C C . SER A 1 688 ? 4.797 29.996 34.144 1.00 81.31 688 SER A C 1
ATOM 5355 O O . SER A 1 688 ? 3.855 29.217 34.251 1.00 81.31 688 SER A O 1
ATOM 5357 N N . THR A 1 689 ? 4.612 31.313 33.998 1.00 86.12 689 THR A N 1
ATOM 5358 C CA . THR A 1 689 ? 3.289 31.957 33.951 1.00 86.12 689 THR A CA 1
ATOM 5359 C C . THR A 1 689 ? 2.424 31.400 32.820 1.00 86.12 689 THR A C 1
ATOM 5361 O O . THR A 1 689 ? 1.268 31.054 33.048 1.00 86.12 689 THR A O 1
ATOM 5364 N N . ARG A 1 690 ? 2.975 31.238 31.606 1.00 87.81 690 ARG A N 1
ATOM 5365 C CA . ARG A 1 690 ? 2.226 30.693 30.463 1.00 87.81 690 ARG A CA 1
ATOM 5366 C C . ARG A 1 690 ? 1.862 29.222 30.676 1.00 87.81 690 ARG A C 1
ATOM 5368 O O . ARG A 1 690 ? 0.729 28.849 30.381 1.00 87.81 690 ARG A O 1
ATOM 5375 N N . ARG A 1 691 ? 2.775 28.420 31.240 1.00 90.12 691 ARG A N 1
ATOM 5376 C CA . ARG A 1 691 ? 2.518 27.016 31.614 1.00 90.12 691 ARG A CA 1
ATOM 5377 C C . ARG A 1 691 ? 1.396 26.896 32.657 1.00 90.12 691 ARG A C 1
ATOM 5379 O O . ARG A 1 691 ? 0.481 26.098 32.478 1.00 90.12 691 ARG A O 1
ATOM 5386 N N . ILE A 1 692 ? 1.399 27.743 33.690 1.00 89.00 692 ILE A N 1
ATOM 5387 C CA . ILE A 1 692 ? 0.326 27.800 34.702 1.00 89.00 692 ILE A CA 1
ATOM 5388 C C . ILE A 1 692 ? -1.014 28.191 34.060 1.00 89.00 692 ILE A C 1
ATOM 5390 O O . ILE A 1 692 ? -2.014 27.506 34.274 1.00 89.00 692 ILE A O 1
ATOM 5394 N N . CYS A 1 693 ? -1.043 29.232 33.220 1.00 90.88 693 CYS A N 1
ATOM 5395 C CA . CYS A 1 693 ? -2.258 29.635 32.506 1.00 90.88 693 CYS A CA 1
ATOM 5396 C C . CYS A 1 693 ? -2.813 28.514 31.613 1.00 90.88 693 CYS A C 1
ATOM 5398 O O . CYS A 1 693 ? -4.030 28.343 31.544 1.00 90.88 693 CYS A O 1
ATOM 5400 N N . GLN A 1 694 ? -1.952 27.726 30.959 1.00 92.56 694 GLN A N 1
ATOM 5401 C CA . GLN A 1 694 ? -2.370 26.566 30.165 1.00 92.56 694 GLN A CA 1
ATOM 5402 C C . GLN A 1 694 ? -3.018 25.480 31.033 1.00 92.56 694 GLN A C 1
ATOM 5404 O O . GLN A 1 694 ? -4.111 25.029 30.699 1.00 92.56 694 GLN A O 1
ATOM 5409 N N . VAL A 1 695 ? -2.409 25.109 32.166 1.00 91.38 695 VAL A N 1
ATOM 5410 C CA . VAL A 1 695 ? -2.982 24.116 33.096 1.00 91.38 695 VAL A CA 1
ATOM 5411 C C . VAL A 1 695 ? -4.336 24.585 33.644 1.00 91.38 695 VAL A C 1
ATOM 5413 O O . VAL A 1 695 ? -5.308 23.837 33.574 1.00 91.38 695 VAL A O 1
ATOM 5416 N N . ILE A 1 696 ? -4.442 25.834 34.114 1.00 92.25 696 ILE A N 1
ATOM 5417 C CA . ILE A 1 696 ? -5.705 26.396 34.632 1.00 92.25 696 ILE A CA 1
ATOM 5418 C C . ILE A 1 696 ? -6.790 26.396 33.547 1.00 92.25 696 ILE A C 1
ATOM 5420 O O . ILE A 1 696 ? -7.907 25.935 33.781 1.00 92.25 696 ILE A O 1
ATOM 5424 N N . THR A 1 697 ? -6.458 26.864 32.340 1.00 92.94 697 THR A N 1
ATOM 5425 C CA . THR A 1 697 ? -7.401 26.898 31.211 1.00 92.94 697 THR A CA 1
ATOM 5426 C C . THR A 1 697 ? -7.865 25.489 30.830 1.00 92.94 697 THR A C 1
ATOM 5428 O O . THR A 1 697 ? -9.044 25.300 30.534 1.00 92.94 697 THR A O 1
ATOM 5431 N N . ALA A 1 698 ? -6.972 24.494 30.894 1.00 92.56 698 ALA A N 1
ATOM 5432 C CA . ALA A 1 698 ? -7.300 23.100 30.614 1.00 92.56 698 ALA A CA 1
ATOM 5433 C C . ALA A 1 698 ? -8.217 22.470 31.663 1.00 92.56 698 ALA A C 1
ATOM 5435 O O . ALA A 1 698 ? -9.199 21.829 31.302 1.00 92.56 698 ALA A O 1
ATOM 5436 N N . VAL A 1 699 ? -7.975 22.714 32.953 1.00 92.19 699 VAL A N 1
ATOM 5437 C CA . VAL A 1 699 ? -8.888 22.284 34.025 1.00 92.19 699 VAL A CA 1
ATOM 5438 C C . VAL A 1 699 ? -10.283 22.893 33.824 1.00 92.19 699 VAL A C 1
ATOM 5440 O O . VAL A 1 699 ? -11.279 22.173 33.909 1.00 92.19 699 VAL A O 1
ATOM 5443 N N . ILE A 1 700 ? -10.368 24.182 33.468 1.00 93.25 700 ILE A N 1
ATOM 5444 C CA . ILE A 1 700 ? -11.644 24.863 33.195 1.00 93.25 700 ILE A CA 1
ATOM 5445 C C . ILE A 1 700 ? -12.366 24.240 31.994 1.00 93.25 700 ILE A C 1
ATOM 5447 O O . ILE A 1 700 ? -13.537 23.883 32.118 1.00 93.25 700 ILE A O 1
ATOM 5451 N N . TYR A 1 701 ? -11.712 24.069 30.837 1.00 93.56 701 TYR A N 1
ATOM 5452 C CA . TYR A 1 701 ? -12.410 23.478 29.692 1.00 93.56 701 TYR A CA 1
ATOM 5453 C C . TYR A 1 701 ? -12.731 21.989 29.882 1.00 93.56 701 TYR A C 1
ATOM 5455 O O . TYR A 1 701 ? -13.758 21.527 29.384 1.00 93.56 701 TYR A O 1
ATOM 5463 N N . CYS A 1 702 ? -11.924 21.239 30.641 1.00 92.00 702 CYS A N 1
ATOM 5464 C CA . CYS A 1 702 ? -12.230 19.847 30.960 1.00 92.00 702 CYS A CA 1
ATOM 5465 C C . CYS A 1 702 ? -13.484 19.750 31.833 1.00 92.00 702 CYS A C 1
ATOM 5467 O O . CYS A 1 702 ? -14.373 18.954 31.531 1.00 92.00 702 CYS A O 1
ATOM 5469 N N . PHE A 1 703 ? -13.616 20.632 32.828 1.00 92.38 703 PHE A N 1
ATOM 5470 C CA . PHE A 1 703 ? -14.838 20.772 33.618 1.00 92.38 703 PHE A CA 1
ATOM 5471 C C . PHE A 1 703 ? -16.055 21.187 32.775 1.00 92.38 703 PHE A C 1
ATOM 5473 O O . PHE A 1 703 ? -17.169 20.755 33.052 1.00 92.38 703 PHE A O 1
ATOM 5480 N N . LEU A 1 704 ? -15.875 21.996 31.729 1.00 92.81 704 LEU A N 1
ATOM 5481 C CA . LEU A 1 704 ? -16.998 22.460 30.909 1.00 92.81 704 LEU A CA 1
ATOM 5482 C C . LEU A 1 704 ? -17.425 21.491 29.793 1.00 92.81 704 LEU A C 1
ATOM 5484 O O . LEU A 1 704 ? -18.532 21.633 29.268 1.00 92.81 704 LEU A O 1
ATOM 5488 N N . ALA A 1 705 ? -16.579 20.536 29.396 1.00 91.94 705 ALA A N 1
ATOM 5489 C CA . ALA A 1 705 ? -16.812 19.761 28.174 1.00 91.94 705 ALA A CA 1
ATOM 5490 C C . ALA A 1 705 ? -16.380 18.289 28.181 1.00 91.94 705 ALA A C 1
ATOM 5492 O O . ALA A 1 705 ? -16.941 17.502 27.420 1.00 91.94 705 ALA A O 1
ATOM 5493 N N . ALA A 1 706 ? -15.397 17.886 28.987 1.00 87.88 706 ALA A N 1
ATOM 5494 C CA . ALA A 1 706 ? -14.686 16.636 28.721 1.00 87.88 706 ALA A CA 1
ATOM 5495 C C . ALA A 1 706 ? -15.499 15.361 29.021 1.00 87.88 706 ALA A C 1
ATOM 5497 O O . ALA A 1 706 ? -15.401 14.391 28.271 1.00 87.88 706 ALA A O 1
ATOM 5498 N N . GLY A 1 707 ? -16.320 15.366 30.076 1.00 87.00 707 GLY A N 1
ATOM 5499 C CA . GLY A 1 707 ? -17.104 14.209 30.533 1.00 87.00 707 GLY A CA 1
ATOM 5500 C C . GLY A 1 707 ? -18.611 14.471 30.667 1.00 87.00 707 GLY A C 1
ATOM 5501 O O . GLY A 1 707 ? -19.307 13.696 31.324 1.00 87.00 707 GLY A O 1
ATOM 5502 N N . VAL A 1 708 ? -19.138 15.547 30.067 1.00 90.12 708 VAL A N 1
ATOM 5503 C CA . VAL A 1 708 ? -20.507 16.050 30.328 1.00 90.12 708 VAL A CA 1
ATOM 5504 C C . VAL A 1 708 ? -21.578 14.980 30.063 1.00 90.12 708 VAL A C 1
ATOM 5506 O O . VAL A 1 708 ? -22.539 14.858 30.822 1.00 90.12 708 VAL A O 1
ATOM 5509 N N . VAL A 1 709 ? -21.366 14.117 29.063 1.00 89.94 709 VAL A N 1
ATOM 5510 C CA . VAL A 1 709 ? -22.257 12.988 28.722 1.00 89.94 709 VAL A CA 1
ATOM 5511 C C . VAL A 1 709 ? -22.432 11.942 29.835 1.00 89.94 709 VAL A C 1
ATOM 5513 O O . VAL A 1 709 ? -23.417 11.202 29.823 1.00 89.94 709 VAL A O 1
ATOM 5516 N N . PHE A 1 710 ? -21.544 11.896 30.834 1.00 86.00 710 PHE A N 1
ATOM 5517 C CA . PHE A 1 710 ? -21.709 11.039 32.014 1.00 86.00 710 PHE A CA 1
ATOM 5518 C C . PHE A 1 710 ? -22.664 11.626 33.065 1.00 86.00 710 PHE A C 1
ATOM 5520 O O . PHE A 1 710 ? -23.126 10.897 33.938 1.00 86.00 710 PHE A O 1
ATOM 5527 N N . GLY A 1 711 ? -23.072 12.895 32.935 1.00 85.81 711 GLY A N 1
ATOM 5528 C CA . GLY A 1 711 ? -24.171 13.494 33.704 1.00 85.81 711 GLY A CA 1
ATOM 5529 C C . GLY A 1 711 ? -25.572 13.013 33.289 1.00 85.81 711 GLY A C 1
ATOM 5530 O O . GLY A 1 711 ? -26.569 13.657 33.621 1.00 85.81 711 GLY A O 1
ATOM 5531 N N . PHE A 1 712 ? -25.679 11.909 32.540 1.00 87.25 712 PHE A N 1
ATOM 5532 C CA . PHE A 1 712 ? -26.929 11.433 31.942 1.00 87.25 712 PHE A CA 1
ATOM 5533 C C . PHE A 1 712 ? -28.058 11.203 32.960 1.00 87.25 712 PHE A C 1
ATOM 5535 O O . PHE A 1 712 ? -29.217 11.468 32.647 1.00 87.25 712 PHE A O 1
ATOM 5542 N N . ALA A 1 713 ? -27.743 10.794 34.194 1.00 77.44 713 ALA A N 1
ATOM 5543 C CA . ALA A 1 713 ? -28.733 10.643 35.263 1.00 77.44 713 ALA A CA 1
ATOM 5544 C C . ALA A 1 713 ? -29.496 11.955 35.556 1.00 77.44 713 ALA A C 1
ATOM 5546 O O . ALA A 1 713 ? -30.712 11.932 35.774 1.00 77.44 713 ALA A O 1
ATOM 5547 N N . ALA A 1 714 ? -28.825 13.109 35.483 1.00 84.06 714 ALA A N 1
ATOM 5548 C CA . ALA A 1 714 ? -29.458 14.417 35.637 1.00 84.06 714 ALA A CA 1
ATOM 5549 C C . ALA A 1 714 ? -30.214 14.865 34.370 1.00 84.06 714 ALA A C 1
ATOM 5551 O O . ALA A 1 714 ? -31.276 15.474 34.485 1.00 84.06 714 ALA A O 1
ATOM 5552 N N . LEU A 1 715 ? -29.728 14.508 33.174 1.00 88.62 715 LEU A N 1
ATOM 5553 C CA . LEU A 1 715 ? -30.355 14.868 31.895 1.00 88.62 715 LEU A CA 1
ATOM 5554 C C . LEU A 1 715 ? -31.622 14.044 31.575 1.00 88.62 715 LEU A C 1
ATOM 5556 O O . LEU A 1 715 ? -32.633 14.609 31.158 1.00 88.62 715 LEU A O 1
ATOM 5560 N N . LYS A 1 716 ? -31.598 12.721 31.798 1.00 86.75 716 LYS A N 1
ATOM 5561 C CA . LYS A 1 716 ? -32.704 11.779 31.520 1.00 86.75 716 LYS A CA 1
ATOM 5562 C C . LYS A 1 716 ? -34.084 12.269 32.012 1.00 86.75 716 LYS A C 1
ATOM 5564 O O . LYS A 1 716 ? -35.008 12.255 31.200 1.00 86.75 716 LYS A O 1
ATOM 5569 N N . PRO A 1 717 ? -34.277 12.736 33.266 1.00 83.38 717 PRO A N 1
ATOM 5570 C CA . PRO A 1 717 ? -35.585 13.212 33.729 1.00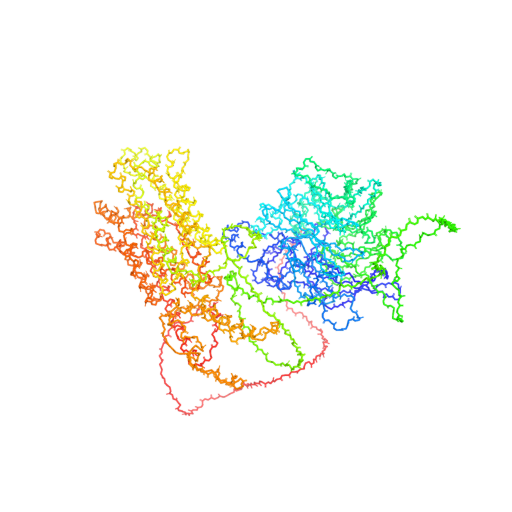 83.38 717 PRO A CA 1
ATOM 5571 C C . PRO A 1 717 ? -36.045 14.509 33.043 1.00 83.38 717 PRO A C 1
ATOM 5573 O O . PRO A 1 717 ? -37.248 14.690 32.873 1.00 83.38 717 PRO A O 1
ATOM 5576 N N . VAL A 1 718 ? -35.131 15.377 32.590 1.00 88.19 718 VAL A N 1
ATOM 5577 C CA . VAL A 1 718 ? -35.498 16.583 31.823 1.00 88.19 718 VAL A CA 1
ATOM 5578 C C . VAL A 1 718 ? -36.039 16.192 30.445 1.00 88.19 718 VAL A C 1
ATOM 5580 O O . VAL A 1 718 ? -37.116 16.640 30.062 1.00 88.19 718 VAL A O 1
ATOM 5583 N N . LEU A 1 719 ? -35.367 15.268 29.748 1.00 89.19 719 LEU A N 1
ATOM 5584 C CA . LEU A 1 719 ? -35.829 14.737 28.457 1.00 89.19 719 LEU A CA 1
ATOM 5585 C C . LEU A 1 719 ? -37.186 14.014 28.574 1.00 89.19 719 LEU A C 1
ATOM 5587 O O . LEU A 1 719 ? -38.041 14.142 27.699 1.00 89.19 719 LEU A O 1
ATOM 5591 N N . ILE A 1 720 ? -37.414 13.284 29.672 1.00 86.12 720 ILE A N 1
ATOM 5592 C CA . ILE A 1 720 ? -38.709 12.648 29.965 1.00 86.12 720 ILE A CA 1
ATOM 5593 C C . ILE A 1 720 ? -39.800 13.709 30.180 1.00 86.12 720 ILE A C 1
ATOM 5595 O O . ILE A 1 720 ? -40.890 13.571 29.620 1.00 86.12 720 ILE A O 1
ATOM 5599 N N . ARG A 1 721 ? -39.506 14.783 30.931 1.00 84.19 721 ARG A N 1
ATOM 5600 C CA . ARG A 1 721 ? -40.431 15.906 31.173 1.00 84.19 721 ARG A CA 1
ATOM 5601 C C . ARG A 1 721 ? -40.790 16.660 29.888 1.00 84.19 721 ARG A C 1
ATOM 5603 O O . ARG A 1 721 ? -41.934 17.077 29.740 1.00 84.19 721 ARG A O 1
ATOM 5610 N N . GLU A 1 722 ? -39.853 16.787 28.951 1.00 86.69 722 GLU A N 1
ATOM 5611 C CA . GLU A 1 722 ? -40.089 17.355 27.613 1.00 86.69 722 GLU A CA 1
ATOM 5612 C C . GLU A 1 722 ? -40.789 16.384 26.638 1.00 86.69 722 GLU A C 1
ATOM 5614 O O . GLU A 1 722 ? -41.094 16.752 25.507 1.00 86.69 722 GLU A O 1
ATOM 5619 N N . GLY A 1 723 ? -41.091 15.149 27.059 1.00 84.19 723 GLY A N 1
ATOM 5620 C CA . GLY A 1 723 ? -41.835 14.177 26.253 1.00 84.19 723 GLY A CA 1
ATOM 5621 C C . GLY A 1 723 ? -41.006 13.452 25.186 1.00 84.19 723 GLY A C 1
ATOM 5622 O O . GLY A 1 723 ? -41.578 12.803 24.305 1.00 84.19 723 GLY A O 1
ATOM 5623 N N . VAL A 1 724 ? -39.673 13.507 25.260 1.00 86.56 724 VAL A N 1
ATOM 5624 C CA . VAL A 1 724 ? -38.773 12.878 24.281 1.00 86.56 724 VAL A CA 1
ATOM 5625 C C . VAL A 1 724 ? -39.000 11.357 24.244 1.00 86.56 724 VAL A C 1
ATOM 5627 O O . VAL A 1 724 ? -39.025 10.685 25.275 1.00 86.56 724 VAL A O 1
ATOM 5630 N N . TYR A 1 725 ? -39.220 10.819 23.039 1.00 85.69 725 TYR A N 1
ATOM 5631 C CA . TYR A 1 725 ? -39.647 9.436 22.746 1.00 85.69 725 TYR A CA 1
ATOM 5632 C C . TYR A 1 725 ? -40.967 8.958 23.390 1.00 85.69 725 TYR A C 1
ATOM 5634 O O . TYR A 1 725 ? -41.242 7.755 23.388 1.00 85.69 725 TYR A O 1
ATOM 5642 N N . ARG A 1 726 ? -41.841 9.849 23.884 1.00 82.06 726 ARG A N 1
ATOM 5643 C CA . ARG A 1 726 ? -43.159 9.461 24.442 1.00 82.06 726 ARG A CA 1
ATOM 5644 C C . ARG A 1 726 ? -44.072 8.766 23.414 1.00 82.06 726 ARG A C 1
ATOM 5646 O O . ARG A 1 726 ? -44.956 7.999 23.783 1.00 82.06 726 ARG A O 1
ATOM 5653 N N . ASN A 1 727 ? -43.809 8.956 22.120 1.00 78.88 727 ASN A N 1
ATOM 5654 C CA . ASN A 1 727 ? -44.454 8.242 21.010 1.00 78.88 727 ASN A CA 1
ATOM 5655 C C . ASN A 1 727 ? -44.122 6.735 20.931 1.00 78.88 727 ASN A C 1
ATOM 5657 O O . ASN A 1 727 ? -44.744 6.026 20.143 1.00 78.88 727 ASN A O 1
ATOM 5661 N N . ARG A 1 728 ? -43.157 6.231 21.715 1.00 77.94 728 ARG A N 1
ATOM 5662 C CA . ARG A 1 728 ? -42.806 4.799 21.795 1.00 77.94 728 ARG A CA 1
ATOM 5663 C C . ARG A 1 728 ? -43.564 4.033 22.887 1.00 77.94 728 ARG A C 1
ATOM 5665 O O . ARG A 1 728 ? -43.338 2.835 23.035 1.00 77.94 728 ARG A O 1
ATOM 5672 N N . CYS A 1 729 ? -44.441 4.694 23.642 1.00 79.19 729 CYS A N 1
ATOM 5673 C CA . CYS A 1 729 ? -45.259 4.054 24.671 1.00 79.19 729 CYS A CA 1
ATOM 5674 C C . CYS A 1 729 ? -46.464 3.317 24.076 1.00 79.19 729 CYS A C 1
ATOM 5676 O O . CYS A 1 729 ? -47.106 3.811 23.147 1.00 79.19 729 CYS A O 1
ATOM 5678 N N . SER A 1 730 ? -46.812 2.156 24.634 1.00 73.81 730 SER A N 1
ATOM 5679 C CA . SER A 1 730 ? -48.035 1.450 24.237 1.00 73.81 730 SER A CA 1
ATOM 5680 C C . SER A 1 730 ? -49.295 2.162 24.754 1.00 73.81 730 SER A C 1
ATOM 5682 O O . SER A 1 730 ? -49.266 2.848 25.779 1.00 73.81 730 SER A O 1
ATOM 5684 N N . ARG A 1 731 ? -50.435 1.979 24.066 1.00 65.00 731 ARG A N 1
ATOM 5685 C CA . ARG A 1 731 ? -51.732 2.550 24.493 1.00 65.00 731 ARG A CA 1
ATOM 5686 C C . ARG A 1 731 ? -52.136 2.094 25.905 1.00 65.00 731 ARG A C 1
ATOM 5688 O O . ARG A 1 731 ? -52.728 2.877 26.641 1.00 65.00 731 ARG A O 1
ATOM 5695 N N . ASP A 1 732 ? -51.763 0.872 26.285 1.00 63.75 732 ASP A N 1
ATOM 5696 C CA . ASP A 1 732 ? -52.076 0.276 27.590 1.00 63.75 732 ASP A CA 1
ATOM 5697 C C . ASP A 1 732 ? -51.174 0.798 28.729 1.00 63.75 732 ASP A C 1
ATOM 5699 O O . ASP A 1 732 ? -51.605 0.912 29.873 1.00 63.75 732 ASP A O 1
ATOM 5703 N N . GLU A 1 733 ? -49.923 1.175 28.438 1.00 65.56 733 GLU A N 1
ATOM 5704 C CA . GLU A 1 733 ? -49.051 1.854 29.412 1.00 65.56 733 GLU A CA 1
ATOM 5705 C C . GLU A 1 733 ? -49.455 3.320 29.618 1.00 65.56 733 GLU A C 1
ATOM 5707 O O . GLU A 1 733 ? -49.411 3.818 30.745 1.00 65.56 733 GLU A O 1
ATOM 5712 N N . LEU A 1 734 ? -49.872 3.997 28.540 1.00 66.31 734 LEU A N 1
ATOM 5713 C CA . LEU A 1 734 ? -50.356 5.380 28.575 1.00 66.31 734 LEU A CA 1
ATOM 5714 C C . LEU A 1 734 ? -51.641 5.516 29.407 1.00 66.31 734 LEU A C 1
ATOM 5716 O O . LEU A 1 734 ? -51.767 6.478 30.163 1.00 66.31 734 LEU A O 1
ATOM 5720 N N . SER A 1 735 ? -52.564 4.550 29.329 1.00 57.62 735 SER A N 1
ATOM 5721 C CA . SER A 1 735 ? -53.804 4.562 30.123 1.00 57.62 735 SER A CA 1
ATOM 5722 C C . SER A 1 735 ? -53.575 4.329 31.624 1.00 57.62 735 SER A C 1
ATOM 5724 O O . SER A 1 735 ? -54.348 4.815 32.446 1.00 57.62 735 SER A O 1
ATOM 5726 N N . ARG A 1 736 ? -52.488 3.642 32.002 1.00 62.50 736 ARG A N 1
ATOM 5727 C CA . ARG A 1 736 ? -52.120 3.348 33.403 1.00 62.50 736 ARG A CA 1
ATOM 5728 C C . ARG A 1 736 ? -51.287 4.450 34.073 1.00 62.50 736 ARG A C 1
ATOM 5730 O O . ARG A 1 736 ? -50.788 4.235 35.175 1.00 62.50 736 ARG A O 1
ATOM 5737 N N . ASN A 1 737 ? -51.117 5.598 33.410 1.00 53.94 737 ASN A N 1
ATOM 5738 C CA . ASN A 1 737 ? -50.429 6.797 33.903 1.00 53.94 737 ASN A CA 1
ATOM 5739 C C . ASN A 1 737 ? -49.046 6.532 34.546 1.00 53.94 737 ASN A C 1
ATOM 5741 O O . ASN A 1 737 ? -48.700 7.113 35.574 1.00 53.94 737 ASN A O 1
ATOM 5745 N N . ARG A 1 738 ? -48.251 5.626 33.956 1.00 57.03 738 ARG A N 1
ATOM 5746 C CA . ARG A 1 738 ? -46.867 5.382 34.397 1.00 57.03 738 ARG A CA 1
ATOM 5747 C C . ARG A 1 738 ? -45.958 6.532 33.959 1.00 57.03 738 ARG A C 1
ATOM 5749 O O . ARG A 1 738 ? -46.062 7.012 32.833 1.00 57.03 738 ARG A O 1
ATOM 5756 N N . GLU A 1 739 ? -45.049 6.941 34.843 1.00 59.56 739 GLU A N 1
ATOM 5757 C CA . GLU A 1 739 ? -44.177 8.111 34.648 1.00 59.56 739 GLU A CA 1
ATOM 5758 C C . GLU A 1 739 ? -43.196 7.938 33.467 1.00 59.56 739 GLU A C 1
ATOM 5760 O O . GLU A 1 739 ? -42.901 8.901 32.760 1.00 59.56 739 GLU A O 1
ATOM 5765 N N . VAL A 1 740 ? -42.764 6.696 33.200 1.00 64.62 740 VAL A N 1
ATOM 5766 C CA . VAL A 1 740 ? -41.927 6.291 32.054 1.00 64.62 740 VAL A CA 1
ATOM 5767 C C . VAL A 1 740 ? -42.431 4.950 31.503 1.00 64.62 740 VAL A C 1
ATOM 5769 O O . VAL A 1 740 ? -42.825 4.071 32.275 1.00 64.62 740 VAL A O 1
ATOM 5772 N N . CYS A 1 741 ? -42.417 4.772 30.178 1.00 73.44 741 CYS A N 1
ATOM 5773 C CA . CYS A 1 741 ? -42.789 3.514 29.513 1.00 73.44 741 CYS A CA 1
ATOM 5774 C C . CYS A 1 741 ? -41.566 2.730 29.006 1.00 73.44 741 CYS A C 1
ATOM 5776 O O . CYS A 1 741 ? -40.505 3.306 28.745 1.00 73.44 741 CYS A O 1
ATOM 5778 N N . TYR A 1 742 ? -41.716 1.416 28.806 1.00 68.44 742 TYR A N 1
ATOM 5779 C CA . TYR A 1 742 ? -40.586 0.526 28.499 1.00 68.44 742 TYR A CA 1
ATOM 5780 C C . TYR A 1 742 ? -39.840 0.903 27.202 1.00 68.44 742 TYR A C 1
ATOM 5782 O O . TYR A 1 742 ? -38.609 0.947 27.172 1.00 68.44 742 TYR A O 1
ATOM 5790 N N . GLY A 1 743 ? -40.576 1.243 26.137 1.00 68.50 743 GLY A N 1
ATOM 5791 C CA . GLY A 1 743 ? -39.989 1.637 24.848 1.00 68.50 743 GLY A CA 1
ATOM 5792 C C . GLY A 1 743 ? -39.244 2.980 24.876 1.00 68.50 743 GLY A C 1
ATOM 5793 O O . GLY A 1 743 ? -38.259 3.152 24.156 1.00 68.50 743 GLY A O 1
ATOM 5794 N N . GLN A 1 744 ? -39.681 3.917 25.723 1.00 79.56 744 GLN A N 1
ATOM 5795 C CA . GLN A 1 744 ? -39.021 5.210 25.937 1.00 79.56 744 GLN A CA 1
ATOM 5796 C C . GLN A 1 744 ? -37.722 5.029 26.733 1.00 79.56 744 GLN A C 1
ATOM 5798 O O . GLN A 1 744 ? -36.683 5.566 26.349 1.00 79.56 744 GLN A O 1
ATOM 5803 N N . GLU A 1 745 ? -37.759 4.228 27.801 1.00 76.25 745 GLU A N 1
ATOM 5804 C CA . GLU A 1 745 ? -36.588 3.931 28.629 1.00 76.25 745 GLU A CA 1
ATOM 5805 C C . GLU A 1 745 ? -35.477 3.231 27.837 1.00 76.25 745 GLU A C 1
ATOM 5807 O O . GLU A 1 745 ? -34.329 3.677 27.877 1.00 76.25 745 GLU A O 1
ATOM 5812 N N . LEU A 1 746 ? -35.812 2.202 27.051 1.00 75.94 746 LEU A N 1
ATOM 5813 C CA . LEU A 1 746 ? -34.833 1.482 26.233 1.00 75.94 746 LEU A CA 1
ATOM 5814 C C . LEU A 1 746 ? -34.131 2.408 25.222 1.00 75.94 746 LEU A C 1
ATOM 5816 O O . LEU A 1 746 ? -32.920 2.308 25.025 1.00 75.94 746 LEU A O 1
ATOM 5820 N N . ARG A 1 747 ? -34.870 3.340 24.600 1.00 81.94 747 ARG A N 1
ATOM 5821 C CA . ARG A 1 747 ? -34.313 4.287 23.618 1.00 81.94 747 ARG A CA 1
ATOM 5822 C C . ARG A 1 747 ? -33.431 5.356 24.272 1.00 81.94 747 ARG A C 1
ATOM 5824 O O . ARG A 1 747 ? -32.388 5.694 23.715 1.00 81.94 747 ARG A O 1
ATOM 5831 N N . LEU A 1 748 ? -33.810 5.842 25.456 1.00 83.38 748 LEU A N 1
ATOM 5832 C CA . LEU A 1 748 ? -32.997 6.768 26.252 1.00 83.38 748 LEU A CA 1
ATOM 5833 C C . LEU A 1 748 ? -31.703 6.104 26.746 1.00 83.38 748 LEU A C 1
ATOM 5835 O O . LEU A 1 748 ? -30.635 6.701 26.633 1.00 83.38 748 LEU A O 1
ATOM 5839 N N . ASN A 1 749 ? -31.768 4.864 27.235 1.00 80.94 749 ASN A N 1
ATOM 5840 C CA . ASN A 1 749 ? -30.575 4.137 27.672 1.00 80.94 749 ASN A CA 1
ATOM 5841 C C . ASN A 1 749 ? -29.638 3.835 26.484 1.00 80.94 749 ASN A C 1
ATOM 5843 O O . ASN A 1 749 ? -28.433 4.037 26.606 1.00 80.94 749 ASN A O 1
ATOM 5847 N N . LEU A 1 750 ? -30.176 3.470 25.310 1.00 80.62 750 LEU A N 1
ATOM 5848 C CA . LEU A 1 750 ? -29.392 3.286 24.079 1.00 80.62 750 LEU A CA 1
ATOM 5849 C C . LEU A 1 750 ? -28.609 4.550 23.681 1.00 80.62 750 LEU A C 1
ATOM 5851 O O . LEU A 1 750 ? -27.455 4.446 23.270 1.00 80.62 750 LEU A O 1
ATOM 5855 N N . MET A 1 751 ? -29.208 5.738 23.827 1.00 87.62 751 MET A N 1
ATOM 5856 C CA . MET A 1 751 ? -28.532 7.017 23.573 1.00 87.62 751 MET A CA 1
ATOM 5857 C C . MET A 1 751 ? -27.288 7.186 24.459 1.00 87.62 751 MET A C 1
ATOM 5859 O O . MET A 1 751 ? -26.230 7.578 23.966 1.00 87.62 751 MET A O 1
ATOM 5863 N N . PHE A 1 752 ? -27.391 6.837 25.746 1.00 86.12 752 PHE A N 1
ATOM 5864 C CA . PHE A 1 752 ? -26.251 6.846 26.664 1.00 86.12 752 PHE A CA 1
ATOM 5865 C C . PHE A 1 752 ? -25.206 5.781 26.309 1.00 86.12 752 PHE A C 1
ATOM 5867 O O . PHE A 1 752 ? -24.021 6.102 26.266 1.00 86.12 752 PHE A O 1
ATOM 5874 N N . THR A 1 753 ? -25.616 4.547 25.995 1.00 80.94 753 THR A N 1
ATOM 5875 C CA . THR A 1 753 ? -24.686 3.472 25.604 1.00 80.94 753 THR A CA 1
ATOM 5876 C C . THR A 1 753 ? -23.872 3.850 24.365 1.00 80.94 753 THR A C 1
ATOM 5878 O O . THR A 1 753 ? -22.654 3.690 24.373 1.00 80.94 753 THR A O 1
ATOM 5881 N N . ILE A 1 754 ? -24.507 4.406 23.325 1.00 85.25 754 ILE A N 1
ATOM 5882 C CA . ILE A 1 754 ? -23.815 4.860 22.105 1.00 85.25 754 ILE A CA 1
ATOM 5883 C C . ILE A 1 754 ? -22.787 5.949 22.437 1.00 85.25 754 ILE A C 1
ATOM 5885 O O . ILE A 1 754 ? -21.641 5.855 21.999 1.00 85.25 754 ILE A O 1
ATOM 5889 N N . ALA A 1 755 ? -23.163 6.942 23.247 1.00 87.69 755 ALA A N 1
ATOM 5890 C CA . ALA A 1 755 ? -22.253 8.005 23.666 1.00 87.69 755 ALA A CA 1
ATOM 5891 C C . ALA A 1 755 ? -21.065 7.476 24.490 1.00 87.69 755 ALA A C 1
ATOM 5893 O O . ALA A 1 755 ? -19.918 7.787 24.174 1.00 87.69 755 ALA A O 1
ATOM 5894 N N . ALA A 1 756 ? -21.318 6.632 25.496 1.00 83.50 756 ALA A N 1
ATOM 5895 C CA . ALA A 1 756 ? -20.284 6.063 26.361 1.00 83.50 756 ALA A CA 1
ATOM 5896 C C . ALA A 1 756 ? -19.301 5.156 25.596 1.00 83.50 756 ALA A C 1
ATOM 5898 O O . ALA A 1 756 ? -18.098 5.180 25.863 1.00 83.50 756 ALA A O 1
ATOM 5899 N N . VAL A 1 757 ? -19.783 4.381 24.616 1.00 83.19 757 VAL A N 1
ATOM 5900 C CA . VAL A 1 757 ? -18.913 3.622 23.702 1.00 83.19 757 VAL A CA 1
ATOM 5901 C C . VAL A 1 757 ? -18.090 4.575 22.833 1.00 83.19 757 VAL A C 1
ATOM 5903 O O . VAL A 1 757 ? -16.874 4.422 22.761 1.00 83.19 757 VAL A O 1
ATOM 5906 N N . ALA A 1 758 ? -18.712 5.580 22.210 1.00 86.62 758 ALA A N 1
ATOM 5907 C CA . ALA A 1 758 ? -18.028 6.522 21.324 1.00 86.62 758 ALA A CA 1
ATOM 5908 C C . ALA A 1 758 ? -16.933 7.333 22.040 1.00 86.62 758 ALA A C 1
ATOM 5910 O O . ALA A 1 758 ? -15.841 7.505 21.496 1.00 86.62 758 ALA A O 1
ATOM 5911 N N . THR A 1 759 ? -17.172 7.750 23.287 1.00 86.00 759 THR A N 1
ATOM 5912 C CA . THR A 1 759 ? -16.162 8.408 24.128 1.00 86.00 759 THR A CA 1
ATOM 5913 C C . THR A 1 759 ? -14.937 7.512 24.341 1.00 86.00 759 THR A C 1
ATOM 5915 O O . THR A 1 759 ? -13.807 7.963 24.182 1.00 86.00 759 THR A O 1
ATOM 5918 N N . ASN A 1 760 ? -15.135 6.225 24.634 1.00 83.88 760 ASN A N 1
ATOM 5919 C CA . ASN A 1 760 ? -14.030 5.316 24.945 1.00 83.88 760 ASN A CA 1
ATOM 5920 C C . ASN A 1 760 ? -13.308 4.793 23.688 1.00 83.88 760 ASN A C 1
ATOM 5922 O O . ASN A 1 760 ? -12.083 4.694 23.673 1.00 83.88 760 ASN A O 1
ATOM 5926 N N . VAL A 1 761 ? -14.042 4.491 22.613 1.00 82.44 761 VAL A N 1
ATOM 5927 C CA . VAL A 1 761 ? -13.471 4.003 21.343 1.00 82.44 761 VAL A CA 1
ATOM 5928 C C . VAL A 1 761 ? -12.702 5.106 20.611 1.00 82.44 761 VAL A C 1
ATOM 5930 O O . VAL A 1 761 ? -11.672 4.827 19.998 1.00 82.44 761 VAL A O 1
ATOM 5933 N N . SER A 1 762 ? -13.140 6.367 20.709 1.00 84.25 762 SER A N 1
ATOM 5934 C CA . SER A 1 762 ? -12.429 7.486 20.074 1.00 84.25 762 SER A CA 1
ATOM 5935 C C . SER A 1 762 ? -11.065 7.795 20.707 1.00 84.25 762 SER A C 1
ATOM 5937 O O . SER A 1 762 ? -10.248 8.440 20.059 1.00 84.25 762 SER A O 1
ATOM 5939 N N . ALA A 1 763 ? -10.741 7.262 21.892 1.00 76.19 763 ALA A N 1
ATOM 5940 C CA . ALA A 1 763 ? -9.441 7.468 22.533 1.00 76.19 763 ALA A CA 1
ATOM 5941 C C . ALA A 1 763 ? -8.238 7.034 21.666 1.00 76.19 763 ALA A C 1
ATOM 5943 O O . ALA A 1 763 ? -7.208 7.706 21.667 1.00 76.19 763 ALA A O 1
ATOM 5944 N N . LEU A 1 764 ? -8.371 5.951 20.888 1.00 72.94 764 LEU A N 1
ATOM 5945 C CA . LEU A 1 764 ? -7.309 5.440 20.011 1.00 72.94 764 LEU A CA 1
ATOM 5946 C C . LEU A 1 764 ? -7.027 6.362 18.794 1.00 72.94 764 LEU A C 1
ATOM 5948 O O . LEU A 1 764 ? -5.873 6.769 18.619 1.00 72.94 764 LEU A O 1
ATOM 5952 N N . PRO A 1 765 ? -8.020 6.745 17.957 1.00 77.50 765 PRO A N 1
ATOM 5953 C CA . PRO A 1 765 ? -7.784 7.707 16.881 1.00 77.50 765 PRO A CA 1
ATOM 5954 C C . PRO A 1 765 ? -7.440 9.106 17.410 1.00 77.50 765 PRO A C 1
ATOM 5956 O O . PRO A 1 765 ? -6.591 9.759 16.815 1.00 77.50 765 PRO A O 1
ATOM 5959 N N . VAL A 1 766 ? -8.009 9.550 18.541 1.00 79.00 766 VAL A N 1
ATOM 5960 C CA . VAL A 1 766 ? -7.629 10.825 19.181 1.00 79.00 766 VAL A CA 1
ATOM 5961 C C . VAL A 1 766 ? -6.151 10.823 19.567 1.00 79.00 766 VAL A C 1
ATOM 5963 O O . VAL A 1 766 ? -5.455 11.775 19.235 1.00 79.00 766 VAL A O 1
ATOM 5966 N N . GLY A 1 767 ? -5.647 9.753 20.196 1.00 67.81 767 GLY A N 1
ATOM 5967 C CA . GLY A 1 767 ? -4.218 9.613 20.498 1.00 67.81 767 GLY A CA 1
ATOM 5968 C C . GLY A 1 767 ? -3.346 9.670 19.240 1.00 67.81 767 GLY A C 1
ATOM 5969 O O . GLY A 1 767 ? -2.363 10.395 19.201 1.00 67.81 767 GLY A O 1
ATOM 5970 N N . THR A 1 768 ? -3.765 9.009 18.159 1.00 68.50 768 THR A N 1
ATOM 5971 C CA . THR A 1 768 ? -3.028 9.037 16.880 1.00 68.50 768 THR A CA 1
ATOM 5972 C C . THR A 1 768 ? -3.009 10.437 16.241 1.00 68.50 768 THR A C 1
ATOM 5974 O O . THR A 1 768 ? -1.996 10.859 15.686 1.00 68.50 768 THR A O 1
ATOM 5977 N N . ILE A 1 769 ? -4.117 11.183 16.325 1.00 74.62 769 ILE A N 1
ATOM 5978 C CA . ILE A 1 769 ? -4.213 12.568 15.833 1.00 74.62 769 ILE A CA 1
ATOM 5979 C C . ILE A 1 769 ? -3.391 13.515 16.720 1.00 74.62 769 ILE A C 1
ATOM 5981 O O . ILE A 1 769 ? -2.762 14.430 16.195 1.00 74.62 769 ILE A O 1
ATOM 5985 N N . LEU A 1 770 ? -3.348 13.278 18.034 1.00 70.88 770 LEU A N 1
ATOM 5986 C CA . LEU A 1 770 ? -2.508 14.012 18.983 1.00 70.88 770 LEU A CA 1
ATOM 5987 C C . LEU A 1 770 ? -1.021 13.815 18.677 1.00 70.88 770 LEU A C 1
ATOM 5989 O O . LEU A 1 770 ? -0.284 14.798 18.628 1.00 70.88 770 LEU A O 1
ATOM 5993 N N . ASP A 1 771 ? -0.611 12.575 18.413 1.00 65.00 771 ASP A N 1
ATOM 5994 C CA . ASP A 1 771 ? 0.771 12.221 18.090 1.00 65.00 771 ASP A CA 1
ATOM 5995 C C . ASP A 1 771 ? 1.212 12.808 16.733 1.00 65.00 771 ASP A C 1
ATOM 5997 O O . ASP A 1 771 ? 2.335 13.296 16.619 1.00 65.00 771 ASP A O 1
ATOM 6001 N N . LYS A 1 772 ? 0.340 12.812 15.706 1.00 66.38 772 LYS A N 1
ATOM 6002 C CA . LYS A 1 772 ? 0.686 13.346 14.371 1.00 66.38 772 LYS A CA 1
ATOM 6003 C C . LYS A 1 772 ? 0.525 14.868 14.234 1.00 66.38 772 LYS A C 1
ATOM 6005 O O . LYS A 1 772 ? 1.369 15.512 13.622 1.00 66.38 772 LYS A O 1
ATOM 6010 N N . TYR A 1 773 ? -0.561 15.442 14.751 1.00 75.38 773 TYR A N 1
ATOM 6011 C CA . TYR A 1 773 ? -0.967 16.834 14.488 1.00 75.38 773 TYR A CA 1
ATOM 6012 C C . TYR A 1 773 ? -0.956 17.739 15.731 1.00 75.38 773 TYR A C 1
ATOM 6014 O O . TYR A 1 773 ? -1.230 18.938 15.631 1.00 75.38 773 TYR A O 1
ATOM 6022 N N . GLY A 1 774 ? -0.626 17.193 16.902 1.00 76.75 774 GLY A N 1
ATOM 6023 C CA . GLY A 1 774 ? -0.453 17.949 18.137 1.00 76.75 774 GLY A CA 1
ATOM 6024 C C . GLY A 1 774 ? -1.756 18.301 18.875 1.00 76.75 774 GLY A C 1
ATOM 6025 O O . GLY A 1 774 ? -2.874 18.142 18.363 1.00 76.75 774 GLY A O 1
ATOM 6026 N N . PRO A 1 775 ? -1.634 18.805 20.119 1.00 83.88 775 PRO A N 1
ATOM 6027 C CA . PRO A 1 775 ? -2.776 19.046 21.002 1.00 83.88 775 PRO A CA 1
ATOM 6028 C C . PRO A 1 775 ? -3.727 20.132 20.490 1.00 83.88 775 PRO A C 1
ATOM 6030 O O . PRO A 1 775 ? -4.940 20.016 20.673 1.00 83.88 775 PRO A O 1
ATOM 6033 N N . ARG A 1 776 ? -3.212 21.154 19.792 1.00 87.81 776 ARG A N 1
ATOM 6034 C CA . ARG A 1 776 ? -4.038 22.245 19.252 1.00 87.81 776 ARG A CA 1
ATOM 6035 C C . ARG A 1 776 ? -5.055 21.751 18.222 1.00 87.81 776 ARG A C 1
ATOM 6037 O O . ARG A 1 776 ? -6.218 22.146 18.281 1.00 87.81 776 ARG A O 1
ATOM 6044 N N . VAL A 1 777 ? -4.640 20.881 17.298 1.00 88.00 777 VAL A N 1
ATOM 6045 C CA . VAL A 1 777 ? -5.532 20.329 16.263 1.00 88.00 777 VAL A CA 1
ATOM 6046 C C . VAL A 1 777 ? -6.607 19.447 16.900 1.00 88.00 777 VAL A C 1
ATOM 6048 O O . VAL A 1 777 ? -7.783 19.587 16.565 1.00 88.00 777 VAL A O 1
ATOM 6051 N N . CYS A 1 778 ? -6.240 18.632 17.895 1.00 87.12 778 CYS A N 1
ATOM 6052 C CA . CYS A 1 778 ? -7.203 17.850 18.673 1.00 87.12 778 CYS A CA 1
ATOM 6053 C C . CYS A 1 778 ? -8.263 18.733 19.345 1.00 87.12 778 CYS A C 1
ATOM 6055 O O . CYS A 1 778 ? -9.457 18.477 19.202 1.00 87.12 778 CYS A O 1
ATOM 6057 N N . GLY A 1 779 ? -7.850 19.811 20.017 1.00 89.12 779 GLY A N 1
ATOM 6058 C CA . GLY A 1 779 ? -8.776 20.734 20.673 1.00 89.12 779 GLY A CA 1
ATOM 6059 C C . GLY A 1 779 ? -9.713 21.474 19.708 1.00 89.12 779 GLY A C 1
ATOM 6060 O O . GLY A 1 779 ? -10.877 21.701 20.045 1.00 89.12 779 GLY A O 1
ATOM 6061 N N . ILE A 1 780 ? -9.247 21.806 18.498 1.00 93.31 780 ILE A N 1
ATOM 6062 C CA . ILE A 1 780 ? -10.083 22.397 17.437 1.00 93.31 780 ILE A CA 1
ATOM 6063 C C . ILE A 1 780 ? -11.135 21.385 16.957 1.00 93.31 780 ILE A C 1
ATOM 6065 O O . ILE A 1 780 ? -12.320 21.715 16.917 1.00 93.31 780 ILE A O 1
ATOM 6069 N N . ILE A 1 781 ? -10.737 20.141 16.662 1.00 93.62 781 ILE A N 1
ATOM 6070 C CA . ILE A 1 781 ? -11.668 19.070 16.260 1.00 93.62 781 ILE A CA 1
ATOM 6071 C C . ILE A 1 781 ? -12.699 18.804 17.369 1.00 93.62 781 ILE A C 1
ATOM 6073 O O . ILE A 1 781 ? -13.894 18.696 17.088 1.00 93.62 781 ILE A O 1
ATOM 6077 N N . GLY A 1 782 ? -12.260 18.772 18.631 1.00 92.88 782 GLY A N 1
ATOM 6078 C CA . GLY A 1 782 ? -13.137 18.633 19.794 1.00 92.88 782 GLY A CA 1
ATOM 6079 C C . GLY A 1 782 ? -14.178 19.750 19.887 1.00 92.88 782 GLY A C 1
ATOM 6080 O O . GLY A 1 782 ? -15.366 19.466 20.031 1.00 92.88 782 GLY A O 1
ATOM 6081 N N . SER A 1 783 ? -13.764 21.011 19.720 1.00 95.56 783 SER A N 1
ATOM 6082 C CA . SER A 1 783 ? -14.674 22.167 19.687 1.00 95.56 783 SER A CA 1
ATOM 6083 C C . SER A 1 783 ? -15.706 22.081 18.550 1.00 95.56 783 SER A C 1
ATOM 6085 O O . SER A 1 783 ? -16.893 22.335 18.779 1.00 95.56 783 SER A O 1
ATOM 6087 N N . ILE A 1 784 ? -15.301 21.644 17.351 1.00 95.81 784 ILE A N 1
ATOM 6088 C CA . ILE A 1 784 ? -16.215 21.440 16.214 1.00 95.81 784 ILE A CA 1
ATOM 6089 C C . ILE A 1 784 ? -17.242 20.342 16.536 1.00 95.81 784 ILE A C 1
ATOM 6091 O O . ILE A 1 784 ? -18.440 20.549 16.340 1.00 95.81 784 ILE A O 1
ATOM 6095 N N . CYS A 1 785 ? -16.802 19.209 17.096 1.00 95.56 785 CYS A N 1
ATOM 6096 C CA . CYS A 1 785 ? -17.690 18.110 17.491 1.00 95.56 785 CYS A CA 1
ATOM 6097 C C . CYS A 1 785 ? -18.707 18.542 18.561 1.00 95.56 785 CYS A C 1
ATOM 6099 O O . CYS A 1 785 ? -19.900 18.277 18.412 1.00 95.56 785 CYS A O 1
ATOM 6101 N N . LEU A 1 786 ? -18.269 19.268 19.597 1.00 95.88 786 LEU A N 1
ATOM 6102 C CA . LEU A 1 786 ? -19.164 19.832 20.615 1.00 95.88 786 LEU A CA 1
ATOM 6103 C C . LEU A 1 786 ? -20.171 20.823 20.021 1.00 95.88 786 LEU A C 1
ATOM 6105 O O . LEU A 1 786 ? -21.349 20.764 20.362 1.00 95.88 786 LEU A O 1
ATOM 6109 N N . THR A 1 787 ? -19.721 21.718 19.135 1.00 96.69 787 THR A N 1
ATOM 6110 C CA . THR A 1 787 ? -20.585 22.697 18.454 1.00 96.69 787 THR A CA 1
ATOM 6111 C C . THR A 1 787 ? -21.683 21.985 17.670 1.00 96.69 787 THR A C 1
ATOM 6113 O O . THR A 1 787 ? -22.863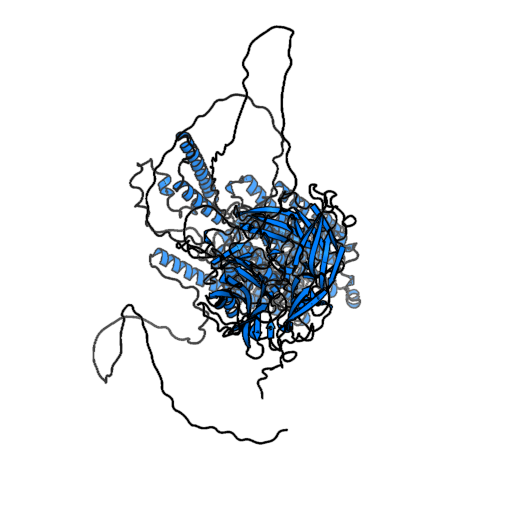 22.296 17.829 1.00 96.69 787 THR A O 1
ATOM 6116 N N . PHE A 1 788 ? -21.317 20.978 16.873 1.00 95.81 788 PHE A N 1
ATOM 6117 C CA . PHE A 1 788 ? -22.271 20.213 16.076 1.00 95.81 788 PHE A CA 1
ATOM 6118 C C . PHE A 1 788 ? -23.231 19.390 16.952 1.00 95.81 788 PHE A C 1
ATOM 6120 O O . PHE A 1 788 ? -24.440 19.410 16.724 1.00 95.81 788 PHE A O 1
ATOM 6127 N N . GLY A 1 789 ? -22.723 18.745 18.009 1.00 95.44 789 GLY A N 1
ATOM 6128 C CA . GLY A 1 789 ? -23.541 18.010 18.978 1.00 95.44 789 GLY A CA 1
ATOM 6129 C C . GLY A 1 789 ? -24.550 18.897 19.716 1.00 95.44 789 GLY A C 1
ATOM 6130 O O . GLY A 1 789 ? -25.723 18.542 19.824 1.00 95.44 789 GLY A O 1
ATOM 6131 N N . ALA A 1 790 ? -24.124 20.084 20.158 1.00 95.81 790 ALA A N 1
ATOM 6132 C CA . ALA A 1 790 ? -24.985 21.064 20.816 1.00 95.81 790 ALA A CA 1
ATOM 6133 C C . ALA A 1 790 ? -26.061 21.627 19.872 1.00 95.81 790 ALA A C 1
ATOM 6135 O O . ALA A 1 790 ? -27.223 21.717 20.265 1.00 95.81 790 ALA A O 1
ATOM 6136 N N . LEU A 1 791 ? -25.716 21.950 18.619 1.00 95.88 791 LEU A N 1
ATOM 6137 C CA . LEU A 1 791 ? -26.692 22.397 17.617 1.00 95.88 791 LEU A CA 1
ATOM 6138 C C . LEU A 1 791 ? -27.742 21.316 17.323 1.00 95.88 791 LEU A C 1
ATOM 6140 O O . LEU A 1 791 ? -28.938 21.610 17.337 1.00 95.88 791 LEU A O 1
ATOM 6144 N N . LEU A 1 792 ? -27.316 20.063 17.125 1.00 94.56 792 LEU A N 1
ATOM 6145 C CA . LEU A 1 792 ? -28.228 18.937 16.911 1.00 94.56 792 LEU A CA 1
ATOM 6146 C C . LEU A 1 792 ? -29.168 18.720 18.101 1.00 94.56 792 LEU A C 1
ATOM 6148 O O . LEU A 1 792 ? -30.365 18.561 17.887 1.00 94.56 792 LEU A O 1
ATOM 6152 N N . LEU A 1 793 ? -28.661 18.759 19.340 1.00 93.44 793 LEU A N 1
ATOM 6153 C CA . LEU A 1 793 ? -29.486 18.627 20.550 1.00 93.44 793 LEU A CA 1
ATOM 6154 C C . LEU A 1 793 ? -30.421 19.824 20.766 1.00 93.44 793 LEU A C 1
ATOM 6156 O O . LEU A 1 793 ? -31.529 19.643 21.268 1.00 93.44 793 LEU A O 1
ATOM 6160 N N . SER A 1 794 ? -30.006 21.029 20.368 1.00 94.81 794 SER A N 1
ATOM 6161 C CA . SER A 1 794 ? -30.832 22.232 20.470 1.00 94.81 794 SER A CA 1
ATOM 6162 C C . SER A 1 794 ? -32.057 22.164 19.553 1.00 94.81 794 SER A C 1
ATOM 6164 O O . SER A 1 794 ? -33.187 22.360 20.001 1.00 94.81 794 SER A O 1
ATOM 6166 N N . PHE A 1 795 ? -31.847 21.815 18.279 1.00 93.44 795 PHE A N 1
ATOM 6167 C CA . PHE A 1 795 ? -32.902 21.736 17.261 1.00 93.44 795 PHE A CA 1
ATOM 6168 C C . PHE A 1 795 ? -33.539 20.341 17.133 1.00 93.44 795 PHE A C 1
ATOM 6170 O O . PHE A 1 795 ? -34.331 20.104 16.222 1.00 93.44 795 PHE A O 1
ATOM 6177 N N . ALA A 1 796 ? -33.244 19.409 18.047 1.00 90.75 796 ALA A N 1
ATOM 6178 C CA . ALA A 1 796 ? -33.653 18.009 17.918 1.00 90.75 796 ALA A CA 1
ATOM 6179 C C . ALA A 1 796 ? -35.173 17.803 17.797 1.00 90.75 796 ALA A C 1
ATOM 6181 O O . ALA A 1 796 ? -35.615 16.899 17.094 1.00 90.75 796 ALA A O 1
ATOM 6182 N N . ALA A 1 797 ? -35.973 18.654 18.446 1.00 85.44 797 ALA A N 1
ATOM 6183 C CA . ALA A 1 797 ? -37.433 18.587 18.403 1.00 85.44 797 ALA A CA 1
ATOM 6184 C C . ALA A 1 797 ? -38.053 19.129 17.097 1.00 85.44 797 ALA A C 1
ATOM 6186 O O . ALA A 1 797 ? -39.216 18.841 16.821 1.00 85.44 797 ALA A O 1
ATOM 6187 N N . SER A 1 798 ? -37.313 19.919 16.307 1.00 87.38 798 SER A N 1
ATOM 6188 C CA . SER A 1 798 ? -37.790 20.527 15.053 1.00 87.38 798 SER A CA 1
ATOM 6189 C C . SER A 1 798 ? -37.256 19.846 13.788 1.00 87.38 798 SER A C 1
ATOM 6191 O O . SER A 1 798 ? -37.648 20.222 12.685 1.00 87.38 798 SER A O 1
ATOM 6193 N N . LEU A 1 799 ? -36.367 18.859 13.923 1.00 88.44 799 LEU A N 1
ATOM 6194 C CA . LEU A 1 799 ? -35.802 18.107 12.802 1.00 88.44 799 LEU A CA 1
ATOM 6195 C C . LEU A 1 799 ? -36.681 16.894 12.430 1.00 88.44 799 LEU A C 1
ATOM 6197 O O . LEU A 1 799 ? -37.281 16.274 13.306 1.00 88.44 799 LEU A O 1
ATOM 6201 N N . PRO A 1 800 ? -36.742 16.495 11.142 1.00 84.12 800 PRO A N 1
ATOM 6202 C CA . PRO A 1 800 ? -37.595 15.393 10.678 1.00 84.12 800 PRO A CA 1
ATOM 6203 C C . PRO A 1 800 ? -37.053 13.990 11.021 1.00 84.12 800 PRO A C 1
ATOM 6205 O O . PRO A 1 800 ? -37.603 12.987 10.570 1.00 84.12 800 PRO A O 1
ATOM 6208 N N . PHE A 1 801 ? -35.965 13.898 11.790 1.00 88.31 801 PHE A N 1
ATOM 6209 C CA . PHE A 1 801 ? -35.290 12.656 12.164 1.00 88.31 801 PHE A CA 1
ATOM 6210 C C . PHE A 1 801 ? -34.852 12.684 13.636 1.00 88.31 801 PHE A C 1
ATOM 6212 O O . PHE A 1 801 ? -34.818 13.733 14.274 1.00 88.31 801 PHE A O 1
ATOM 6219 N N . ASP A 1 802 ? -34.492 11.516 14.174 1.00 87.38 802 ASP A N 1
ATOM 6220 C CA . ASP A 1 802 ? -33.979 11.360 15.540 1.00 87.38 802 ASP A CA 1
ATOM 6221 C C . ASP A 1 802 ? -32.580 11.990 15.679 1.00 87.38 802 ASP A C 1
ATOM 6223 O O . ASP A 1 802 ? -31.561 11.326 15.503 1.00 87.38 802 ASP A O 1
ATOM 6227 N N . ALA A 1 803 ? -32.544 13.296 15.949 1.00 91.56 803 ALA A N 1
ATOM 6228 C CA . ALA A 1 803 ? -31.326 14.081 16.144 1.00 91.56 803 ALA A CA 1
ATOM 6229 C C . ALA A 1 803 ? -30.767 14.015 17.580 1.00 91.56 803 ALA A C 1
ATOM 6231 O O . ALA A 1 803 ? -29.622 14.412 17.802 1.00 91.56 803 ALA A O 1
ATOM 6232 N N . TYR A 1 804 ? -31.517 13.459 18.541 1.00 92.31 804 TYR A N 1
ATOM 6233 C CA . TYR A 1 804 ? -31.057 13.314 19.925 1.00 92.31 804 TYR A CA 1
ATOM 6234 C C . TYR A 1 804 ? -29.873 12.343 20.030 1.00 92.31 804 TYR A C 1
ATOM 6236 O O . TYR A 1 804 ? -28.872 12.676 20.663 1.00 92.31 804 TYR A O 1
ATOM 6244 N N . ILE A 1 805 ? -29.936 11.177 19.370 1.00 91.94 805 ILE A N 1
ATOM 6245 C CA . ILE A 1 805 ? -28.821 10.210 19.381 1.00 91.94 805 ILE A CA 1
ATOM 6246 C C . ILE A 1 805 ? -27.566 10.756 18.672 1.00 91.94 805 ILE A C 1
ATOM 6248 O O . ILE A 1 805 ? -26.510 10.762 19.308 1.00 91.94 805 ILE A O 1
ATOM 6252 N N . PRO A 1 806 ? -27.627 11.259 17.420 1.00 91.75 806 PRO A N 1
ATOM 6253 C CA . PRO A 1 806 ? -26.475 11.870 16.758 1.00 91.75 806 PRO A CA 1
ATOM 6254 C C . PRO A 1 806 ? -25.904 13.061 17.531 1.00 91.75 806 PRO A C 1
ATOM 6256 O O . PRO A 1 806 ? -24.690 13.158 17.688 1.00 91.75 806 PRO A O 1
ATOM 6259 N N . GLY A 1 807 ? -26.753 13.941 18.069 1.00 93.44 807 GLY A N 1
ATOM 6260 C CA . GLY A 1 807 ? -26.301 15.095 18.844 1.00 93.44 807 GLY A CA 1
ATOM 6261 C C . GLY A 1 807 ? -25.552 14.696 20.119 1.00 93.44 807 GLY A C 1
ATOM 6262 O O . GLY A 1 807 ? -24.468 15.214 20.386 1.00 93.44 807 GLY A O 1
ATOM 6263 N N . TYR A 1 808 ? -26.066 13.708 20.861 1.00 94.25 808 TYR A N 1
ATOM 6264 C CA . TYR A 1 808 ? -25.398 13.180 22.055 1.00 94.25 808 TYR A CA 1
ATOM 6265 C C . TYR A 1 808 ? -24.096 12.432 21.722 1.00 94.25 808 TYR A C 1
ATOM 6267 O O . TYR A 1 808 ? -23.126 12.538 22.467 1.00 94.25 808 TYR A O 1
ATOM 6275 N N . PHE A 1 809 ? -24.038 11.745 20.577 1.00 94.25 809 PHE A N 1
ATOM 6276 C CA . PHE A 1 809 ? -22.825 11.111 20.049 1.00 94.25 809 PHE A CA 1
ATOM 6277 C C . PHE A 1 809 ? -21.735 12.133 19.676 1.00 94.25 809 PHE A C 1
ATOM 6279 O O . PHE A 1 809 ? -20.586 11.981 20.078 1.00 94.25 809 PHE A O 1
ATOM 6286 N N . PHE A 1 810 ? -22.062 13.218 18.968 1.00 94.62 810 PHE A N 1
ATOM 6287 C CA . PHE A 1 810 ? -21.061 14.248 18.649 1.00 94.62 810 PHE A CA 1
ATOM 6288 C C . PHE A 1 810 ? -20.582 15.007 19.895 1.00 94.62 810 PHE A C 1
ATOM 6290 O O . PHE A 1 810 ? -19.390 15.300 20.017 1.00 94.62 810 PHE A O 1
ATOM 6297 N N . LEU A 1 811 ? -21.472 15.229 20.869 1.00 94.06 811 LEU A N 1
ATOM 6298 C CA . LEU A 1 811 ? -21.102 15.744 22.189 1.00 94.06 811 LEU A CA 1
ATOM 6299 C C . LEU A 1 811 ? -20.134 14.786 22.919 1.00 94.06 811 LEU A C 1
ATOM 6301 O O . LEU A 1 811 ? -19.168 15.235 23.533 1.00 94.06 811 LEU A O 1
ATOM 6305 N N . SER A 1 812 ? -20.346 13.469 22.806 1.00 92.25 812 SER A N 1
ATOM 6306 C CA . SER A 1 812 ? -19.508 12.439 23.437 1.00 92.25 812 SER A CA 1
ATOM 6307 C C . SER A 1 812 ? -18.153 12.220 22.750 1.00 92.25 812 SER A C 1
ATOM 6309 O O . SER A 1 812 ? -17.210 11.789 23.416 1.00 92.25 812 SER A O 1
ATOM 6311 N N . LEU A 1 813 ? -18.039 12.532 21.452 1.00 91.94 813 LEU A N 1
ATOM 6312 C CA . LEU A 1 813 ? -16.774 12.558 20.707 1.00 91.94 813 LEU A CA 1
ATOM 6313 C C . LEU A 1 813 ? -15.925 13.790 21.036 1.00 91.94 813 LEU A C 1
ATOM 6315 O O . LEU A 1 813 ? -14.703 13.684 21.120 1.00 91.94 813 LEU A O 1
ATOM 6319 N N . GLY A 1 814 ? -16.548 14.957 21.236 1.00 90.69 814 GLY A N 1
ATOM 6320 C CA . GLY A 1 814 ? -15.819 16.188 21.554 1.00 90.69 814 GLY A CA 1
ATOM 6321 C C . GLY A 1 814 ? -15.009 16.092 22.852 1.00 90.69 814 GLY A C 1
ATOM 6322 O O . GLY A 1 814 ? -13.880 16.579 22.914 1.00 90.69 814 GLY A O 1
ATOM 6323 N N . GLY A 1 815 ? -15.555 15.402 23.859 1.00 89.31 815 GLY A N 1
ATOM 6324 C CA . GLY A 1 815 ? -14.939 15.229 25.177 1.00 89.31 815 GLY A CA 1
ATOM 6325 C C . GLY A 1 815 ? -13.517 14.638 25.151 1.00 89.31 815 GLY A C 1
ATOM 6326 O O . GLY A 1 815 ? -12.591 15.311 25.606 1.00 89.31 815 GLY A O 1
ATOM 6327 N N . PRO A 1 816 ? -13.295 13.431 24.592 1.00 88.75 816 PRO A N 1
ATOM 6328 C CA . PRO A 1 816 ? -11.973 12.809 24.453 1.00 88.75 816 PRO A CA 1
ATOM 6329 C C . PRO A 1 816 ? -10.945 13.642 23.692 1.00 88.75 816 PRO A C 1
ATOM 6331 O O . PRO A 1 816 ? -9.801 13.724 24.136 1.00 88.75 816 PRO A O 1
ATOM 6334 N N . PHE A 1 817 ? -11.343 14.286 22.586 1.00 89.50 817 PHE A N 1
ATOM 6335 C CA . PHE A 1 817 ? -10.464 15.170 21.807 1.00 89.50 817 PHE A CA 1
ATOM 6336 C C . PHE A 1 817 ? -9.870 16.291 22.663 1.00 89.50 817 PHE A C 1
ATOM 6338 O O . PHE A 1 817 ? -8.695 16.623 22.528 1.00 89.50 817 PHE A O 1
ATOM 6345 N N . ILE A 1 818 ? -10.673 16.838 23.573 1.00 90.38 818 ILE A N 1
ATOM 6346 C CA . ILE A 1 818 ? -10.242 17.843 24.541 1.00 90.38 818 ILE A CA 1
ATOM 6347 C C . ILE A 1 818 ? -9.408 17.184 25.645 1.00 90.38 818 ILE A C 1
ATOM 6349 O O . ILE A 1 818 ? -8.246 17.538 25.826 1.00 90.38 818 ILE A O 1
ATOM 6353 N N . PHE A 1 819 ? -9.966 16.180 26.321 1.00 88.31 819 PHE A N 1
ATOM 6354 C CA . PHE A 1 819 ? -9.396 15.542 27.509 1.00 88.31 819 PHE A CA 1
ATOM 6355 C C . PHE A 1 819 ? -7.997 14.955 27.298 1.00 88.31 819 PHE A C 1
ATOM 6357 O O . PHE A 1 819 ? -7.068 15.261 28.044 1.00 88.31 819 PHE A O 1
ATOM 6364 N N . ILE A 1 820 ? -7.837 14.126 26.263 1.00 83.75 820 ILE A N 1
ATOM 6365 C CA . ILE A 1 820 ? -6.591 13.398 25.997 1.00 83.75 820 ILE A CA 1
ATOM 6366 C C . ILE A 1 820 ? -5.503 14.379 25.542 1.00 83.75 820 ILE A C 1
ATOM 6368 O O . ILE A 1 820 ? -4.353 14.263 25.962 1.00 83.75 820 ILE A O 1
ATOM 6372 N N . SER A 1 821 ? -5.869 15.415 24.775 1.00 85.06 821 SER A N 1
ATOM 6373 C CA . SER A 1 821 ? -4.936 16.474 24.358 1.00 85.06 821 SER A CA 1
ATOM 6374 C C . SER A 1 821 ? -4.368 17.294 25.525 1.00 85.06 821 SER A C 1
ATOM 6376 O O . SER A 1 821 ? -3.286 17.871 25.405 1.00 85.06 821 SER A O 1
ATOM 6378 N N . SER A 1 822 ? -5.057 17.326 26.672 1.00 88.06 822 SER A N 1
ATOM 6379 C CA . SER A 1 822 ? -4.582 18.004 27.881 1.00 88.06 822 SER A CA 1
ATOM 6380 C C . SER A 1 822 ? -3.553 17.203 28.670 1.00 88.06 822 SER A C 1
ATOM 6382 O O . SER A 1 822 ? -2.818 17.808 29.444 1.00 88.06 822 SER A O 1
ATOM 6384 N N . PHE A 1 823 ? -3.466 15.877 28.503 1.00 80.50 823 PHE A N 1
ATOM 6385 C CA . PHE A 1 823 ? -2.589 15.038 29.334 1.00 80.50 823 PHE A CA 1
ATOM 6386 C C . PHE A 1 823 ? -1.115 15.438 29.220 1.00 80.50 823 PHE A C 1
ATOM 6388 O O . PHE A 1 823 ? -0.428 15.482 30.232 1.00 80.50 823 PHE A O 1
ATOM 6395 N N . GLN A 1 824 ? -0.650 15.856 28.038 1.00 80.75 824 GLN A N 1
ATOM 6396 C CA . GLN A 1 824 ? 0.721 16.356 27.849 1.00 80.75 824 GLN A CA 1
ATOM 6397 C C . GLN A 1 824 ? 1.069 17.579 28.727 1.00 80.75 824 GLN A C 1
ATOM 6399 O O . GLN A 1 824 ? 2.243 17.847 28.969 1.00 80.75 824 GLN A O 1
ATOM 6404 N N . LEU A 1 825 ? 0.077 18.288 29.286 1.00 84.25 825 LEU A N 1
ATOM 6405 C CA . LEU A 1 825 ? 0.323 19.362 30.251 1.00 84.25 825 LEU A CA 1
ATOM 6406 C C . LEU A 1 825 ? 0.862 18.858 31.600 1.00 84.25 825 LEU A C 1
ATOM 6408 O O . LEU A 1 825 ? 1.469 19.657 32.310 1.00 84.25 825 LEU A O 1
ATOM 6412 N N . SER A 1 826 ? 0.744 17.570 31.956 1.00 78.81 826 SER A N 1
ATOM 6413 C CA . SER A 1 826 ? 1.424 17.022 33.147 1.00 78.81 826 SER A CA 1
ATOM 6414 C C . SER A 1 826 ? 2.948 17.154 33.054 1.00 78.81 826 SER A C 1
ATOM 6416 O O . SER A 1 826 ? 3.620 17.297 34.073 1.00 78.81 826 SER A O 1
ATOM 6418 N N . ASN A 1 827 ? 3.491 17.185 31.832 1.00 78.19 827 ASN A N 1
ATOM 6419 C CA . ASN A 1 827 ? 4.919 17.356 31.568 1.00 78.19 827 ASN A CA 1
ATOM 6420 C C . ASN A 1 827 ? 5.394 18.810 31.755 1.00 78.19 827 ASN A C 1
ATOM 6422 O O . ASN A 1 827 ? 6.595 19.064 31.772 1.00 78.19 827 ASN A O 1
ATOM 6426 N N . THR A 1 828 ? 4.483 19.781 31.926 1.00 81.94 828 THR A N 1
ATOM 6427 C CA . THR A 1 828 ? 4.871 21.181 32.194 1.00 81.94 828 THR A CA 1
ATOM 6428 C C . THR A 1 828 ? 5.588 21.347 33.530 1.00 81.94 828 THR A C 1
ATOM 6430 O O . THR A 1 828 ? 6.430 22.238 33.641 1.00 81.94 828 THR A O 1
ATOM 6433 N N . PHE A 1 829 ? 5.278 20.499 34.517 1.00 82.31 829 PHE A N 1
ATOM 6434 C CA . PHE A 1 829 ? 5.889 20.473 35.846 1.00 82.31 829 PHE A CA 1
ATOM 6435 C C . PHE A 1 829 ? 6.108 19.010 36.276 1.00 82.31 829 PHE A C 1
ATOM 6437 O O . PHE A 1 829 ? 5.278 18.464 37.008 1.00 82.31 829 PHE A O 1
ATOM 6444 N N . PRO A 1 830 ? 7.200 18.356 35.828 1.00 68.19 830 PRO A N 1
ATOM 6445 C CA . PRO A 1 830 ? 7.431 16.922 36.036 1.00 68.19 830 PRO A CA 1
ATOM 6446 C C . PRO A 1 830 ? 7.286 16.463 37.493 1.00 68.19 830 PRO A C 1
ATOM 6448 O O . PRO A 1 830 ? 6.617 15.465 37.766 1.00 68.19 830 PRO A O 1
ATOM 6451 N N . THR A 1 831 ? 7.817 17.255 38.429 1.00 67.00 831 THR A N 1
ATOM 6452 C CA . THR A 1 831 ? 7.780 17.033 39.888 1.00 67.00 831 THR A CA 1
ATOM 6453 C C . THR A 1 831 ? 6.381 17.092 40.517 1.00 67.00 831 THR A C 1
ATOM 6455 O O . THR A 1 831 ? 6.228 16.757 41.688 1.00 67.00 831 THR A O 1
ATOM 6458 N N . ARG A 1 832 ? 5.353 17.530 39.774 1.00 73.12 832 ARG A N 1
ATOM 6459 C CA . ARG A 1 832 ? 3.942 17.609 40.210 1.00 73.12 832 ARG A CA 1
ATOM 6460 C C . ARG A 1 832 ? 2.977 17.030 39.167 1.00 73.12 832 ARG A C 1
ATOM 6462 O O . ARG A 1 832 ? 1.801 17.396 39.120 1.00 73.12 832 ARG A O 1
ATOM 6469 N N . SER A 1 833 ? 3.479 16.144 38.311 1.00 72.12 833 SER A N 1
ATOM 6470 C CA . SER A 1 833 ? 2.741 15.564 37.184 1.00 72.12 833 SER A CA 1
ATOM 6471 C C . SER A 1 833 ? 1.494 14.779 37.621 1.00 72.12 833 SER A C 1
ATOM 6473 O O . SER A 1 833 ? 0.433 14.966 37.021 1.00 72.12 833 SER A O 1
ATOM 6475 N N . GLY A 1 834 ? 1.576 13.989 38.701 1.00 66.19 834 GLY A N 1
ATOM 6476 C CA . GLY A 1 834 ? 0.441 13.256 39.278 1.00 66.19 834 GLY A CA 1
ATOM 6477 C C . GLY A 1 834 ? -0.688 14.172 39.764 1.00 66.19 834 GLY A C 1
ATOM 6478 O O . GLY A 1 834 ? -1.859 13.943 39.450 1.00 66.19 834 GLY A O 1
ATOM 6479 N N . LEU A 1 835 ? -0.345 15.278 40.434 1.00 76.88 835 LEU A N 1
ATOM 6480 C CA . LEU A 1 835 ? -1.309 16.299 40.852 1.00 76.88 835 LEU A CA 1
ATOM 6481 C C . LEU A 1 835 ? -2.018 16.958 39.654 1.00 76.88 835 LEU A C 1
ATOM 6483 O O . LEU A 1 835 ? -3.244 17.074 39.673 1.00 76.88 835 LEU A O 1
ATOM 6487 N N . ILE A 1 836 ? -1.290 17.337 38.597 1.00 82.06 836 ILE A N 1
ATOM 6488 C CA . ILE A 1 836 ? -1.888 17.925 37.380 1.00 82.06 836 ILE A CA 1
ATOM 6489 C C . ILE A 1 836 ? -2.829 16.924 36.699 1.00 82.06 836 ILE A C 1
ATOM 6491 O O . ILE A 1 836 ? -3.940 17.288 36.309 1.00 82.06 836 ILE A O 1
ATOM 6495 N N . LEU A 1 837 ? -2.424 15.655 36.603 1.00 74.69 837 LEU A N 1
ATOM 6496 C CA . LEU A 1 837 ? -3.255 14.602 36.028 1.00 74.69 837 LEU A CA 1
ATOM 6497 C C . LEU A 1 837 ? -4.535 14.384 36.853 1.00 74.69 837 LEU A C 1
ATOM 6499 O O . LEU A 1 837 ? -5.614 14.314 36.270 1.00 74.69 837 LEU A O 1
ATOM 6503 N N . SER A 1 838 ? -4.439 14.388 38.190 1.00 78.81 838 SER A N 1
ATOM 6504 C CA . SER A 1 838 ? -5.603 14.290 39.087 1.00 78.81 838 SER A CA 1
ATOM 6505 C C . SER A 1 838 ? -6.562 15.487 38.976 1.00 78.81 838 SER A C 1
ATOM 6507 O O . SER A 1 838 ? -7.774 15.318 39.092 1.00 78.81 838 SER A O 1
ATOM 6509 N N . MET A 1 839 ? -6.054 16.696 38.696 1.00 84.62 839 MET A N 1
ATOM 6510 C CA . MET A 1 839 ? -6.894 17.874 38.443 1.00 84.62 839 MET A CA 1
ATOM 6511 C C . MET A 1 839 ? -7.661 17.749 37.121 1.00 84.62 839 MET A C 1
ATOM 6513 O O . MET A 1 839 ? -8.843 18.084 37.069 1.00 84.62 839 MET A O 1
ATOM 6517 N N . LEU A 1 840 ? -7.017 17.250 36.061 1.00 85.69 840 LEU A N 1
ATOM 6518 C CA . LEU A 1 840 ? -7.656 17.050 34.756 1.00 85.69 840 LEU A CA 1
ATOM 6519 C C . LEU A 1 840 ? -8.709 15.929 34.801 1.00 85.69 840 LEU A C 1
ATOM 6521 O O . LEU A 1 840 ? -9.815 16.116 34.288 1.00 85.69 840 LEU A O 1
ATOM 6525 N N . THR A 1 841 ? -8.407 14.790 35.436 1.00 82.06 841 THR A N 1
ATOM 6526 C CA . THR A 1 841 ? -9.352 13.667 35.607 1.00 82.06 841 THR A CA 1
ATOM 6527 C C . THR A 1 841 ? -10.507 14.024 36.550 1.00 82.06 841 THR A C 1
ATOM 6529 O O . THR A 1 841 ? -11.662 13.731 36.241 1.00 82.06 841 THR A O 1
ATOM 6532 N N . GLY A 1 842 ? -10.237 14.732 37.652 1.00 84.38 842 GLY A N 1
ATOM 6533 C CA . GLY A 1 842 ? -11.272 15.246 38.551 1.00 84.38 842 GLY A CA 1
ATOM 6534 C C . GLY A 1 842 ? -12.201 16.253 37.869 1.00 84.38 842 GLY A C 1
ATOM 6535 O O . GLY A 1 842 ? -13.417 16.180 38.041 1.00 84.38 842 GLY A O 1
ATOM 6536 N N . ALA A 1 843 ? -11.661 17.139 37.024 1.00 88.75 843 ALA A N 1
ATOM 6537 C CA . ALA A 1 843 ? -12.454 18.058 36.207 1.00 88.75 843 ALA A CA 1
ATOM 6538 C C . ALA A 1 843 ? -13.337 17.322 35.183 1.00 88.75 843 ALA A C 1
ATOM 6540 O O . ALA A 1 843 ? -14.507 17.673 35.024 1.00 88.75 843 ALA A O 1
ATOM 6541 N N . PHE A 1 844 ? -12.816 16.273 34.534 1.00 87.81 844 PHE A N 1
ATOM 6542 C CA . PHE A 1 844 ? -13.595 15.407 33.642 1.00 87.81 844 PHE A CA 1
ATOM 6543 C C . PHE A 1 844 ? -14.809 14.800 34.359 1.00 87.81 844 PHE A C 1
ATOM 6545 O O . PHE A 1 844 ? -15.928 14.926 33.861 1.00 87.81 844 PHE A O 1
ATOM 6552 N N . ASP A 1 845 ? -14.638 14.205 35.543 1.00 82.94 845 ASP A N 1
ATOM 6553 C CA . ASP A 1 845 ? -15.762 13.608 36.280 1.00 82.94 845 ASP A CA 1
ATOM 6554 C C . ASP A 1 845 ? -16.735 14.669 36.824 1.00 82.94 845 ASP A C 1
ATOM 6556 O O . ASP A 1 845 ? -17.960 14.507 36.734 1.00 82.94 845 ASP A O 1
ATOM 6560 N N . ALA A 1 846 ? -16.207 15.797 37.306 1.00 87.62 846 ALA A N 1
ATOM 6561 C CA . ALA A 1 846 ? -16.993 16.925 37.798 1.00 87.62 846 ALA A CA 1
ATOM 6562 C C . ALA A 1 846 ? -17.829 17.619 36.705 1.00 87.62 846 ALA A C 1
ATOM 6564 O O . ALA A 1 846 ? -18.846 18.232 37.027 1.00 87.62 846 ALA A O 1
ATOM 6565 N N . SER A 1 847 ? -17.475 17.481 35.421 1.00 90.44 847 SER A N 1
ATOM 6566 C CA . SER A 1 847 ? -18.223 18.078 34.298 1.00 90.44 847 SER A CA 1
ATOM 6567 C C . SER A 1 847 ? -19.682 17.607 34.180 1.00 90.44 847 SER A C 1
ATOM 6569 O O . SER A 1 847 ? -20.535 18.315 33.637 1.00 90.44 847 SER A O 1
ATOM 6571 N N . SER A 1 848 ? -20.011 16.459 34.785 1.00 85.75 848 SER A N 1
ATOM 6572 C CA . SER A 1 848 ? -21.389 15.989 34.989 1.00 85.75 848 SER A CA 1
ATOM 6573 C C . SER A 1 848 ? -22.285 17.006 35.726 1.00 85.75 848 SER A C 1
ATOM 6575 O O . SER A 1 848 ? -23.504 17.009 35.526 1.00 85.75 848 SER A O 1
ATOM 6577 N N . ALA A 1 849 ? -21.696 17.930 36.500 1.00 87.31 849 ALA A N 1
ATOM 6578 C CA . ALA A 1 849 ? -22.383 19.032 37.175 1.00 87.31 849 ALA A CA 1
ATOM 6579 C C . ALA A 1 849 ? -23.201 19.919 36.226 1.00 87.31 849 ALA A C 1
ATOM 6581 O O . ALA A 1 849 ? -24.228 20.456 36.635 1.00 87.31 849 ALA A O 1
ATOM 6582 N N . LEU A 1 850 ? -22.788 20.075 34.964 1.00 90.44 850 LEU A N 1
ATOM 6583 C CA . LEU A 1 850 ? -23.492 20.930 34.005 1.00 90.44 850 LEU A CA 1
ATOM 6584 C C . LEU A 1 850 ? -24.928 20.461 33.746 1.00 90.44 850 LEU A C 1
ATOM 6586 O O . LEU A 1 850 ? -25.846 21.281 33.713 1.00 90.44 850 LEU A O 1
ATOM 6590 N N . PHE A 1 851 ? -25.152 19.148 33.641 1.00 91.19 851 PHE A N 1
ATOM 6591 C CA . PHE A 1 851 ? -26.501 18.598 33.496 1.00 91.19 851 PHE A CA 1
ATOM 6592 C C . PHE A 1 851 ? -27.297 18.616 34.811 1.00 91.19 851 PHE A C 1
ATOM 6594 O O . PHE A 1 851 ? -28.522 18.739 34.768 1.00 91.19 851 PHE A O 1
ATOM 6601 N N . LEU A 1 852 ? -26.638 18.592 35.977 1.00 86.94 852 LEU A N 1
ATOM 6602 C CA . LEU A 1 852 ? -27.298 18.853 37.263 1.00 86.94 852 LEU A CA 1
ATOM 6603 C C . LEU A 1 852 ? -27.784 20.309 37.356 1.00 86.94 852 LEU A C 1
ATOM 6605 O O . LEU A 1 852 ? -28.942 20.548 37.696 1.00 86.94 852 LEU A O 1
ATOM 6609 N N . VAL A 1 853 ? -26.935 21.279 37.005 1.00 89.25 853 VAL A N 1
ATOM 6610 C CA . VAL A 1 853 ? -27.296 22.706 36.955 1.00 89.25 853 VAL A CA 1
ATOM 6611 C C . VAL A 1 853 ? -28.427 22.941 35.951 1.00 89.25 853 VAL A C 1
ATOM 6613 O O . VAL A 1 853 ? -29.388 23.637 36.281 1.00 89.25 853 VAL A O 1
ATOM 6616 N N . PHE A 1 854 ? -28.374 22.310 34.772 1.00 90.75 854 PHE A N 1
ATOM 6617 C CA . PHE A 1 854 ? -29.466 22.351 33.795 1.00 90.75 854 PHE A CA 1
ATOM 6618 C C . PHE A 1 854 ? -30.783 21.829 34.383 1.00 90.75 854 PHE A C 1
ATOM 6620 O O . PHE A 1 854 ? -31.800 22.518 34.305 1.00 90.75 854 PHE A O 1
ATOM 6627 N N . ARG A 1 855 ? -30.769 20.655 35.023 1.00 87.88 855 ARG A N 1
ATOM 6628 C CA . ARG A 1 855 ? -31.959 20.082 35.661 1.00 87.88 855 ARG A CA 1
ATOM 6629 C C . ARG A 1 855 ? -32.527 20.999 36.744 1.00 87.88 855 ARG A C 1
ATOM 6631 O O . ARG A 1 855 ? -33.724 21.263 36.730 1.00 87.88 855 ARG A O 1
ATOM 6638 N N . LEU A 1 856 ? -31.691 21.533 37.635 1.00 87.81 856 LEU A N 1
ATOM 6639 C CA . LEU A 1 856 ? -32.129 22.463 38.684 1.00 87.81 856 LEU A CA 1
ATOM 6640 C C . LEU A 1 856 ? -32.711 23.762 38.098 1.00 87.81 856 LEU A C 1
ATOM 6642 O O . LEU A 1 856 ? -33.689 24.293 38.628 1.00 87.81 856 LEU A O 1
ATOM 6646 N N . ALA A 1 857 ? -32.155 24.260 36.990 1.00 88.62 857 ALA A N 1
ATOM 6647 C CA . ALA A 1 857 ? -32.702 25.401 36.261 1.00 88.62 857 ALA A CA 1
ATOM 6648 C C . ALA A 1 857 ? -34.051 25.068 35.597 1.00 88.62 857 ALA A C 1
ATOM 6650 O O . ALA A 1 857 ? -34.986 25.863 35.691 1.00 88.62 857 ALA A O 1
ATOM 6651 N N . ASN A 1 858 ? -34.198 23.891 34.982 1.00 90.12 858 ASN A N 1
ATOM 6652 C CA . ASN A 1 858 ? -35.460 23.415 34.406 1.00 90.12 858 ASN A CA 1
ATOM 6653 C C . ASN A 1 858 ? -36.550 23.232 35.482 1.00 90.12 858 ASN A C 1
ATOM 6655 O O . ASN A 1 858 ? -37.678 23.691 35.301 1.00 90.12 858 ASN A O 1
ATOM 6659 N N . GLU A 1 859 ? -36.206 22.638 36.629 1.00 87.19 859 GLU A N 1
ATOM 6660 C CA . GLU A 1 859 ? -37.111 22.451 37.768 1.00 87.19 859 GLU A CA 1
ATOM 6661 C C . GLU A 1 859 ? -37.573 23.800 38.352 1.00 87.19 859 GLU A C 1
ATOM 6663 O O . GLU A 1 859 ? -38.779 24.037 38.432 1.00 87.19 859 GLU A O 1
ATOM 6668 N N . ARG A 1 860 ? -36.648 24.723 38.669 1.00 89.50 860 ARG A N 1
ATOM 6669 C CA . ARG A 1 860 ? -36.978 26.060 39.213 1.00 89.50 860 ARG A CA 1
ATOM 6670 C C . ARG A 1 860 ? -37.733 26.959 38.233 1.00 89.50 860 ARG A C 1
ATOM 6672 O O . ARG A 1 860 ? -38.580 27.736 38.655 1.00 89.50 860 ARG A O 1
ATOM 6679 N N . SER A 1 861 ? -37.444 26.858 36.936 1.00 87.38 861 SER A N 1
ATOM 6680 C CA . SER A 1 861 ? -38.128 27.620 35.876 1.00 87.38 861 SER A CA 1
ATOM 6681 C C . SER A 1 861 ? -39.446 26.978 35.414 1.00 87.38 861 SER A C 1
ATOM 6683 O O . SER A 1 861 ? -40.029 27.403 34.413 1.00 87.38 861 SER A O 1
ATOM 6685 N N . ASN A 1 862 ? -39.896 25.932 36.117 1.00 82.56 862 ASN A N 1
ATOM 6686 C CA . ASN A 1 862 ? -41.080 25.123 35.833 1.00 82.56 862 ASN A CA 1
ATOM 6687 C C . ASN A 1 862 ? -41.180 24.616 34.376 1.00 82.56 862 ASN A C 1
ATOM 6689 O O . ASN A 1 862 ? -42.266 24.531 33.808 1.00 82.56 862 ASN A O 1
ATOM 6693 N N . GLY A 1 863 ? -40.040 24.271 33.771 1.00 77.88 863 GLY A N 1
ATOM 6694 C CA . GLY A 1 863 ? -39.942 23.779 32.393 1.00 77.88 863 GLY A CA 1
ATOM 6695 C C . GLY A 1 863 ? -39.775 24.859 31.318 1.00 77.88 863 GLY A C 1
ATOM 6696 O O . GLY A 1 863 ? -39.638 24.517 30.149 1.00 77.88 863 GLY A O 1
ATOM 6697 N N . SER A 1 864 ? -39.738 26.151 31.668 1.00 82.06 864 SER A N 1
ATOM 6698 C CA . SER A 1 864 ? -39.511 27.223 30.681 1.00 82.06 864 SER A CA 1
ATOM 6699 C C . SER A 1 864 ? -38.050 27.335 30.210 1.00 82.06 864 SER A C 1
ATOM 6701 O O . SER A 1 864 ? -37.780 27.924 29.158 1.00 82.06 864 SER A O 1
ATOM 6703 N N . PHE A 1 865 ? -37.092 26.756 30.941 1.00 88.94 865 PHE A N 1
ATOM 6704 C CA . PHE A 1 865 ? -35.712 26.573 30.487 1.00 88.94 865 PHE A CA 1
ATOM 6705 C C . PHE A 1 865 ? -35.535 25.179 29.865 1.00 88.94 865 PHE A C 1
ATOM 6707 O O . PHE A 1 865 ? -35.252 24.203 30.563 1.00 88.94 865 PHE A O 1
ATOM 6714 N N . THR A 1 866 ? -35.766 25.091 28.554 1.00 89.19 866 THR A N 1
ATOM 6715 C CA . THR A 1 866 ? -35.787 23.837 27.783 1.00 89.19 866 THR A CA 1
ATOM 6716 C C . THR A 1 866 ? -34.412 23.405 27.268 1.00 89.19 866 THR A C 1
ATOM 6718 O O . THR A 1 866 ? -33.472 24.205 27.237 1.00 89.19 866 THR A O 1
ATOM 6721 N N . THR A 1 867 ? -34.309 22.165 26.778 1.00 89.50 867 THR A N 1
ATOM 6722 C CA . THR A 1 867 ? -33.113 21.593 26.126 1.00 89.50 867 THR A CA 1
ATOM 6723 C C . THR A 1 867 ? -32.552 22.507 25.029 1.00 89.50 867 THR A C 1
ATOM 6725 O O . THR A 1 867 ? -31.352 22.777 25.015 1.00 89.50 867 THR A O 1
ATOM 6728 N N . HIS A 1 868 ? -33.417 23.086 24.185 1.00 90.75 868 HIS A N 1
ATOM 6729 C CA . HIS A 1 868 ? -33.036 24.089 23.179 1.00 90.75 868 HIS A CA 1
ATOM 6730 C C . HIS A 1 868 ? -32.308 25.294 23.800 1.00 90.75 868 HIS A C 1
ATOM 6732 O O . HIS A 1 868 ? -31.229 25.688 23.362 1.00 90.75 868 HIS A O 1
ATOM 6738 N N . ARG A 1 869 ? -32.878 25.896 24.854 1.00 90.62 869 ARG A N 1
ATOM 6739 C CA . ARG A 1 869 ? -32.290 27.081 25.505 1.00 90.62 869 ARG A CA 1
ATOM 6740 C C . ARG A 1 869 ? -30.959 26.757 26.180 1.00 90.62 869 ARG A C 1
ATOM 6742 O O . ARG A 1 869 ? -30.028 27.551 26.065 1.00 90.62 869 ARG A O 1
ATOM 6749 N N . PHE A 1 870 ? -30.854 25.600 26.834 1.00 93.94 870 PHE A N 1
ATOM 6750 C CA . PHE A 1 870 ? -29.601 25.161 27.442 1.00 93.94 870 PHE A CA 1
ATOM 6751 C C . PHE A 1 870 ? -28.497 24.974 26.399 1.00 93.94 870 PHE A C 1
ATOM 6753 O O . PHE A 1 870 ? -27.431 25.568 26.546 1.00 93.94 870 PHE A O 1
ATOM 6760 N N . PHE A 1 871 ? -28.745 24.219 25.323 1.00 94.62 871 PHE A N 1
ATOM 6761 C CA . PHE A 1 871 ? -27.702 23.954 24.331 1.00 94.62 871 PHE A CA 1
ATOM 6762 C C . PHE A 1 871 ? -27.324 25.181 23.488 1.00 94.62 871 PHE A C 1
ATOM 6764 O O . PHE A 1 871 ? -26.160 25.295 23.115 1.00 94.62 871 PHE A O 1
ATOM 6771 N N . MET A 1 872 ? -28.225 26.153 23.284 1.00 94.50 872 MET A N 1
ATOM 6772 C CA . MET A 1 872 ? -27.856 27.456 22.702 1.00 94.50 872 MET A CA 1
ATOM 6773 C C . MET A 1 872 ? -26.893 28.249 23.597 1.00 94.50 872 MET A C 1
ATOM 6775 O O . MET A 1 872 ? -25.916 28.798 23.098 1.00 94.50 872 MET A O 1
ATOM 6779 N N . VAL A 1 873 ? -27.116 28.282 24.918 1.00 94.44 873 VAL A N 1
ATOM 6780 C CA . VAL A 1 873 ? -26.165 28.901 25.867 1.00 94.44 873 VAL A CA 1
ATOM 6781 C C . VAL A 1 873 ? -24.861 28.098 25.935 1.00 94.44 873 VAL A C 1
ATOM 6783 O O . VAL A 1 873 ? -23.778 28.674 26.027 1.00 94.44 873 VAL A O 1
ATOM 6786 N N . TYR A 1 874 ? -24.943 26.770 25.829 1.00 95.19 874 TYR A N 1
ATOM 6787 C CA . TYR A 1 874 ? -23.783 25.881 25.864 1.00 95.19 874 TYR A CA 1
ATOM 6788 C C . TYR A 1 874 ? -22.794 26.119 24.710 1.00 95.19 874 TYR A C 1
ATOM 6790 O O . TYR A 1 874 ? -21.615 25.834 24.887 1.00 95.19 874 TYR A O 1
ATOM 6798 N N . LEU A 1 875 ? -23.207 26.719 23.582 1.00 96.00 875 LEU A N 1
ATOM 6799 C CA . LEU A 1 875 ? -22.308 27.099 22.473 1.00 96.00 875 LEU A CA 1
ATOM 6800 C C . LEU A 1 875 ? -21.181 28.069 22.878 1.00 96.00 875 LEU A C 1
ATOM 6802 O O . LEU A 1 875 ? -20.153 28.128 22.202 1.00 96.00 875 LEU A O 1
ATOM 6806 N N . ILE A 1 876 ? -21.314 28.769 24.010 1.00 96.12 876 ILE A N 1
ATOM 6807 C CA . ILE A 1 876 ? -20.230 29.571 24.599 1.00 96.12 876 ILE A CA 1
ATOM 6808 C C . ILE A 1 876 ? -19.021 28.686 24.963 1.00 96.12 876 ILE A C 1
ATOM 6810 O O . ILE A 1 876 ? -17.879 29.124 24.832 1.00 96.12 876 ILE A O 1
ATOM 6814 N N . VAL A 1 877 ? -19.243 27.428 25.367 1.00 95.50 877 VAL A N 1
ATOM 6815 C CA . VAL A 1 877 ? -18.183 26.490 25.769 1.00 95.50 877 VAL A CA 1
ATOM 6816 C C . VAL A 1 877 ? -17.251 26.116 24.606 1.00 95.50 877 VAL A C 1
ATOM 6818 O O . VAL A 1 877 ? -16.056 26.388 24.726 1.00 95.50 877 VAL A O 1
ATOM 6821 N N . PRO A 1 878 ? -17.707 25.546 23.470 1.00 95.81 878 PRO A N 1
ATOM 6822 C CA . PRO A 1 878 ? -16.807 25.244 22.361 1.00 95.81 878 PRO A CA 1
ATOM 6823 C C . PRO A 1 878 ? -16.163 26.499 21.758 1.00 95.81 878 PRO A C 1
ATOM 6825 O O . PRO A 1 878 ? -15.007 26.420 21.339 1.00 95.81 878 PRO A O 1
ATOM 6828 N N . ALA A 1 879 ? -16.836 27.656 21.777 1.00 95.06 879 ALA A N 1
ATOM 6829 C CA . ALA A 1 879 ? -16.244 28.928 21.357 1.00 95.06 879 ALA A CA 1
ATOM 6830 C C . ALA A 1 879 ? -15.079 29.360 22.272 1.00 95.06 879 ALA A C 1
ATOM 6832 O O . ALA A 1 879 ? -14.003 29.705 21.779 1.00 95.06 879 ALA A O 1
ATOM 6833 N N . PHE A 1 880 ? -15.247 29.264 23.598 1.00 96.00 880 PHE A N 1
ATOM 6834 C CA . PHE A 1 880 ? -14.171 29.478 24.573 1.00 96.00 880 PHE A CA 1
ATOM 6835 C C . PHE A 1 880 ? -13.003 28.506 24.355 1.00 96.00 880 PHE A C 1
ATOM 6837 O O . PHE A 1 880 ? -11.846 28.923 24.369 1.00 96.00 880 PHE A O 1
ATOM 6844 N N . ILE A 1 881 ? -13.292 27.228 24.093 1.00 94.12 881 ILE A N 1
ATOM 6845 C CA . ILE A 1 881 ? -12.266 26.213 23.816 1.00 94.12 881 ILE A CA 1
ATOM 6846 C C . ILE A 1 881 ? -11.496 26.552 22.541 1.00 94.12 881 ILE A C 1
ATOM 6848 O O . ILE A 1 881 ? -10.269 26.524 22.554 1.00 94.12 881 ILE A O 1
ATOM 6852 N N . LEU A 1 882 ? -12.183 26.931 21.462 1.00 94.19 882 LEU A N 1
ATOM 6853 C CA . LEU A 1 882 ? -11.542 27.328 20.210 1.00 94.19 882 LEU A CA 1
ATOM 6854 C C . LEU A 1 882 ? -10.615 28.537 20.419 1.00 94.19 882 LEU A C 1
ATOM 6856 O O . LEU A 1 882 ? -9.457 28.500 20.006 1.00 94.19 882 LEU A O 1
ATOM 6860 N N . ALA A 1 883 ? -11.079 29.564 21.137 1.00 94.19 883 ALA A N 1
ATOM 6861 C CA . ALA A 1 883 ? -10.258 30.721 21.492 1.00 94.19 883 ALA A CA 1
ATOM 6862 C C . ALA A 1 883 ? -9.037 30.330 22.349 1.00 94.19 883 ALA A C 1
ATOM 6864 O O . ALA A 1 883 ? -7.917 30.748 22.058 1.00 94.19 883 ALA A O 1
ATOM 6865 N N . ALA A 1 884 ? -9.214 29.474 23.361 1.00 93.00 884 ALA A N 1
ATOM 6866 C CA . ALA A 1 884 ? -8.121 28.977 24.197 1.00 93.00 884 ALA A CA 1
ATOM 6867 C C . ALA A 1 884 ? -7.072 28.188 23.390 1.00 93.00 884 ALA A C 1
ATOM 6869 O O . ALA A 1 884 ? -5.869 28.358 23.614 1.00 93.00 884 ALA A O 1
ATOM 6870 N N . GLN A 1 885 ? -7.511 27.360 22.436 1.00 92.38 885 GLN A N 1
ATOM 6871 C CA . GLN A 1 885 ? -6.631 26.566 21.574 1.00 92.38 885 GLN A CA 1
ATOM 6872 C C . GLN A 1 885 ? -5.810 27.435 20.610 1.00 92.38 885 GLN A C 1
ATOM 6874 O O . GLN A 1 885 ? -4.624 27.171 20.398 1.00 92.38 885 GLN A O 1
ATOM 6879 N N . LEU A 1 886 ? -6.414 28.498 20.070 1.00 90.12 886 LEU A N 1
ATOM 6880 C CA . LEU A 1 886 ? -5.748 29.435 19.162 1.00 90.12 886 LEU A CA 1
ATOM 6881 C C . LEU A 1 886 ? -4.788 30.395 19.888 1.00 90.12 886 LEU A C 1
ATOM 6883 O O . LEU A 1 886 ? -3.714 30.682 19.363 1.00 90.12 886 LEU A O 1
ATOM 6887 N N . LEU A 1 887 ? -5.145 30.871 21.087 1.00 90.19 887 LEU A N 1
ATOM 6888 C CA . LEU A 1 887 ? -4.420 31.949 21.779 1.00 90.19 887 LEU A CA 1
ATOM 6889 C C . LEU A 1 887 ? -3.417 31.459 22.842 1.00 90.19 887 LEU A C 1
ATOM 6891 O O . LEU A 1 887 ? -2.329 32.021 22.972 1.00 90.19 887 LEU A O 1
ATOM 6895 N N . ILE A 1 888 ? -3.761 30.428 23.625 1.00 89.69 888 ILE A N 1
ATOM 6896 C CA . ILE A 1 888 ? -3.029 30.067 24.858 1.00 89.69 888 ILE A CA 1
ATOM 6897 C C . ILE A 1 888 ? -2.301 28.722 24.725 1.00 89.69 888 ILE A C 1
ATOM 6899 O O . ILE A 1 888 ? -1.134 28.609 25.125 1.00 89.69 888 ILE A O 1
ATOM 6903 N N . MET A 1 889 ? -2.974 27.705 24.180 1.00 89.56 889 MET A N 1
ATOM 6904 C CA . MET A 1 889 ? -2.475 26.323 24.140 1.00 89.56 889 MET A CA 1
ATOM 6905 C C . MET A 1 889 ? -1.245 26.156 23.233 1.00 89.56 889 MET A C 1
ATOM 6907 O O . MET A 1 889 ? -1.112 26.870 22.230 1.00 89.56 889 MET A O 1
ATOM 6911 N N . PRO A 1 890 ? -0.327 25.228 23.565 1.00 85.06 890 PRO A N 1
ATOM 6912 C CA . PRO A 1 890 ? 0.853 24.968 22.751 1.00 85.06 890 PRO A CA 1
ATOM 6913 C C . PRO A 1 890 ? 0.471 24.271 21.434 1.00 85.06 890 PRO A C 1
ATOM 6915 O O . PRO A 1 890 ? -0.547 23.585 21.353 1.00 85.06 890 PRO A O 1
ATOM 6918 N N . ALA A 1 891 ? 1.281 24.463 20.390 1.00 81.69 891 ALA A N 1
ATOM 6919 C CA . ALA A 1 891 ? 1.080 23.791 19.103 1.00 81.69 891 ALA A CA 1
ATOM 6920 C C . ALA A 1 891 ? 1.585 22.337 19.130 1.00 81.69 891 ALA A C 1
ATOM 6922 O O . ALA A 1 891 ? 0.936 21.458 18.573 1.00 81.69 891 ALA A O 1
ATOM 6923 N N . THR A 1 892 ? 2.707 22.094 19.818 1.00 80.06 892 THR A N 1
ATOM 6924 C CA . THR A 1 892 ? 3.329 20.775 20.004 1.00 80.06 892 THR A CA 1
ATOM 6925 C C . THR A 1 892 ? 3.306 20.359 21.477 1.00 80.06 892 THR A C 1
ATOM 6927 O O . THR A 1 892 ? 3.115 21.194 22.365 1.00 80.06 892 THR A O 1
ATOM 6930 N N . SER A 1 893 ? 3.455 19.062 21.744 1.00 81.56 893 SER A N 1
ATOM 6931 C CA . SER A 1 893 ? 3.440 18.510 23.105 1.00 81.56 893 SER A CA 1
ATOM 6932 C C . SER A 1 893 ? 4.702 18.872 23.898 1.00 81.56 893 SER A C 1
ATOM 6934 O O . SER A 1 893 ? 5.784 19.027 23.326 1.00 81.56 893 SER A O 1
ATOM 6936 N N . TYR A 1 894 ? 4.580 18.985 25.223 1.00 79.88 894 TYR A N 1
ATOM 6937 C CA . TYR A 1 894 ? 5.724 19.180 26.116 1.00 79.88 894 TYR A CA 1
ATOM 6938 C C . TYR A 1 894 ? 6.562 17.907 26.284 1.00 79.88 894 TYR A C 1
ATOM 6940 O O . TYR A 1 894 ? 6.009 16.830 26.525 1.00 79.88 894 TYR A O 1
ATOM 6948 N N . LYS A 1 895 ? 7.894 18.064 26.234 1.00 71.19 895 LYS A N 1
ATOM 6949 C CA . LYS A 1 895 ? 8.860 16.977 26.461 1.00 71.19 895 LYS A CA 1
ATOM 6950 C C . LYS A 1 895 ? 8.656 16.294 27.807 1.00 71.19 895 LYS A C 1
ATOM 6952 O O . LYS A 1 895 ? 8.445 16.970 28.814 1.00 71.19 895 LYS A O 1
ATOM 6957 N N . THR A 1 896 ? 8.760 14.969 27.828 1.00 66.50 896 THR A N 1
ATOM 6958 C CA . THR A 1 896 ? 8.655 14.179 29.065 1.00 66.50 896 THR A CA 1
ATOM 6959 C C . THR A 1 896 ? 9.891 14.341 29.954 1.00 66.50 896 THR A C 1
ATOM 6961 O O . THR A 1 896 ? 10.948 14.788 29.511 1.00 66.50 896 THR A O 1
ATOM 6964 N N . ALA A 1 897 ? 9.787 13.940 31.225 1.00 58.75 897 ALA A N 1
ATOM 6965 C CA . ALA A 1 897 ? 10.923 13.967 32.151 1.00 58.75 897 ALA A CA 1
ATOM 6966 C C . ALA A 1 897 ? 12.133 13.166 31.627 1.00 58.75 897 ALA A C 1
ATOM 6968 O O . ALA A 1 897 ? 13.262 13.632 31.729 1.00 58.75 897 ALA A O 1
ATOM 6969 N N . GLY A 1 898 ? 11.890 12.000 31.012 1.00 53.56 898 GLY A N 1
ATOM 6970 C CA . GLY A 1 898 ? 12.944 11.162 30.430 1.00 53.56 898 GLY A CA 1
ATOM 6971 C C . GLY A 1 898 ? 13.621 11.805 29.218 1.00 53.56 898 GLY A C 1
ATOM 6972 O O . GLY A 1 898 ? 14.844 11.809 29.141 1.00 53.56 898 GLY A O 1
ATOM 6973 N N . GLU A 1 899 ? 12.852 12.429 28.321 1.00 58.75 899 GLU A N 1
ATOM 6974 C CA . GLU A 1 899 ? 13.407 13.183 27.183 1.00 58.75 899 GLU A CA 1
ATOM 6975 C C . GLU A 1 899 ? 14.246 14.387 27.629 1.00 58.75 899 GLU A C 1
ATOM 6977 O O . GLU A 1 899 ? 15.200 14.756 26.946 1.00 58.75 899 GLU A O 1
ATOM 6982 N N . LEU A 1 900 ? 13.896 15.020 28.755 1.00 64.31 900 LEU A N 1
ATOM 6983 C CA . LEU A 1 900 ? 14.680 16.114 29.329 1.00 64.31 900 LEU A CA 1
ATOM 6984 C C . LEU A 1 900 ? 16.004 15.604 29.924 1.00 64.31 900 LEU A C 1
ATOM 6986 O O . LEU A 1 900 ? 17.033 16.221 29.665 1.00 64.31 900 LEU A O 1
ATOM 6990 N N . VAL A 1 901 ? 16.001 14.471 30.640 1.00 60.22 901 VAL A N 1
ATOM 6991 C CA . VAL A 1 901 ? 17.236 13.825 31.138 1.00 60.22 901 VAL A CA 1
ATOM 6992 C C . VAL A 1 901 ? 18.149 13.432 29.976 1.00 60.22 901 VAL A C 1
ATOM 6994 O O . VAL A 1 901 ? 19.293 13.871 29.935 1.00 60.22 901 VAL A O 1
ATOM 6997 N N . GLN A 1 902 ? 17.632 12.712 28.976 1.00 57.97 902 GLN A N 1
ATOM 6998 C CA . GLN A 1 902 ? 18.411 12.296 27.802 1.00 57.97 902 GLN A CA 1
ATOM 6999 C C . GLN A 1 902 ? 18.931 13.491 26.989 1.00 57.97 902 GLN A C 1
ATOM 7001 O O . GLN A 1 902 ? 20.034 13.448 26.448 1.00 57.97 902 GLN A O 1
ATOM 7006 N N . GLN A 1 903 ? 18.169 14.589 26.915 1.00 67.38 903 GLN A N 1
ATOM 7007 C CA . GLN A 1 903 ? 18.642 15.827 26.298 1.00 67.38 903 GLN A CA 1
ATOM 7008 C C . GLN A 1 903 ? 19.787 16.472 27.100 1.00 67.38 903 GLN A C 1
ATOM 7010 O O . GLN A 1 903 ? 20.719 16.993 26.489 1.00 67.38 903 GLN A O 1
ATOM 7015 N N . ALA A 1 904 ? 19.746 16.437 28.435 1.00 62.19 904 ALA A N 1
ATOM 7016 C CA . ALA A 1 904 ? 20.838 16.930 29.274 1.00 62.19 904 ALA A CA 1
ATOM 7017 C C . ALA A 1 904 ? 22.094 16.048 29.154 1.00 62.19 904 ALA A C 1
ATOM 7019 O O . ALA A 1 904 ? 23.174 16.581 28.914 1.00 62.19 904 ALA A O 1
ATOM 7020 N N . GLU A 1 905 ? 21.951 14.720 29.223 1.00 60.41 905 GLU A N 1
ATOM 7021 C CA . GLU A 1 905 ? 23.039 13.752 28.998 1.00 60.41 905 GLU A CA 1
ATOM 7022 C C . GLU A 1 905 ? 23.717 13.978 27.639 1.00 60.41 905 GLU A C 1
ATOM 7024 O O . GLU A 1 905 ? 24.940 14.102 27.564 1.00 60.41 905 GLU A O 1
ATOM 7029 N N . ALA A 1 906 ? 22.923 14.122 26.572 1.00 62.31 906 ALA A N 1
ATOM 7030 C CA . ALA A 1 906 ? 23.436 14.409 25.239 1.00 62.31 906 ALA A CA 1
ATOM 7031 C C . ALA A 1 906 ? 24.231 15.723 25.199 1.00 62.31 906 ALA A C 1
ATOM 7033 O O . ALA A 1 906 ? 25.322 15.729 24.639 1.00 62.31 906 ALA A O 1
ATOM 7034 N N . TYR A 1 907 ? 23.749 16.810 25.822 1.00 68.94 907 TYR A N 1
ATOM 7035 C CA . TYR A 1 907 ? 24.491 18.079 25.880 1.00 68.94 907 TYR A CA 1
ATOM 7036 C C . TYR A 1 907 ? 25.791 17.996 26.690 1.00 68.94 907 TYR A C 1
ATOM 7038 O O . TYR A 1 907 ? 26.762 18.647 26.308 1.00 68.94 907 TYR A O 1
ATOM 7046 N N . ILE A 1 908 ? 25.832 17.193 27.758 1.00 64.38 908 ILE A N 1
ATOM 7047 C CA . ILE A 1 908 ? 27.041 16.957 28.564 1.00 64.38 908 ILE A CA 1
ATOM 7048 C C . ILE A 1 908 ? 28.099 16.209 27.734 1.00 64.38 908 ILE A C 1
ATOM 7050 O O . ILE A 1 908 ? 29.259 16.622 27.691 1.00 64.38 908 ILE A O 1
ATOM 7054 N N . VAL A 1 909 ? 27.703 15.161 27.002 1.00 65.00 909 VAL A N 1
ATOM 7055 C CA . VAL A 1 909 ? 28.596 14.426 26.082 1.00 65.00 909 VAL A CA 1
ATOM 7056 C C . VAL A 1 909 ? 29.068 15.319 24.926 1.00 65.00 909 VAL A C 1
ATOM 7058 O O . VAL A 1 909 ? 30.249 15.316 24.570 1.00 65.00 909 VAL A O 1
ATOM 7061 N N . ASP A 1 910 ? 28.168 16.127 24.367 1.00 65.88 910 ASP A N 1
ATOM 7062 C CA . ASP A 1 910 ? 28.465 17.110 23.321 1.00 65.88 910 ASP A CA 1
ATOM 7063 C C . ASP A 1 910 ? 29.436 18.203 23.801 1.00 65.88 910 ASP A C 1
ATOM 7065 O O . ASP A 1 910 ? 30.215 18.719 23.000 1.00 65.88 910 ASP A O 1
ATOM 7069 N N . GLU A 1 911 ? 29.384 18.592 25.081 1.00 65.69 911 GLU A N 1
ATOM 7070 C CA . GLU A 1 911 ? 30.316 19.535 25.706 1.00 65.69 911 GLU A CA 1
ATOM 7071 C C . GLU A 1 911 ? 31.691 18.901 25.942 1.00 65.69 911 GLU A C 1
ATOM 7073 O O . GLU A 1 911 ? 32.704 19.514 25.586 1.00 65.69 911 GLU A O 1
ATOM 7078 N N . ALA A 1 912 ? 31.742 17.673 26.468 1.00 61.22 912 ALA A N 1
ATOM 7079 C CA . ALA A 1 912 ? 32.985 16.922 26.651 1.00 61.22 912 ALA A CA 1
ATOM 7080 C C . ALA A 1 912 ? 33.746 16.744 25.322 1.00 61.22 912 ALA A C 1
ATOM 7082 O O . ALA A 1 912 ? 34.960 16.940 25.266 1.00 61.22 912 ALA A O 1
ATOM 7083 N N . ASN A 1 913 ? 33.016 16.479 24.234 1.00 61.44 913 ASN A N 1
ATOM 7084 C CA . ASN A 1 913 ? 33.564 16.313 22.886 1.00 61.44 913 ASN A CA 1
ATOM 7085 C C . ASN A 1 913 ? 33.708 17.623 22.077 1.00 61.44 913 ASN A C 1
ATOM 7087 O O . ASN A 1 913 ? 34.192 17.591 20.943 1.00 61.44 913 ASN A O 1
ATOM 7091 N N . ASP A 1 914 ? 33.316 18.781 22.621 1.00 67.38 914 ASP A N 1
ATOM 7092 C CA . ASP A 1 914 ? 33.306 20.062 21.898 1.00 67.38 914 ASP A CA 1
ATOM 7093 C C . ASP A 1 914 ? 34.722 20.572 21.598 1.00 67.38 914 ASP A C 1
ATOM 7095 O O . ASP A 1 914 ? 35.471 20.949 22.507 1.00 67.38 914 ASP A O 1
ATOM 7099 N N . ARG A 1 915 ? 35.077 20.649 20.313 1.00 69.38 915 ARG A N 1
ATOM 7100 C CA . ARG A 1 915 ? 36.356 21.176 19.810 1.00 69.38 915 ARG A CA 1
ATOM 7101 C C . ARG A 1 915 ? 36.165 22.558 19.172 1.00 69.38 915 ARG A C 1
ATOM 7103 O O . ARG A 1 915 ? 35.062 22.941 18.786 1.00 69.38 915 ARG A O 1
ATOM 7110 N N . VAL A 1 916 ? 37.251 23.325 19.067 1.00 67.06 916 VAL A N 1
ATOM 7111 C CA . VAL A 1 916 ? 37.261 24.556 18.256 1.00 67.06 916 VAL A CA 1
ATOM 7112 C C . VAL A 1 916 ? 37.101 24.152 16.787 1.00 67.06 916 VAL A C 1
ATOM 7114 O O . VAL A 1 916 ? 37.758 23.210 16.350 1.00 67.06 916 VAL A O 1
ATOM 7117 N N . ASP A 1 917 ? 36.230 24.830 16.035 1.00 66.88 917 ASP A N 1
ATOM 7118 C CA . ASP A 1 917 ? 36.070 24.562 14.600 1.00 66.88 917 ASP A CA 1
ATOM 7119 C C . ASP A 1 917 ? 37.324 25.046 13.860 1.00 66.88 917 ASP A C 1
ATOM 7121 O O . ASP A 1 917 ? 37.617 26.240 13.830 1.00 66.88 917 ASP A O 1
ATOM 7125 N N . GLU A 1 918 ? 38.072 24.111 13.274 1.00 58.16 918 GLU A N 1
ATOM 7126 C CA . GLU A 1 918 ? 39.339 24.379 12.583 1.00 58.16 918 GLU A CA 1
ATOM 7127 C C . GLU A 1 918 ? 39.176 25.218 11.309 1.00 58.16 918 GLU A C 1
ATOM 7129 O O . GLU A 1 918 ? 40.158 25.761 10.801 1.00 58.16 918 GLU A O 1
ATOM 7134 N N . ARG A 1 919 ? 37.944 25.345 10.800 1.00 57.75 919 ARG A N 1
ATOM 7135 C CA . ARG A 1 919 ? 37.612 26.227 9.678 1.00 57.75 919 ARG A CA 1
ATOM 7136 C C . ARG A 1 919 ? 37.391 27.667 10.120 1.00 57.75 919 ARG A C 1
ATOM 7138 O O . ARG A 1 919 ? 37.534 28.566 9.294 1.00 57.75 919 ARG A O 1
ATOM 7145 N N . ILE A 1 920 ? 37.054 27.906 11.397 1.00 60.38 920 ILE A N 1
ATOM 7146 C CA . ILE A 1 920 ? 37.075 29.263 11.951 1.00 60.38 920 ILE A CA 1
ATOM 7147 C C . ILE A 1 920 ? 38.532 29.660 12.008 1.00 60.38 920 ILE A C 1
ATOM 7149 O O . ILE A 1 920 ? 39.314 29.280 12.880 1.00 60.38 920 ILE A O 1
ATOM 7153 N N . SER A 1 921 ? 38.899 30.416 10.996 1.00 49.84 921 SER A N 1
ATOM 7154 C CA . SER A 1 921 ? 40.282 30.673 10.696 1.00 49.84 921 SER A CA 1
ATOM 7155 C C . SER A 1 921 ? 40.908 31.582 11.768 1.00 49.84 921 SER A C 1
ATOM 7157 O O . SER A 1 921 ? 42.120 31.552 11.946 1.00 49.84 921 SER A O 1
ATOM 7159 N N . ASN A 1 922 ? 40.115 32.323 12.557 1.00 65.75 922 ASN A N 1
ATOM 7160 C CA . ASN A 1 922 ? 40.547 33.115 13.718 1.00 65.75 922 ASN A CA 1
ATOM 7161 C C . ASN A 1 922 ? 40.456 32.319 15.043 1.00 65.75 922 ASN A C 1
ATOM 7163 O O . ASN A 1 922 ? 39.371 31.918 15.459 1.00 65.75 922 ASN A O 1
ATOM 7167 N N . ARG A 1 923 ? 41.578 32.129 15.759 1.00 60.50 923 ARG A N 1
ATOM 7168 C CA . ARG A 1 923 ? 41.628 31.245 16.944 1.00 60.50 923 ARG A CA 1
ATOM 7169 C C . ARG A 1 923 ? 40.877 31.796 18.161 1.00 60.50 923 ARG A C 1
ATOM 7171 O O . ARG A 1 923 ? 40.147 31.038 18.789 1.00 60.50 923 ARG A O 1
ATOM 7178 N N . SER A 1 924 ? 41.019 33.085 18.476 1.00 61.41 924 SER A N 1
ATOM 7179 C CA . SER A 1 924 ? 40.330 33.698 19.625 1.00 61.41 924 SER A CA 1
ATOM 7180 C C . SER A 1 924 ? 38.815 33.755 19.420 1.00 61.41 924 SER A C 1
ATOM 7182 O O . SER A 1 924 ? 38.045 33.618 20.365 1.00 61.41 924 SER A O 1
ATOM 7184 N N . GLU A 1 925 ? 38.374 33.896 18.172 1.00 67.44 925 GLU A N 1
ATOM 7185 C CA . GLU A 1 925 ? 36.963 33.887 17.794 1.00 67.44 925 GLU A CA 1
ATOM 7186 C C . GLU A 1 925 ? 36.384 32.470 17.746 1.00 67.44 925 GLU A C 1
ATOM 7188 O O . GLU A 1 925 ? 35.276 32.257 18.227 1.00 67.44 925 GLU A O 1
ATOM 7193 N N . GLY A 1 926 ? 37.146 31.478 17.276 1.00 69.62 926 GLY A N 1
ATOM 7194 C CA . GLY A 1 926 ? 36.772 30.067 17.388 1.00 69.62 926 GLY A CA 1
ATOM 7195 C C . GLY A 1 926 ? 36.688 29.595 18.844 1.00 69.62 926 GLY A C 1
ATOM 7196 O O . GLY A 1 926 ? 35.777 28.848 19.200 1.00 69.62 926 GLY A O 1
ATOM 7197 N N . GLU A 1 927 ? 37.590 30.069 19.709 1.00 68.81 927 GLU A N 1
ATOM 7198 C CA . GLU A 1 927 ? 37.545 29.841 21.158 1.00 68.81 927 GLU A CA 1
ATOM 7199 C C . GLU A 1 927 ? 36.362 30.578 21.812 1.00 68.81 927 GLU A C 1
ATOM 7201 O O . GLU A 1 927 ? 35.671 29.978 22.635 1.00 68.81 927 GLU A O 1
ATOM 7206 N N . ARG A 1 928 ? 36.037 31.810 21.387 1.00 71.12 928 ARG A N 1
ATOM 7207 C CA . ARG A 1 928 ? 34.834 32.538 21.827 1.00 71.12 928 ARG A CA 1
ATOM 7208 C C . ARG A 1 928 ? 33.545 31.827 21.415 1.00 71.12 928 ARG A C 1
ATOM 7210 O O . ARG A 1 928 ? 32.729 31.544 22.279 1.00 71.12 928 ARG A O 1
ATOM 7217 N N . GLN A 1 929 ? 33.383 31.458 20.144 1.00 73.25 929 GLN A N 1
ATOM 7218 C CA . GLN A 1 929 ? 32.194 30.740 19.669 1.00 73.25 929 GLN A CA 1
ATOM 7219 C C . GLN A 1 929 ? 32.048 29.361 20.330 1.00 73.25 929 GLN A C 1
ATOM 7221 O O . GLN A 1 929 ? 30.933 28.927 20.610 1.00 73.25 929 GLN A O 1
ATOM 7226 N N . ARG A 1 930 ? 33.160 28.668 20.620 1.00 76.56 930 ARG A N 1
ATOM 7227 C CA . ARG A 1 930 ? 33.156 27.446 21.440 1.00 76.56 930 ARG A CA 1
ATOM 7228 C C . ARG A 1 930 ? 32.664 27.739 22.859 1.00 76.56 930 ARG A C 1
ATOM 7230 O O . ARG A 1 930 ? 31.804 27.025 23.364 1.00 76.56 930 ARG A O 1
ATOM 7237 N N . ASN A 1 931 ? 33.157 28.806 23.486 1.00 73.69 931 ASN A N 1
ATOM 7238 C CA . ASN A 1 931 ? 32.725 29.215 24.819 1.00 73.69 931 ASN A CA 1
ATOM 7239 C C . ASN A 1 931 ? 31.238 29.611 24.852 1.00 73.69 931 ASN A C 1
ATOM 7241 O O . ASN A 1 931 ? 30.519 29.165 25.737 1.00 73.69 931 ASN A O 1
ATOM 7245 N N . ASP A 1 932 ? 30.750 30.348 23.854 1.00 72.00 932 ASP A N 1
ATOM 7246 C CA . ASP A 1 932 ? 29.339 30.729 23.726 1.00 72.00 932 ASP A CA 1
ATOM 7247 C C . ASP A 1 932 ? 28.437 29.486 23.552 1.00 72.00 932 ASP A C 1
ATOM 7249 O O . ASP A 1 932 ? 27.390 29.381 24.195 1.00 72.00 932 ASP A O 1
ATOM 7253 N N . ARG A 1 933 ? 28.869 28.481 22.766 1.00 76.38 933 ARG A N 1
ATOM 7254 C CA . ARG A 1 933 ? 28.183 27.174 22.673 1.00 76.38 933 ARG A CA 1
ATOM 7255 C C . ARG A 1 933 ? 28.180 26.416 24.001 1.00 76.38 933 ARG A C 1
ATOM 7257 O O . ARG A 1 933 ? 27.157 25.827 24.345 1.00 76.38 933 ARG A O 1
ATOM 7264 N N . ARG A 1 934 ? 29.289 26.422 24.746 1.00 70.06 934 ARG A N 1
ATOM 7265 C CA . ARG A 1 934 ? 29.392 25.781 26.070 1.00 70.06 934 ARG A CA 1
ATOM 7266 C C . ARG A 1 934 ? 28.489 26.450 27.096 1.00 70.06 934 ARG A C 1
ATOM 7268 O O . ARG A 1 934 ? 27.656 25.772 27.682 1.00 70.06 934 ARG A O 1
ATOM 7275 N N . VAL A 1 935 ? 28.560 27.774 27.227 1.00 72.69 935 VAL A N 1
ATOM 7276 C CA . VAL A 1 935 ? 27.681 28.558 28.107 1.00 72.69 935 VAL A CA 1
ATOM 7277 C C . VAL A 1 935 ? 26.208 28.318 27.760 1.00 72.69 935 VAL A C 1
ATOM 7279 O O . VAL A 1 935 ? 25.398 28.126 28.662 1.00 72.69 935 VAL A O 1
ATOM 7282 N N . HIS A 1 936 ? 25.852 28.239 26.472 1.00 74.25 936 HIS A N 1
ATOM 7283 C CA . HIS A 1 936 ? 24.485 27.907 26.064 1.00 74.25 936 HIS A CA 1
ATOM 7284 C C . HIS A 1 936 ? 24.063 26.479 26.455 1.00 74.25 936 HIS A C 1
ATOM 7286 O O . HIS A 1 936 ? 22.952 26.285 26.944 1.00 74.25 936 HIS A O 1
ATOM 7292 N N . ARG A 1 937 ? 24.933 25.474 26.279 1.00 75.38 937 ARG A N 1
ATOM 7293 C CA . ARG A 1 937 ? 24.660 24.087 26.702 1.00 75.38 937 ARG A CA 1
ATOM 7294 C C . ARG A 1 937 ? 24.496 23.987 28.222 1.00 75.38 937 ARG A C 1
ATOM 7296 O O . ARG A 1 937 ? 23.514 23.407 28.676 1.00 75.38 937 ARG A O 1
ATOM 7303 N N . GLN A 1 938 ? 25.378 24.624 28.991 1.00 72.44 938 GLN A N 1
ATOM 7304 C CA . GLN A 1 938 ? 25.310 24.686 30.455 1.00 72.44 938 GLN A CA 1
ATOM 7305 C C . GLN A 1 938 ? 24.032 25.389 30.953 1.00 72.44 938 GLN A C 1
ATOM 7307 O O . GLN A 1 938 ? 23.372 24.886 31.859 1.00 72.44 938 GLN A O 1
ATOM 7312 N N . ASP A 1 939 ? 23.628 26.499 30.324 1.00 76.75 939 ASP A N 1
ATOM 7313 C CA . ASP A 1 939 ? 22.364 27.207 30.597 1.00 76.75 939 ASP A CA 1
ATOM 7314 C C . ASP A 1 939 ? 21.117 26.352 30.289 1.00 76.75 939 ASP A C 1
ATOM 7316 O O . ASP A 1 939 ? 20.109 26.433 30.991 1.00 76.75 939 ASP A O 1
ATOM 7320 N N . VAL A 1 940 ? 21.170 25.496 29.265 1.00 74.44 940 VAL A N 1
ATOM 7321 C CA . VAL A 1 940 ? 20.082 24.550 28.973 1.00 74.44 940 VAL A CA 1
ATOM 7322 C C . VAL A 1 940 ? 20.057 23.395 29.980 1.00 74.44 940 VAL A C 1
ATOM 7324 O O . VAL A 1 940 ? 18.973 23.024 30.433 1.00 74.44 940 VAL A O 1
ATOM 7327 N N . VAL A 1 941 ? 21.215 22.854 30.371 1.00 72.44 941 VAL A N 1
ATOM 7328 C CA . VAL A 1 941 ? 21.319 21.783 31.380 1.00 72.44 941 VAL A CA 1
ATOM 7329 C C . VAL A 1 941 ? 20.834 22.263 32.753 1.00 72.44 941 VAL A C 1
ATOM 7331 O O . VAL A 1 941 ? 20.015 21.579 33.367 1.00 72.44 941 VAL A O 1
ATOM 7334 N N . SER A 1 942 ? 21.224 23.460 33.205 1.00 72.62 942 SER A N 1
ATOM 7335 C CA . SER A 1 942 ? 20.756 24.016 34.487 1.00 72.62 942 SER A CA 1
ATOM 7336 C C . SER A 1 942 ? 19.241 24.257 34.499 1.00 72.62 942 SER A C 1
ATOM 7338 O O . SER A 1 942 ? 18.553 23.867 35.440 1.00 72.62 942 SER A O 1
ATOM 7340 N N . LYS A 1 943 ? 18.669 24.772 33.403 1.00 75.00 943 LYS A N 1
ATOM 7341 C CA . LYS A 1 943 ? 17.209 24.925 33.260 1.00 75.00 943 LYS A CA 1
ATOM 7342 C C . LYS A 1 943 ? 16.453 23.597 33.210 1.00 75.00 943 LYS A C 1
ATOM 7344 O O . LYS A 1 943 ? 15.268 23.562 33.542 1.00 75.00 943 LYS A O 1
ATOM 7349 N N . ILE A 1 944 ? 17.093 22.511 32.776 1.00 73.62 944 ILE A N 1
ATOM 7350 C CA . ILE A 1 944 ? 16.533 21.156 32.862 1.00 73.62 944 ILE A CA 1
ATOM 7351 C C . ILE A 1 944 ? 16.595 20.648 34.312 1.00 73.62 944 ILE A C 1
ATOM 7353 O O . ILE A 1 944 ? 15.606 20.101 34.804 1.00 73.62 944 ILE A O 1
ATOM 7357 N N . GLN A 1 945 ? 17.701 20.894 35.018 1.00 65.81 945 GLN A N 1
ATOM 7358 C CA . GLN A 1 945 ? 17.879 20.553 36.431 1.00 65.81 945 GLN A CA 1
ATOM 7359 C C . GLN A 1 945 ? 16.836 21.244 37.328 1.00 65.81 945 GLN A C 1
ATOM 7361 O O . GLN A 1 945 ? 16.162 20.564 38.104 1.00 65.81 945 GLN A O 1
ATOM 7366 N N . ASP A 1 946 ? 16.585 22.542 37.132 1.00 72.31 946 ASP A N 1
ATOM 7367 C CA . ASP A 1 946 ? 15.533 23.305 37.829 1.00 72.31 946 ASP A CA 1
ATOM 7368 C C . ASP A 1 946 ? 14.117 22.717 37.641 1.00 72.31 946 ASP A C 1
ATOM 7370 O O . ASP A 1 946 ? 13.249 22.856 38.506 1.00 72.31 946 ASP A O 1
ATOM 7374 N N . LEU A 1 947 ? 13.849 22.057 36.507 1.00 71.94 947 LEU A N 1
ATOM 7375 C CA . LEU A 1 947 ? 12.545 21.447 36.207 1.00 71.94 947 LEU A CA 1
ATOM 7376 C C . LEU A 1 947 ? 12.369 20.043 36.791 1.00 71.94 947 LEU A C 1
ATOM 7378 O O . LEU A 1 947 ? 11.234 19.639 37.064 1.00 71.94 947 LEU A O 1
ATOM 7382 N N . LEU A 1 948 ? 13.465 19.297 36.931 1.00 65.00 948 LEU A N 1
ATOM 7383 C CA . LEU A 1 948 ? 13.480 17.915 37.415 1.00 65.00 948 LEU A CA 1
ATOM 7384 C C . LEU A 1 948 ? 13.752 17.818 38.927 1.00 65.00 948 LEU A C 1
ATOM 7386 O O . LEU A 1 948 ? 13.407 16.807 39.541 1.00 65.00 948 LEU A O 1
ATOM 7390 N N . GLY A 1 949 ? 14.300 18.879 39.524 1.00 58.00 949 GLY A N 1
ATOM 7391 C CA . GLY A 1 949 ? 14.663 18.964 40.936 1.00 58.00 949 GLY A CA 1
ATOM 7392 C C . GLY A 1 949 ? 15.989 18.266 41.255 1.00 58.00 949 GLY A C 1
ATOM 7393 O O . GLY A 1 949 ? 16.348 17.265 40.635 1.00 58.00 949 GLY A O 1
ATOM 7394 N N . GLU A 1 950 ? 16.693 18.775 42.272 1.00 45.09 950 GLU A N 1
ATOM 7395 C CA . GLU A 1 950 ? 18.029 18.312 42.701 1.00 45.09 950 GLU A CA 1
ATOM 7396 C C . GLU A 1 950 ? 18.118 16.793 42.936 1.00 45.09 950 GLU A C 1
ATOM 7398 O O . GLU A 1 950 ? 19.166 16.183 42.757 1.00 45.09 950 GLU A O 1
ATOM 7403 N N . SER A 1 951 ? 17.011 16.153 43.311 1.00 42.44 951 SER A N 1
ATOM 7404 C CA . SER A 1 951 ? 16.975 14.742 43.686 1.00 42.44 951 SER A CA 1
ATOM 7405 C C . SER A 1 951 ? 16.855 13.749 42.520 1.00 42.44 951 SER A C 1
ATOM 7407 O O . SER A 1 951 ? 16.914 12.544 42.764 1.00 42.44 951 SER A O 1
ATOM 7409 N N . SER A 1 952 ? 16.697 14.228 41.279 1.00 42.59 952 SER A N 1
ATOM 7410 C CA . SER A 1 952 ? 16.558 13.383 40.078 1.00 42.59 952 SER A CA 1
ATOM 7411 C C . SER A 1 952 ? 17.858 13.214 39.275 1.00 42.59 952 SER A C 1
ATOM 7413 O O . SER A 1 952 ? 17.889 12.400 38.358 1.00 42.59 952 SER A O 1
ATOM 7415 N N . ILE A 1 953 ? 18.899 14.011 39.561 1.00 41.16 953 ILE A N 1
ATOM 7416 C CA . ILE A 1 953 ? 20.125 14.118 38.735 1.00 41.16 953 ILE A CA 1
ATOM 7417 C C . ILE A 1 953 ? 21.409 13.765 39.509 1.00 41.16 953 ILE A C 1
ATOM 7419 O O . ILE A 1 953 ? 22.434 13.506 38.889 1.00 41.16 953 ILE A O 1
ATOM 7423 N N . ASN A 1 954 ? 21.360 13.607 40.836 1.00 37.81 954 ASN A N 1
ATOM 7424 C CA . ASN A 1 954 ? 22.508 13.114 41.620 1.00 37.81 954 ASN A CA 1
ATOM 7425 C C . ASN A 1 954 ? 22.933 11.665 41.270 1.00 37.81 954 ASN A C 1
ATOM 7427 O O . ASN A 1 954 ? 23.956 11.195 41.757 1.00 37.81 954 ASN A O 1
ATOM 7431 N N . ASP A 1 955 ? 22.168 10.970 40.418 1.00 39.78 955 ASP A N 1
ATOM 7432 C CA . ASP A 1 955 ? 22.520 9.679 39.813 1.00 39.78 955 ASP A CA 1
ATOM 7433 C C . ASP A 1 955 ? 23.329 9.814 38.491 1.00 39.78 955 ASP A C 1
ATOM 7435 O O . ASP A 1 955 ? 23.735 8.799 37.923 1.00 39.78 955 ASP A O 1
ATOM 7439 N N . VAL A 1 956 ? 23.585 11.033 37.986 1.00 38.41 956 VAL A N 1
ATOM 7440 C CA . VAL A 1 956 ? 24.392 11.289 36.772 1.00 38.41 956 VAL A CA 1
ATOM 7441 C C . VAL A 1 956 ? 25.882 11.421 37.138 1.00 38.41 956 VAL A C 1
ATOM 7443 O O . VAL A 1 956 ? 26.249 12.340 37.876 1.00 38.41 956 VAL A O 1
ATOM 7446 N N . PRO A 1 957 ? 26.781 10.561 36.615 1.00 35.56 957 PRO A N 1
ATOM 7447 C CA . PRO A 1 957 ? 28.210 10.652 36.912 1.00 35.56 957 PRO A CA 1
ATOM 7448 C C . PRO A 1 957 ? 28.841 11.964 36.414 1.00 35.56 957 PRO A C 1
ATOM 7450 O O . PRO A 1 957 ? 28.708 12.312 35.244 1.00 35.56 957 PRO A O 1
ATOM 7453 N N . GLY A 1 958 ? 29.598 12.648 37.282 1.00 43.69 958 GLY A N 1
ATOM 7454 C CA . GLY A 1 958 ? 30.547 13.708 36.893 1.00 43.69 958 GLY A CA 1
ATOM 7455 C C . GLY A 1 958 ? 30.193 15.158 37.263 1.00 43.69 958 GLY A C 1
ATOM 7456 O O . GLY A 1 958 ? 31.044 16.029 37.100 1.00 43.69 958 GLY A O 1
ATOM 7457 N N . LEU A 1 959 ? 29.000 15.456 37.794 1.00 36.34 959 LEU A N 1
ATOM 7458 C CA . LEU A 1 959 ? 28.603 16.851 38.081 1.00 36.34 959 LEU A CA 1
ATOM 7459 C C . LEU A 1 959 ? 29.184 17.440 39.386 1.00 36.34 959 LEU A C 1
ATOM 7461 O O . LEU A 1 959 ? 29.499 18.631 39.422 1.00 36.34 959 LEU A O 1
ATOM 7465 N N . ASP A 1 960 ? 29.405 16.626 40.425 1.00 34.25 960 ASP A N 1
ATOM 7466 C CA . ASP A 1 960 ? 29.998 17.087 41.699 1.00 34.25 960 ASP A CA 1
ATOM 7467 C C . ASP A 1 960 ? 31.471 17.523 41.564 1.00 34.25 960 ASP A C 1
ATOM 7469 O O . ASP A 1 960 ? 31.946 18.386 42.306 1.00 34.25 960 ASP A O 1
ATOM 7473 N N . GLU A 1 961 ? 32.200 16.957 40.598 1.00 38.72 961 GLU A N 1
ATOM 7474 C CA . GLU A 1 961 ? 33.611 17.275 40.339 1.00 38.72 961 GLU A CA 1
ATOM 7475 C C . GLU A 1 961 ? 33.757 18.570 39.513 1.00 38.72 961 GLU A C 1
ATOM 7477 O O . GLU A 1 961 ? 34.705 19.335 39.693 1.00 38.72 961 GLU A O 1
ATOM 7482 N N . PHE A 1 962 ? 32.756 18.895 38.685 1.00 38.97 962 PHE A N 1
ATOM 7483 C CA . PHE A 1 962 ? 32.771 20.051 37.781 1.00 38.97 962 PHE A CA 1
ATOM 7484 C C . PHE A 1 962 ? 32.616 21.406 38.498 1.00 38.97 962 PHE A C 1
ATOM 7486 O O . PHE A 1 962 ? 33.137 22.420 38.039 1.00 38.97 962 PHE A O 1
ATOM 7493 N N . SER A 1 963 ? 31.943 21.442 39.655 1.00 33.09 963 SER A N 1
ATOM 7494 C CA . SER A 1 963 ? 31.758 22.682 40.435 1.00 33.09 963 SER A CA 1
ATOM 7495 C C . SER A 1 963 ? 32.957 23.053 41.323 1.00 33.09 963 SER A C 1
ATOM 7497 O O . SER A 1 963 ? 32.936 24.104 41.969 1.00 33.09 963 SER A O 1
ATOM 7499 N N . ARG A 1 964 ? 33.996 22.207 41.413 1.00 31.55 964 ARG A N 1
ATOM 7500 C CA . ARG A 1 964 ? 35.142 22.417 42.316 1.00 31.55 964 ARG A CA 1
ATOM 7501 C C . ARG A 1 964 ? 36.475 21.912 41.747 1.00 31.55 964 ARG A C 1
ATOM 7503 O O . ARG A 1 964 ? 37.029 20.954 42.272 1.00 31.55 964 ARG A O 1
ATOM 7510 N N . THR A 1 965 ? 37.063 22.625 40.784 1.00 28.31 965 THR A N 1
ATOM 7511 C CA . THR A 1 965 ? 38.452 23.153 40.876 1.00 28.31 965 THR A CA 1
ATOM 7512 C C . THR A 1 965 ? 38.915 23.851 39.593 1.00 28.31 965 THR A C 1
ATOM 7514 O O . THR A 1 965 ? 38.444 23.596 38.490 1.00 28.31 965 THR A O 1
ATOM 7517 N N . THR A 1 966 ? 39.877 24.757 39.756 1.00 33.38 966 THR A N 1
ATOM 7518 C CA . THR A 1 966 ? 40.664 25.371 38.681 1.00 33.38 966 THR A CA 1
ATOM 7519 C C . THR A 1 966 ? 41.638 24.377 38.033 1.00 33.38 966 THR A C 1
ATOM 7521 O O . THR A 1 966 ? 42.404 23.741 38.749 1.00 33.38 966 THR A O 1
ATOM 7524 N N . LEU A 1 967 ? 41.636 24.332 36.694 1.00 33.72 967 LEU A N 1
ATOM 7525 C CA . LEU A 1 967 ? 42.660 23.822 35.755 1.00 33.72 967 LEU A CA 1
ATOM 7526 C C . LEU A 1 967 ? 43.906 23.086 36.316 1.00 33.72 967 LEU A C 1
ATOM 7528 O O . LEU A 1 967 ? 44.792 23.727 36.887 1.00 33.72 967 LEU A O 1
ATOM 7532 N N . PRO A 1 968 ? 44.091 21.809 35.934 1.00 31.44 968 PRO A N 1
ATOM 7533 C CA . PRO A 1 968 ? 45.393 21.186 35.676 1.00 31.44 968 PRO A CA 1
ATOM 7534 C C . PRO A 1 968 ? 45.760 21.223 34.167 1.00 31.44 968 PRO A C 1
ATOM 7536 O O . PRO A 1 968 ? 44.889 21.476 33.329 1.00 31.44 968 PRO A O 1
ATOM 7539 N N . PRO A 1 969 ? 47.038 21.000 33.791 1.00 32.16 969 PRO A N 1
ATOM 7540 C CA . PRO A 1 969 ? 47.495 21.009 32.395 1.00 32.16 969 PRO A CA 1
ATOM 7541 C C . PRO A 1 969 ? 47.027 19.777 31.585 1.00 32.16 969 PRO A C 1
ATOM 7543 O O . PRO A 1 969 ? 46.648 18.765 32.171 1.00 32.16 969 PRO A O 1
ATOM 7546 N N . PRO A 1 970 ? 47.045 19.841 30.237 1.00 35.72 970 PRO A N 1
ATOM 7547 C CA . PRO A 1 970 ? 46.409 18.849 29.369 1.00 35.72 970 PRO A CA 1
ATOM 7548 C C . PRO A 1 970 ? 47.331 17.674 28.997 1.00 35.72 970 PRO A C 1
ATOM 7550 O O . PRO A 1 970 ? 47.583 17.451 27.821 1.00 35.72 970 PRO A O 1
ATOM 7553 N N . ASP A 1 971 ? 47.789 16.921 29.995 1.00 31.08 971 ASP A N 1
ATOM 7554 C CA . ASP A 1 971 ? 48.351 15.566 29.877 1.00 31.08 971 ASP A CA 1
ATOM 7555 C C . ASP A 1 971 ? 48.059 14.835 31.214 1.00 31.08 971 ASP A C 1
ATOM 7557 O O . ASP A 1 971 ? 48.048 15.479 32.258 1.00 31.08 971 ASP A O 1
ATOM 7561 N N . GLU A 1 972 ? 47.801 13.515 31.197 1.00 31.75 972 GLU A N 1
ATOM 7562 C CA . GLU A 1 972 ? 47.393 12.668 32.358 1.00 31.75 972 GLU A CA 1
ATOM 7563 C C . GLU A 1 972 ? 45.905 12.688 32.821 1.00 31.75 972 GLU A C 1
ATOM 7565 O O . GLU A 1 972 ? 45.618 12.588 34.014 1.00 31.75 972 GLU A O 1
ATOM 7570 N N . ALA A 1 973 ? 44.921 12.711 31.907 1.00 30.91 973 ALA A N 1
ATOM 7571 C CA . ALA A 1 973 ? 43.484 12.655 32.269 1.00 30.91 973 ALA A CA 1
ATOM 7572 C C . ALA A 1 973 ? 42.663 11.484 31.671 1.00 30.91 973 ALA A C 1
ATOM 7574 O O . ALA A 1 973 ? 41.435 11.555 31.648 1.00 30.91 973 ALA A O 1
ATOM 7575 N N . GLN A 1 974 ? 43.296 10.396 31.205 1.00 32.53 974 GLN A N 1
ATOM 7576 C CA . GLN A 1 974 ? 42.586 9.296 30.518 1.00 32.53 974 GLN A CA 1
ATOM 7577 C C . GLN A 1 974 ? 42.262 8.057 31.390 1.00 32.53 974 GLN A C 1
ATOM 7579 O O . GLN A 1 974 ? 41.409 7.265 31.006 1.00 32.53 974 GLN A O 1
ATOM 7584 N N . ASP A 1 975 ? 42.888 7.895 32.566 1.00 29.52 975 ASP A N 1
ATOM 7585 C CA . ASP A 1 975 ? 42.998 6.585 33.253 1.00 29.52 975 ASP A CA 1
ATOM 7586 C C . ASP A 1 975 ? 42.277 6.461 34.620 1.00 29.52 975 ASP A C 1
ATOM 7588 O O . ASP A 1 975 ? 42.557 5.542 35.394 1.00 29.52 975 ASP A O 1
ATOM 7592 N N . ARG A 1 976 ? 41.367 7.383 34.990 1.00 28.77 976 ARG A N 1
ATOM 7593 C CA . ARG A 1 976 ? 40.807 7.427 36.369 1.00 28.77 976 ARG A CA 1
ATOM 7594 C C . ARG A 1 976 ? 39.292 7.552 36.564 1.00 28.77 976 ARG A C 1
ATOM 7596 O O . ARG A 1 976 ? 38.868 7.725 37.704 1.00 28.77 976 ARG A O 1
ATOM 7603 N N . ILE A 1 977 ? 38.463 7.344 35.537 1.00 31.69 977 ILE A N 1
ATOM 7604 C CA . ILE A 1 977 ? 36.995 7.240 35.713 1.00 31.69 977 ILE A CA 1
ATOM 7605 C C . ILE A 1 977 ? 36.473 5.868 35.258 1.00 31.69 977 ILE A C 1
ATOM 7607 O O . ILE A 1 977 ? 35.597 5.748 34.408 1.00 31.69 977 ILE A O 1
ATOM 7611 N N . VAL A 1 978 ? 36.999 4.805 35.876 1.00 33.47 978 VAL A N 1
ATOM 7612 C CA . VAL A 1 978 ? 36.394 3.465 35.835 1.00 33.47 978 VAL A CA 1
ATOM 7613 C C . VAL A 1 978 ? 36.155 2.976 37.264 1.00 33.47 978 VAL A C 1
ATOM 7615 O O . VAL A 1 978 ? 37.081 2.604 37.980 1.00 33.47 978 VAL A O 1
ATOM 7618 N N . GLY A 1 979 ? 34.878 2.948 37.656 1.00 31.64 979 GLY A N 1
ATOM 7619 C CA . GLY A 1 979 ? 34.377 2.213 38.819 1.00 31.64 979 GLY A CA 1
ATOM 7620 C C . GLY A 1 979 ? 34.213 3.000 40.126 1.00 31.64 979 GLY A C 1
ATOM 7621 O O . GLY A 1 979 ? 35.184 3.249 40.839 1.00 31.64 979 GLY A O 1
ATOM 7622 N N . LYS A 1 980 ? 32.947 3.230 40.518 1.00 27.31 980 LYS A N 1
ATOM 7623 C CA . LYS A 1 980 ? 32.450 3.127 41.909 1.00 27.31 980 LYS A CA 1
ATOM 7624 C C . LYS A 1 980 ? 30.910 3.104 41.979 1.00 27.31 980 LYS A C 1
ATOM 7626 O O . LYS A 1 980 ? 30.249 4.026 41.533 1.00 27.31 980 LYS A O 1
ATOM 7631 N N . THR A 1 981 ? 30.392 2.014 42.554 1.00 27.09 981 THR A N 1
ATOM 7632 C CA . THR A 1 981 ? 29.112 1.812 43.287 1.00 27.09 981 THR A CA 1
ATOM 7633 C C . THR A 1 981 ? 27.957 2.836 43.196 1.00 27.09 981 THR A C 1
ATOM 7635 O O . THR A 1 981 ? 28.158 3.983 43.585 1.00 27.09 981 THR A O 1
ATOM 7638 N N . PRO A 1 982 ? 26.703 2.383 42.946 1.00 28.14 982 PRO A N 1
ATOM 7639 C CA . PRO A 1 982 ? 25.483 3.185 43.114 1.00 28.14 982 PRO A CA 1
ATOM 7640 C C . PRO A 1 982 ? 24.799 3.009 44.496 1.00 28.14 982 PRO A C 1
ATOM 7642 O O . PRO A 1 982 ? 24.388 1.901 44.862 1.00 28.14 982 PRO A O 1
ATOM 7645 N N . PRO A 1 983 ? 24.666 4.091 45.283 1.00 30.39 983 PRO A N 1
ATOM 7646 C CA . PRO A 1 983 ? 23.570 4.251 46.263 1.00 30.39 983 PRO A CA 1
ATOM 7647 C C . PRO A 1 983 ? 23.078 5.730 46.368 1.00 30.39 983 PRO A C 1
ATOM 7649 O O . PRO A 1 983 ? 23.871 6.638 46.187 1.00 30.39 983 PRO A O 1
ATOM 7652 N N . ARG A 1 984 ? 21.848 6.108 46.761 1.00 28.52 984 ARG A N 1
ATOM 7653 C CA . ARG A 1 984 ? 20.624 5.402 47.202 1.00 28.52 984 ARG A CA 1
ATOM 7654 C C . ARG A 1 984 ? 19.452 6.416 47.266 1.00 28.52 984 ARG A C 1
ATOM 7656 O O . ARG A 1 984 ? 19.667 7.545 47.680 1.00 28.52 984 ARG A O 1
ATOM 7663 N N . ASN A 1 985 ? 18.212 5.941 47.102 1.00 30.91 985 ASN A N 1
ATOM 7664 C CA . ASN A 1 985 ? 16.948 6.574 47.546 1.00 30.91 985 ASN A CA 1
ATOM 7665 C C . ASN A 1 985 ? 16.488 7.911 46.900 1.00 30.91 985 ASN A C 1
ATOM 7667 O O . ASN A 1 985 ? 16.629 8.972 47.502 1.00 30.91 985 ASN A O 1
ATOM 7671 N N . THR A 1 986 ? 15.629 7.810 45.880 1.00 30.91 986 THR A N 1
ATOM 7672 C CA . THR A 1 986 ? 14.314 8.496 45.887 1.00 30.91 986 THR A CA 1
ATOM 7673 C C . THR A 1 986 ? 13.187 7.525 45.486 1.00 30.91 986 THR A C 1
ATOM 7675 O O . THR A 1 986 ? 13.425 6.348 45.209 1.00 30.91 986 THR A O 1
ATOM 7678 N N . THR A 1 987 ? 11.927 7.953 45.591 1.00 37.34 987 THR A N 1
ATOM 7679 C CA . THR A 1 987 ? 10.738 7.121 45.884 1.00 37.34 987 THR A CA 1
ATOM 7680 C C . THR A 1 987 ? 10.145 6.276 44.735 1.00 37.34 987 THR A C 1
ATOM 7682 O O . THR A 1 987 ? 9.009 5.811 44.840 1.00 37.34 987 THR A O 1
ATOM 7685 N N . ALA A 1 988 ? 10.900 5.967 43.674 1.00 41.72 988 ALA A N 1
ATOM 7686 C CA . ALA A 1 988 ? 10.449 5.153 42.530 1.00 41.72 988 ALA A CA 1
ATOM 7687 C C . ALA A 1 988 ? 10.338 3.635 42.845 1.00 41.72 988 ALA A C 1
ATOM 7689 O O . ALA A 1 988 ? 11.131 2.800 42.401 1.00 41.72 988 ALA A O 1
ATOM 7690 N N . GLY A 1 989 ? 9.343 3.252 43.650 1.00 42.97 989 GLY A N 1
ATOM 7691 C CA . GLY A 1 989 ? 9.217 1.902 44.210 1.00 42.97 989 GLY A CA 1
ATOM 7692 C C . GLY A 1 989 ? 8.884 0.771 43.220 1.00 42.97 989 GLY A C 1
ATOM 7693 O O . GLY A 1 989 ? 7.798 0.728 42.646 1.00 42.97 989 GLY A O 1
ATOM 7694 N N . GLY A 1 990 ? 9.767 -0.233 43.149 1.00 59.44 990 GLY A N 1
ATOM 7695 C CA . GLY A 1 990 ? 9.483 -1.623 42.747 1.00 59.44 990 GLY A CA 1
ATOM 7696 C C . GLY A 1 990 ? 9.316 -1.916 41.251 1.00 59.44 990 GLY A C 1
ATOM 7697 O O . GLY A 1 990 ? 9.945 -2.838 40.745 1.00 59.44 990 GLY A O 1
ATOM 7698 N N . VAL A 1 991 ? 8.465 -1.166 40.545 1.00 68.38 991 VAL A N 1
ATOM 7699 C CA . VAL A 1 991 ? 7.991 -1.537 39.189 1.00 68.38 991 VAL A CA 1
ATOM 7700 C C . VAL A 1 991 ? 8.388 -0.527 38.103 1.00 68.38 991 VAL A C 1
ATOM 7702 O O . VAL A 1 991 ? 8.339 -0.844 36.916 1.00 68.38 991 VAL A O 1
ATOM 7705 N N . TRP A 1 992 ? 8.823 0.679 38.483 1.00 69.81 992 TRP A N 1
ATOM 7706 C CA . TRP A 1 992 ? 9.241 1.709 37.524 1.00 69.81 992 TRP A CA 1
ATOM 7707 C C . TRP A 1 992 ? 10.292 1.174 36.544 1.00 69.81 992 TRP A C 1
ATOM 7709 O O . TRP A 1 992 ? 11.315 0.625 36.972 1.00 69.81 992 TRP A O 1
ATOM 7719 N N . GLY A 1 993 ? 10.029 1.336 35.246 1.00 63.41 993 GLY A N 1
ATOM 7720 C CA . GLY A 1 993 ? 10.915 0.883 34.174 1.00 63.41 993 GLY A CA 1
ATOM 7721 C C . GLY A 1 993 ? 10.696 -0.554 33.689 1.00 63.41 993 GLY A C 1
ATOM 7722 O O . GLY A 1 993 ? 11.450 -0.999 32.831 1.00 63.41 993 GLY A O 1
ATOM 7723 N N . ALA A 1 994 ? 9.698 -1.291 34.198 1.00 73.94 994 ALA A N 1
ATOM 7724 C CA . ALA A 1 994 ? 9.522 -2.726 33.917 1.00 73.94 994 ALA A CA 1
ATOM 7725 C C . ALA A 1 994 ? 9.494 -3.103 32.421 1.00 73.94 994 ALA A C 1
ATOM 7727 O O . ALA A 1 994 ? 9.995 -4.168 32.058 1.00 73.94 994 ALA A O 1
ATOM 7728 N N . LEU A 1 995 ? 8.909 -2.259 31.563 1.00 76.56 995 LEU A N 1
ATOM 7729 C CA . LEU A 1 995 ? 8.839 -2.472 30.112 1.00 76.56 995 LEU A CA 1
ATOM 7730 C C . LEU A 1 995 ? 9.260 -1.234 29.297 1.00 76.56 995 LEU A C 1
ATOM 7732 O O . LEU A 1 995 ? 8.940 -1.149 28.109 1.00 76.56 995 LEU A O 1
ATOM 7736 N N . HIS A 1 996 ? 9.960 -0.273 29.913 1.00 73.06 996 HIS A N 1
ATOM 7737 C CA . HIS A 1 996 ? 10.503 0.889 29.193 1.00 73.06 996 HIS A CA 1
ATOM 7738 C C . HIS A 1 996 ? 11.497 0.409 28.125 1.00 73.06 996 HIS A C 1
ATOM 7740 O O . HIS A 1 996 ? 12.202 -0.577 28.333 1.00 73.06 996 HIS A O 1
ATOM 7746 N N . GLY A 1 997 ? 11.513 1.061 26.961 1.00 56.50 997 GLY A N 1
ATOM 7747 C CA . GLY A 1 997 ? 12.349 0.639 25.832 1.00 56.50 997 GLY A CA 1
ATOM 7748 C C . GLY A 1 997 ? 11.927 -0.675 25.157 1.00 56.50 997 GLY A C 1
ATOM 7749 O O . GLY A 1 997 ? 12.676 -1.206 24.348 1.00 56.50 997 GLY A O 1
ATOM 7750 N N . ARG A 1 998 ? 10.735 -1.219 25.438 1.00 67.44 998 ARG A N 1
ATOM 7751 C CA . ARG A 1 998 ? 10.133 -2.278 24.605 1.00 67.44 998 ARG A CA 1
ATOM 7752 C C . ARG A 1 998 ? 9.139 -1.680 23.617 1.00 67.44 998 ARG A C 1
ATOM 7754 O O . ARG A 1 998 ? 8.429 -0.733 23.949 1.00 67.44 998 ARG A O 1
ATOM 7761 N N . SER A 1 999 ? 9.042 -2.269 22.427 1.00 68.75 999 SER A N 1
ATOM 7762 C CA . SER A 1 999 ? 8.053 -1.853 21.426 1.00 68.75 999 SER A CA 1
ATOM 7763 C C . SER A 1 999 ? 6.622 -2.020 21.957 1.00 68.75 999 SER A C 1
ATOM 7765 O O . SER A 1 999 ? 6.340 -2.925 22.750 1.00 68.75 999 SER A O 1
ATOM 7767 N N . ALA A 1 1000 ? 5.687 -1.182 21.501 1.00 66.44 1000 ALA A N 1
ATOM 7768 C CA . ALA A 1 1000 ? 4.298 -1.237 21.966 1.00 66.44 1000 ALA A CA 1
ATOM 7769 C C . ALA A 1 1000 ? 3.665 -2.630 21.760 1.00 66.44 1000 ALA A C 1
ATOM 7771 O O . ALA A 1 1000 ? 2.909 -3.097 22.609 1.00 66.44 1000 ALA A O 1
ATOM 7772 N N . LEU A 1 1001 ? 4.006 -3.335 20.674 1.00 67.56 1001 LEU A N 1
ATOM 7773 C CA . LEU A 1 1001 ? 3.478 -4.669 20.384 1.00 67.56 1001 LEU A CA 1
ATOM 7774 C C . LEU A 1 1001 ? 4.058 -5.751 21.317 1.00 67.56 1001 LEU A C 1
ATOM 7776 O O . LEU A 1 1001 ? 3.325 -6.646 21.736 1.00 67.56 1001 LEU A O 1
ATOM 7780 N N . GLN A 1 1002 ? 5.329 -5.636 21.721 1.00 74.38 1002 GLN A N 1
ATOM 7781 C CA . GLN A 1 1002 ? 5.903 -6.481 22.778 1.00 74.38 1002 GLN A CA 1
ATOM 7782 C C . GLN A 1 1002 ? 5.254 -6.192 24.138 1.00 74.38 1002 GLN A C 1
ATOM 7784 O O . GLN A 1 1002 ? 4.968 -7.122 24.886 1.00 74.38 1002 GLN A O 1
ATOM 7789 N N . GLN A 1 1003 ? 4.988 -4.921 24.458 1.00 77.88 1003 GLN A N 1
ATOM 7790 C CA . GLN A 1 1003 ? 4.361 -4.524 25.722 1.00 77.88 1003 GLN A CA 1
ATOM 7791 C C . GLN A 1 1003 ? 2.948 -5.105 25.881 1.00 77.88 1003 GLN A C 1
ATOM 7793 O O . GLN A 1 1003 ? 2.645 -5.680 26.931 1.00 77.88 1003 GLN A O 1
ATOM 7798 N N . ILE A 1 1004 ? 2.103 -5.023 24.844 1.00 82.44 1004 ILE A N 1
ATOM 7799 C CA . ILE A 1 1004 ? 0.719 -5.534 24.899 1.00 82.44 1004 ILE A CA 1
ATOM 7800 C C . ILE A 1 1004 ? 0.625 -7.066 24.944 1.00 82.44 1004 ILE A C 1
ATOM 7802 O O . ILE A 1 1004 ? -0.380 -7.600 25.406 1.00 82.44 1004 ILE A O 1
ATOM 7806 N N . ALA A 1 1005 ? 1.664 -7.780 24.500 1.00 77.31 1005 ALA A N 1
ATOM 7807 C CA . ALA A 1 1005 ? 1.742 -9.237 24.605 1.00 77.31 1005 ALA A CA 1
ATOM 7808 C C . ALA A 1 1005 ? 2.072 -9.725 26.031 1.00 77.31 1005 ALA A C 1
ATOM 7810 O O . ALA A 1 1005 ? 1.965 -10.916 26.316 1.00 77.31 1005 ALA A O 1
ATOM 7811 N N . THR A 1 1006 ? 2.474 -8.831 26.943 1.00 86.69 1006 THR A N 1
ATOM 7812 C CA . THR A 1 1006 ? 2.858 -9.222 28.306 1.00 86.69 1006 THR A CA 1
ATOM 7813 C C . THR A 1 1006 ? 1.659 -9.416 29.247 1.00 86.69 1006 THR A C 1
ATOM 7815 O O . THR A 1 1006 ? 0.645 -8.719 29.122 1.00 86.69 1006 THR A O 1
ATOM 7818 N N . PRO A 1 1007 ? 1.792 -10.254 30.297 1.00 87.06 1007 PRO A N 1
ATOM 7819 C CA . PRO A 1 1007 ? 0.790 -10.346 31.361 1.00 87.06 1007 PRO A CA 1
ATOM 7820 C C . PRO A 1 1007 ? 0.521 -9.012 32.080 1.00 87.06 1007 PRO A C 1
ATOM 7822 O O . PRO A 1 1007 ? -0.590 -8.808 32.566 1.00 87.06 1007 PRO A O 1
ATOM 7825 N N . TRP A 1 1008 ? 1.492 -8.083 32.101 1.00 88.88 1008 TRP A N 1
ATOM 7826 C CA . TRP A 1 1008 ? 1.305 -6.721 32.621 1.00 88.88 1008 TRP A CA 1
ATOM 7827 C C . TRP A 1 1008 ? 0.161 -5.993 31.911 1.00 88.88 1008 TRP A C 1
ATOM 7829 O O . TRP A 1 1008 ? -0.661 -5.357 32.564 1.00 88.88 1008 TRP A O 1
ATOM 7839 N N . PHE A 1 1009 ? 0.082 -6.113 30.582 1.00 90.50 1009 PHE A N 1
ATOM 7840 C CA . PHE A 1 1009 ? -0.992 -5.519 29.791 1.00 90.50 1009 PHE A CA 1
ATOM 7841 C C . PHE A 1 1009 ? -2.295 -6.311 29.905 1.00 90.50 1009 PHE A C 1
ATOM 7843 O O . PHE A 1 1009 ? -3.345 -5.725 30.152 1.00 90.50 1009 PHE A O 1
ATOM 7850 N N . VAL A 1 1010 ? -2.246 -7.638 29.752 1.00 89.81 1010 VAL A N 1
ATOM 7851 C CA . VAL A 1 1010 ? -3.463 -8.467 29.734 1.00 89.81 1010 VAL A CA 1
ATOM 7852 C C . VAL A 1 1010 ? -4.242 -8.350 31.049 1.00 89.81 1010 VAL A C 1
ATOM 7854 O O . VAL A 1 1010 ? -5.459 -8.175 31.018 1.00 89.81 1010 VAL A O 1
ATOM 7857 N N . LEU A 1 1011 ? -3.561 -8.379 32.200 1.00 92.19 1011 LEU A N 1
ATOM 7858 C CA . LEU A 1 1011 ? -4.219 -8.304 33.507 1.00 92.19 1011 LEU A CA 1
ATOM 7859 C C . LEU A 1 1011 ? -4.810 -6.915 33.795 1.00 92.19 1011 LEU A C 1
ATOM 7861 O O . LEU A 1 1011 ? -5.947 -6.844 34.267 1.00 92.19 1011 LEU A O 1
ATOM 7865 N N . ILE A 1 1012 ? -4.097 -5.819 33.484 1.00 92.56 1012 ILE A N 1
ATOM 7866 C CA . ILE A 1 1012 ? -4.669 -4.471 33.654 1.00 92.56 1012 ILE A CA 1
ATOM 7867 C C . ILE A 1 1012 ? -5.830 -4.249 32.682 1.00 92.56 1012 ILE A C 1
ATOM 7869 O O . ILE A 1 1012 ? -6.860 -3.728 33.088 1.00 92.56 1012 ILE A O 1
ATOM 7873 N N . MET A 1 1013 ? -5.722 -4.722 31.435 1.00 93.38 1013 MET A N 1
ATOM 7874 C CA . MET A 1 1013 ? -6.762 -4.582 30.415 1.00 93.38 1013 MET A CA 1
ATOM 7875 C C . MET A 1 1013 ? -8.044 -5.322 30.817 1.00 93.38 1013 MET A C 1
ATOM 7877 O O . MET A 1 1013 ? -9.113 -4.714 30.807 1.00 93.38 1013 MET A O 1
ATOM 7881 N N . LEU A 1 1014 ? -7.957 -6.584 31.258 1.00 92.25 1014 LEU A N 1
ATOM 7882 C CA . LEU A 1 1014 ? -9.123 -7.341 31.739 1.00 92.25 1014 LEU A CA 1
ATOM 7883 C C . LEU A 1 1014 ? -9.774 -6.688 32.969 1.00 92.25 1014 LEU A C 1
ATOM 7885 O O . LEU A 1 1014 ? -11.002 -6.600 33.042 1.00 92.25 1014 LEU A O 1
ATOM 7889 N N . PHE A 1 1015 ? -8.965 -6.187 33.910 1.00 94.19 1015 PHE A N 1
ATOM 7890 C CA . PHE A 1 1015 ? -9.462 -5.432 35.060 1.00 94.19 1015 PHE A CA 1
ATOM 7891 C C . PHE A 1 1015 ? -10.188 -4.148 34.620 1.00 94.19 1015 PHE A C 1
ATOM 7893 O O . PHE A 1 1015 ? -11.308 -3.893 35.064 1.00 94.19 1015 PHE A O 1
ATOM 7900 N N . THR A 1 1016 ? -9.600 -3.377 33.698 1.00 91.94 1016 THR A N 1
ATOM 7901 C CA . THR A 1 1016 ? -10.191 -2.152 33.140 1.00 91.94 1016 THR A CA 1
ATOM 7902 C C . THR A 1 1016 ? -11.498 -2.437 32.397 1.00 91.94 1016 THR A C 1
ATOM 7904 O O . THR A 1 1016 ? -12.472 -1.720 32.612 1.00 91.94 1016 THR A O 1
ATOM 7907 N N . VAL A 1 1017 ? -11.568 -3.483 31.565 1.00 91.44 1017 VAL A N 1
ATOM 7908 C CA . VAL A 1 1017 ? -12.792 -3.865 30.834 1.00 91.44 1017 VAL A CA 1
ATOM 7909 C C . VAL A 1 1017 ? -13.947 -4.129 31.801 1.00 91.44 1017 VAL A C 1
ATOM 7911 O O . VAL A 1 1017 ? -15.016 -3.533 31.657 1.00 91.44 1017 VAL A O 1
ATOM 7914 N N . LEU A 1 1018 ? -13.732 -4.970 32.819 1.00 91.38 1018 LEU A N 1
ATOM 7915 C CA . LEU A 1 1018 ? -14.768 -5.291 33.804 1.00 91.38 1018 LEU A CA 1
ATOM 7916 C C . LEU A 1 1018 ? -15.161 -4.079 34.650 1.00 91.38 1018 LEU A C 1
ATOM 7918 O O . LEU A 1 1018 ? -16.348 -3.851 34.889 1.00 91.38 1018 LEU A O 1
ATOM 7922 N N . GLN A 1 1019 ? -14.182 -3.293 35.099 1.00 91.50 1019 GLN A N 1
ATOM 7923 C CA . GLN A 1 1019 ? -14.447 -2.154 35.965 1.00 91.50 1019 GLN A CA 1
ATOM 7924 C C . GLN A 1 1019 ? -15.153 -1.014 35.216 1.00 91.50 1019 GLN A C 1
ATOM 7926 O O . GLN A 1 1019 ? -16.084 -0.422 35.758 1.00 91.50 1019 GLN A O 1
ATOM 7931 N N . MET A 1 1020 ? -14.782 -0.753 33.958 1.00 88.19 1020 MET A N 1
ATOM 7932 C CA . MET A 1 1020 ? -15.455 0.206 33.077 1.00 88.19 1020 MET A CA 1
ATOM 7933 C C . MET A 1 1020 ? -16.904 -0.219 32.797 1.00 88.19 1020 MET A C 1
ATOM 7935 O O . MET A 1 1020 ? -17.820 0.575 33.018 1.00 88.19 1020 MET A O 1
ATOM 7939 N N . LEU A 1 1021 ? -17.128 -1.481 32.401 1.00 87.88 1021 LEU A N 1
ATOM 7940 C CA . LEU A 1 1021 ? -18.469 -2.038 32.183 1.00 87.88 1021 LEU A CA 1
ATOM 7941 C C . LEU A 1 1021 ? -19.346 -1.876 33.431 1.00 87.88 1021 LEU A C 1
ATOM 7943 O O . LEU A 1 1021 ? -20.481 -1.411 33.343 1.00 87.88 1021 LEU A O 1
ATOM 7947 N N . ARG A 1 1022 ? -18.802 -2.198 34.609 1.00 89.94 1022 ARG A N 1
ATOM 7948 C CA . ARG A 1 1022 ? -19.514 -2.104 35.886 1.00 89.94 1022 ARG A CA 1
ATOM 7949 C C . ARG A 1 1022 ? -19.811 -0.661 36.310 1.00 89.94 1022 ARG A C 1
ATOM 7951 O O . ARG A 1 1022 ? -20.915 -0.402 36.785 1.00 89.94 1022 ARG A O 1
ATOM 7958 N N . ILE A 1 1023 ? -18.875 0.276 36.126 1.00 87.81 1023 ILE A N 1
ATOM 7959 C CA . ILE A 1 1023 ? -19.097 1.711 36.389 1.00 87.81 1023 ILE A CA 1
ATOM 7960 C C . ILE A 1 1023 ? -20.234 2.237 35.506 1.00 87.81 1023 ILE A C 1
ATOM 7962 O O . ILE A 1 1023 ? -21.158 2.869 36.016 1.00 87.81 1023 ILE A O 1
ATOM 7966 N N . ASN A 1 1024 ? -20.199 1.950 34.202 1.00 85.50 1024 ASN A N 1
ATOM 7967 C CA . ASN A 1 1024 ? -21.191 2.461 33.254 1.00 85.50 1024 ASN A CA 1
ATOM 7968 C C . ASN A 1 1024 ? -22.570 1.811 33.449 1.00 85.50 1024 ASN A C 1
ATOM 7970 O O . ASN A 1 1024 ? -23.575 2.522 33.458 1.00 85.50 1024 ASN A O 1
ATOM 7974 N N . TYR A 1 1025 ? -22.619 0.500 33.718 1.00 85.00 1025 TYR A N 1
ATOM 7975 C CA . TYR A 1 1025 ? -23.848 -0.204 34.096 1.00 85.00 1025 TYR A CA 1
ATOM 7976 C C . TYR A 1 1025 ? -24.480 0.391 35.361 1.00 85.00 1025 TYR A C 1
ATOM 7978 O O . TYR A 1 1025 ? -25.675 0.689 35.358 1.00 85.00 1025 TYR A O 1
ATOM 7986 N N . PHE A 1 1026 ? -23.691 0.639 36.415 1.00 86.25 1026 PHE A N 1
ATOM 7987 C CA . PHE A 1 1026 ? -24.190 1.266 37.642 1.00 86.25 1026 PHE A CA 1
ATOM 7988 C C . PHE A 1 1026 ? -24.749 2.669 37.372 1.00 86.25 1026 PHE A C 1
ATOM 7990 O O . PHE A 1 1026 ? -25.900 2.925 37.706 1.00 86.25 1026 PHE A O 1
ATOM 7997 N N . VAL A 1 1027 ? -24.007 3.555 36.694 1.00 82.00 1027 VAL A N 1
ATOM 7998 C CA . VAL A 1 1027 ? -24.479 4.922 36.376 1.00 82.00 1027 VAL A CA 1
ATOM 7999 C C . VAL A 1 1027 ? -25.764 4.911 35.535 1.00 82.00 1027 VAL A C 1
ATOM 8001 O O . VAL A 1 1027 ? -26.663 5.714 35.784 1.00 82.00 1027 VAL A O 1
ATOM 8004 N N . ALA A 1 1028 ? -25.882 4.000 34.564 1.00 75.69 1028 ALA A N 1
ATOM 8005 C CA . ALA A 1 1028 ? -27.059 3.900 33.701 1.00 75.69 1028 ALA A CA 1
ATOM 8006 C C . ALA A 1 1028 ? -28.312 3.378 34.428 1.00 75.69 1028 ALA A C 1
ATOM 8008 O O . ALA A 1 1028 ? -29.426 3.810 34.118 1.00 75.69 1028 ALA A O 1
ATOM 8009 N N . SER A 1 1029 ? -28.139 2.453 35.379 1.00 78.88 1029 SER A N 1
ATOM 8010 C CA . SER A 1 1029 ? -29.237 1.700 36.003 1.00 78.88 1029 SER A CA 1
ATOM 8011 C C . SER A 1 1029 ? -29.503 2.041 37.475 1.00 78.88 1029 SER A C 1
ATOM 8013 O O . SER A 1 1029 ? -30.490 1.551 38.018 1.00 78.88 1029 SER A O 1
ATOM 8015 N N . ILE A 1 1030 ? -28.703 2.909 38.115 1.00 84.19 1030 ILE A N 1
ATOM 8016 C CA . ILE A 1 1030 ? -28.749 3.207 39.563 1.00 84.19 1030 ILE A CA 1
ATOM 8017 C C . ILE A 1 1030 ? -30.163 3.420 40.121 1.00 84.19 1030 ILE A C 1
ATOM 8019 O O . ILE A 1 1030 ? -30.502 2.852 41.160 1.00 84.19 1030 ILE A O 1
ATOM 8023 N N . ARG A 1 1031 ? -31.013 4.170 39.405 1.00 79.25 1031 ARG A N 1
ATOM 8024 C CA . ARG A 1 1031 ? -32.402 4.421 39.818 1.00 79.25 1031 ARG A CA 1
ATOM 8025 C C . ARG A 1 1031 ? -33.217 3.132 39.859 1.00 79.25 1031 ARG A C 1
ATOM 8027 O O . ARG A 1 1031 ? -33.769 2.805 40.900 1.00 79.25 1031 ARG A O 1
ATOM 8034 N N . ALA A 1 1032 ? -33.191 2.357 38.775 1.00 76.94 1032 ALA A N 1
ATOM 8035 C CA . ALA A 1 1032 ? -33.885 1.076 38.685 1.00 76.94 1032 ALA A CA 1
ATOM 8036 C C . ALA A 1 1032 ? -33.357 0.042 39.699 1.00 76.94 1032 ALA A C 1
ATOM 8038 O O . ALA A 1 1032 ? -34.145 -0.738 40.227 1.00 76.94 1032 ALA A O 1
ATOM 8039 N N . GLN A 1 1033 ? -32.052 0.053 40.009 1.00 85.44 1033 GLN A N 1
ATOM 8040 C CA . GLN A 1 1033 ? -31.484 -0.828 41.036 1.00 85.44 1033 GLN A CA 1
ATOM 8041 C C . GLN A 1 1033 ? -31.993 -0.466 42.441 1.00 85.44 1033 GLN A C 1
ATOM 8043 O O . GLN A 1 1033 ? -32.463 -1.340 43.169 1.00 85.44 1033 GLN A O 1
ATOM 8048 N N . TYR A 1 1034 ? -31.947 0.813 42.834 1.00 85.50 1034 TYR A N 1
ATOM 8049 C CA . TYR A 1 1034 ? -32.400 1.224 44.169 1.00 85.50 1034 TYR A CA 1
ATOM 8050 C C . TYR A 1 1034 ? -33.924 1.277 44.326 1.00 85.50 1034 TYR A C 1
ATOM 8052 O O . TYR A 1 1034 ? -34.398 1.068 45.440 1.00 85.50 1034 TYR A O 1
ATOM 8060 N N . ASP A 1 1035 ? -34.692 1.446 43.246 1.00 82.38 1035 ASP A N 1
ATOM 8061 C CA . ASP A 1 1035 ? -36.157 1.291 43.256 1.00 82.38 1035 ASP A CA 1
ATOM 8062 C C . ASP A 1 1035 ? -36.598 -0.154 43.563 1.00 82.38 1035 ASP A C 1
ATOM 8064 O O . ASP A 1 1035 ? -37.724 -0.366 44.012 1.00 82.38 1035 ASP A O 1
ATOM 8068 N N . TYR A 1 1036 ? -35.723 -1.143 43.336 1.00 84.12 1036 TYR A N 1
ATOM 8069 C CA . TYR A 1 1036 ? -35.934 -2.540 43.731 1.00 84.12 1036 TYR A CA 1
ATOM 8070 C C . TYR A 1 1036 ? -35.378 -2.836 45.136 1.00 84.12 1036 TYR A C 1
ATOM 8072 O O . TYR A 1 1036 ? -36.042 -3.474 45.950 1.00 84.12 1036 TYR A O 1
ATOM 8080 N N . LEU A 1 1037 ? -34.164 -2.361 45.447 1.00 83.62 1037 LEU A N 1
ATOM 8081 C CA . LEU A 1 1037 ? -33.474 -2.664 46.712 1.00 83.62 1037 LEU A CA 1
ATOM 8082 C C . LEU A 1 1037 ? -34.025 -1.895 47.932 1.00 83.62 1037 LEU A C 1
ATOM 8084 O O . LEU A 1 1037 ? -33.851 -2.340 49.072 1.00 83.62 1037 LEU A O 1
ATOM 8088 N N . LEU A 1 1038 ? -34.662 -0.739 47.726 1.00 84.12 1038 LEU A N 1
ATOM 8089 C CA . LEU A 1 1038 ? -35.172 0.159 48.770 1.00 84.12 1038 LEU A CA 1
ATOM 8090 C C . LEU A 1 1038 ? -36.643 0.525 48.518 1.00 84.12 1038 LEU A C 1
ATOM 8092 O O . LEU A 1 1038 ? -37.174 0.345 47.428 1.00 84.12 1038 LEU A O 1
ATOM 8096 N N . SER A 1 1039 ? -37.320 1.079 49.529 1.00 80.81 1039 SER A N 1
ATOM 8097 C CA . SER A 1 1039 ? -38.676 1.608 49.334 1.00 80.81 1039 SER A CA 1
ATOM 8098 C C . SER A 1 1039 ? -38.659 2.884 48.467 1.00 80.81 1039 SER A C 1
ATOM 8100 O O . SER A 1 1039 ? -37.666 3.618 48.489 1.00 80.81 1039 SER A O 1
ATOM 8102 N N . PRO A 1 1040 ? -39.751 3.226 47.749 1.00 78.12 1040 PRO A N 1
ATOM 8103 C CA . PRO A 1 1040 ? -39.755 4.343 46.793 1.00 78.12 1040 PRO A CA 1
ATOM 8104 C C . PRO A 1 1040 ? -39.339 5.702 47.383 1.00 78.12 1040 PRO A C 1
ATOM 8106 O O . PRO A 1 1040 ? -38.665 6.494 46.724 1.00 78.12 1040 PRO A O 1
ATOM 8109 N N . ALA A 1 1041 ? -39.694 5.971 48.645 1.00 78.12 1041 ALA A N 1
ATOM 8110 C CA . ALA A 1 1041 ? -39.292 7.193 49.343 1.00 78.12 1041 ALA A CA 1
ATOM 8111 C C . ALA A 1 1041 ? -37.775 7.237 49.613 1.00 78.12 1041 ALA A C 1
ATOM 8113 O O . ALA A 1 1041 ? -37.132 8.261 49.378 1.00 78.12 1041 ALA A O 1
ATOM 8114 N N . LEU A 1 1042 ? -37.201 6.112 50.052 1.00 80.19 1042 LEU A N 1
ATOM 8115 C CA . LEU A 1 1042 ? -35.771 5.975 50.334 1.00 80.19 1042 LEU A CA 1
ATOM 8116 C C . LEU A 1 1042 ? -34.936 5.997 49.044 1.00 80.19 1042 LEU A C 1
ATOM 8118 O O . LEU A 1 1042 ? -33.919 6.686 48.989 1.00 80.19 1042 LEU A O 1
ATOM 8122 N N . SER A 1 1043 ? -35.398 5.321 47.987 1.00 81.44 1043 SER A N 1
ATOM 8123 C CA . SER A 1 1043 ? -34.763 5.354 46.663 1.00 81.44 1043 SER A CA 1
ATOM 8124 C C . SER A 1 1043 ? -34.698 6.780 46.107 1.00 81.44 1043 SER A C 1
ATOM 8126 O O . SER A 1 1043 ? -33.634 7.240 45.690 1.00 81.44 1043 SER A O 1
ATOM 8128 N N . LYS A 1 1044 ? -35.798 7.546 46.167 1.00 80.19 1044 LYS A N 1
ATOM 8129 C CA . LYS A 1 1044 ? -35.817 8.939 45.688 1.00 80.19 1044 LYS A CA 1
ATOM 8130 C C . LYS A 1 1044 ? -34.831 9.837 46.447 1.00 80.19 1044 LYS A C 1
ATOM 8132 O O . LYS A 1 1044 ? -34.163 10.669 45.824 1.00 80.19 1044 LYS A O 1
ATOM 8137 N N . GLN A 1 1045 ? -34.710 9.658 47.764 1.00 84.69 1045 GLN A N 1
ATOM 8138 C CA . GLN A 1 1045 ? -33.746 10.386 48.595 1.00 84.69 1045 GLN A CA 1
ATOM 8139 C C . GLN A 1 1045 ? -32.298 10.026 48.222 1.00 84.69 1045 GLN A C 1
ATOM 8141 O O . GLN A 1 1045 ? -31.469 10.919 48.032 1.00 84.69 1045 GLN A O 1
ATOM 8146 N N . LEU A 1 1046 ? -32.007 8.734 48.057 1.00 85.75 1046 LEU A N 1
ATOM 8147 C CA . LEU A 1 1046 ? -30.671 8.238 47.736 1.00 85.75 1046 LEU A CA 1
ATOM 8148 C C . LEU A 1 1046 ? -30.225 8.632 46.315 1.00 85.75 1046 LEU A C 1
ATOM 8150 O O . LEU A 1 1046 ? -29.110 9.114 46.130 1.00 85.75 1046 LEU A O 1
ATOM 8154 N N . ASN A 1 1047 ? -31.113 8.518 45.325 1.00 82.06 1047 ASN A N 1
ATOM 8155 C CA . ASN A 1 1047 ? -30.855 8.941 43.946 1.00 82.06 1047 ASN A CA 1
ATOM 8156 C C . ASN A 1 1047 ? -30.591 10.452 43.839 1.00 82.06 1047 ASN A C 1
ATOM 8158 O O . ASN A 1 1047 ? -29.697 10.871 43.109 1.00 82.06 1047 ASN A O 1
ATOM 8162 N N . SER A 1 1048 ? -31.314 11.272 44.610 1.00 82.00 1048 SER A N 1
ATOM 8163 C CA . SER A 1 1048 ? -31.063 12.719 44.673 1.00 82.00 1048 SER A CA 1
ATOM 8164 C C . SER A 1 1048 ? -29.706 13.038 45.316 1.00 82.00 1048 SER A C 1
ATOM 8166 O O . SER A 1 1048 ? -29.023 13.963 44.882 1.00 82.00 1048 SER A O 1
ATOM 8168 N N . ALA A 1 1049 ? -29.282 12.257 46.317 1.00 85.88 1049 ALA A N 1
ATOM 8169 C CA . ALA A 1 1049 ? -27.946 12.378 46.896 1.00 85.88 1049 ALA A CA 1
ATOM 8170 C C . ALA A 1 1049 ? -26.849 11.957 45.903 1.00 85.88 1049 ALA A C 1
ATOM 8172 O O . ALA A 1 1049 ? -25.833 12.639 45.815 1.00 85.88 1049 ALA A O 1
ATOM 8173 N N . PHE A 1 1050 ? -27.057 10.895 45.115 1.00 84.25 1050 PHE A N 1
ATOM 8174 C CA . PHE A 1 1050 ? -26.134 10.500 44.045 1.00 84.25 1050 PHE A CA 1
ATOM 8175 C C . PHE A 1 1050 ? -25.962 11.598 42.991 1.00 84.25 1050 PHE A C 1
ATOM 8177 O O . PHE A 1 1050 ? -24.827 11.949 42.674 1.00 84.25 1050 PHE A O 1
ATOM 8184 N N . ASP A 1 1051 ? -27.067 12.171 42.496 1.00 80.44 1051 ASP A N 1
ATOM 8185 C CA . ASP A 1 1051 ? -27.045 13.224 41.471 1.00 80.44 1051 ASP A CA 1
ATOM 8186 C C . ASP A 1 1051 ? -26.194 14.443 41.911 1.00 80.44 1051 ASP A C 1
ATOM 8188 O O . ASP A 1 1051 ? -25.559 15.078 41.071 1.00 80.44 1051 ASP A O 1
ATOM 8192 N N . VAL A 1 1052 ? -26.136 14.748 43.219 1.00 84.75 1052 VAL A N 1
ATOM 8193 C CA . VAL A 1 1052 ? -25.311 15.826 43.809 1.00 84.75 1052 VAL A CA 1
ATOM 8194 C C . VAL A 1 1052 ? -23.884 15.374 44.139 1.00 84.75 1052 VAL A C 1
ATOM 8196 O O . VAL A 1 1052 ? -22.932 16.118 43.904 1.00 84.75 1052 VAL A O 1
ATOM 8199 N N . LEU A 1 1053 ? -23.714 14.173 44.698 1.00 86.19 1053 LEU A N 1
ATOM 8200 C CA . LEU A 1 1053 ? -22.403 13.667 45.106 1.00 86.19 1053 LEU A CA 1
ATOM 8201 C C . LEU A 1 1053 ? -21.512 13.369 43.899 1.00 86.19 1053 LEU A C 1
ATOM 8203 O O . LEU A 1 1053 ? -20.327 13.678 43.966 1.00 86.19 1053 LEU A O 1
ATOM 8207 N N . LEU A 1 1054 ? -22.067 12.838 42.802 1.00 81.50 1054 LEU A N 1
ATOM 8208 C CA . LEU A 1 1054 ? -21.328 12.441 41.598 1.00 81.50 1054 LEU A CA 1
ATOM 8209 C C . LEU A 1 1054 ? -20.344 13.519 41.088 1.00 81.50 1054 LEU A C 1
ATOM 8211 O O . LEU A 1 1054 ? -19.160 13.199 40.968 1.00 81.50 1054 LEU A O 1
ATOM 8215 N N . PRO A 1 1055 ? -20.752 14.782 40.848 1.00 80.31 1055 PRO A N 1
ATOM 8216 C CA . PRO A 1 1055 ? -19.803 15.837 40.497 1.00 80.31 1055 PRO A CA 1
ATOM 8217 C C . PRO A 1 1055 ? -18.943 16.315 41.678 1.00 80.31 1055 PRO A C 1
ATOM 8219 O O . PRO A 1 1055 ? -17.783 16.680 41.487 1.00 80.31 1055 PRO A O 1
ATOM 8222 N N . LEU A 1 1056 ? -19.490 16.325 42.900 1.00 84.69 1056 LEU A N 1
ATOM 8223 C CA . LEU A 1 1056 ? -18.814 16.876 44.077 1.00 84.69 1056 LEU A CA 1
ATOM 8224 C C . LEU A 1 1056 ? -17.579 16.058 44.473 1.00 84.69 1056 LEU A C 1
ATOM 8226 O O . LEU A 1 1056 ? -16.518 16.626 44.720 1.00 84.69 1056 LEU A O 1
ATOM 8230 N N . GLY A 1 1057 ? -17.685 14.729 44.524 1.00 80.50 1057 GLY A N 1
ATOM 8231 C CA . GLY A 1 1057 ? -16.545 13.889 44.895 1.00 80.50 1057 GLY A CA 1
ATOM 8232 C C . GLY A 1 1057 ? -15.479 13.793 43.799 1.00 80.50 1057 GLY A C 1
ATOM 8233 O O . GLY A 1 1057 ? -14.319 13.549 44.125 1.00 80.50 1057 GLY A O 1
ATOM 8234 N N . GLY A 1 1058 ? -15.818 14.112 42.543 1.00 74.62 1058 GLY A N 1
ATOM 8235 C CA . GLY A 1 1058 ? -14.833 14.397 41.493 1.00 74.62 1058 GLY A CA 1
ATOM 8236 C C . GLY A 1 1058 ? -13.887 15.538 41.885 1.00 74.62 1058 GLY A C 1
ATOM 8237 O O . GLY A 1 1058 ? -12.678 15.389 41.763 1.00 74.62 1058 GLY A O 1
ATOM 8238 N N . LEU A 1 1059 ? -14.418 16.628 42.454 1.00 80.19 1059 LEU A N 1
ATOM 8239 C CA . LEU A 1 1059 ? -13.629 17.763 42.958 1.00 80.19 1059 LEU A CA 1
ATOM 8240 C C . LEU A 1 1059 ? -12.930 17.463 44.295 1.00 80.19 1059 LEU A C 1
ATOM 8242 O O . LEU A 1 1059 ? -11.758 17.793 44.463 1.00 80.19 1059 LEU A O 1
ATOM 8246 N N . LEU A 1 1060 ? -13.629 16.839 45.251 1.00 83.56 1060 LEU A N 1
ATOM 8247 C CA . LEU A 1 1060 ? -13.089 16.581 46.596 1.00 83.56 1060 LEU A CA 1
ATOM 8248 C C . LEU A 1 1060 ? -11.958 15.541 46.611 1.00 83.56 1060 LEU A C 1
ATOM 8250 O O . LEU A 1 1060 ? -11.111 15.573 47.502 1.00 83.56 1060 LEU A O 1
ATOM 8254 N N . SER A 1 1061 ? -11.937 14.613 45.652 1.00 82.12 1061 SER A N 1
ATOM 8255 C CA . SER A 1 1061 ? -10.942 13.536 45.610 1.00 82.12 1061 SER A CA 1
ATOM 8256 C C . SER A 1 1061 ? -9.596 13.949 45.001 1.00 82.12 1061 SER A C 1
ATOM 8258 O O . SER A 1 1061 ? -8.587 13.337 45.347 1.00 82.12 1061 SER A O 1
ATOM 8260 N N . VAL A 1 1062 ? -9.544 15.008 44.178 1.00 79.88 1062 VAL A N 1
ATOM 8261 C CA . VAL A 1 1062 ? -8.329 15.506 43.491 1.00 79.88 1062 VAL A CA 1
ATOM 8262 C C . VAL A 1 1062 ? -7.074 15.550 44.383 1.00 79.88 1062 VAL A C 1
ATOM 8264 O O . VAL A 1 1062 ? -6.105 14.859 44.059 1.00 79.88 1062 VAL A O 1
ATOM 8267 N N . PRO A 1 1063 ? -7.042 16.292 45.515 1.00 76.69 1063 PRO A N 1
ATOM 8268 C CA . PRO A 1 1063 ? -5.821 16.417 46.319 1.00 76.69 1063 PRO A CA 1
ATOM 8269 C C . PRO A 1 1063 ? -5.385 15.088 46.953 1.00 76.69 1063 PRO A C 1
ATOM 8271 O O . PRO A 1 1063 ? -4.190 14.821 47.085 1.00 76.69 1063 PRO A O 1
ATOM 8274 N N . PHE A 1 1064 ? -6.349 14.245 47.330 1.00 82.94 1064 PHE A N 1
ATOM 8275 C CA . PHE A 1 1064 ? -6.102 12.950 47.960 1.00 82.94 1064 PHE A CA 1
ATOM 8276 C C . PHE A 1 1064 ? -5.577 11.917 46.955 1.00 82.94 1064 PHE A C 1
ATOM 8278 O O . PHE A 1 1064 ? -4.614 11.214 47.252 1.00 82.94 1064 PHE A O 1
ATOM 8285 N N . ILE A 1 1065 ? -6.151 11.875 45.746 1.00 83.69 1065 ILE A N 1
ATOM 8286 C CA . ILE A 1 1065 ? -5.705 11.004 44.650 1.00 83.69 1065 ILE A CA 1
ATOM 8287 C C . ILE A 1 1065 ? -4.268 11.340 44.252 1.00 83.69 1065 ILE A C 1
ATOM 8289 O O . ILE A 1 1065 ? -3.436 10.436 44.237 1.00 83.69 1065 ILE A O 1
ATOM 8293 N N . GLY A 1 1066 ? -3.959 12.617 43.986 1.00 72.56 1066 GLY A N 1
ATOM 8294 C CA . GLY A 1 1066 ? -2.595 13.040 43.650 1.00 72.56 1066 GLY A CA 1
ATOM 8295 C C . GLY A 1 1066 ? -1.596 12.623 44.732 1.00 72.56 1066 GLY A C 1
ATOM 8296 O O . GLY A 1 1066 ? -0.625 11.925 44.457 1.00 72.56 1066 GLY A O 1
ATOM 8297 N N . THR A 1 1067 ? -1.918 12.919 45.995 1.00 79.12 1067 THR A N 1
ATOM 8298 C CA . THR A 1 1067 ? -1.067 12.569 47.142 1.00 79.12 1067 THR A CA 1
ATOM 8299 C C . THR A 1 1067 ? -0.861 11.054 47.279 1.00 79.12 1067 THR A C 1
ATOM 8301 O O . THR A 1 1067 ? 0.244 10.623 47.601 1.00 79.12 1067 THR A O 1
ATOM 8304 N N . ILE A 1 1068 ? -1.874 10.224 47.007 1.00 84.12 1068 ILE A N 1
ATOM 8305 C CA . ILE A 1 1068 ? -1.731 8.758 46.993 1.00 84.12 1068 ILE A CA 1
ATOM 8306 C C . ILE A 1 1068 ? -0.783 8.290 45.882 1.00 84.12 1068 ILE A C 1
ATOM 8308 O O . ILE A 1 1068 ? 0.081 7.453 46.144 1.00 84.12 1068 ILE A O 1
ATOM 8312 N N . LEU A 1 1069 ? -0.937 8.803 44.660 1.00 76.19 1069 LEU A N 1
ATOM 8313 C CA . LEU A 1 1069 ? -0.164 8.353 43.495 1.00 76.19 1069 LEU A CA 1
ATOM 8314 C C . LEU A 1 1069 ? 1.302 8.808 43.540 1.00 76.19 1069 LEU A C 1
ATOM 8316 O O . LEU A 1 1069 ? 2.174 8.090 43.042 1.00 76.19 1069 LEU A O 1
ATOM 8320 N N . ASP A 1 1070 ? 1.559 9.954 44.172 1.00 73.00 1070 ASP A N 1
ATOM 8321 C CA . ASP A 1 1070 ? 2.896 10.524 44.346 1.00 73.00 1070 ASP A CA 1
ATOM 8322 C C . ASP A 1 1070 ? 3.666 9.878 45.526 1.00 73.00 1070 ASP A C 1
ATOM 8324 O O . ASP A 1 1070 ? 4.895 9.817 45.493 1.00 73.00 1070 ASP A O 1
ATOM 8328 N N . ASN A 1 1071 ? 2.975 9.356 46.557 1.0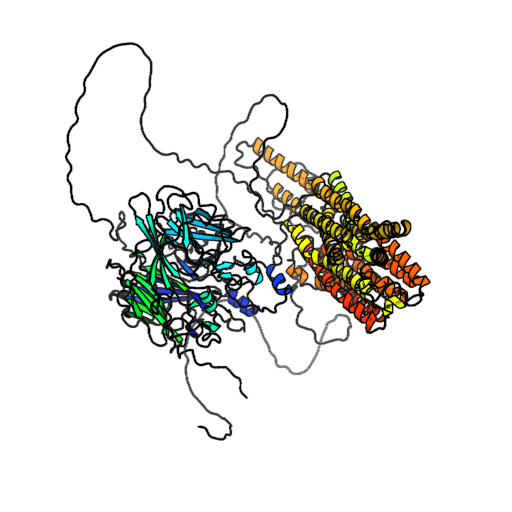0 77.56 1071 ASN A N 1
ATOM 8329 C CA . ASN A 1 1071 ? 3.616 8.822 47.777 1.00 77.56 1071 ASN A CA 1
ATOM 8330 C C . ASN A 1 1071 ? 3.566 7.289 47.951 1.00 77.56 1071 ASN A C 1
ATOM 8332 O O . ASN A 1 1071 ? 4.380 6.747 48.702 1.00 77.56 1071 ASN A O 1
ATOM 8336 N N . LEU A 1 1072 ? 2.632 6.565 47.318 1.00 83.19 1072 LEU A N 1
ATOM 8337 C CA . LEU A 1 1072 ? 2.511 5.104 47.465 1.00 83.19 1072 LEU A CA 1
ATOM 8338 C C . LEU A 1 1072 ? 3.141 4.331 46.298 1.00 83.19 1072 LEU A C 1
ATOM 8340 O O . LEU A 1 1072 ? 3.162 4.776 45.152 1.00 83.19 1072 LEU A O 1
ATOM 8344 N N . LYS A 1 1073 ? 3.608 3.105 46.573 1.00 82.94 1073 LYS A N 1
ATOM 8345 C CA . LYS A 1 1073 ? 4.119 2.204 45.526 1.00 82.94 1073 LYS A CA 1
ATOM 8346 C C . LYS A 1 1073 ? 2.972 1.657 44.669 1.00 82.94 1073 LYS A C 1
ATOM 8348 O O . LYS A 1 1073 ? 1.896 1.363 45.192 1.00 82.94 1073 LYS A O 1
ATOM 8353 N N . THR A 1 1074 ? 3.219 1.408 43.382 1.00 83.81 1074 THR A N 1
ATOM 8354 C CA . THR A 1 1074 ? 2.209 0.956 42.402 1.00 83.81 1074 THR A CA 1
ATOM 8355 C C . THR A 1 1074 ? 1.386 -0.251 42.877 1.00 83.81 1074 THR A C 1
ATOM 8357 O O . THR A 1 1074 ? 0.166 -0.263 42.743 1.00 83.81 1074 THR A O 1
ATOM 8360 N N . GLN A 1 1075 ? 2.015 -1.250 43.507 1.00 86.75 1075 GLN A N 1
ATOM 8361 C CA . GLN A 1 1075 ? 1.317 -2.421 44.051 1.00 86.75 1075 GLN A CA 1
ATOM 8362 C C . GLN A 1 1075 ? 0.357 -2.088 45.211 1.00 86.75 1075 GLN A C 1
ATOM 8364 O O . GLN A 1 1075 ? -0.663 -2.754 45.367 1.00 86.75 1075 GLN A O 1
ATOM 8369 N N . GLN A 1 1076 ? 0.644 -1.050 46.005 1.00 89.06 1076 GLN A N 1
ATOM 8370 C CA . GLN A 1 1076 ? -0.241 -0.585 47.080 1.00 89.06 1076 GLN A CA 1
ATOM 8371 C C . GLN A 1 1076 ? -1.438 0.177 46.501 1.00 89.06 1076 GLN A C 1
ATOM 8373 O O . GLN A 1 1076 ? -2.567 -0.056 46.926 1.00 89.06 1076 GLN A O 1
ATOM 8378 N N . VAL A 1 1077 ? -1.208 1.017 45.484 1.00 89.69 1077 VAL A N 1
ATOM 8379 C CA . VAL A 1 1077 ? -2.272 1.712 44.738 1.00 89.69 1077 VAL A CA 1
ATOM 8380 C C . VAL A 1 1077 ? -3.246 0.701 44.124 1.00 89.69 1077 VAL A C 1
ATOM 8382 O O . VAL A 1 1077 ? -4.452 0.812 44.332 1.00 89.69 1077 VAL A O 1
ATOM 8385 N N . LEU A 1 1078 ? -2.740 -0.336 43.443 1.00 90.75 1078 LEU A N 1
ATOM 8386 C CA . LEU A 1 1078 ? -3.580 -1.392 42.864 1.00 90.75 1078 LEU A CA 1
ATOM 8387 C C . LEU A 1 1078 ? -4.333 -2.216 43.921 1.00 90.75 1078 LEU A C 1
ATOM 8389 O O . LEU A 1 1078 ? -5.480 -2.590 43.687 1.00 90.75 1078 LEU A O 1
ATOM 8393 N N . LEU A 1 1079 ? -3.734 -2.475 45.090 1.00 93.12 1079 LEU A N 1
ATOM 8394 C CA . LEU A 1 1079 ? -4.412 -3.160 46.196 1.00 93.12 1079 LEU A CA 1
ATOM 8395 C C . LEU A 1 1079 ? -5.581 -2.333 46.750 1.00 93.12 1079 LEU A C 1
ATOM 8397 O O . LEU A 1 1079 ? -6.676 -2.870 46.930 1.00 93.12 1079 LEU A O 1
ATOM 8401 N N . ILE A 1 1080 ? -5.380 -1.031 46.978 1.00 92.44 1080 ILE A N 1
ATOM 8402 C CA . ILE A 1 1080 ? -6.447 -0.095 47.376 1.00 92.44 1080 ILE A CA 1
ATOM 8403 C C . ILE A 1 1080 ? -7.540 -0.057 46.296 1.00 92.44 1080 ILE A C 1
ATOM 8405 O O . ILE A 1 1080 ? -8.729 -0.107 46.613 1.00 92.44 1080 ILE A O 1
ATOM 8409 N N . LEU A 1 1081 ? -7.158 -0.047 45.017 1.00 92.12 1081 LEU A N 1
ATOM 8410 C CA . LEU A 1 1081 ? -8.088 -0.029 43.891 1.00 92.12 1081 LEU A CA 1
ATOM 8411 C C . LEU A 1 1081 ? -8.941 -1.311 43.810 1.00 92.12 1081 LEU A C 1
ATOM 8413 O O . LEU A 1 1081 ? -10.167 -1.230 43.751 1.00 92.12 1081 LEU A O 1
ATOM 8417 N N . ALA A 1 1082 ? -8.330 -2.495 43.852 1.00 92.44 1082 ALA A N 1
ATOM 8418 C CA . ALA A 1 1082 ? -9.047 -3.769 43.764 1.00 92.44 1082 ALA A CA 1
ATOM 8419 C C . ALA A 1 1082 ? -9.935 -4.034 44.998 1.00 92.44 1082 ALA A C 1
ATOM 8421 O O . ALA A 1 1082 ? -11.079 -4.482 44.863 1.00 92.44 1082 ALA A O 1
ATOM 8422 N N . SER A 1 1083 ? -9.446 -3.711 46.201 1.00 93.06 1083 SER A N 1
ATOM 8423 C CA . SER A 1 1083 ? -10.219 -3.867 47.443 1.00 93.06 1083 SER A CA 1
ATOM 8424 C C . SER A 1 1083 ? -11.422 -2.921 47.497 1.00 93.06 1083 SER A C 1
ATOM 8426 O O . SER A 1 1083 ? -12.538 -3.379 47.742 1.00 93.06 1083 SER A O 1
ATOM 8428 N N . THR A 1 1084 ? -11.242 -1.635 47.172 1.00 92.50 1084 THR A N 1
ATOM 8429 C CA . THR A 1 1084 ? -12.343 -0.655 47.147 1.00 92.50 1084 THR A CA 1
ATOM 8430 C C . THR A 1 1084 ? -13.391 -1.021 46.093 1.00 92.50 1084 THR A C 1
ATOM 8432 O O . THR A 1 1084 ? -14.587 -0.993 46.382 1.00 92.50 1084 THR A O 1
ATOM 8435 N N . ALA A 1 1085 ? -12.967 -1.460 44.901 1.00 91.81 1085 ALA A N 1
ATOM 8436 C CA . ALA A 1 1085 ? -13.875 -1.943 43.860 1.00 91.81 1085 ALA A CA 1
ATOM 8437 C C . ALA A 1 1085 ? -14.739 -3.120 44.339 1.00 91.81 1085 ALA A C 1
ATOM 8439 O O . ALA A 1 1085 ? -15.944 -3.164 44.073 1.00 91.81 1085 ALA A O 1
ATOM 8440 N N . THR A 1 1086 ? -14.132 -4.071 45.052 1.00 91.69 1086 THR A N 1
ATOM 8441 C CA . THR A 1 1086 ? -14.821 -5.251 45.592 1.00 91.69 1086 THR A CA 1
ATOM 8442 C C . THR A 1 1086 ? -15.791 -4.858 46.711 1.00 91.69 1086 THR A C 1
ATOM 8444 O O . THR A 1 1086 ? -16.940 -5.295 46.700 1.00 91.69 1086 THR A O 1
ATOM 8447 N N . LEU A 1 1087 ? -15.388 -3.953 47.612 1.00 93.12 1087 LEU A N 1
ATOM 8448 C CA . LEU A 1 1087 ? -16.230 -3.436 48.699 1.00 93.12 1087 LEU A CA 1
ATOM 8449 C C . LEU A 1 1087 ? -17.489 -2.720 48.181 1.00 93.12 1087 LEU A C 1
ATOM 8451 O O . LEU A 1 1087 ? -18.589 -3.022 48.636 1.00 93.12 1087 LEU A O 1
ATOM 8455 N N . ILE A 1 1088 ? -17.351 -1.847 47.177 1.00 91.25 1088 ILE A N 1
ATOM 8456 C CA . ILE A 1 1088 ? -18.480 -1.216 46.458 1.00 91.25 1088 ILE A CA 1
ATOM 8457 C C . ILE A 1 1088 ? -19.432 -2.289 45.892 1.00 91.25 1088 ILE A C 1
ATOM 8459 O O . ILE A 1 1088 ? -20.643 -2.103 45.835 1.00 91.25 1088 ILE A O 1
ATOM 8463 N N . GLY A 1 1089 ? -18.899 -3.440 45.474 1.00 87.56 1089 GLY A N 1
ATOM 8464 C CA . GLY A 1 1089 ? -19.688 -4.524 44.884 1.00 87.56 1089 GLY A CA 1
ATOM 8465 C C . GLY A 1 1089 ? -20.536 -5.246 45.919 1.00 87.56 1089 GLY A C 1
ATOM 8466 O O . GLY A 1 1089 ? -21.737 -5.421 45.728 1.00 87.56 1089 GLY A O 1
ATOM 8467 N N . ILE A 1 1090 ? -19.918 -5.569 47.056 1.00 90.06 1090 ILE A N 1
ATOM 8468 C CA . ILE A 1 1090 ? -20.588 -6.159 48.218 1.00 90.06 1090 ILE A CA 1
ATOM 8469 C C . ILE A 1 1090 ? -21.683 -5.212 48.730 1.00 90.06 1090 ILE A C 1
ATOM 8471 O O . ILE A 1 1090 ? -22.827 -5.635 48.873 1.00 90.06 1090 ILE A O 1
ATOM 8475 N N . LEU A 1 1091 ? -21.371 -3.926 48.937 1.00 89.75 1091 LEU A N 1
ATOM 8476 C CA . LEU A 1 1091 ? -22.339 -2.928 49.414 1.00 89.75 1091 LEU A CA 1
ATOM 8477 C C . LEU A 1 1091 ? -23.512 -2.728 48.440 1.00 89.75 1091 LEU A C 1
ATOM 8479 O O . LEU A 1 1091 ? -24.652 -2.601 48.881 1.00 89.75 1091 LEU A O 1
ATOM 8483 N N . GLY A 1 1092 ? -23.254 -2.759 47.128 1.00 85.12 1092 GLY A N 1
ATOM 8484 C CA . GLY A 1 1092 ? -24.280 -2.682 46.082 1.00 85.12 1092 GLY A CA 1
ATOM 8485 C C . GLY A 1 1092 ? -25.198 -3.908 45.963 1.00 85.12 1092 GLY A C 1
ATOM 8486 O O . GLY A 1 1092 ? -26.142 -3.871 45.177 1.00 85.12 1092 GLY A O 1
ATOM 8487 N N . CYS A 1 1093 ? -24.944 -4.979 46.722 1.00 87.62 1093 CYS A N 1
ATOM 8488 C CA . CYS A 1 1093 ? -25.781 -6.183 46.765 1.00 87.62 1093 CYS A CA 1
ATOM 8489 C C . CYS A 1 1093 ? -26.630 -6.302 48.047 1.00 87.62 1093 CYS A C 1
ATOM 8491 O O . CYS A 1 1093 ? -27.357 -7.282 48.183 1.00 87.62 1093 CYS A O 1
ATOM 8493 N N . ILE A 1 1094 ? -26.544 -5.357 48.996 1.00 87.06 1094 ILE A N 1
ATOM 8494 C CA . ILE A 1 1094 ? -27.263 -5.436 50.282 1.00 87.06 1094 ILE A CA 1
ATOM 8495 C C . ILE A 1 1094 ? -28.675 -4.829 50.140 1.00 87.06 1094 ILE A C 1
ATOM 8497 O O . ILE A 1 1094 ? -28.792 -3.606 50.016 1.00 87.06 1094 ILE A O 1
ATOM 8501 N N . PRO A 1 1095 ? -29.760 -5.627 50.199 1.00 83.69 1095 PRO A N 1
ATOM 8502 C CA . PRO A 1 1095 ? -31.119 -5.099 50.146 1.00 83.69 1095 PRO A CA 1
ATOM 8503 C C . PRO A 1 1095 ? -31.501 -4.378 51.448 1.00 83.69 1095 PRO A C 1
ATOM 8505 O O . PRO A 1 1095 ? -30.965 -4.652 52.521 1.00 83.69 1095 PRO A O 1
ATOM 8508 N N . HIS A 1 1096 ? -32.464 -3.457 51.352 1.00 81.06 1096 HIS A N 1
ATOM 8509 C CA . HIS A 1 1096 ? -33.145 -2.797 52.478 1.00 81.06 1096 HIS A CA 1
ATOM 8510 C C . HIS A 1 1096 ? -32.257 -2.011 53.472 1.00 81.06 1096 HIS A C 1
ATOM 8512 O O . HIS A 1 1096 ? -32.744 -1.577 54.516 1.00 81.06 1096 HIS A O 1
ATOM 8518 N N . SER A 1 1097 ? -30.984 -1.753 53.149 1.00 85.00 1097 SER A N 1
ATOM 8519 C CA . SER A 1 1097 ? -30.050 -1.015 54.011 1.00 85.00 1097 SER A CA 1
ATOM 8520 C C . SER A 1 1097 ? -29.716 0.370 53.449 1.00 85.00 1097 SER A C 1
ATOM 8522 O O . SER A 1 1097 ? -28.879 0.524 52.556 1.00 85.00 1097 SER A O 1
ATOM 8524 N N . LEU A 1 1098 ? -30.341 1.411 54.010 1.00 82.94 1098 LEU A N 1
ATOM 8525 C CA . LEU A 1 1098 ? -30.038 2.805 53.662 1.00 82.94 1098 LEU A CA 1
ATOM 8526 C C . LEU A 1 1098 ? -28.566 3.193 53.952 1.00 82.94 1098 LEU A C 1
ATOM 8528 O O . LEU A 1 1098 ? -27.958 3.830 53.088 1.00 82.94 1098 LEU A O 1
ATOM 8532 N N . PRO A 1 1099 ? -27.943 2.792 55.087 1.00 86.75 1099 PRO A N 1
ATOM 8533 C CA . PRO A 1 1099 ? -26.525 3.065 55.331 1.00 86.75 1099 PRO A CA 1
ATOM 8534 C C . PRO A 1 1099 ? -25.602 2.409 54.296 1.00 86.75 1099 PRO A C 1
ATOM 8536 O O . PRO A 1 1099 ? -24.632 3.037 53.875 1.00 86.75 1099 PRO A O 1
ATOM 8539 N N . ALA A 1 1100 ? -25.916 1.189 53.837 1.00 86.69 1100 ALA A N 1
ATOM 8540 C CA . ALA A 1 1100 ? -25.141 0.525 52.787 1.00 86.69 1100 ALA A CA 1
ATOM 8541 C C . ALA A 1 1100 ? -25.249 1.266 51.444 1.00 86.69 1100 ALA A C 1
ATOM 8543 O O . ALA A 1 1100 ? -24.233 1.455 50.780 1.00 86.69 1100 ALA A O 1
ATOM 8544 N N . GLY A 1 1101 ? -26.440 1.759 51.082 1.00 86.31 1101 GLY A N 1
ATOM 8545 C CA . GLY A 1 1101 ? -26.639 2.580 49.883 1.00 86.31 1101 GLY A CA 1
ATOM 8546 C C . GLY A 1 1101 ? -25.822 3.879 49.900 1.00 86.31 1101 GLY A C 1
ATOM 8547 O O . GLY A 1 1101 ? -25.140 4.195 48.922 1.00 86.31 1101 GLY A O 1
ATOM 8548 N N . TYR A 1 1102 ? -25.820 4.606 51.025 1.00 89.38 1102 TYR A N 1
ATOM 8549 C CA . TYR A 1 1102 ? -24.998 5.814 51.181 1.00 89.38 1102 TYR A CA 1
ATOM 8550 C C . TYR A 1 1102 ? -23.496 5.511 51.168 1.00 89.38 1102 TYR A C 1
ATOM 8552 O O . TYR A 1 1102 ? -22.747 6.217 50.493 1.00 89.38 1102 TYR A O 1
ATOM 8560 N N . ALA A 1 1103 ? -23.051 4.454 51.856 1.00 90.00 1103 ALA A N 1
ATOM 8561 C CA . ALA A 1 1103 ? -21.653 4.027 51.842 1.00 90.00 1103 ALA A CA 1
ATOM 8562 C C . ALA A 1 1103 ? -21.195 3.616 50.432 1.00 90.00 1103 ALA A C 1
ATOM 8564 O O . ALA A 1 1103 ? -20.111 4.008 50.001 1.00 90.00 1103 ALA A O 1
ATOM 8565 N N . ASN A 1 1104 ? -22.039 2.891 49.690 1.00 90.69 1104 ASN A N 1
ATOM 8566 C CA . ASN A 1 1104 ? -21.776 2.494 48.310 1.00 90.69 1104 ASN A CA 1
ATOM 8567 C C . ASN A 1 1104 ? -21.577 3.717 47.402 1.00 90.69 1104 ASN A C 1
ATOM 8569 O O . ASN A 1 1104 ? -20.580 3.801 46.692 1.00 90.69 1104 ASN A O 1
ATOM 8573 N N . ILE A 1 1105 ? -22.483 4.699 47.466 1.00 89.62 1105 ILE A N 1
ATOM 8574 C CA . ILE A 1 1105 ? -22.386 5.931 46.669 1.00 89.62 1105 ILE A CA 1
ATOM 8575 C C . ILE A 1 1105 ? -21.164 6.765 47.069 1.00 89.62 1105 ILE A C 1
ATOM 8577 O O . ILE A 1 1105 ? -20.415 7.189 46.192 1.00 89.62 1105 ILE A O 1
ATOM 8581 N N . ALA A 1 1106 ? -20.923 6.975 48.366 1.00 89.44 1106 ALA A N 1
ATOM 8582 C CA . ALA A 1 1106 ? -19.781 7.757 48.837 1.00 89.44 1106 ALA A CA 1
ATOM 8583 C C . ALA A 1 1106 ? -18.442 7.152 48.377 1.00 89.44 1106 ALA A C 1
ATOM 8585 O O . ALA A 1 1106 ? -17.582 7.870 47.866 1.00 89.44 1106 ALA A O 1
ATOM 8586 N N . LEU A 1 1107 ? -18.292 5.825 48.484 1.00 90.31 1107 LEU A N 1
ATOM 8587 C CA . LEU A 1 1107 ? -17.118 5.116 47.978 1.00 90.31 1107 LEU A CA 1
ATOM 8588 C C . LEU A 1 1107 ? -17.040 5.161 46.449 1.00 90.31 1107 LEU A C 1
ATOM 8590 O O . LEU A 1 1107 ? -15.977 5.467 45.922 1.00 90.31 1107 LEU A O 1
ATOM 8594 N N . PHE A 1 1108 ? -18.139 4.911 45.731 1.00 90.12 1108 PHE A N 1
ATOM 8595 C CA . PHE A 1 1108 ? -18.180 4.924 44.263 1.00 90.12 1108 PHE A CA 1
ATOM 8596 C C . PHE A 1 1108 ? -17.717 6.258 43.668 1.00 90.12 1108 PHE A C 1
ATOM 8598 O O . PHE A 1 1108 ? -16.920 6.277 42.729 1.00 90.12 1108 PHE A O 1
ATOM 8605 N N . VAL A 1 1109 ? -18.196 7.372 44.222 1.00 87.25 1109 VAL A N 1
ATOM 8606 C CA . VAL A 1 1109 ? -17.896 8.711 43.707 1.00 87.25 1109 VAL A CA 1
ATOM 8607 C C . VAL A 1 1109 ? -16.418 9.078 43.903 1.00 87.25 1109 VAL A C 1
ATOM 8609 O O . VAL A 1 1109 ? -15.846 9.717 43.029 1.00 87.25 1109 VAL A O 1
ATOM 8612 N N . ILE A 1 1110 ? -15.777 8.653 44.997 1.00 88.00 1110 ILE A N 1
ATOM 8613 C CA . ILE A 1 1110 ? -14.325 8.837 45.202 1.00 88.00 1110 ILE A CA 1
ATOM 8614 C C . ILE A 1 1110 ? -13.527 7.832 44.355 1.00 88.00 1110 ILE A C 1
ATOM 8616 O O . ILE A 1 1110 ? -12.476 8.154 43.801 1.00 88.00 1110 ILE A O 1
ATOM 8620 N N . TYR A 1 1111 ? -14.038 6.608 44.227 1.00 90.19 1111 TYR A N 1
ATOM 8621 C CA . TYR A 1 1111 ? -13.398 5.519 43.501 1.00 90.19 1111 TYR A CA 1
ATOM 8622 C C . TYR A 1 1111 ? -13.277 5.789 41.999 1.00 90.19 1111 TYR A C 1
ATOM 8624 O O . TYR A 1 1111 ? -12.258 5.448 41.408 1.00 90.19 1111 TYR A O 1
ATOM 8632 N N . ARG A 1 1112 ? -14.290 6.391 41.367 1.00 86.38 1112 ARG A N 1
ATOM 8633 C CA . ARG A 1 1112 ? -14.325 6.634 39.916 1.00 86.38 1112 ARG A CA 1
ATOM 8634 C C . ARG A 1 1112 ? -13.148 7.494 39.396 1.00 86.38 1112 ARG A C 1
ATOM 8636 O O . ARG A 1 1112 ? -12.420 6.987 38.538 1.00 86.38 1112 ARG A O 1
ATOM 8643 N N . PRO A 1 1113 ? -12.868 8.701 39.928 1.00 83.69 1113 PRO A N 1
ATOM 8644 C CA . PRO A 1 1113 ? -11.702 9.489 39.522 1.00 83.69 1113 PRO A CA 1
ATOM 8645 C C . PRO A 1 1113 ? -10.384 8.835 39.962 1.00 83.69 1113 PRO A C 1
ATOM 8647 O O . PRO A 1 1113 ? -9.394 8.893 39.228 1.00 83.69 1113 PRO A O 1
ATOM 8650 N N . PHE A 1 1114 ? -10.362 8.151 41.116 1.00 87.75 1114 PHE A N 1
ATOM 8651 C CA . PHE A 1 1114 ? -9.184 7.403 41.568 1.00 87.75 1114 PHE A CA 1
ATOM 8652 C C . PHE A 1 1114 ? -8.819 6.283 40.585 1.00 87.75 1114 PHE A C 1
ATOM 8654 O O . PHE A 1 1114 ? -7.656 6.151 40.217 1.00 87.75 1114 PHE A O 1
ATOM 8661 N N . TYR A 1 1115 ? -9.810 5.538 40.093 1.00 90.19 1115 TYR A N 1
ATOM 8662 C CA . TYR A 1 1115 ? -9.655 4.475 39.104 1.00 90.19 1115 TYR A CA 1
ATOM 8663 C C . TYR A 1 1115 ? -9.045 4.977 37.797 1.00 90.19 1115 TYR A C 1
ATOM 8665 O O . TYR A 1 1115 ? -8.022 4.440 37.371 1.00 90.19 1115 TYR A O 1
ATOM 8673 N N . TYR A 1 1116 ? -9.616 6.019 37.183 1.00 83.19 1116 TYR A N 1
ATOM 8674 C CA . TYR A 1 1116 ? -9.082 6.539 35.921 1.00 83.19 1116 TYR A CA 1
ATOM 8675 C C . TYR A 1 1116 ? -7.642 7.032 36.082 1.00 83.19 1116 TYR A C 1
ATOM 8677 O O . TYR A 1 1116 ? -6.777 6.658 35.291 1.00 83.19 1116 TYR A O 1
ATOM 8685 N N . THR A 1 1117 ? -7.369 7.783 37.154 1.00 82.31 1117 THR A N 1
ATOM 8686 C CA . THR A 1 1117 ? -6.031 8.332 37.415 1.00 82.31 1117 THR A CA 1
ATOM 8687 C C . THR A 1 1117 ? -5.012 7.225 37.726 1.00 82.31 1117 THR A C 1
ATOM 8689 O O . THR A 1 1117 ? -3.897 7.259 37.207 1.00 82.31 1117 THR A O 1
ATOM 8692 N N . ALA A 1 1118 ? -5.394 6.195 38.492 1.00 86.50 1118 ALA A N 1
ATOM 8693 C CA . ALA A 1 1118 ? -4.534 5.056 38.823 1.00 86.50 1118 ALA A CA 1
ATOM 8694 C C . ALA A 1 1118 ? -4.223 4.156 37.613 1.00 86.50 1118 ALA A C 1
ATOM 8696 O O . ALA A 1 1118 ? -3.111 3.642 37.511 1.00 86.50 1118 ALA A O 1
ATOM 8697 N N . VAL A 1 1119 ? -5.163 3.973 36.674 1.00 87.19 1119 VAL A N 1
ATOM 8698 C CA . VAL A 1 1119 ? -4.909 3.213 35.434 1.00 87.19 1119 VAL A CA 1
ATOM 8699 C C . VAL A 1 1119 ? -3.964 3.982 34.503 1.00 87.19 1119 VAL A C 1
ATOM 8701 O O . VAL A 1 1119 ? -3.049 3.375 33.943 1.00 87.19 1119 VAL A O 1
ATOM 8704 N N . SER A 1 1120 ? -4.112 5.307 34.374 1.00 78.25 1120 SER A N 1
ATOM 8705 C CA . SER A 1 1120 ? -3.144 6.129 33.628 1.00 78.25 1120 SER A CA 1
ATOM 8706 C C . SER A 1 1120 ? -1.763 6.163 34.293 1.00 78.25 1120 SER A C 1
ATOM 8708 O O . SER A 1 1120 ? -0.754 6.026 33.606 1.00 78.25 1120 SER A O 1
ATOM 8710 N N . ASP A 1 1121 ? -1.701 6.266 35.623 1.00 78.00 1121 ASP A N 1
ATOM 8711 C CA . ASP A 1 1121 ? -0.450 6.237 36.391 1.00 78.00 1121 ASP A CA 1
ATOM 8712 C C . ASP A 1 1121 ? 0.275 4.888 36.251 1.00 78.00 1121 ASP A C 1
ATOM 8714 O O . ASP A 1 1121 ? 1.467 4.846 35.947 1.00 78.00 1121 ASP A O 1
ATOM 8718 N N . TYR A 1 1122 ? -0.453 3.772 36.363 1.00 85.25 1122 TYR A N 1
ATOM 8719 C CA . TYR A 1 1122 ? 0.080 2.437 36.084 1.00 85.25 1122 TYR A CA 1
ATOM 8720 C C . TYR A 1 1122 ? 0.640 2.341 34.661 1.00 85.25 1122 TYR A C 1
ATOM 8722 O O . TYR A 1 1122 ? 1.761 1.865 34.474 1.00 85.25 1122 TYR A O 1
ATOM 8730 N N . ALA A 1 1123 ? -0.109 2.815 33.659 1.00 79.38 1123 ALA A N 1
ATOM 8731 C CA . ALA A 1 1123 ? 0.326 2.744 32.270 1.00 79.38 1123 ALA A CA 1
ATOM 8732 C C . ALA A 1 1123 ? 1.631 3.530 32.038 1.00 79.38 1123 ALA A C 1
ATOM 8734 O O . ALA A 1 1123 ? 2.556 3.010 31.411 1.00 79.38 1123 ALA A O 1
ATOM 8735 N N . ALA A 1 1124 ? 1.748 4.729 32.616 1.00 69.25 1124 ALA A N 1
ATOM 8736 C CA . ALA A 1 1124 ? 2.969 5.530 32.580 1.00 69.25 1124 ALA A CA 1
ATOM 8737 C C . ALA A 1 1124 ? 4.144 4.848 33.312 1.00 69.25 1124 ALA A C 1
ATOM 8739 O O . ALA A 1 1124 ? 5.235 4.719 32.752 1.00 69.25 1124 ALA A O 1
ATOM 8740 N N . LYS A 1 1125 ? 3.927 4.354 34.540 1.00 74.62 1125 LYS A N 1
ATOM 8741 C CA . LYS A 1 1125 ? 4.975 3.749 35.385 1.00 74.62 1125 LYS A CA 1
ATOM 8742 C C . LYS A 1 1125 ? 5.511 2.414 34.841 1.00 74.62 1125 LYS A C 1
ATOM 8744 O O . LYS A 1 1125 ? 6.696 2.127 35.022 1.00 74.62 1125 LYS A O 1
ATOM 8749 N N . VAL A 1 1126 ? 4.672 1.610 34.179 1.00 80.62 1126 VAL A N 1
ATOM 8750 C CA . VAL A 1 1126 ? 5.017 0.254 33.699 1.00 80.62 1126 VAL A CA 1
ATOM 8751 C C . VAL A 1 1126 ? 5.503 0.245 32.247 1.00 80.62 1126 VAL A C 1
ATOM 8753 O O . VAL A 1 1126 ? 6.555 -0.331 31.965 1.00 80.62 1126 VAL A O 1
ATOM 8756 N N . PHE A 1 1127 ? 4.757 0.873 31.331 1.00 77.56 1127 PHE A N 1
ATOM 8757 C CA . PHE A 1 1127 ? 5.037 0.838 29.887 1.00 77.56 1127 PHE A CA 1
ATOM 8758 C C . PHE A 1 1127 ? 5.896 2.023 29.415 1.00 77.56 1127 PHE A C 1
ATOM 8760 O O . PHE A 1 1127 ? 6.626 1.903 28.434 1.00 77.56 1127 PHE A O 1
ATOM 8767 N N . GLY A 1 1128 ? 5.888 3.136 30.153 1.00 60.78 1128 GLY A N 1
ATOM 8768 C CA . GLY A 1 1128 ? 6.675 4.326 29.831 1.00 60.78 1128 GLY A CA 1
ATOM 8769 C C . GLY A 1 1128 ? 5.995 5.253 28.824 1.00 60.78 1128 GLY A C 1
ATOM 8770 O O . GLY A 1 1128 ? 5.027 4.895 28.153 1.00 60.78 1128 GLY A O 1
ATOM 8771 N N . PHE A 1 1129 ? 6.497 6.485 28.733 1.00 57.50 1129 PHE A N 1
ATOM 8772 C CA . PHE A 1 1129 ? 5.825 7.548 27.980 1.00 57.50 1129 PHE A CA 1
ATOM 8773 C C . PHE A 1 1129 ? 5.932 7.411 26.450 1.00 57.50 1129 PHE A C 1
ATOM 8775 O O . PHE A 1 1129 ? 4.993 7.785 25.753 1.00 57.50 1129 PHE A O 1
ATOM 8782 N N . GLN A 1 1130 ? 7.002 6.799 25.926 1.00 55.75 1130 GLN A N 1
ATOM 8783 C CA . GLN A 1 1130 ? 7.245 6.634 24.477 1.00 55.75 1130 GLN A CA 1
ATOM 8784 C C . GLN A 1 1130 ? 6.138 5.861 23.732 1.00 55.75 1130 GLN A C 1
ATOM 8786 O O . GLN A 1 1130 ? 5.909 6.075 22.542 1.00 55.75 1130 GLN A O 1
ATOM 8791 N N . THR A 1 1131 ? 5.453 4.945 24.420 1.00 61.59 1131 THR A N 1
ATOM 8792 C CA . THR A 1 1131 ? 4.358 4.119 23.882 1.00 61.59 1131 THR A CA 1
ATOM 8793 C C . THR A 1 1131 ? 3.015 4.412 24.562 1.00 61.59 1131 THR A C 1
ATOM 8795 O O . THR A 1 1131 ? 2.011 3.774 24.237 1.00 61.59 1131 THR A O 1
ATOM 8798 N N . PHE A 1 1132 ? 2.967 5.385 25.480 1.00 64.81 1132 PHE A N 1
ATOM 8799 C CA . PHE A 1 1132 ? 1.834 5.627 26.376 1.00 64.81 1132 PHE A CA 1
ATOM 8800 C C . PHE A 1 1132 ? 0.516 5.852 25.633 1.00 64.81 1132 PHE A C 1
ATOM 8802 O O . PHE A 1 1132 ? -0.454 5.155 25.921 1.00 64.81 1132 PHE A O 1
ATOM 8809 N N . GLY A 1 1133 ? 0.480 6.749 24.639 1.00 59.19 1133 GLY A N 1
ATOM 8810 C CA . GLY A 1 1133 ? -0.735 7.022 23.856 1.00 59.19 1133 GLY A CA 1
ATOM 8811 C C . GLY A 1 1133 ? -1.291 5.769 23.168 1.00 59.19 1133 GLY A C 1
ATOM 8812 O O . GLY A 1 1133 ? -2.487 5.486 23.256 1.00 59.19 1133 GLY A O 1
ATOM 8813 N N . LYS A 1 1134 ? -0.403 4.957 22.579 1.00 68.19 1134 LYS A N 1
ATOM 8814 C CA . LYS A 1 1134 ? -0.725 3.685 21.907 1.00 68.19 1134 LYS A CA 1
ATOM 8815 C C . LYS A 1 1134 ? -1.282 2.647 22.895 1.00 68.19 1134 LYS A C 1
ATOM 8817 O O . LYS A 1 1134 ? -2.322 2.043 22.633 1.00 68.19 1134 LYS A O 1
ATOM 8822 N N . VAL A 1 1135 ? -0.618 2.445 24.037 1.00 74.62 1135 VAL A N 1
ATOM 8823 C CA . VAL A 1 1135 ? -0.968 1.398 25.017 1.00 74.62 1135 VAL A CA 1
ATOM 8824 C C . VAL A 1 1135 ? -2.178 1.788 25.871 1.00 74.62 1135 VAL A C 1
ATOM 8826 O O . VAL A 1 1135 ? -3.127 1.010 25.973 1.00 74.62 1135 VAL A O 1
ATOM 8829 N N . TYR A 1 1136 ? -2.196 2.996 26.441 1.00 78.00 1136 TYR A N 1
ATOM 8830 C CA . TYR A 1 1136 ? -3.327 3.503 27.225 1.00 78.00 1136 TYR A CA 1
ATOM 8831 C C . TYR A 1 1136 ? -4.577 3.682 26.349 1.00 78.00 1136 TYR A C 1
ATOM 8833 O O . TYR A 1 1136 ? -5.661 3.239 26.728 1.00 78.00 1136 TYR A O 1
ATOM 8841 N N . GLY A 1 1137 ? -4.425 4.233 25.138 1.00 73.31 1137 GLY A N 1
ATOM 8842 C CA . GLY A 1 1137 ? -5.517 4.352 24.168 1.00 73.31 1137 GLY A CA 1
ATOM 8843 C C . GLY A 1 1137 ? -6.137 2.999 23.806 1.00 73.31 1137 GLY A C 1
ATOM 8844 O O . GLY A 1 1137 ? -7.360 2.891 23.723 1.00 73.31 1137 GLY A O 1
ATOM 8845 N N . LEU A 1 1138 ? -5.325 1.941 23.674 1.00 80.75 1138 LEU A N 1
ATOM 8846 C CA . LEU A 1 1138 ? -5.819 0.582 23.441 1.00 80.75 1138 LEU A CA 1
ATOM 8847 C C . LEU A 1 1138 ? -6.547 -0.005 24.664 1.00 80.75 1138 LEU A C 1
ATOM 8849 O O . LEU A 1 1138 ? -7.606 -0.606 24.488 1.00 80.75 1138 LEU A O 1
ATOM 8853 N N . ILE A 1 1139 ? -6.035 0.197 25.886 1.00 84.44 1139 ILE A N 1
ATOM 8854 C CA . ILE A 1 1139 ? -6.701 -0.228 27.137 1.00 84.44 1139 ILE A CA 1
ATOM 8855 C C . ILE A 1 1139 ? -8.106 0.386 27.233 1.00 84.44 1139 ILE A C 1
ATOM 8857 O O . ILE A 1 1139 ? -9.086 -0.333 27.446 1.00 84.44 1139 ILE A O 1
ATOM 8861 N N . ILE A 1 1140 ? -8.222 1.702 27.023 1.00 83.38 1140 ILE A N 1
ATOM 8862 C CA . ILE A 1 1140 ? -9.504 2.418 27.088 1.00 83.38 1140 ILE A CA 1
ATOM 8863 C C . ILE A 1 1140 ? -10.433 2.028 25.927 1.00 83.38 1140 ILE A C 1
ATOM 8865 O O . ILE A 1 1140 ? -11.628 1.835 26.150 1.00 83.38 1140 ILE A O 1
ATOM 8869 N N . CYS A 1 1141 ? -9.905 1.832 24.715 1.00 81.94 1141 CYS A N 1
ATOM 8870 C CA . CYS A 1 1141 ? -10.693 1.401 23.558 1.00 81.94 1141 CYS A CA 1
ATOM 8871 C C . CYS A 1 1141 ? -11.308 0.004 23.761 1.00 81.94 1141 CYS A C 1
ATOM 8873 O O . CYS A 1 1141 ? -12.512 -0.173 23.567 1.00 81.94 1141 CYS A O 1
ATOM 8875 N N . LEU A 1 1142 ? -10.524 -0.974 24.235 1.00 84.06 1142 LEU A N 1
ATOM 8876 C CA . LEU A 1 1142 ? -11.015 -2.327 24.534 1.00 84.06 1142 LEU A CA 1
ATOM 8877 C C . LEU A 1 1142 ? -12.054 -2.321 25.668 1.00 84.06 1142 LEU A C 1
ATOM 8879 O O . LEU A 1 1142 ? -13.090 -2.977 25.556 1.00 84.06 1142 LEU A O 1
ATOM 8883 N N . ALA A 1 1143 ? -11.837 -1.521 26.717 1.00 84.88 1143 ALA A N 1
ATOM 8884 C CA . ALA A 1 1143 ? -12.831 -1.307 27.770 1.00 84.88 1143 ALA A CA 1
ATOM 8885 C C . ALA A 1 1143 ? -14.116 -0.634 27.245 1.00 84.88 1143 ALA A C 1
ATOM 8887 O O . ALA A 1 1143 ? -15.219 -0.979 27.669 1.00 84.88 1143 ALA A O 1
ATOM 8888 N N . GLY A 1 1144 ? -13.988 0.270 26.271 1.00 80.69 1144 GLY A N 1
ATOM 8889 C CA . GLY A 1 1144 ? -15.097 0.882 25.542 1.00 80.69 1144 GLY A CA 1
ATOM 8890 C C . GLY A 1 1144 ? -15.928 -0.113 24.739 1.00 80.69 1144 GLY A C 1
ATOM 8891 O O . GLY A 1 1144 ? -17.152 -0.067 24.810 1.00 80.69 1144 GLY A O 1
ATOM 8892 N N . LEU A 1 1145 ? -15.289 -1.047 24.032 1.00 80.56 1145 LEU A N 1
ATOM 8893 C CA . LEU A 1 1145 ? -15.986 -2.135 23.335 1.00 80.56 1145 LEU A CA 1
ATOM 8894 C C . LEU A 1 1145 ? -16.688 -3.081 24.323 1.00 80.56 1145 LEU A C 1
ATOM 8896 O O . LEU A 1 1145 ? -17.807 -3.523 24.062 1.00 80.56 1145 LEU A O 1
ATOM 8900 N N . GLY A 1 1146 ? -16.087 -3.320 25.494 1.00 81.12 1146 GLY A N 1
ATOM 8901 C CA . GLY A 1 1146 ? -16.710 -4.066 26.591 1.00 81.12 1146 GLY A CA 1
ATOM 8902 C C . GLY A 1 1146 ? -18.053 -3.487 27.058 1.00 81.12 1146 GLY A C 1
ATOM 8903 O O . GLY A 1 1146 ? -18.943 -4.248 27.435 1.00 81.12 1146 GLY A O 1
ATOM 8904 N N . ASN A 1 1147 ? -18.264 -2.167 26.958 1.00 81.31 1147 ASN A N 1
ATOM 8905 C CA . ASN A 1 1147 ? -19.540 -1.537 27.324 1.00 81.31 1147 ASN A CA 1
ATOM 8906 C C . ASN A 1 1147 ? -20.736 -2.010 26.476 1.00 81.31 1147 ASN A C 1
ATOM 8908 O O . ASN A 1 1147 ? -21.870 -1.858 26.927 1.00 81.31 1147 ASN A O 1
ATOM 8912 N N . PHE A 1 1148 ? -20.548 -2.612 25.292 1.00 79.62 1148 PHE A N 1
ATOM 8913 C CA . PHE A 1 1148 ? -21.678 -3.188 24.544 1.00 79.62 1148 PHE A CA 1
ATOM 8914 C C . PHE A 1 1148 ? -22.390 -4.311 25.314 1.00 79.62 1148 PHE A C 1
ATOM 8916 O O . PHE A 1 1148 ? -23.595 -4.501 25.134 1.00 79.62 1148 PHE A O 1
ATOM 8923 N N . LEU A 1 1149 ? -21.697 -4.999 26.234 1.00 84.25 1149 LEU A N 1
ATOM 8924 C CA . LEU A 1 1149 ? -22.326 -5.981 27.119 1.00 84.25 1149 LEU A CA 1
ATOM 8925 C C . LEU A 1 1149 ? -23.357 -5.340 28.063 1.00 84.25 1149 LEU A C 1
ATOM 8927 O O . LEU A 1 1149 ? -24.258 -6.045 28.507 1.00 84.25 1149 LEU A O 1
ATOM 8931 N N . GLN A 1 1150 ? -23.295 -4.028 28.332 1.00 81.56 1150 GLN A N 1
ATOM 8932 C CA . GLN A 1 1150 ? -24.223 -3.331 29.232 1.00 81.56 1150 GLN A CA 1
ATOM 8933 C C . GLN A 1 1150 ? -25.689 -3.537 28.821 1.00 81.56 1150 GLN A C 1
ATOM 8935 O O . GLN A 1 1150 ? -26.514 -3.869 29.665 1.00 81.56 1150 GLN A O 1
ATOM 8940 N N . ALA A 1 1151 ? -26.006 -3.425 27.526 1.00 74.50 1151 ALA A N 1
ATOM 8941 C CA . ALA A 1 1151 ? -27.366 -3.643 27.026 1.00 74.50 1151 ALA A CA 1
ATOM 8942 C C . ALA A 1 1151 ? -27.827 -5.107 27.188 1.00 74.50 1151 ALA A C 1
ATOM 8944 O O . ALA A 1 1151 ? -29.013 -5.373 27.385 1.00 74.50 1151 ALA A O 1
ATOM 8945 N N . GLY A 1 1152 ? -26.886 -6.058 27.140 1.00 80.19 1152 GLY A N 1
ATOM 8946 C CA . GLY A 1 1152 ? -27.131 -7.464 27.457 1.00 80.19 1152 GLY A CA 1
ATOM 8947 C C . GLY A 1 1152 ? -27.385 -7.689 28.949 1.00 80.19 1152 GLY A C 1
ATOM 8948 O O . GLY A 1 1152 ? -28.331 -8.388 29.299 1.00 80.19 1152 GLY A O 1
ATOM 8949 N N . LEU A 1 1153 ? -26.600 -7.051 29.824 1.00 83.81 1153 LEU A N 1
ATOM 8950 C CA . LEU A 1 1153 ? -26.789 -7.096 31.278 1.00 83.81 1153 LEU A CA 1
ATOM 8951 C C . LEU A 1 1153 ? -28.137 -6.490 31.690 1.00 83.81 1153 LEU A C 1
ATOM 8953 O O . LEU A 1 1153 ? -28.881 -7.133 32.427 1.00 83.81 1153 LEU A O 1
ATOM 8957 N N . ASP A 1 1154 ? -28.500 -5.322 31.147 1.00 73.75 1154 ASP A N 1
ATOM 8958 C CA . ASP A 1 1154 ? -29.830 -4.724 31.316 1.00 73.75 1154 ASP A CA 1
ATOM 8959 C C . ASP A 1 1154 ? -30.926 -5.721 30.888 1.00 73.75 1154 ASP A C 1
ATOM 8961 O O . ASP A 1 1154 ? -31.854 -6.010 31.647 1.00 73.75 1154 ASP A O 1
ATOM 8965 N N . ALA A 1 1155 ? -30.811 -6.316 29.694 1.00 74.94 1155 ALA A N 1
ATOM 8966 C CA . ALA A 1 1155 ? -31.792 -7.279 29.197 1.00 74.94 1155 ALA A CA 1
ATOM 8967 C C . ALA A 1 1155 ? -31.915 -8.536 30.080 1.00 74.94 1155 ALA A C 1
ATOM 8969 O O . ALA A 1 1155 ? -33.028 -9.029 30.271 1.00 74.94 1155 ALA A O 1
ATOM 8970 N N . VAL A 1 1156 ? -30.808 -9.038 30.637 1.00 81.75 1156 VAL A N 1
ATOM 8971 C CA . VAL A 1 1156 ? -30.783 -10.178 31.569 1.00 81.75 1156 VAL A CA 1
ATOM 8972 C C . VAL A 1 1156 ? -31.464 -9.817 32.894 1.00 81.75 1156 VAL A C 1
ATOM 8974 O O . VAL A 1 1156 ? -32.371 -10.535 33.314 1.00 81.75 1156 VAL A O 1
ATOM 8977 N N . THR A 1 1157 ? -31.123 -8.678 33.502 1.00 81.31 1157 THR A N 1
ATOM 8978 C CA . THR A 1 1157 ? -31.769 -8.169 34.727 1.00 81.31 1157 THR A CA 1
ATOM 8979 C C . THR A 1 1157 ? -33.284 -8.028 34.544 1.00 81.31 1157 THR A C 1
ATOM 8981 O O . THR A 1 1157 ? -34.066 -8.500 35.370 1.00 81.31 1157 THR A O 1
ATOM 8984 N N . PHE A 1 1158 ? -33.731 -7.438 33.430 1.00 75.31 1158 PHE A N 1
ATOM 8985 C CA . PHE A 1 1158 ? -35.158 -7.221 33.174 1.00 75.31 1158 PHE A CA 1
ATOM 8986 C C . PHE A 1 1158 ? -35.937 -8.487 32.777 1.00 75.31 1158 PHE A C 1
ATOM 8988 O O . PHE A 1 1158 ? -37.101 -8.598 33.164 1.00 75.31 1158 PHE A O 1
ATOM 8995 N N . LYS A 1 1159 ? -35.355 -9.412 31.995 1.00 75.38 1159 LYS A N 1
ATOM 8996 C CA . LYS A 1 1159 ? -36.075 -10.589 31.460 1.00 75.38 1159 LYS A CA 1
ATOM 8997 C C . LYS A 1 1159 ? -35.870 -11.874 32.256 1.00 75.38 1159 LYS A C 1
ATOM 8999 O O . LYS A 1 1159 ? -36.829 -12.618 32.422 1.00 75.38 1159 LYS A O 1
ATOM 9004 N N . LEU A 1 1160 ? -34.642 -12.158 32.690 1.00 80.75 1160 LEU A N 1
ATOM 9005 C CA . LEU A 1 1160 ? -34.282 -13.427 33.332 1.00 80.75 1160 LEU A CA 1
ATOM 9006 C C . LEU A 1 1160 ? -34.478 -13.363 34.850 1.00 80.75 1160 LEU A C 1
ATOM 9008 O O . LEU A 1 1160 ? -35.006 -14.297 35.440 1.00 80.75 1160 LEU A O 1
ATOM 9012 N N . PHE A 1 1161 ? -34.095 -12.240 35.464 1.00 83.69 1161 PHE A N 1
ATOM 9013 C CA . PHE A 1 1161 ? -34.145 -12.041 36.918 1.00 83.69 1161 PHE A CA 1
ATOM 9014 C C . PHE A 1 1161 ? -35.321 -11.171 37.388 1.00 83.69 1161 PHE A C 1
ATOM 9016 O O . PHE A 1 1161 ? -35.325 -10.691 38.514 1.00 83.69 1161 PHE A O 1
ATOM 9023 N N . ALA A 1 1162 ? -36.337 -10.960 36.543 1.00 79.12 1162 ALA A N 1
ATOM 9024 C CA . ALA A 1 1162 ? -37.575 -10.252 36.896 1.00 79.12 1162 ALA A CA 1
ATOM 9025 C C . ALA A 1 1162 ? -37.376 -8.865 37.561 1.00 79.12 1162 ALA A C 1
ATOM 9027 O O . ALA A 1 1162 ? -38.201 -8.443 38.371 1.00 79.12 1162 ALA A O 1
ATOM 9028 N N . ARG A 1 1163 ? -36.331 -8.129 37.142 1.00 77.31 1163 ARG A N 1
ATOM 9029 C CA . ARG A 1 1163 ? -35.839 -6.836 37.673 1.00 77.31 1163 ARG A CA 1
ATOM 9030 C C . ARG A 1 1163 ? -34.938 -6.898 38.912 1.00 77.31 1163 ARG A C 1
ATOM 9032 O O . ARG A 1 1163 ? -34.525 -5.836 39.364 1.00 77.31 1163 ARG A O 1
ATOM 9039 N N . ASP A 1 1164 ? -34.577 -8.075 39.415 1.00 83.12 1164 ASP A N 1
ATOM 9040 C CA . ASP A 1 1164 ? -33.579 -8.208 40.480 1.00 83.12 1164 ASP A CA 1
ATOM 9041 C C . ASP A 1 1164 ? -32.154 -7.925 39.948 1.00 83.12 1164 ASP A C 1
ATOM 9043 O O . ASP A 1 1164 ? -31.662 -8.672 39.092 1.00 83.12 1164 ASP A O 1
ATOM 9047 N N . PRO A 1 1165 ? -31.460 -6.868 40.419 1.00 84.44 1165 PRO A N 1
ATOM 9048 C CA . PRO A 1 1165 ? -30.099 -6.555 39.990 1.00 84.44 1165 PRO A CA 1
ATOM 9049 C C . PRO A 1 1165 ? -29.025 -7.376 40.725 1.00 84.44 1165 PRO A C 1
ATOM 9051 O O . PRO A 1 1165 ? -27.867 -7.378 40.296 1.00 84.44 1165 PRO A O 1
ATOM 9054 N N . VAL A 1 1166 ? -29.365 -8.055 41.830 1.00 87.94 1166 VAL A N 1
ATOM 9055 C CA . VAL A 1 1166 ? -28.395 -8.710 42.723 1.00 87.94 1166 VAL A CA 1
ATOM 9056 C C . VAL A 1 1166 ? -27.606 -9.825 42.022 1.00 87.94 1166 VAL A C 1
ATOM 9058 O O . VAL A 1 1166 ? -26.379 -9.806 42.142 1.00 87.94 1166 VAL A O 1
ATOM 9061 N N . PRO A 1 1167 ? -28.202 -10.745 41.231 1.00 88.94 1167 PRO A N 1
ATOM 9062 C CA . PRO A 1 1167 ? -27.439 -11.798 40.554 1.00 88.94 1167 PRO A CA 1
ATOM 9063 C C . PRO A 1 1167 ? -26.367 -11.247 39.601 1.00 88.94 1167 PRO A C 1
ATOM 9065 O O . PRO A 1 1167 ? -25.235 -11.732 39.584 1.00 88.94 1167 PRO A O 1
ATOM 9068 N N . VAL A 1 1168 ? -26.691 -10.189 38.848 1.00 88.88 1168 VAL A N 1
ATOM 9069 C CA . VAL A 1 1168 ? -25.752 -9.542 37.917 1.00 88.88 1168 VAL A CA 1
ATOM 9070 C C . VAL A 1 1168 ? -24.651 -8.798 38.677 1.00 88.88 1168 VAL A C 1
ATOM 9072 O O . VAL A 1 1168 ? -23.470 -8.953 38.355 1.00 88.88 1168 VAL A O 1
ATOM 9075 N N . ASN A 1 1169 ? -25.004 -8.047 39.725 1.00 89.50 1169 ASN A N 1
ATOM 9076 C CA . ASN A 1 1169 ? -24.027 -7.348 40.561 1.00 89.50 1169 ASN A CA 1
ATOM 9077 C C . ASN A 1 1169 ? -23.080 -8.321 41.290 1.00 89.50 1169 ASN A C 1
ATOM 9079 O O . ASN A 1 1169 ? -21.886 -8.030 41.393 1.00 89.50 1169 ASN A O 1
ATOM 9083 N N . LEU A 1 1170 ? -23.560 -9.490 41.733 1.00 91.19 1170 LEU A N 1
ATOM 9084 C CA . LEU A 1 1170 ? -22.733 -10.541 42.338 1.00 91.19 1170 LEU A CA 1
ATOM 9085 C C . LEU A 1 1170 ? -21.728 -11.131 41.339 1.00 91.19 1170 LEU A C 1
ATOM 9087 O O . LEU A 1 1170 ? -20.542 -11.208 41.658 1.00 91.19 1170 LEU A O 1
ATOM 9091 N N . VAL A 1 1171 ? -22.163 -11.485 40.123 1.00 91.19 1171 VAL A N 1
ATOM 9092 C CA . VAL A 1 1171 ? -21.271 -12.017 39.071 1.00 91.19 1171 VAL A CA 1
ATOM 9093 C C . VAL A 1 1171 ? -20.189 -11.002 38.697 1.00 91.19 1171 VAL A C 1
ATOM 9095 O O . VAL A 1 1171 ? -19.009 -11.358 38.622 1.00 91.19 1171 VAL A O 1
ATOM 9098 N N . LEU A 1 1172 ? -20.556 -9.728 38.522 1.00 90.88 1172 LEU A N 1
ATOM 9099 C CA . LEU A 1 1172 ? -19.591 -8.656 38.264 1.00 90.88 1172 LEU A CA 1
ATOM 9100 C C . LEU A 1 1172 ? -18.618 -8.478 39.439 1.00 90.88 1172 LEU A C 1
ATOM 9102 O O . LEU A 1 1172 ? -17.414 -8.376 39.221 1.00 90.88 1172 LEU A O 1
ATOM 9106 N N . THR A 1 1173 ? -19.109 -8.491 40.681 1.00 92.69 1173 THR A N 1
ATOM 9107 C CA . THR A 1 1173 ? -18.279 -8.324 41.888 1.00 92.69 1173 THR A CA 1
ATOM 9108 C C . THR A 1 1173 ? -17.282 -9.469 42.063 1.00 92.69 1173 THR A C 1
ATOM 9110 O O . THR A 1 1173 ? -16.102 -9.209 42.296 1.00 92.69 1173 THR A O 1
ATOM 9113 N N . ALA A 1 1174 ? -17.718 -10.720 41.891 1.00 92.81 1174 ALA A N 1
ATOM 9114 C CA . ALA A 1 1174 ? -16.846 -11.891 41.950 1.00 92.81 1174 ALA A CA 1
ATOM 9115 C C . ALA A 1 1174 ? -15.767 -11.850 40.852 1.00 92.81 1174 ALA A C 1
ATOM 9117 O O . ALA A 1 1174 ? -14.589 -12.078 41.130 1.00 92.81 1174 ALA A O 1
ATOM 9118 N N . SER A 1 1175 ? -16.150 -11.476 39.626 1.00 92.12 1175 SER A N 1
ATOM 9119 C CA . SER A 1 1175 ? -15.228 -11.352 38.488 1.00 92.12 1175 SER A CA 1
ATOM 9120 C C . SER A 1 1175 ? -14.184 -10.248 38.705 1.00 92.12 1175 SER A C 1
ATOM 9122 O O . SER A 1 1175 ? -12.990 -10.485 38.519 1.00 92.12 1175 SER A O 1
ATOM 9124 N N . THR A 1 1176 ? -14.609 -9.058 39.157 1.00 90.44 1176 THR A N 1
ATOM 9125 C CA . THR A 1 1176 ? -13.709 -7.947 39.517 1.00 90.44 1176 THR A CA 1
ATOM 9126 C C . THR A 1 1176 ? -12.762 -8.340 40.652 1.00 90.44 1176 THR A C 1
ATOM 9128 O O . THR A 1 1176 ? -11.568 -8.062 40.559 1.00 90.44 1176 THR A O 1
ATOM 9131 N N . GLY A 1 1177 ? -13.268 -8.989 41.707 1.00 91.75 1177 GLY A N 1
ATOM 9132 C CA . GLY A 1 1177 ? -12.464 -9.407 42.856 1.00 91.75 1177 GLY A CA 1
ATOM 9133 C C . GLY A 1 1177 ? -11.394 -10.432 42.480 1.00 91.75 1177 GLY A C 1
ATOM 9134 O O . GLY A 1 1177 ? -10.231 -10.264 42.842 1.00 91.75 1177 GLY A O 1
ATOM 9135 N N . MET A 1 1178 ? -11.761 -11.445 41.688 1.00 94.38 1178 MET A N 1
ATOM 9136 C CA . MET A 1 1178 ? -10.840 -12.475 41.199 1.00 94.38 1178 MET A CA 1
ATOM 9137 C C . MET A 1 1178 ? -9.718 -11.874 40.340 1.00 94.38 1178 MET A C 1
ATOM 9139 O O . MET A 1 1178 ? -8.544 -12.027 40.670 1.00 94.38 1178 MET A O 1
ATOM 9143 N N . ILE A 1 1179 ? -10.062 -11.138 39.277 1.00 93.88 1179 ILE A N 1
ATOM 9144 C CA . ILE A 1 1179 ? -9.067 -10.563 38.354 1.00 93.88 1179 ILE A CA 1
ATOM 9145 C C . ILE A 1 1179 ? -8.235 -9.466 39.034 1.00 93.88 1179 ILE A C 1
ATOM 9147 O O . ILE A 1 1179 ? -7.028 -9.385 38.807 1.00 93.88 1179 ILE A O 1
ATOM 9151 N N . GLY A 1 1180 ? -8.838 -8.670 39.924 1.00 92.25 1180 GLY A N 1
ATOM 9152 C CA . GLY A 1 1180 ? -8.124 -7.693 40.745 1.00 92.25 1180 GLY A CA 1
ATOM 9153 C C . GLY A 1 1180 ? -7.097 -8.343 41.679 1.00 92.25 1180 GLY A C 1
ATOM 9154 O O . GLY A 1 1180 ? -5.960 -7.878 41.752 1.00 92.25 1180 GLY A O 1
ATOM 9155 N N . ALA A 1 1181 ? -7.451 -9.451 42.338 1.00 93.06 1181 ALA A N 1
ATOM 9156 C CA . ALA A 1 1181 ? -6.521 -10.209 43.175 1.00 93.06 1181 ALA A CA 1
ATOM 9157 C C . ALA A 1 1181 ? -5.368 -10.817 42.355 1.00 93.06 1181 ALA A C 1
ATOM 9159 O O . ALA A 1 1181 ? -4.210 -10.714 42.767 1.00 93.06 1181 ALA A O 1
ATOM 9160 N N . THR A 1 1182 ? -5.650 -11.380 41.172 1.00 94.00 1182 THR A N 1
ATOM 9161 C CA . THR A 1 1182 ? -4.617 -11.892 40.255 1.00 94.00 1182 THR A CA 1
ATOM 9162 C C . THR A 1 1182 ? -3.664 -10.786 39.793 1.00 94.00 1182 THR A C 1
ATOM 9164 O O . THR A 1 1182 ? -2.448 -10.973 39.846 1.00 94.00 1182 THR A O 1
ATOM 9167 N N . LEU A 1 1183 ? -4.187 -9.618 39.399 1.00 92.75 1183 LEU A N 1
ATOM 9168 C CA . LEU A 1 1183 ? -3.388 -8.455 38.997 1.00 92.75 1183 LEU A CA 1
ATOM 9169 C C . LEU A 1 1183 ? -2.464 -7.983 40.132 1.00 92.75 1183 LEU A C 1
ATOM 9171 O O . LEU A 1 1183 ? -1.262 -7.828 39.921 1.00 92.75 1183 LEU A O 1
ATOM 9175 N N . VAL A 1 1184 ? -3.001 -7.788 41.340 1.00 93.56 1184 VAL A N 1
ATOM 9176 C CA . VAL A 1 1184 ? -2.215 -7.336 42.502 1.00 93.56 1184 VAL A CA 1
ATOM 9177 C C . VAL A 1 1184 ? -1.150 -8.367 42.884 1.00 93.56 1184 VAL A C 1
ATOM 9179 O O . VAL A 1 1184 ? 0.004 -7.994 43.101 1.00 93.56 1184 VAL A O 1
ATOM 9182 N N . GLY A 1 1185 ? -1.499 -9.658 42.912 1.00 92.19 1185 GLY A N 1
ATOM 9183 C CA . GLY A 1 1185 ? -0.560 -10.743 43.204 1.00 92.19 1185 GLY A CA 1
ATOM 9184 C C . GLY A 1 1185 ? 0.586 -10.825 42.192 1.00 92.19 1185 GLY A C 1
ATOM 9185 O O . GLY A 1 1185 ? 1.750 -10.905 42.587 1.00 92.19 1185 GLY A O 1
ATOM 9186 N N . PHE A 1 1186 ? 0.278 -10.722 40.895 1.00 93.25 1186 PHE A N 1
ATOM 9187 C CA . PHE A 1 1186 ? 1.277 -10.703 39.823 1.00 93.25 1186 PHE A CA 1
ATOM 9188 C C . PHE A 1 1186 ? 2.224 -9.499 39.931 1.00 93.25 1186 PHE A C 1
ATOM 9190 O O . PHE A 1 1186 ? 3.444 -9.671 39.918 1.00 93.25 1186 PHE A O 1
ATOM 9197 N N . VAL A 1 1187 ? 1.682 -8.285 40.088 1.00 88.81 1187 VAL A N 1
ATOM 9198 C CA . VAL A 1 1187 ? 2.488 -7.055 40.185 1.00 88.81 1187 VAL A CA 1
ATOM 9199 C C . VAL A 1 1187 ? 3.371 -7.069 41.437 1.00 88.81 1187 VAL A C 1
ATOM 9201 O O . VAL A 1 1187 ? 4.528 -6.656 41.373 1.00 88.81 1187 VAL A O 1
ATOM 9204 N N . TRP A 1 1188 ? 2.881 -7.595 42.564 1.00 88.62 1188 TRP A N 1
ATOM 9205 C CA . TRP A 1 1188 ? 3.677 -7.748 43.786 1.00 88.62 1188 TRP A CA 1
ATOM 9206 C C . TRP A 1 1188 ? 4.805 -8.779 43.606 1.00 88.62 1188 TRP A C 1
ATOM 9208 O O . TRP A 1 1188 ? 5.951 -8.503 43.971 1.00 88.62 1188 TRP A O 1
ATOM 9218 N N . TRP A 1 1189 ? 4.521 -9.936 42.996 1.00 87.81 1189 TRP A N 1
ATOM 9219 C CA . TRP A 1 1189 ? 5.539 -10.950 42.699 1.00 87.81 1189 TRP A CA 1
ATOM 9220 C C . TRP A 1 1189 ? 6.652 -10.396 41.798 1.00 87.81 1189 TRP A C 1
ATOM 9222 O O . TRP A 1 1189 ? 7.835 -10.535 42.124 1.00 87.81 1189 TRP A O 1
ATOM 9232 N N . GLN A 1 1190 ? 6.284 -9.688 40.726 1.00 86.44 1190 GLN A N 1
ATOM 9233 C CA . GLN A 1 1190 ? 7.245 -9.047 39.829 1.00 86.44 1190 GLN A CA 1
ATOM 9234 C C . GLN A 1 1190 ? 8.054 -7.943 40.518 1.00 86.44 1190 GLN A C 1
ATOM 9236 O O . GLN A 1 1190 ? 9.276 -7.935 40.395 1.00 86.44 1190 GLN A O 1
ATOM 9241 N N . ALA A 1 1191 ? 7.418 -7.060 41.299 1.00 82.06 1191 ALA A N 1
ATOM 9242 C CA . ALA A 1 1191 ? 8.123 -6.022 42.057 1.00 82.06 1191 ALA A CA 1
ATOM 9243 C C . ALA A 1 1191 ? 9.201 -6.630 42.973 1.00 82.06 1191 ALA A C 1
ATOM 9245 O O . ALA A 1 1191 ? 10.342 -6.176 42.986 1.00 82.06 1191 ALA A O 1
ATOM 9246 N N . LYS A 1 1192 ? 8.871 -7.724 43.676 1.00 82.94 1192 LYS A N 1
ATOM 9247 C CA . LYS A 1 1192 ? 9.825 -8.445 44.532 1.00 82.94 1192 LYS A CA 1
ATOM 9248 C C . LYS A 1 1192 ? 10.971 -9.070 43.724 1.00 82.94 1192 LYS A C 1
ATOM 9250 O O . LYS A 1 1192 ? 12.117 -9.014 44.164 1.00 82.94 1192 LYS A O 1
ATOM 9255 N N . ARG A 1 1193 ? 10.689 -9.642 42.546 1.00 82.06 1193 ARG A N 1
ATOM 9256 C CA . ARG A 1 1193 ? 11.710 -10.188 41.629 1.00 82.06 1193 ARG A CA 1
ATOM 9257 C C . ARG A 1 1193 ? 12.643 -9.088 41.103 1.00 82.06 1193 ARG A C 1
ATOM 9259 O O . ARG A 1 1193 ? 13.854 -9.291 41.074 1.00 82.06 1193 ARG A O 1
ATOM 9266 N N . MET A 1 1194 ? 12.100 -7.925 40.741 1.00 78.12 1194 MET A N 1
ATOM 9267 C CA . MET A 1 1194 ? 12.863 -6.761 40.275 1.00 78.12 1194 MET A CA 1
ATOM 9268 C C . MET A 1 1194 ? 13.736 -6.157 41.383 1.00 78.12 1194 MET A C 1
ATOM 9270 O O . MET A 1 1194 ? 14.907 -5.878 41.135 1.00 78.12 1194 MET A O 1
ATOM 9274 N N . ASP A 1 1195 ? 13.217 -6.023 42.608 1.00 75.25 1195 ASP A N 1
ATOM 9275 C CA . ASP A 1 1195 ? 13.989 -5.550 43.766 1.00 75.25 1195 ASP A CA 1
ATOM 9276 C C . ASP A 1 1195 ? 15.170 -6.497 44.084 1.00 75.25 1195 ASP A C 1
ATOM 9278 O O . ASP A 1 1195 ? 16.286 -6.035 44.329 1.00 75.25 1195 ASP A O 1
ATOM 9282 N N . VAL A 1 1196 ? 14.970 -7.823 44.000 1.00 74.94 1196 VAL A N 1
ATOM 9283 C CA . VAL A 1 1196 ? 16.050 -8.821 44.162 1.00 74.94 1196 VAL A CA 1
ATOM 9284 C C . VAL A 1 1196 ? 17.084 -8.729 43.035 1.00 74.94 1196 VAL A C 1
ATOM 9286 O O . VAL A 1 1196 ? 18.282 -8.720 43.315 1.00 74.94 1196 VAL A O 1
ATOM 9289 N N . ALA A 1 1197 ? 16.655 -8.606 41.775 1.00 67.31 1197 ALA A N 1
ATOM 9290 C CA . ALA A 1 1197 ? 17.567 -8.465 40.638 1.00 67.31 1197 ALA A CA 1
ATOM 9291 C C . ALA A 1 1197 ? 18.391 -7.163 40.709 1.00 67.31 1197 ALA A C 1
ATOM 9293 O O . ALA A 1 1197 ? 19.590 -7.173 40.426 1.00 67.31 1197 ALA A O 1
ATOM 9294 N N . ARG A 1 1198 ? 17.784 -6.050 41.152 1.00 64.88 1198 ARG A N 1
ATOM 9295 C CA . ARG A 1 1198 ? 18.493 -4.788 41.429 1.00 64.88 1198 ARG A CA 1
ATOM 9296 C C . ARG A 1 1198 ? 19.529 -4.974 42.539 1.00 64.88 1198 ARG A C 1
ATOM 9298 O O . ARG A 1 1198 ? 20.686 -4.615 42.339 1.00 64.88 1198 ARG A O 1
ATOM 9305 N N . ALA A 1 1199 ? 19.164 -5.605 43.657 1.00 63.44 1199 ALA A N 1
ATOM 9306 C CA . ALA A 1 1199 ? 20.101 -5.895 44.745 1.00 63.44 1199 ALA A CA 1
ATOM 9307 C C . ALA A 1 1199 ? 21.278 -6.793 44.305 1.00 63.44 1199 ALA A C 1
ATOM 9309 O O . ALA A 1 1199 ? 22.408 -6.577 44.738 1.00 63.44 1199 ALA A O 1
ATOM 9310 N N . GLN A 1 1200 ? 21.045 -7.762 43.413 1.00 61.84 1200 GLN A N 1
ATOM 9311 C CA . GLN A 1 1200 ? 22.093 -8.637 42.871 1.00 61.84 1200 GLN A CA 1
ATOM 9312 C C . GLN A 1 1200 ? 23.030 -7.920 41.886 1.00 61.84 1200 GLN A C 1
ATOM 9314 O O . GLN A 1 1200 ? 24.241 -8.129 41.963 1.00 61.84 1200 GLN A O 1
ATOM 9319 N N . ARG A 1 1201 ? 22.509 -7.025 41.029 1.00 51.03 1201 ARG A N 1
ATOM 9320 C CA . ARG A 1 1201 ? 23.339 -6.154 40.171 1.00 51.03 1201 ARG A CA 1
ATOM 9321 C C . ARG A 1 1201 ? 24.228 -5.221 40.999 1.00 51.03 1201 ARG A C 1
ATOM 9323 O O . ARG A 1 1201 ? 25.414 -5.109 40.716 1.00 51.03 1201 ARG A O 1
ATOM 9330 N N . ILE A 1 1202 ? 23.683 -4.615 42.059 1.00 54.31 1202 ILE A N 1
ATOM 9331 C CA . ILE A 1 1202 ? 24.442 -3.765 42.998 1.00 54.31 1202 ILE A CA 1
ATOM 9332 C C . ILE A 1 1202 ? 25.537 -4.573 43.723 1.00 54.31 1202 ILE A C 1
ATOM 9334 O O . ILE A 1 1202 ? 26.600 -4.040 44.026 1.00 54.31 1202 ILE A O 1
ATOM 9338 N N . ALA A 1 1203 ? 25.317 -5.872 43.953 1.00 48.56 1203 ALA A N 1
ATOM 9339 C CA . ALA A 1 1203 ? 26.287 -6.785 44.560 1.00 48.56 1203 ALA A CA 1
ATOM 9340 C C . ALA A 1 1203 ? 27.348 -7.352 43.585 1.00 48.56 1203 ALA A C 1
ATOM 9342 O O . ALA A 1 1203 ? 28.078 -8.271 43.959 1.00 48.56 1203 ALA A O 1
ATOM 9343 N N . GLY A 1 1204 ? 27.435 -6.847 42.347 1.00 35.78 1204 GLY A N 1
ATOM 9344 C CA . GLY A 1 1204 ? 28.528 -7.158 41.414 1.00 35.78 1204 GLY A CA 1
ATOM 9345 C C . GLY A 1 1204 ? 28.564 -8.593 40.875 1.00 35.78 1204 GLY A C 1
ATOM 9346 O O . GLY A 1 1204 ? 29.598 -9.022 40.370 1.00 35.78 1204 GLY A O 1
ATOM 9347 N N . LYS A 1 1205 ? 27.466 -9.355 40.975 1.00 36.47 1205 LYS A N 1
ATOM 9348 C CA . LYS A 1 1205 ? 27.370 -10.707 40.399 1.00 36.47 1205 LYS A CA 1
ATOM 9349 C C . LYS A 1 1205 ? 26.620 -10.668 39.073 1.00 36.47 1205 LYS A C 1
ATOM 9351 O O . LYS A 1 1205 ? 25.435 -10.339 39.040 1.00 36.47 1205 LYS A O 1
ATOM 9356 N N . SER A 1 1206 ? 27.300 -11.040 37.991 1.00 31.61 1206 SER A N 1
ATOM 9357 C CA . SER A 1 1206 ? 26.678 -11.241 36.685 1.00 31.61 1206 SER A CA 1
ATOM 9358 C C . SER A 1 1206 ? 25.735 -12.446 36.727 1.00 31.61 1206 SER A C 1
ATOM 9360 O O . SER A 1 1206 ? 26.120 -13.556 37.088 1.00 31.61 1206 SER A O 1
ATOM 9362 N N . VAL A 1 1207 ? 24.478 -12.218 36.352 1.00 35.22 1207 VAL A N 1
ATOM 9363 C CA . VAL A 1 1207 ? 23.492 -13.270 36.095 1.00 35.22 1207 VAL A CA 1
ATOM 9364 C C . VAL A 1 1207 ? 22.801 -12.920 34.786 1.00 35.22 1207 VAL A C 1
ATOM 9366 O O . VAL A 1 1207 ? 22.146 -11.879 34.687 1.00 35.22 1207 VAL A O 1
ATOM 9369 N N . VAL A 1 1208 ? 22.956 -13.792 33.791 1.00 35.03 1208 VAL A N 1
ATOM 9370 C CA . VAL A 1 1208 ? 22.125 -13.783 32.585 1.00 35.03 1208 VAL A CA 1
ATOM 9371 C C . VAL A 1 1208 ? 20.709 -14.150 33.019 1.00 35.03 1208 VAL A C 1
ATOM 9373 O O . VAL A 1 1208 ? 20.499 -15.191 33.640 1.00 35.03 1208 VAL A O 1
ATOM 9376 N N . VAL A 1 1209 ? 19.745 -13.272 32.750 1.00 36.94 1209 VAL A N 1
ATOM 9377 C CA . VAL A 1 1209 ? 18.327 -13.541 33.007 1.00 36.94 1209 VAL A CA 1
ATOM 9378 C C . VAL A 1 1209 ? 17.651 -13.749 31.663 1.00 36.94 1209 VAL A C 1
ATOM 9380 O O . VAL A 1 1209 ? 17.159 -12.792 31.067 1.00 36.94 1209 VAL A O 1
ATOM 9383 N N . ASP A 1 1210 ? 17.616 -15.002 31.212 1.00 30.11 1210 ASP A N 1
ATOM 9384 C CA . ASP A 1 1210 ? 16.734 -15.396 30.117 1.00 30.11 1210 ASP A CA 1
ATOM 9385 C C . ASP A 1 1210 ? 15.277 -15.117 30.500 1.00 30.11 1210 ASP A C 1
ATOM 9387 O O . ASP A 1 1210 ? 14.827 -15.398 31.619 1.00 30.11 1210 ASP A O 1
ATOM 9391 N N . ALA A 1 1211 ? 14.541 -14.520 29.564 1.00 37.38 1211 ALA A N 1
ATOM 9392 C CA . ALA A 1 1211 ? 13.149 -14.123 29.752 1.00 37.38 1211 ALA A CA 1
ATOM 9393 C C . ALA A 1 1211 ? 12.144 -15.041 29.030 1.00 37.38 1211 ALA A C 1
ATOM 9395 O O . ALA A 1 1211 ? 10.952 -14.936 29.310 1.00 37.38 1211 ALA A O 1
ATOM 9396 N N . ASP A 1 1212 ? 12.615 -15.953 28.170 1.00 30.58 1212 ASP A N 1
ATOM 9397 C CA . ASP A 1 1212 ? 11.793 -16.710 27.211 1.00 30.58 1212 ASP A CA 1
ATOM 9398 C C . ASP A 1 1212 ? 11.813 -18.232 27.456 1.00 30.58 1212 ASP A C 1
ATOM 9400 O O . ASP A 1 1212 ? 12.010 -19.037 26.548 1.00 30.58 1212 ASP A O 1
ATOM 9404 N N . ALA A 1 1213 ? 11.587 -18.644 28.706 1.00 32.03 1213 ALA A N 1
ATOM 9405 C CA . ALA A 1 1213 ? 11.506 -20.057 29.081 1.00 32.03 1213 ALA A CA 1
ATOM 9406 C C . ALA A 1 1213 ? 10.372 -20.355 30.079 1.00 32.03 1213 ALA A C 1
ATOM 9408 O O . ALA A 1 1213 ? 10.630 -20.893 31.152 1.00 32.03 1213 ALA A O 1
ATOM 9409 N N . ASP A 1 1214 ? 9.115 -20.039 29.731 1.00 31.47 1214 ASP A N 1
ATOM 9410 C CA . ASP A 1 1214 ? 7.974 -20.777 30.304 1.00 31.47 1214 ASP A CA 1
ATOM 9411 C C . ASP A 1 1214 ? 6.688 -20.713 29.451 1.00 31.47 1214 ASP A C 1
ATOM 9413 O O . ASP A 1 1214 ? 5.787 -19.899 29.657 1.00 31.47 1214 ASP A O 1
ATOM 9417 N N . ALA A 1 1215 ? 6.601 -21.611 28.469 1.00 28.80 1215 ALA A N 1
ATOM 9418 C CA . ALA A 1 1215 ? 5.374 -21.923 27.734 1.00 28.80 1215 ALA A CA 1
ATOM 9419 C C . ALA A 1 1215 ? 5.309 -23.432 27.428 1.00 28.80 1215 ALA A C 1
ATOM 9421 O O . ALA A 1 1215 ? 5.069 -23.836 26.293 1.00 28.80 1215 ALA A O 1
ATOM 9422 N N . GLY A 1 1216 ? 5.604 -24.282 28.425 1.00 29.41 1216 GLY A N 1
ATOM 9423 C CA . GLY A 1 1216 ? 5.813 -25.705 28.138 1.00 29.41 1216 GLY A CA 1
ATOM 9424 C C . GLY A 1 1216 ? 5.900 -26.705 29.292 1.00 29.41 1216 GLY A C 1
ATOM 9425 O O . GLY A 1 1216 ? 6.334 -27.826 29.029 1.00 29.41 1216 GLY A O 1
ATOM 9426 N N . ARG A 1 1217 ? 5.512 -26.393 30.543 1.00 25.50 1217 ARG A N 1
ATOM 9427 C CA . ARG A 1 1217 ? 5.441 -27.449 31.579 1.00 25.50 1217 ARG A CA 1
ATOM 9428 C C . ARG A 1 1217 ? 4.444 -27.217 32.720 1.00 25.50 1217 ARG A C 1
ATOM 9430 O O . ARG A 1 1217 ? 4.816 -26.884 33.839 1.00 25.50 1217 ARG A O 1
ATOM 9437 N N . ALA A 1 1218 ? 3.174 -27.520 32.458 1.00 26.06 1218 ALA A N 1
ATOM 9438 C CA . ALA A 1 1218 ? 2.136 -27.611 33.484 1.00 26.06 1218 ALA A CA 1
ATOM 9439 C C . ALA A 1 1218 ? 1.575 -29.041 33.603 1.00 26.06 1218 ALA A C 1
ATOM 9441 O O . ALA A 1 1218 ? 0.430 -29.290 33.246 1.00 26.06 1218 ALA A O 1
ATOM 9442 N N . GLU A 1 1219 ? 2.362 -29.981 34.138 1.00 30.11 1219 GLU A N 1
ATOM 9443 C CA . GLU A 1 1219 ? 1.788 -31.160 34.804 1.00 30.11 1219 GLU A CA 1
ATOM 9444 C C . GLU A 1 1219 ? 2.761 -31.777 35.824 1.00 30.11 1219 GLU A C 1
ATOM 9446 O O . GLU A 1 1219 ? 3.890 -32.112 35.471 1.00 30.11 1219 GLU A O 1
ATOM 9451 N N . ARG A 1 1220 ? 2.259 -31.996 37.055 1.00 29.36 1220 ARG A N 1
ATOM 9452 C CA . ARG A 1 1220 ? 2.889 -32.716 38.192 1.00 29.36 1220 ARG A CA 1
ATOM 9453 C C . ARG A 1 1220 ? 4.136 -31.999 38.774 1.00 29.36 1220 ARG A C 1
ATOM 9455 O O . ARG A 1 1220 ? 5.025 -31.577 38.054 1.00 29.36 1220 ARG A O 1
ATOM 9462 N N . THR A 1 1221 ? 4.288 -31.805 40.086 1.00 25.83 1221 THR A N 1
ATOM 9463 C CA . THR A 1 1221 ? 3.698 -32.524 41.232 1.00 25.83 1221 THR A CA 1
ATOM 9464 C C . THR A 1 1221 ? 3.584 -31.583 42.442 1.00 25.83 1221 THR A C 1
ATOM 9466 O O . THR A 1 1221 ? 4.459 -30.747 42.653 1.00 25.83 1221 THR A O 1
ATOM 9469 N N . MET A 1 1222 ? 2.529 -31.719 43.252 1.00 23.36 1222 MET A N 1
ATOM 9470 C CA . MET A 1 1222 ? 2.484 -31.151 44.610 1.00 23.36 1222 MET A CA 1
ATOM 9471 C C . MET A 1 1222 ? 3.311 -32.002 45.597 1.00 23.36 1222 MET A C 1
ATOM 9473 O O . MET A 1 1222 ? 3.614 -33.154 45.307 1.00 23.36 1222 MET A O 1
ATOM 9477 N N . VAL A 1 1223 ? 3.488 -31.460 46.811 1.00 28.12 1223 VAL A N 1
ATOM 9478 C CA . VAL A 1 1223 ? 3.768 -32.142 48.098 1.00 28.12 1223 VAL A CA 1
ATOM 9479 C C . VAL A 1 1223 ? 5.215 -32.067 48.637 1.00 28.12 1223 VAL A C 1
ATOM 9481 O O . VAL A 1 1223 ? 6.157 -32.617 48.087 1.00 28.12 1223 VAL A O 1
ATOM 9484 N N . GLN A 1 1224 ? 5.283 -31.408 49.804 1.00 25.52 1224 GLN A N 1
ATOM 9485 C CA . GLN A 1 1224 ? 6.238 -31.470 50.926 1.00 25.52 1224 GLN A CA 1
ATOM 9486 C C . GLN A 1 1224 ? 7.696 -30.979 50.803 1.00 25.52 1224 GLN A C 1
ATOM 9488 O O . GLN A 1 1224 ? 8.626 -31.647 50.367 1.00 25.52 1224 GLN A O 1
ATOM 9493 N N . SER A 1 1225 ? 7.854 -29.794 51.394 1.00 25.28 1225 SER A N 1
ATOM 9494 C CA . SER A 1 1225 ? 8.936 -29.351 52.279 1.00 25.28 1225 SER A CA 1
ATOM 9495 C C . SER A 1 1225 ? 9.491 -30.385 53.273 1.00 25.28 1225 SER A C 1
ATOM 9497 O O . SER A 1 1225 ? 8.707 -31.112 53.875 1.00 25.28 1225 SER A O 1
ATOM 9499 N N . GLU A 1 1226 ? 10.800 -30.293 53.547 1.00 28.00 1226 GLU A N 1
ATOM 9500 C CA . GLU A 1 1226 ? 11.486 -30.067 54.854 1.00 28.00 1226 GLU A CA 1
ATOM 9501 C C . GLU A 1 1226 ? 12.918 -30.656 54.769 1.00 28.00 1226 GLU A C 1
ATOM 9503 O O . GLU A 1 1226 ? 13.099 -31.785 54.341 1.00 28.00 1226 GLU A O 1
ATOM 9508 N N . GLN A 1 1227 ? 14.004 -29.878 54.856 1.00 27.27 1227 GLN A N 1
ATOM 9509 C CA . GLN A 1 1227 ? 14.721 -29.345 56.034 1.00 27.27 1227 GLN A CA 1
ATOM 9510 C C . GLN A 1 1227 ? 16.177 -29.891 56.113 1.00 27.27 1227 GLN A C 1
ATOM 9512 O O . GLN A 1 1227 ? 16.413 -31.082 56.232 1.00 27.27 1227 GLN A O 1
ATOM 9517 N N . VAL A 1 1228 ? 17.135 -28.952 56.137 1.00 27.23 1228 VAL A N 1
ATOM 9518 C CA . VAL A 1 1228 ? 18.263 -28.862 57.100 1.00 27.23 1228 VAL A CA 1
ATOM 9519 C C . VAL A 1 1228 ? 19.456 -29.867 57.074 1.00 27.23 1228 VAL A C 1
ATOM 9521 O O . VAL A 1 1228 ? 19.407 -30.995 57.537 1.00 27.23 1228 VAL A O 1
ATOM 9524 N N . SER A 1 1229 ? 20.618 -29.280 56.732 1.00 25.53 1229 SER A N 1
ATOM 9525 C CA . SER A 1 1229 ? 21.997 -29.500 57.239 1.00 25.53 1229 SER A CA 1
ATOM 9526 C C . SER A 1 1229 ? 22.855 -30.744 56.913 1.00 25.53 1229 SER A C 1
ATOM 9528 O O . SER A 1 1229 ? 22.576 -31.867 57.303 1.00 25.53 1229 SER A O 1
ATOM 9530 N N . ARG A 1 1230 ? 24.038 -30.429 56.352 1.00 27.75 1230 ARG A N 1
ATOM 9531 C CA . ARG A 1 1230 ? 25.404 -30.857 56.750 1.00 27.75 1230 ARG A CA 1
ATOM 9532 C C . ARG A 1 1230 ? 25.556 -32.188 57.524 1.00 27.75 1230 ARG A C 1
ATOM 9534 O O . ARG A 1 1230 ? 25.301 -32.210 58.721 1.00 27.75 1230 ARG A O 1
ATOM 9541 N N . THR A 1 1231 ? 26.282 -33.160 56.958 1.00 26.95 1231 THR A N 1
ATOM 9542 C CA . THR A 1 1231 ? 27.708 -33.472 57.279 1.00 26.95 1231 THR A CA 1
ATOM 9543 C C . THR A 1 1231 ? 28.213 -34.743 56.553 1.00 26.95 1231 THR A C 1
ATOM 9545 O O . THR A 1 1231 ? 27.436 -35.608 56.172 1.00 26.95 1231 THR A O 1
ATOM 9548 N N . ARG A 1 1232 ? 29.535 -34.823 56.335 1.00 23.61 1232 ARG A N 1
ATOM 9549 C CA . ARG A 1 1232 ? 30.344 -36.051 56.111 1.00 23.61 1232 ARG A CA 1
ATOM 9550 C C . ARG A 1 1232 ? 30.887 -36.527 57.492 1.00 23.61 1232 ARG A C 1
ATOM 9552 O O . ARG A 1 1232 ? 30.879 -35.666 58.375 1.00 23.61 1232 ARG A O 1
ATOM 9559 N N . PRO A 1 1233 ? 31.442 -37.751 57.701 1.00 40.62 1233 PRO A N 1
ATOM 9560 C CA . PRO A 1 1233 ? 31.989 -38.683 56.697 1.00 40.62 1233 PRO A CA 1
ATOM 9561 C C . PRO A 1 1233 ? 31.730 -40.211 56.936 1.00 40.62 1233 PRO A C 1
ATOM 9563 O O . PRO A 1 1233 ? 31.044 -40.605 57.868 1.00 40.62 1233 PRO A O 1
ATOM 9566 N N . ASP A 1 1234 ? 32.358 -41.029 56.078 1.00 25.94 1234 ASP A N 1
ATOM 9567 C CA . ASP A 1 1234 ? 32.949 -42.374 56.287 1.00 25.94 1234 ASP A CA 1
ATOM 9568 C C . ASP A 1 1234 ? 32.148 -43.678 56.567 1.00 25.94 1234 ASP A C 1
ATOM 9570 O O . ASP A 1 1234 ? 31.742 -43.993 57.681 1.00 25.94 1234 ASP A O 1
ATOM 9574 N N . SER A 1 1235 ? 32.258 -44.565 55.559 1.00 26.61 1235 SER A N 1
ATOM 9575 C CA . SER A 1 1235 ? 32.771 -45.958 55.623 1.00 26.61 1235 SER A CA 1
ATOM 9576 C C . SER A 1 1235 ? 31.819 -47.178 55.587 1.00 26.61 1235 SER A C 1
ATOM 9578 O O . SER A 1 1235 ? 31.030 -47.411 56.491 1.00 26.61 1235 SER A O 1
ATOM 9580 N N . ASN A 1 1236 ? 32.078 -48.019 54.565 1.00 26.89 1236 ASN A N 1
ATOM 9581 C CA . ASN A 1 1236 ? 31.939 -49.488 54.459 1.00 26.89 1236 ASN A CA 1
ATOM 9582 C C . ASN A 1 1236 ? 30.546 -50.162 54.582 1.00 26.89 1236 ASN A C 1
ATOM 9584 O O . ASN A 1 1236 ? 29.757 -49.825 55.449 1.00 26.89 1236 ASN A O 1
ATOM 9588 N N . ALA A 1 1237 ? 30.216 -51.222 53.826 1.00 28.09 1237 ALA A N 1
ATOM 9589 C CA . ALA A 1 1237 ? 30.780 -51.813 52.595 1.00 28.09 1237 ALA A CA 1
ATOM 9590 C C . ALA A 1 1237 ? 29.792 -52.871 52.025 1.00 28.09 1237 ALA A C 1
ATOM 9592 O O . ALA A 1 1237 ? 28.873 -53.277 52.730 1.00 28.09 1237 ALA A O 1
ATOM 9593 N N . MET A 1 1238 ? 30.074 -53.376 50.811 1.00 27.98 1238 MET A N 1
ATOM 9594 C CA . MET A 1 1238 ? 29.357 -54.436 50.061 1.00 27.98 1238 MET A CA 1
ATOM 9595 C C . MET A 1 1238 ? 27.998 -54.006 49.438 1.00 27.98 1238 MET A C 1
ATOM 9597 O O . MET A 1 1238 ? 27.256 -53.237 50.035 1.00 27.98 1238 MET A O 1
ATOM 9601 N N . ASP A 1 1239 ? 27.624 -54.423 48.219 1.00 27.09 1239 ASP A N 1
ATOM 9602 C CA . ASP A 1 1239 ? 28.223 -55.479 47.385 1.00 27.09 1239 ASP A CA 1
ATOM 9603 C C . ASP A 1 1239 ? 28.060 -55.277 45.856 1.00 27.09 1239 ASP A C 1
ATOM 9605 O O . ASP A 1 1239 ? 27.157 -54.576 45.409 1.00 27.09 1239 ASP A O 1
ATOM 9609 N N . TYR A 1 1240 ? 28.931 -55.954 45.093 1.00 29.69 1240 TYR A N 1
ATOM 9610 C CA . TYR A 1 1240 ? 28.997 -56.131 43.623 1.00 29.69 1240 TYR A CA 1
ATOM 9611 C C . TYR A 1 1240 ? 29.088 -54.913 42.670 1.00 29.69 1240 TYR A C 1
ATOM 9613 O O . TYR A 1 1240 ? 28.364 -53.925 42.740 1.00 29.69 1240 TYR A O 1
ATOM 9621 N N . ALA A 1 1241 ? 30.023 -55.027 41.715 1.00 26.06 1241 ALA A N 1
ATOM 9622 C CA . ALA A 1 1241 ? 30.529 -53.953 40.853 1.00 26.06 1241 ALA A CA 1
ATOM 9623 C C . ALA A 1 1241 ? 30.370 -54.240 39.342 1.00 26.06 1241 ALA A C 1
ATOM 9625 O O . ALA A 1 1241 ? 30.125 -55.377 38.946 1.00 26.06 1241 ALA A O 1
ATOM 9626 N N . GLY A 1 1242 ? 30.595 -53.212 38.506 1.00 27.31 1242 GLY A N 1
ATOM 9627 C CA . GLY A 1 1242 ? 30.666 -53.311 37.034 1.00 27.31 1242 GLY A CA 1
ATOM 9628 C C . GLY A 1 1242 ? 29.918 -52.180 36.300 1.00 27.31 1242 GLY A C 1
ATOM 9629 O O . GLY A 1 1242 ? 28.864 -52.443 35.741 1.00 27.31 1242 GLY A O 1
ATOM 9630 N N . VAL A 1 1243 ? 30.262 -50.882 36.406 1.00 28.27 1243 VAL A N 1
ATOM 9631 C CA . VAL A 1 1243 ? 31.478 -50.206 35.863 1.00 28.27 1243 VAL A CA 1
ATOM 9632 C C . VAL A 1 1243 ? 31.591 -50.410 34.339 1.00 28.27 1243 VAL A C 1
ATOM 9634 O O . VAL A 1 1243 ? 31.618 -51.551 33.903 1.00 28.27 1243 VAL A O 1
ATOM 9637 N N . ALA A 1 1244 ? 31.715 -49.403 33.463 1.00 29.80 1244 ALA A N 1
ATOM 9638 C CA . ALA A 1 1244 ? 31.677 -47.927 33.533 1.00 29.80 1244 ALA A CA 1
ATOM 9639 C C . ALA A 1 1244 ? 31.426 -47.404 32.080 1.00 29.80 1244 ALA A C 1
ATOM 9641 O O . ALA A 1 1244 ? 31.547 -48.178 31.138 1.00 29.80 1244 ALA A O 1
ATOM 9642 N N . ALA A 1 1245 ? 30.928 -46.191 31.791 1.00 29.06 1245 ALA A N 1
ATOM 9643 C CA . ALA A 1 1245 ? 31.596 -44.884 31.946 1.00 29.06 1245 ALA A CA 1
ATOM 9644 C C . ALA A 1 1245 ? 32.998 -44.857 31.260 1.00 29.06 1245 ALA A C 1
ATOM 9646 O O . ALA A 1 1245 ? 33.719 -45.840 31.322 1.00 29.06 1245 ALA A O 1
ATOM 9647 N N . ARG A 1 1246 ? 33.506 -43.792 30.629 1.00 29.92 1246 ARG A N 1
ATOM 9648 C CA . ARG A 1 1246 ? 33.086 -42.394 30.447 1.00 29.92 1246 ARG A CA 1
ATOM 9649 C C . ARG A 1 1246 ? 34.249 -41.676 29.706 1.00 29.92 1246 ARG A C 1
ATOM 9651 O O . ARG A 1 1246 ? 35.371 -42.164 29.744 1.00 29.92 1246 ARG A O 1
ATOM 9658 N N . ASP A 1 1247 ? 33.964 -40.487 29.178 1.00 28.11 1247 ASP A N 1
ATOM 9659 C CA . ASP A 1 1247 ? 34.799 -39.267 29.260 1.00 28.11 1247 ASP A CA 1
ATOM 9660 C C . ASP A 1 1247 ? 35.518 -38.622 28.038 1.00 28.11 1247 ASP A C 1
ATOM 9662 O O . ASP A 1 1247 ? 36.440 -39.167 27.446 1.00 28.11 1247 ASP A O 1
ATOM 9666 N N . TRP A 1 1248 ? 35.091 -37.364 27.808 1.00 26.69 1248 TRP A N 1
ATOM 9667 C CA . TRP A 1 1248 ? 35.829 -36.093 27.609 1.00 26.69 1248 TRP A CA 1
ATOM 9668 C C . TRP A 1 1248 ? 36.673 -35.795 26.347 1.00 26.69 1248 TRP A C 1
ATOM 9670 O O . TRP A 1 1248 ? 37.650 -36.455 26.023 1.00 26.69 1248 TRP A O 1
ATOM 9680 N N . GLU A 1 1249 ? 36.302 -34.653 25.747 1.00 30.88 1249 GLU A N 1
ATOM 9681 C CA . GLU A 1 1249 ? 37.131 -33.579 25.163 1.00 30.88 1249 GLU A CA 1
ATOM 9682 C C . GLU A 1 1249 ? 38.376 -33.919 24.319 1.00 30.88 1249 GLU A C 1
ATOM 9684 O O . GLU A 1 1249 ? 39.418 -34.300 24.853 1.00 30.88 1249 GLU A O 1
ATOM 9689 N N . ARG A 1 1250 ? 38.354 -33.502 23.036 1.00 26.80 1250 ARG A N 1
ATOM 9690 C CA . ARG A 1 1250 ? 39.412 -32.626 22.484 1.00 26.80 1250 ARG A CA 1
ATOM 9691 C C . ARG A 1 1250 ? 39.060 -31.924 21.170 1.00 26.80 1250 ARG A C 1
ATOM 9693 O O . ARG A 1 1250 ? 38.052 -32.201 20.530 1.00 26.80 1250 ARG A O 1
ATOM 9700 N N . GLU A 1 1251 ? 39.908 -30.951 20.856 1.00 27.52 1251 GLU A N 1
ATOM 9701 C CA . GLU A 1 1251 ? 39.791 -29.949 19.800 1.00 27.52 1251 GLU A CA 1
ATOM 9702 C C . GLU A 1 1251 ? 40.032 -30.453 18.363 1.00 27.52 1251 GLU A C 1
ATOM 9704 O O . GLU A 1 1251 ? 40.802 -31.381 18.140 1.00 27.52 1251 GLU A O 1
ATOM 9709 N N . ARG A 1 1252 ? 39.494 -29.659 17.423 1.00 26.64 1252 ARG A N 1
ATOM 9710 C CA . ARG A 1 1252 ? 40.054 -29.252 16.114 1.00 26.64 1252 ARG A CA 1
ATOM 9711 C C . ARG A 1 1252 ? 40.366 -30.281 15.007 1.00 26.64 1252 ARG A C 1
ATOM 9713 O O . ARG A 1 1252 ? 41.250 -31.118 15.107 1.00 26.64 1252 ARG A O 1
ATOM 9720 N N . GLU A 1 1253 ? 39.814 -29.899 13.848 1.00 27.44 1253 GLU A N 1
ATOM 9721 C CA . GLU A 1 1253 ? 40.414 -29.909 12.501 1.00 27.44 1253 GLU A CA 1
ATOM 9722 C C . GLU A 1 1253 ? 40.388 -31.172 11.615 1.00 27.44 1253 GLU A C 1
ATOM 9724 O O . GLU A 1 1253 ? 40.679 -32.284 12.036 1.00 27.44 1253 GLU A O 1
ATOM 9729 N N . ARG A 1 1254 ? 40.179 -30.873 10.316 1.00 27.59 1254 ARG A N 1
ATOM 9730 C CA . ARG A 1 1254 ? 40.446 -31.654 9.086 1.00 27.59 1254 ARG A CA 1
ATOM 9731 C C . ARG A 1 1254 ? 39.435 -32.739 8.674 1.00 27.59 1254 ARG A C 1
ATOM 9733 O O . ARG A 1 1254 ? 39.427 -33.866 9.148 1.00 27.59 1254 ARG A O 1
ATOM 9740 N N . GLU A 1 1255 ? 38.620 -32.353 7.690 1.00 26.50 1255 GLU A N 1
ATOM 9741 C CA . GLU A 1 1255 ? 38.607 -32.906 6.318 1.00 26.50 1255 GLU A CA 1
ATOM 9742 C C . GLU A 1 1255 ? 39.562 -34.087 5.961 1.00 26.50 1255 GLU A C 1
ATOM 9744 O O . GLU A 1 1255 ? 40.682 -34.140 6.467 1.00 26.50 1255 GLU A O 1
ATOM 9749 N N . PRO A 1 1256 ? 39.286 -34.857 4.878 1.00 57.38 1256 PRO A N 1
ATOM 9750 C CA . PRO A 1 1256 ? 37.972 -35.274 4.362 1.00 57.38 1256 PRO A CA 1
ATOM 9751 C C . PRO A 1 1256 ? 37.994 -36.695 3.705 1.00 57.38 1256 PRO A C 1
ATOM 9753 O O . PRO A 1 1256 ? 38.975 -37.426 3.769 1.00 57.38 1256 PRO A O 1
ATOM 9756 N N . LEU A 1 1257 ? 36.932 -36.999 2.940 1.00 30.52 1257 LEU A N 1
ATOM 9757 C CA . LEU A 1 1257 ? 36.916 -37.814 1.703 1.00 30.52 1257 LEU A CA 1
ATOM 9758 C C . LEU A 1 1257 ? 36.944 -39.371 1.719 1.00 30.52 1257 LEU A C 1
ATOM 9760 O O . LEU A 1 1257 ? 37.815 -40.043 2.253 1.00 30.52 1257 LEU A O 1
ATOM 9764 N N . LEU A 1 1258 ? 36.047 -39.882 0.856 1.00 31.17 1258 LEU A N 1
ATOM 9765 C CA . LEU A 1 1258 ? 36.202 -41.003 -0.093 1.00 31.17 1258 LEU A CA 1
ATOM 9766 C C . LEU A 1 1258 ? 36.012 -42.475 0.346 1.00 31.17 1258 LEU A C 1
ATOM 9768 O O . LEU A 1 1258 ? 36.956 -43.244 0.500 1.00 31.17 1258 LEU A O 1
ATOM 9772 N N . SER A 1 1259 ? 34.785 -42.945 0.080 1.00 27.42 1259 SER A N 1
ATOM 9773 C CA . SER A 1 1259 ? 34.453 -43.677 -1.171 1.00 27.42 1259 SER A CA 1
ATOM 9774 C C . SER A 1 1259 ? 33.948 -45.122 -1.051 1.00 27.42 1259 SER A C 1
ATOM 9776 O O . SER A 1 1259 ? 34.285 -45.860 -0.137 1.00 27.42 1259 SER A O 1
ATOM 9778 N N . ARG A 1 1260 ? 33.196 -45.511 -2.097 1.00 26.97 1260 ARG A N 1
ATOM 9779 C CA . ARG A 1 1260 ? 32.874 -46.885 -2.528 1.00 26.97 1260 ARG A CA 1
ATOM 9780 C C . ARG A 1 1260 ? 32.027 -47.743 -1.573 1.00 26.97 1260 ARG A C 1
ATOM 9782 O O . ARG A 1 1260 ? 32.526 -48.452 -0.711 1.00 26.97 1260 ARG A O 1
ATOM 9789 N N . GLY A 1 1261 ? 30.736 -47.836 -1.909 1.00 26.31 1261 GLY A N 1
ATOM 9790 C CA . GLY A 1 1261 ? 30.068 -49.147 -1.923 1.00 26.31 1261 GLY A CA 1
ATOM 9791 C C . GLY A 1 1261 ? 30.567 -50.000 -3.112 1.00 26.31 1261 GLY A C 1
ATOM 9792 O O . GLY A 1 1261 ? 31.602 -49.664 -3.694 1.00 26.31 1261 GLY A O 1
ATOM 9793 N N . PRO A 1 1262 ? 29.830 -51.028 -3.578 1.00 57.53 1262 PRO A N 1
ATOM 9794 C CA . PRO A 1 1262 ? 28.507 -51.489 -3.133 1.00 57.53 1262 PRO A CA 1
ATOM 9795 C C . PRO A 1 1262 ? 28.489 -52.995 -2.779 1.00 57.53 1262 PRO A C 1
ATOM 9797 O O . PRO A 1 1262 ? 29.467 -53.690 -3.031 1.00 57.53 1262 PRO A O 1
ATOM 9800 N N . GLN A 1 1263 ? 27.337 -53.540 -2.358 1.00 27.14 1263 GLN A N 1
ATOM 9801 C CA . GLN A 1 1263 ? 26.768 -54.728 -3.027 1.00 27.14 1263 GLN A CA 1
ATOM 9802 C C . GLN A 1 1263 ? 25.310 -55.025 -2.641 1.00 27.14 1263 GLN A C 1
ATOM 9804 O O . GLN A 1 1263 ? 24.820 -54.637 -1.585 1.00 27.14 1263 GLN A O 1
ATOM 9809 N N . ARG A 1 1264 ? 24.613 -55.679 -3.579 1.00 29.11 1264 ARG A N 1
ATOM 9810 C CA . ARG A 1 1264 ? 23.204 -56.095 -3.518 1.00 29.11 1264 ARG A CA 1
ATOM 9811 C C . ARG A 1 1264 ? 23.071 -57.521 -2.974 1.00 29.11 1264 ARG A C 1
ATOM 9813 O O . ARG A 1 1264 ? 23.873 -58.361 -3.358 1.00 29.11 1264 ARG A O 1
ATOM 9820 N N . MET A 1 1265 ? 21.971 -57.787 -2.270 1.00 27.36 1265 MET A N 1
ATOM 9821 C CA . MET A 1 1265 ? 20.962 -58.866 -2.446 1.00 27.36 1265 MET A CA 1
ATOM 9822 C C . MET A 1 1265 ? 20.043 -58.757 -1.207 1.00 27.36 1265 MET A C 1
ATOM 9824 O O . MET A 1 1265 ? 20.548 -58.559 -0.111 1.00 27.36 1265 MET A O 1
ATOM 9828 N N . GLY A 1 1266 ? 18.714 -58.634 -1.298 1.00 25.41 1266 GLY A N 1
ATOM 9829 C CA . GLY A 1 1266 ? 17.753 -59.582 -1.882 1.00 25.41 1266 GLY A CA 1
ATOM 9830 C C . GLY A 1 1266 ? 17.374 -60.605 -0.798 1.00 25.41 1266 GLY A C 1
ATOM 9831 O O . GLY A 1 1266 ? 18.274 -61.140 -0.170 1.00 25.41 1266 GLY A O 1
ATOM 9832 N N . ALA A 1 1267 ? 16.132 -60.973 -0.490 1.00 26.84 1267 ALA A N 1
ATOM 9833 C CA . ALA A 1 1267 ? 14.756 -60.649 -0.886 1.00 26.84 1267 ALA A CA 1
ATOM 9834 C C . ALA A 1 1267 ? 13.844 -61.542 0.020 1.00 26.84 1267 ALA A C 1
ATOM 9836 O O . ALA A 1 1267 ? 14.384 -62.379 0.743 1.00 26.84 1267 ALA A O 1
ATOM 9837 N N . HIS A 1 1268 ? 12.504 -61.444 -0.075 1.00 29.39 1268 HIS A N 1
ATOM 9838 C CA . HIS A 1 1268 ? 11.489 -62.182 0.735 1.00 29.39 1268 HIS A CA 1
ATOM 9839 C C . HIS A 1 1268 ? 11.409 -61.756 2.225 1.00 29.39 1268 HIS A C 1
ATOM 9841 O O . HIS A 1 1268 ? 12.420 -61.392 2.810 1.00 29.39 1268 HIS A O 1
ATOM 9847 N N . GLY A 1 1269 ? 10.268 -61.745 2.931 1.00 27.53 1269 GLY A N 1
ATOM 9848 C CA . GLY A 1 1269 ? 8.842 -62.039 2.655 1.00 27.53 1269 GLY A CA 1
ATOM 9849 C C . GLY A 1 1269 ? 8.051 -61.908 3.989 1.00 27.53 1269 GLY A C 1
ATOM 9850 O O . GLY A 1 1269 ? 8.686 -61.717 5.022 1.00 27.53 1269 GLY A O 1
ATOM 9851 N N . GLU A 1 1270 ? 6.718 -61.953 4.124 1.00 27.61 1270 GLU A N 1
ATOM 9852 C CA . GLU A 1 1270 ? 5.547 -62.047 3.223 1.00 27.61 1270 GLU A CA 1
ATOM 9853 C C . GLU A 1 1270 ? 4.370 -61.295 3.917 1.00 27.61 1270 GLU A C 1
ATOM 9855 O O . GLU A 1 1270 ? 4.309 -61.252 5.143 1.00 27.61 1270 GLU A O 1
ATOM 9860 N N . ALA A 1 1271 ? 3.562 -60.459 3.253 1.00 28.89 1271 ALA A N 1
ATOM 9861 C CA . ALA A 1 1271 ? 2.337 -60.765 2.491 1.00 28.89 1271 ALA A CA 1
ATOM 9862 C C . ALA A 1 1271 ? 1.227 -61.544 3.244 1.00 28.89 1271 ALA A C 1
ATOM 9864 O O . ALA A 1 1271 ? 1.361 -62.727 3.529 1.00 28.89 1271 ALA A O 1
ATOM 9865 N N . SER A 1 1272 ? 0.059 -60.909 3.436 1.00 26.22 1272 SER A N 1
ATOM 9866 C CA . SER A 1 1272 ? -1.234 -61.614 3.404 1.00 26.22 1272 SER A CA 1
ATOM 9867 C C . SER A 1 1272 ? -2.358 -60.682 2.932 1.00 26.22 1272 SER A C 1
ATOM 9869 O O . SER A 1 1272 ? -2.509 -59.569 3.437 1.00 26.22 1272 SER A O 1
ATOM 9871 N N . SER A 1 1273 ? -3.140 -61.134 1.951 1.00 28.41 1273 SER A N 1
ATOM 9872 C CA . SER A 1 1273 ? -4.429 -60.551 1.577 1.00 28.41 1273 SER A CA 1
ATOM 9873 C C . SER A 1 1273 ? -5.312 -61.601 0.890 1.00 28.41 1273 SER A C 1
ATOM 9875 O O . SER A 1 1273 ? -4.851 -62.401 0.082 1.00 28.41 1273 SER A O 1
ATOM 9877 N N . TYR A 1 1274 ? -6.602 -61.567 1.214 1.00 29.23 1274 TYR A N 1
ATOM 9878 C CA . TYR A 1 1274 ? -7.720 -62.074 0.414 1.00 29.23 1274 TYR A CA 1
ATOM 9879 C C . TYR A 1 1274 ? -8.684 -60.870 0.302 1.00 29.23 1274 TYR A C 1
ATOM 9881 O O . TYR A 1 1274 ? -8.849 -60.160 1.290 1.00 29.23 1274 TYR A O 1
ATOM 9889 N N . GLY A 1 1275 ? -9.330 -60.511 -0.809 1.00 28.33 1275 GLY A N 1
ATOM 9890 C CA . GLY A 1 1275 ? -9.426 -61.125 -2.135 1.00 28.33 1275 GLY A CA 1
ATOM 9891 C C . GLY A 1 1275 ? -10.902 -61.297 -2.527 1.00 28.33 1275 GLY A C 1
ATOM 9892 O O . GLY A 1 1275 ? -11.612 -61.930 -1.757 1.00 28.33 1275 GLY A O 1
ATOM 9893 N N . ILE A 1 1276 ? -11.344 -60.739 -3.675 1.00 29.23 1276 ILE A N 1
ATOM 9894 C CA . ILE A 1 1276 ? -12.351 -61.283 -4.636 1.00 29.23 1276 ILE A CA 1
ATOM 9895 C C . ILE A 1 1276 ? -12.846 -60.224 -5.668 1.00 29.23 1276 ILE A C 1
ATOM 9897 O O . ILE A 1 1276 ? -13.448 -59.217 -5.320 1.00 29.23 1276 ILE A O 1
ATOM 9901 N N . SER A 1 1277 ? -12.550 -60.547 -6.937 1.00 30.94 1277 SER A N 1
ATOM 9902 C CA . SER A 1 1277 ? -13.229 -60.355 -8.246 1.00 30.94 1277 SER A CA 1
ATOM 9903 C C . SER A 1 1277 ? -13.809 -59.037 -8.821 1.00 30.94 1277 SER A C 1
ATOM 9905 O O . SER A 1 1277 ? -14.626 -58.348 -8.223 1.00 30.94 1277 SER A O 1
ATOM 9907 N N . SER A 1 1278 ? -13.558 -58.956 -10.144 1.00 34.25 1278 SER A N 1
ATOM 9908 C CA . SER A 1 1278 ? -14.411 -58.532 -11.285 1.00 34.25 1278 SER A CA 1
ATOM 9909 C C . SER A 1 1278 ? -14.616 -57.043 -11.608 1.00 34.25 1278 SER A C 1
ATOM 9911 O O . SER A 1 1278 ? -15.297 -56.332 -10.878 1.00 34.25 1278 SER A O 1
ATOM 9913 N N . GLY A 1 1279 ? -14.102 -56.647 -12.787 1.00 32.50 1279 GLY A N 1
ATOM 9914 C CA . GLY A 1 1279 ? -14.515 -55.463 -13.565 1.00 32.50 1279 GLY A CA 1
ATOM 9915 C C . GLY A 1 1279 ? -15.854 -55.667 -14.304 1.00 32.50 1279 GLY A C 1
ATOM 9916 O O . GLY A 1 1279 ? -16.586 -56.606 -13.969 1.00 32.50 1279 GLY A O 1
ATOM 9917 N N . PRO A 1 1280 ? -16.196 -54.831 -15.304 1.00 44.28 1280 PRO A N 1
ATOM 9918 C CA . PRO A 1 1280 ? -15.310 -54.413 -16.403 1.00 44.28 1280 PRO A CA 1
ATOM 9919 C C . PRO A 1 1280 ? -14.562 -53.094 -16.187 1.00 44.28 1280 PRO A C 1
ATOM 9921 O O . PRO A 1 1280 ? -15.054 -52.265 -15.394 1.00 44.28 1280 PRO A O 1
#